Protein 7E1E (pdb70)

InterPro domains:
  IPR002181 Fibrinogen, alpha/beta/gamma chain, C-terminal globular domain [PF00147] (54-100)
  IPR002181 Fibrinogen, alpha/beta/gamma chain, C-terminal globular domain [PS51406] (48-98)
  IPR014716 Fibrinogen, alpha/beta/gamma chain, C-terminal globular, subdomain 1 [G3DSA:3.90.215.10] (24-155)
  IPR036056 Fibrinogen-like, C-terminal [SSF56496] (50-251)

Radius of gyration: 26.78 Å; Cα contacts (8 Å, |Δi|>4): 2380; chains: 3; bounding box: 75×69×59 Å

Organism: Lethenteron camtschaticum (NCBI:txid980415)

Foldseek 3Di:
DFQQVVCVVPPPDAWDKDWDAFPVGDIAIWTFHCPPPRGGWTFFWKLAFQDLPDFQDPQQQQAAHPFADPDPVAQFHNCPQADQDFDDHDQQSQPGIGGDNCQPRAFFQKKKKWWAFHPDGPVCRVVRTQWIKMFDGRPCVVQRRHSNSVCVPPHVQGAPPAAAPVRFADKTFMDTPHDDVVVVCVFFAVLVVVFWAFGIKGAFGAAHRRWTAGIQPGIGGHPHRNCLQRGFGTYRHDPDVPPCQGGRSGNQQVPHECPRHRRHGHNSRNRIMMIMIGD/DFQQVVCVVPPPDAWDKDWDAFPVGDIAIWTFHCPPPRGGWTFFWKLAFQDLPDFQDPQQQQAAHPFADPDPVAQFHNCPQADQDFDDHDQQSQPGIGGDNCQPRAFFQKKKKWWAFHPDGPVCRVVRTQWIKMFDGRPCVVQRRHSNSVCVPPHVQGAPPAAAPVRFADKTFMDTPHDDVVVVCVFFAVLVVVFWAFGIKGAFGAAHRRWTAGIQPGIGGHPHRNCLQRGFGTYRHDPDVPPCQGGRSGNQQVPHECPRHRRHGHNSRNRIMMIMIGD/DFQQVVCVVPPPDAWDKDWDAFPVGDIAIWTFHCPPPRGGWTFFWKLAFQDLPDFQDPQQQQAAHPFADPDPVAQFHNCPQADQDFDDHDQQSQPGIGGDNCQPRAFFQKKKKWWAFHPDGPVCRVVRTQWIKMFDGRPCVVQRRHSNSVCVPPHVQGAPPAAAPVRFADKTFMDTPHDDVVVVCVFFAVLVVVFWAFGIKGAFGAAHRRWTAGIQPGIGGHPHRNCLQRGFGTYRHDPDVPPCQGGRSGNQQVPHECPRHRRHGHNSRNRIMMIMIGD

B-factor: mean 51.27, std 10.15, range [29.9, 80.53]

Solvent-accessible surface area: 27928 Å² total; per-residue (Å²): 93,12,0,84,73,34,44,113,153,47,127,111,71,86,51,15,22,52,86,9,78,3,162,31,15,9,123,30,36,0,7,0,2,4,81,11,91,57,4,1,0,2,0,0,0,0,0,1,11,50,9,19,41,6,45,4,26,36,8,0,64,3,4,1,33,47,20,20,55,77,41,124,29,28,30,49,11,29,85,3,6,16,7,7,32,18,23,34,75,6,11,3,0,0,8,23,2,4,2,8,5,0,0,18,29,9,95,1,44,3,0,3,0,1,10,0,29,45,30,14,66,26,88,79,1,52,132,35,4,34,14,33,2,9,0,62,62,82,18,0,81,101,22,39,5,2,1,22,87,0,2,112,76,93,19,64,20,59,62,24,84,14,53,20,65,95,37,27,14,25,25,18,70,16,66,68,48,102,27,72,65,129,33,2,31,54,22,10,1,69,37,0,60,76,2,9,82,41,14,51,0,8,0,14,0,0,1,88,40,133,0,1,3,0,0,0,21,2,1,100,10,72,125,38,17,49,0,2,8,10,0,8,1,8,7,0,31,7,39,61,110,71,58,93,1,5,2,0,4,1,0,7,17,57,36,30,75,15,80,73,64,87,56,0,3,10,131,47,23,29,71,2,0,3,0,0,1,1,53,93,12,0,84,72,35,46,114,155,47,127,112,72,86,51,15,20,53,82,8,79,2,161,38,16,11,128,31,33,0,8,0,1,4,82,9,91,57,4,1,0,2,0,0,0,0,0,2,11,53,12,20,47,7,45,5,26,39,8,0,63,2,4,2,33,45,21,21,56,78,42,119,33,23,30,50,12,30,82,3,4,16,7,8,32,16,22,34,76,6,10,3,0,0,9,22,2,4,2,7,6,0,0,15,29,9,94,0,43,1,0,2,0,2,9,0,28,46,30,14,68,24,89,79,1,52,131,35,4,35,12,31,2,10,0,62,61,82,16,0,80,103,21,39,5,2,1,21,87,0,2,112,75,94,20,62,22,60,63,23,84,12,51,21,67,95,39,25,13,25,24,17,69,16,68,68,49,101,28,72,65,131,34,2,32,54,22,11,1,68,38,1,60,76,2,9,80,42,13,50,0,7,0,14,0,0,1,86,41,131,0,1,4,0,1,0,21,2,0,98,11,73,125,38,18,48,0,2,9,10,0,8,1,8,8,0,31,6,40,62,106,70,59,94,1,5,3,0,2,1,0,8,17,57,34,31,80,14,82,74,62,87,58,0,3,10,131,49,22,27,72,2,0,4,0,0,1,1,54,95,13,0,83,73,35,46,114,154,48,125,112,72,85,49,15,20,53,82,8,77,3,160,38,16,12,127,30,32,0,7,0,2,5,82,10,91,57,4,1,0,2,0,0,0,0,0,1,11,51,9,20,45,7,45,5,27,37,8,0,63,3,4,1,32,43,20,21,55,77,40,119,28,24,31,50,11,28,83,3,5,16,7,8,30,17,23,34,72,6,11,3,0,0,8,23,2,4,2,8,8,0,0,18,30,9,96,0,43,2,0,2,0,2,10,0,29,45,32,13,63,27,89,79,1,50,133,35,4,35,12,31,2,10,0,62,62,82,17,0,80,103,22,40,5,2,1,22,88,0,1,111,75,94,19,62,22,62,63,23,82,14,51,20,68,94,38,23,14,25,27,17,69,16,67,66,48,103,27,70,63,127,33,2,31,53,22,12,1,68,36,1,60,76,2,10,82,40,14,51,0,6,0,15,0,0,1,89,42,132,1,1,2,0,0,0,21,2,1,98,11,72,123,37,17,49,0,2,10,10,0,8,1,8,8,0,32,7,40,62,107,69,58,93,2,5,2,0,2,1,0,8,18,58,35,32,75,15,81,72,64,88,58,0,3,11,130,49,23,27,69,1,0,4,0,0,0,0,54

Structure (mmCIF, N/CA/C/O backbone):
data_7E1E
#
_entry.id   7E1E
#
_cell.length_a   1.00
_cell.length_b   1.00
_cell.length_c   1.00
_cell.angle_alpha   90.00
_cell.angle_beta   90.00
_cell.angle_gamma   90.00
#
_symmetry.space_group_name_H-M   'P 1'
#
loop_
_entity.id
_entity.type
_entity.pdbx_description
1 polymer 'Serum lectin'
2 non-polymer 'CALCIUM ION'
#
loop_
_atom_site.group_PDB
_atom_site.id
_atom_site.type_symbol
_atom_site.label_atom_id
_atom_site.label_alt_id
_atom_site.label_comp_id
_atom_site.label_asym_id
_atom_site.label_entity_id
_atom_site.label_seq_id
_atom_site.pdbx_PDB_ins_code
_atom_site.Cartn_x
_atom_site.Cartn_y
_atom_site.Cartn_z
_atom_site.occupancy
_atom_site.B_iso_or_equiv
_atom_site.auth_seq_id
_atom_site.auth_comp_id
_atom_site.auth_asym_id
_atom_site.auth_atom_id
_atom_site.pdbx_PDB_model_num
ATOM 1 N N . ARG A 1 55 ? 175.368 157.173 106.210 1.00 49.30 54 ARG A N 1
ATOM 2 C CA . ARG A 1 55 ? 175.009 157.356 104.809 1.00 49.30 54 ARG A CA 1
ATOM 3 C C . ARG A 1 55 ? 176.048 156.755 103.882 1.00 49.30 54 ARG A C 1
ATOM 4 O O . ARG A 1 55 ? 175.797 156.570 102.696 1.00 49.30 54 ARG A O 1
ATOM 12 N N . SER A 1 56 ? 177.226 156.464 104.423 1.00 48.83 55 SER A N 1
ATOM 13 C CA . SER A 1 56 ? 178.288 155.838 103.657 1.00 48.83 55 SER A CA 1
ATOM 14 C C . SER A 1 56 ? 179.220 155.116 104.611 1.00 48.83 55 SER A C 1
ATOM 15 O O . SER A 1 56 ? 179.049 155.159 105.830 1.00 48.83 55 SER A O 1
ATOM 18 N N . CYS A 1 57 ? 180.220 154.448 104.042 1.00 50.55 56 CYS A N 1
ATOM 19 C CA . CYS A 1 57 ? 181.213 153.787 104.878 1.00 50.55 56 CYS A CA 1
ATOM 20 C C . CYS A 1 57 ? 182.292 154.757 105.327 1.00 50.55 56 CYS A C 1
ATOM 21 O O . CYS A 1 57 ? 183.016 154.478 106.288 1.00 50.55 56 CYS A O 1
ATOM 24 N N . LYS A 1 58 ? 182.422 155.894 104.644 1.00 50.88 57 LYS A N 1
ATOM 25 C CA . LYS A 1 58 ? 183.444 156.859 105.024 1.00 50.88 57 LYS A CA 1
ATOM 26 C C . LYS A 1 58 ? 183.209 157.380 106.433 1.00 50.88 57 LYS A C 1
ATOM 27 O O . LYS A 1 58 ? 184.130 157.409 107.254 1.00 50.88 57 LYS A O 1
ATOM 33 N N . GLU A 1 59 ? 181.975 157.779 106.744 1.00 53.26 58 GLU A N 1
ATOM 34 C CA . GLU A 1 59 ? 181.698 158.271 108.088 1.00 53.26 58 GLU A CA 1
ATOM 35 C C . GLU A 1 59 ? 181.784 157.151 109.113 1.00 53.26 58 GLU A C 1
ATOM 36 O O . GLU A 1 59 ? 182.159 157.388 110.265 1.00 53.26 58 GLU A O 1
ATOM 42 N N . ILE A 1 60 ? 181.428 155.927 108.723 1.00 53.82 59 ILE A N 1
ATOM 43 C CA . ILE A 1 60 ? 181.584 154.797 109.632 1.00 53.82 59 ILE A CA 1
ATOM 44 C C . ILE A 1 60 ? 183.047 154.626 110.010 1.00 53.82 59 ILE A C 1
ATOM 45 O O . ILE A 1 60 ? 183.383 154.392 111.176 1.00 53.82 59 ILE A O 1
ATOM 50 N N . LYS A 1 61 ? 183.942 154.760 109.033 1.00 53.75 60 LYS A N 1
ATOM 51 C CA . LYS A 1 61 ? 185.367 154.723 109.332 1.00 53.75 60 LYS A CA 1
ATOM 52 C C . LYS A 1 61 ? 185.777 155.917 110.182 1.00 53.75 60 LYS A C 1
ATOM 53 O O . LYS A 1 61 ? 186.666 155.806 111.033 1.00 53.75 60 LYS A O 1
ATOM 59 N N . LEU A 1 62 ? 185.134 157.065 109.967 1.00 55.62 61 LEU A N 1
ATOM 60 C CA . LEU A 1 62 ? 185.533 158.280 110.670 1.00 55.62 61 LEU A CA 1
ATOM 61 C C . LEU A 1 62 ? 185.205 158.211 112.156 1.00 55.62 61 LEU A C 1
ATOM 62 O O . LEU A 1 62 ? 186.101 158.339 112.997 1.00 55.62 61 LEU A O 1
ATOM 67 N N . LYS A 1 63 ? 183.928 158.036 112.510 1.00 58.01 62 LYS A N 1
ATOM 68 C CA . LYS A 1 63 ? 183.608 158.008 113.936 1.00 58.01 62 LYS A CA 1
ATOM 69 C C . LYS A 1 63 ? 184.203 156.779 114.603 1.00 58.01 62 LYS A C 1
ATOM 70 O O . LYS A 1 63 ? 184.725 156.863 115.718 1.00 58.01 62 LYS A O 1
ATOM 76 N N . THR A 1 64 ? 184.114 155.626 113.949 1.00 58.83 63 THR A N 1
ATOM 77 C CA . THR A 1 64 ? 184.494 154.348 114.545 1.00 58.83 63 THR A CA 1
ATOM 78 C C . THR A 1 64 ? 185.740 153.851 113.821 1.00 58.83 63 THR A C 1
ATOM 79 O O . THR A 1 64 ? 185.647 153.369 112.690 1.00 58.83 63 THR A O 1
ATOM 83 N N . LYS A 1 65 ? 186.905 153.968 114.465 1.00 60.49 64 LYS A N 1
ATOM 84 C CA . LYS A 1 65 ? 188.165 153.811 113.742 1.00 60.49 64 LYS A CA 1
ATOM 85 C C . LYS A 1 65 ? 188.410 152.387 113.269 1.00 60.49 64 LYS A C 1
ATOM 86 O O . LYS A 1 65 ? 188.502 152.150 112.060 1.00 60.49 64 LYS A O 1
ATOM 92 N N . THR A 1 66 ? 188.509 151.438 114.196 1.00 65.56 65 THR A N 1
ATOM 93 C CA . THR A 1 66 ? 189.151 150.148 113.978 1.00 65.56 65 THR A CA 1
ATOM 94 C C . THR A 1 66 ? 188.314 149.215 113.107 1.00 65.56 65 THR A C 1
ATOM 95 O O . THR A 1 66 ? 188.623 148.025 112.999 1.00 65.56 65 THR A O 1
ATOM 99 N N . LYS A 1 67 ? 187.273 149.728 112.474 1.00 62.62 66 LYS A N 1
ATOM 100 C CA . LYS A 1 67 ? 186.370 148.868 111.731 1.00 62.62 66 LYS A CA 1
ATOM 101 C C . LYS A 1 67 ? 187.067 148.311 110.501 1.00 62.62 66 LYS A C 1
ATOM 102 O O . LYS A 1 67 ? 187.981 148.937 109.956 1.00 62.62 66 LYS A O 1
ATOM 108 N N . GLU A 1 68 ? 186.644 147.122 110.080 1.00 60.14 67 GLU A N 1
ATOM 109 C CA . GLU A 1 68 ? 187.306 146.380 109.022 1.00 60.14 67 GLU A CA 1
ATOM 110 C C . GLU A 1 68 ? 186.342 146.107 107.873 1.00 60.14 67 GLU A C 1
ATOM 111 O O . GLU A 1 68 ? 185.223 146.619 107.829 1.00 60.14 67 GLU A O 1
ATOM 117 N N . ASP A 1 69 ? 186.797 145.294 106.927 1.00 54.23 68 ASP A N 1
ATOM 118 C CA . ASP A 1 69 ? 185.969 144.957 105.780 1.00 54.23 68 ASP A CA 1
ATOM 119 C C . ASP A 1 69 ? 184.725 144.212 106.236 1.00 54.23 68 ASP A C 1
ATOM 120 O O . ASP A 1 69 ? 184.761 143.460 107.212 1.00 54.23 68 ASP A O 1
ATOM 125 N N . GLY A 1 70 ? 183.622 144.421 105.533 1.00 48.34 69 GLY A N 1
ATOM 126 C CA . GLY A 1 70 ? 182.427 143.651 105.808 1.00 48.34 69 GLY A CA 1
ATOM 127 C C . GLY A 1 70 ? 181.188 144.448 105.464 1.00 48.34 69 GLY A C 1
ATOM 128 O O . GLY A 1 70 ? 181.266 145.608 105.076 1.00 48.34 69 GLY A O 1
ATOM 129 N N . VAL A 1 71 ? 180.045 143.794 105.607 1.00 44.76 70 VAL A N 1
ATOM 130 C CA . VAL A 1 71 ? 178.770 144.412 105.273 1.00 44.76 70 VAL A CA 1
ATOM 131 C C . VAL A 1 71 ? 178.326 145.281 106.436 1.00 44.76 70 VAL A C 1
ATOM 132 O O . VAL A 1 71 ? 178.472 144.902 107.602 1.00 44.76 70 VAL A O 1
ATOM 136 N N . TYR A 1 72 ? 177.797 146.456 106.120 1.00 46.65 71 TYR A N 1
ATOM 137 C CA . TYR A 1 72 ? 177.278 147.376 107.114 1.00 46.65 71 TYR A CA 1
ATOM 138 C C . TYR A 1 72 ? 175.924 147.889 106.658 1.00 46.65 71 TYR A C 1
ATOM 139 O O . TYR A 1 72 ? 175.570 147.813 105.479 1.00 46.65 71 TYR A O 1
ATOM 148 N N . CYS A 1 73 ? 175.167 148.415 107.612 1.00 48.22 72 CYS A N 1
ATOM 149 C CA . CYS A 1 73 ? 173.852 148.976 107.348 1.00 48.22 72 CYS A CA 1
ATOM 150 C C . CYS A 1 73 ? 173.986 150.463 107.056 1.00 48.22 72 CYS A C 1
ATOM 151 O O . CYS A 1 73 ? 174.643 151.191 107.804 1.00 48.22 72 CYS A O 1
ATOM 154 N N . LEU A 1 74 ? 173.372 150.910 105.966 1.00 46.74 73 LEU A N 1
ATOM 155 C CA . LEU A 1 74 ? 173.378 152.307 105.577 1.00 46.74 73 LEU A CA 1
ATOM 156 C C . LEU A 1 74 ? 171.957 152.725 105.240 1.00 46.74 73 LEU A C 1
ATOM 157 O O . LEU A 1 74 ? 171.056 151.893 105.116 1.00 46.74 73 LEU A O 1
ATOM 162 N N . GLN A 1 75 ? 171.761 154.027 105.076 1.00 51.68 74 GLN A N 1
ATOM 163 C CA . GLN A 1 75 ? 170.469 154.542 104.663 1.00 51.68 74 GLN A CA 1
ATOM 164 C C . GLN A 1 75 ? 170.675 155.751 103.767 1.00 51.68 74 GLN A C 1
ATOM 165 O O . GLN A 1 75 ? 171.582 156.556 103.983 1.00 51.68 74 GLN A O 1
ATOM 171 N N . THR A 1 76 ? 169.836 155.860 102.745 1.00 49.58 75 THR A N 1
ATOM 172 C CA . THR A 1 76 ? 169.828 157.059 101.931 1.00 49.58 75 THR A CA 1
ATOM 173 C C . THR A 1 76 ? 169.315 158.221 102.775 1.00 49.58 75 THR A C 1
ATOM 174 O O . THR A 1 76 ? 168.681 158.029 103.815 1.00 49.58 75 THR A O 1
ATOM 178 N N . LYS A 1 77 ? 169.589 159.453 102.343 1.00 52.71 76 LYS A N 1
ATOM 179 C CA . LYS A 1 77 ? 169.127 160.579 103.148 1.00 52.71 76 LYS A CA 1
ATOM 180 C C . LYS A 1 77 ? 167.611 160.703 103.111 1.00 52.71 76 LYS A C 1
ATOM 181 O O . LYS A 1 77 ? 167.023 161.347 103.984 1.00 52.71 76 LYS A O 1
ATOM 187 N N . SER A 1 78 ? 166.959 160.084 102.133 1.00 51.04 77 SER A N 1
ATOM 188 C CA . SER A 1 78 ? 165.510 159.983 102.136 1.00 51.04 77 SER A CA 1
ATOM 189 C C . SER A 1 78 ? 165.025 158.928 103.106 1.00 51.04 77 SER A C 1
ATOM 190 O O . SER A 1 78 ? 163.853 158.947 103.488 1.00 51.04 77 SER A O 1
ATOM 193 N N . GLY A 1 79 ? 165.898 158.018 103.514 1.00 50.02 78 GLY A N 1
ATOM 194 C CA . GLY A 1 79 ? 165.655 157.226 104.694 1.00 50.02 78 GLY A CA 1
ATOM 195 C C . GLY A 1 79 ? 165.525 155.736 104.509 1.00 50.02 78 GLY A C 1
ATOM 196 O O . GLY A 1 79 ? 165.381 155.026 105.508 1.00 50.02 78 GLY A O 1
ATOM 197 N N . GLN A 1 80 ? 165.570 155.222 103.285 1.00 48.79 79 GLN A N 1
ATOM 198 C CA . GLN A 1 80 ? 165.383 153.789 103.105 1.00 48.79 79 GLN A CA 1
ATOM 199 C C . GLN A 1 80 ? 166.684 153.079 103.437 1.00 48.79 79 GLN A C 1
ATOM 200 O O . GLN A 1 80 ? 167.769 153.574 103.121 1.00 48.79 79 GLN A O 1
ATOM 206 N N . PHE A 1 81 ? 166.573 151.933 104.090 1.00 51.16 80 PHE A N 1
ATOM 207 C CA . PHE A 1 81 ? 167.731 151.199 104.563 1.00 51.16 80 PHE A CA 1
ATOM 208 C C . PHE A 1 81 ? 168.242 150.265 103.482 1.00 51.16 80 PHE A C 1
ATOM 209 O O . PHE A 1 81 ? 167.500 149.846 102.593 1.00 51.16 80 PHE A O 1
ATOM 217 N N . TYR A 1 82 ? 169.530 149.957 103.557 1.00 44.81 81 TYR A N 1
ATOM 218 C CA . TYR A 1 82 ? 170.118 148.924 102.720 1.00 44.81 81 TYR A CA 1
ATOM 219 C C . TYR A 1 82 ? 171.433 148.504 103.351 1.00 44.81 81 TYR A C 1
ATOM 220 O O . TYR A 1 82 ? 171.863 149.062 104.361 1.00 44.81 81 TYR A O 1
ATOM 229 N N . GLN A 1 83 ? 172.053 147.492 102.766 1.00 42.06 82 GLN A N 1
ATOM 230 C CA . GLN A 1 83 ? 173.319 146.981 103.255 1.00 42.06 82 GLN A CA 1
ATOM 231 C C . GLN A 1 83 ? 174.364 147.119 102.166 1.00 42.06 82 GLN A C 1
ATOM 232 O O . GLN A 1 83 ? 174.088 146.864 100.992 1.00 42.06 82 GLN A O 1
ATOM 238 N N . ALA A 1 84 ? 175.564 147.522 102.559 1.00 42.65 83 ALA A N 1
ATOM 239 C CA . ALA A 1 84 ? 176.625 147.738 101.592 1.00 42.65 83 ALA A CA 1
ATOM 240 C C . ALA A 1 84 ? 177.915 147.160 102.140 1.00 42.65 83 ALA A C 1
ATOM 241 O O . ALA A 1 84 ? 178.141 147.124 103.348 1.00 42.65 83 ALA A O 1
ATOM 243 N N . PHE A 1 85 ? 178.768 146.712 101.233 1.00 40.23 84 PHE A N 1
ATOM 244 C CA . PHE A 1 85 ? 180.040 146.125 101.610 1.00 40.23 84 PHE A CA 1
ATOM 245 C C . PHE A 1 85 ? 181.100 147.208 101.725 1.00 40.23 84 PHE A C 1
ATOM 246 O O . PHE A 1 85 ? 181.583 147.723 100.715 1.00 40.23 84 PHE A O 1
ATOM 254 N N . CYS A 1 86 ? 181.464 147.546 102.956 1.00 46.39 85 CYS A N 1
ATOM 255 C CA . CYS A 1 86 ? 182.457 148.568 103.235 1.00 46.39 85 CYS A CA 1
ATOM 256 C C . CYS A 1 86 ? 183.838 147.936 103.283 1.00 46.39 85 CYS A C 1
ATOM 257 O O . CYS A 1 86 ? 184.050 146.940 103.989 1.00 46.39 85 CYS A O 1
ATOM 260 N N . ASP A 1 87 ? 184.759 148.507 102.514 1.00 47.56 86 ASP A N 1
ATOM 261 C CA . ASP A 1 87 ? 186.175 148.188 102.602 1.00 47.56 86 ASP A CA 1
ATOM 262 C C . ASP A 1 87 ? 186.847 149.243 103.469 1.00 47.56 86 ASP A C 1
ATOM 263 O O . ASP A 1 87 ? 186.600 150.439 103.295 1.00 47.56 86 ASP A O 1
ATOM 268 N N . MET A 1 88 ? 187.689 148.810 104.406 1.00 51.46 87 MET A N 1
ATOM 269 C CA . MET A 1 88 ? 188.224 149.713 105.417 1.00 51.46 87 MET A CA 1
ATOM 270 C C . MET A 1 88 ? 189.741 149.662 105.528 1.00 51.46 87 MET A C 1
ATOM 271 O O . MET A 1 88 ? 190.297 150.183 106.497 1.00 51.46 87 MET A O 1
ATOM 276 N N . ASN A 1 89 ? 190.429 149.049 104.571 1.00 50.20 88 ASN A N 1
ATOM 277 C CA . ASN A 1 89 ? 191.876 148.904 104.650 1.00 50.20 88 ASN A CA 1
ATOM 278 C C . ASN A 1 89 ? 192.592 149.601 103.507 1.00 50.20 88 ASN A C 1
ATOM 279 O O . ASN A 1 89 ? 193.764 149.961 103.636 1.00 50.20 88 ASN A O 1
ATOM 284 N N . THR A 1 90 ? 191.913 149.790 102.387 1.00 44.93 89 THR A N 1
ATOM 285 C CA . THR A 1 90 ? 192.517 150.429 101.231 1.00 44.93 89 THR A CA 1
ATOM 286 C C . THR A 1 90 ? 192.746 151.908 101.478 1.00 44.93 89 THR A C 1
ATOM 287 O O . THR A 1 90 ? 191.793 152.689 101.508 1.00 44.93 89 THR A O 1
ATOM 291 N N . ASN A 1 91 ? 194.010 152.288 101.647 1.00 44.48 90 ASN A N 1
ATOM 292 C CA . ASN A 1 91 ? 194.408 153.693 101.682 1.00 44.48 90 ASN A CA 1
ATOM 293 C C . ASN A 1 91 ? 193.551 154.480 102.666 1.00 44.48 90 ASN A C 1
ATOM 294 O O . ASN A 1 91 ? 192.827 155.405 102.298 1.00 44.48 90 ASN A O 1
ATOM 299 N N . GLY A 1 92 ? 193.614 154.089 103.932 1.00 47.26 91 GLY A N 1
ATOM 300 C CA . GLY A 1 92 ? 192.745 154.657 104.934 1.00 47.26 91 GLY A CA 1
ATOM 301 C C . GLY A 1 92 ? 191.332 154.124 104.921 1.00 47.26 91 GLY A C 1
ATOM 302 O O . GLY A 1 92 ? 190.557 154.455 105.825 1.00 47.26 91 GLY A O 1
ATOM 303 N N . GLY A 1 93 ? 190.970 153.316 103.930 1.00 46.27 92 GLY A N 1
ATOM 304 C CA . GLY A 1 93 ? 189.667 152.690 103.900 1.00 46.27 92 GLY A CA 1
ATOM 305 C C . GLY A 1 93 ? 188.533 153.679 103.727 1.00 46.27 92 GLY A C 1
ATOM 306 O O . GLY A 1 93 ? 188.720 154.863 103.449 1.00 46.27 92 GLY A O 1
ATOM 307 N N . GLY A 1 94 ? 187.323 153.165 103.903 1.00 44.70 93 GLY A N 1
ATOM 308 C CA . GLY A 1 94 ? 186.125 153.961 103.777 1.00 44.70 93 GLY A CA 1
ATOM 309 C C . GLY A 1 94 ? 185.445 153.890 102.433 1.00 44.70 93 GLY A C 1
ATOM 310 O O . GLY A 1 94 ? 184.604 154.746 102.141 1.00 44.70 93 GLY A O 1
ATOM 311 N N . TRP A 1 95 ? 185.777 152.908 101.607 1.00 39.72 94 TRP A N 1
ATOM 312 C CA . TRP A 1 95 ? 185.203 152.788 100.277 1.00 39.72 94 TRP A CA 1
ATOM 313 C C . TRP A 1 95 ? 183.916 151.985 100.366 1.00 39.72 94 TRP A C 1
ATOM 314 O O . TRP A 1 95 ? 183.888 150.918 100.984 1.00 39.72 94 TRP A O 1
ATOM 325 N N . THR A 1 96 ? 182.855 152.500 99.759 1.00 36.75 95 THR A N 1
ATOM 326 C CA . THR A 1 96 ? 181.572 151.814 99.727 1.00 36.75 95 THR A CA 1
ATOM 327 C C . THR A 1 96 ? 181.403 151.142 98.375 1.00 36.75 95 THR A C 1
ATOM 328 O O . THR A 1 96 ? 181.591 151.782 97.340 1.00 36.75 95 THR A O 1
ATOM 332 N N . LEU A 1 97 ? 181.054 149.864 98.376 1.00 33.25 96 LEU A N 1
ATOM 333 C CA . LEU A 1 97 ? 180.753 149.184 97.124 1.00 33.25 96 LEU A CA 1
ATOM 334 C C . LEU A 1 97 ? 179.389 149.632 96.627 1.00 33.25 96 LEU A C 1
ATOM 335 O O . LEU A 1 97 ? 178.387 149.465 97.326 1.00 33.25 96 LEU A O 1
ATOM 340 N N . VAL A 1 98 ? 179.337 150.203 95.427 1.00 33.47 97 VAL A N 1
ATOM 341 C CA . VAL A 1 98 ? 178.093 150.760 94.917 1.00 33.47 97 VAL A CA 1
ATOM 342 C C . VAL A 1 98 ? 177.614 150.103 93.636 1.00 33.47 97 VAL A C 1
ATOM 343 O O . VAL A 1 98 ? 176.435 150.260 93.288 1.00 33.47 97 VAL A O 1
ATOM 347 N N . ALA A 1 99 ? 178.457 149.387 92.905 1.00 32.86 98 ALA A N 1
ATOM 348 C CA . ALA A 1 99 ? 178.016 148.815 91.646 1.00 32.86 98 ALA A CA 1
ATOM 349 C C . ALA A 1 99 ? 178.887 147.621 91.312 1.00 32.86 98 ALA A C 1
ATOM 350 O O . ALA A 1 99 ? 179.894 147.361 91.970 1.00 32.86 98 ALA A O 1
ATOM 352 N N . SER A 1 100 ? 178.479 146.898 90.277 1.00 31.51 99 SER A N 1
ATOM 353 C CA . SER A 1 100 ? 179.220 145.750 89.785 1.00 31.51 99 SER A CA 1
ATOM 354 C C . SER A 1 100 ? 178.742 145.446 88.379 1.00 31.51 99 SER A C 1
ATOM 355 O O . SER A 1 100 ? 177.541 145.276 88.160 1.00 31.51 99 SER A O 1
ATOM 358 N N . VAL A 1 101 ? 179.665 145.388 87.433 1.00 33.17 100 VAL A N 1
ATOM 359 C CA . VAL A 1 101 ? 179.329 145.147 86.039 1.00 33.17 100 VAL A CA 1
ATOM 360 C C . VAL A 1 101 ? 179.706 143.714 85.713 1.00 33.17 100 VAL A C 1
ATOM 361 O O . VAL A 1 101 ? 180.816 143.447 85.249 1.00 33.17 100 VAL A O 1
ATOM 365 N N . HIS A 1 102 ? 178.777 142.797 85.922 1.00 37.62 101 HIS A N 1
ATOM 366 C CA . HIS A 1 102 ? 179.010 141.383 85.704 1.00 37.62 101 HIS A CA 1
ATOM 367 C C . HIS A 1 102 ? 178.555 141.011 84.303 1.00 37.62 101 HIS A C 1
ATOM 368 O O . HIS A 1 102 ? 177.572 141.546 83.791 1.00 37.62 101 HIS A O 1
ATOM 375 N N . GLU A 1 103 ? 179.280 140.104 83.672 1.00 42.40 102 GLU A N 1
ATOM 376 C CA . GLU A 1 103 ? 178.891 139.592 82.367 1.00 42.40 102 GLU A CA 1
ATOM 377 C C . GLU A 1 103 ? 178.566 138.118 82.520 1.00 42.40 102 GLU A C 1
ATOM 378 O O . GLU A 1 103 ? 179.457 137.306 82.784 1.00 42.40 102 GLU A O 1
ATOM 384 N N . ASN A 1 104 ? 177.292 137.777 82.354 1.00 42.78 103 ASN A N 1
ATOM 385 C CA . ASN A 1 104 ? 176.842 136.401 82.460 1.00 42.78 103 ASN A CA 1
ATOM 386 C C . ASN A 1 104 ? 177.013 135.624 81.168 1.00 42.78 103 ASN A C 1
ATOM 387 O O . ASN A 1 104 ? 177.154 134.400 81.215 1.00 42.78 103 ASN A O 1
ATOM 392 N N . ASN A 1 105 ? 176.995 136.297 80.021 1.00 47.57 104 ASN A N 1
ATOM 393 C CA . ASN A 1 105 ? 177.093 135.600 78.750 1.00 47.57 104 ASN A CA 1
ATOM 394 C C . ASN A 1 105 ? 177.637 136.498 77.651 1.00 47.57 104 ASN A C 1
ATOM 395 O O . ASN A 1 105 ? 176.925 137.362 77.130 1.00 47.57 104 ASN A O 1
ATOM 400 N N . ILE A 1 106 ? 178.899 136.284 77.285 1.00 47.95 105 ILE A N 1
ATOM 401 C CA . ILE A 1 106 ? 179.536 137.119 76.277 1.00 47.95 105 ILE A CA 1
ATOM 402 C C . ILE A 1 106 ? 178.941 136.868 74.903 1.00 47.95 105 ILE A C 1
ATOM 403 O O . ILE A 1 106 ? 179.038 137.719 74.013 1.00 47.95 105 ILE A O 1
ATOM 408 N N . ALA A 1 107 ? 178.313 135.715 74.702 1.00 51.03 106 ALA A N 1
ATOM 409 C CA . ALA A 1 107 ? 177.690 135.413 73.423 1.00 51.03 106 ALA A CA 1
ATOM 410 C C . ALA A 1 107 ? 176.309 136.031 73.275 1.00 51.03 106 ALA A C 1
ATOM 411 O O . ALA A 1 107 ? 175.819 136.148 72.149 1.00 51.03 106 ALA A O 1
ATOM 413 N N . ALA A 1 108 ? 175.677 136.438 74.371 1.00 51.96 107 ALA A N 1
ATOM 414 C CA . ALA A 1 108 ? 174.370 137.073 74.314 1.00 51.96 107 ALA A CA 1
ATOM 415 C C . ALA A 1 108 ? 174.538 138.566 74.085 1.00 51.96 107 ALA A C 1
ATOM 416 O O . ALA A 1 108 ? 174.923 139.306 74.995 1.00 51.96 107 ALA A O 1
ATOM 418 N N . LYS A 1 109 ? 174.245 139.001 72.865 1.00 53.08 108 LYS A N 1
ATOM 419 C CA . LYS A 1 109 ? 174.464 140.378 72.433 1.00 53.08 108 LYS A CA 1
ATOM 420 C C . LYS A 1 109 ? 173.241 141.204 72.812 1.00 53.08 108 LYS A C 1
ATOM 421 O O . LYS A 1 109 ? 172.216 141.150 72.124 1.00 53.08 108 LYS A O 1
ATOM 427 N N . CYS A 1 110 ? 173.358 141.973 73.897 1.00 50.59 109 CYS A N 1
ATOM 428 C CA . CYS A 1 110 ? 172.247 142.770 74.417 1.00 50.59 109 CYS A CA 1
ATOM 429 C C . CYS A 1 110 ? 170.998 141.910 74.612 1.00 50.59 109 CYS A C 1
ATOM 430 O O . CYS A 1 110 ? 169.978 142.075 73.942 1.00 50.59 109 CYS A O 1
ATOM 433 N N . ALA A 1 111 ? 171.104 140.974 75.544 1.00 47.86 110 ALA A N 1
ATOM 434 C CA . ALA A 1 111 ? 170.037 140.063 75.915 1.00 47.86 110 ALA A CA 1
ATOM 435 C C . ALA A 1 111 ? 169.832 140.128 77.423 1.00 47.86 110 ALA A C 1
ATOM 436 O O . ALA A 1 111 ? 170.347 141.029 78.093 1.00 47.86 110 ALA A O 1
ATOM 438 N N . ILE A 1 112 ? 169.066 139.176 77.956 1.00 44.60 111 ILE A N 1
ATOM 439 C CA . ILE A 1 112 ? 168.787 139.162 79.386 1.00 44.60 111 ILE A CA 1
ATOM 440 C C . ILE A 1 112 ? 170.099 139.090 80.146 1.00 44.60 111 ILE A C 1
ATOM 441 O O . ILE A 1 112 ? 170.962 138.257 79.849 1.00 44.60 111 ILE A O 1
ATOM 446 N N . GLY A 1 113 ? 170.257 139.965 81.130 1.00 42.79 112 GLY A N 1
ATOM 447 C CA . GLY A 1 113 ? 171.445 140.002 81.945 1.00 42.79 112 GLY A CA 1
ATOM 448 C C . GLY A 1 113 ? 172.427 141.092 81.579 1.00 42.79 112 GLY A C 1
ATOM 449 O O . GLY A 1 113 ? 173.321 141.389 82.375 1.00 42.79 112 GLY A O 1
ATOM 450 N N . ASP A 1 114 ? 172.301 141.685 80.395 1.00 42.68 113 ASP A N 1
ATOM 451 C CA . ASP A 1 114 ? 173.145 142.814 80.025 1.00 42.68 113 ASP A CA 1
ATOM 452 C C . ASP A 1 114 ? 172.460 144.100 80.478 1.00 42.68 113 ASP A C 1
ATOM 453 O O . ASP A 1 114 ? 172.079 144.956 79.679 1.00 42.68 113 ASP A O 1
ATOM 458 N N . ARG A 1 115 ? 172.305 144.227 81.794 1.00 37.03 114 ARG A N 1
ATOM 459 C CA . ARG A 1 115 ? 171.587 145.356 82.366 1.00 37.03 114 ARG A CA 1
ATOM 460 C C . ARG A 1 115 ? 172.306 146.679 82.188 1.00 37.03 114 ARG A C 1
ATOM 461 O O . ARG A 1 115 ? 171.672 147.729 82.316 1.00 37.03 114 ARG A O 1
ATOM 469 N N . TRP A 1 116 ? 173.604 146.664 81.921 1.00 35.97 115 TRP A N 1
ATOM 470 C CA . TRP A 1 116 ? 174.367 147.897 81.844 1.00 35.97 115 TRP A CA 1
ATOM 471 C C . TRP A 1 116 ? 174.434 148.472 80.441 1.00 35.97 115 TRP A C 1
ATOM 472 O O . TRP A 1 116 ? 174.746 149.654 80.293 1.00 35.97 115 TRP A O 1
ATOM 483 N N . SER A 1 117 ? 174.149 147.681 79.409 1.00 43.70 116 SER A N 1
ATOM 484 C CA . SER A 1 117 ? 174.219 148.189 78.053 1.00 43.70 116 SER A CA 1
ATOM 485 C C . SER A 1 117 ? 172.829 148.202 77.447 1.00 43.70 116 SER A C 1
ATOM 486 O O . SER A 1 117 ? 172.328 149.276 77.085 1.00 43.70 116 SER A O 1
ATOM 489 N N . SER A 1 118 ? 172.156 147.061 77.344 1.00 47.09 117 SER A N 1
ATOM 490 C CA . SER A 1 118 ? 170.810 146.979 76.795 1.00 47.09 117 SER A CA 1
ATOM 491 C C . SER A 1 118 ? 170.311 145.558 76.961 1.00 47.09 117 SER A C 1
ATOM 492 O O . SER A 1 118 ? 171.098 144.611 76.968 1.00 47.09 117 SER A O 1
ATOM 495 N N . GLN A 1 119 ? 168.998 145.417 77.091 1.00 45.46 118 GLN A N 1
ATOM 496 C CA . GLN A 1 119 ? 168.386 144.110 77.259 1.00 45.46 118 GLN A CA 1
ATOM 497 C C . GLN A 1 119 ? 167.433 143.765 76.128 1.00 45.46 118 GLN A C 1
ATOM 498 O O . GLN A 1 119 ? 166.916 142.646 76.086 1.00 45.46 118 GLN A O 1
ATOM 504 N N . LEU A 1 120 ? 167.184 144.698 75.217 1.00 48.92 119 LEU A N 1
ATOM 505 C CA . LEU A 1 120 ? 166.236 144.485 74.138 1.00 48.92 119 LEU A CA 1
ATOM 506 C C . LEU A 1 120 ? 166.897 144.468 72.770 1.00 48.92 119 LEU A C 1
ATOM 507 O O . LEU A 1 120 ? 166.203 144.586 71.759 1.00 48.92 119 LEU A O 1
ATOM 512 N N . GLY A 1 121 ? 168.212 144.323 72.712 1.00 51.65 120 GLY A N 1
ATOM 513 C CA . GLY A 1 121 ? 168.902 144.277 71.440 1.00 51.65 120 GLY A CA 1
ATOM 514 C C . GLY A 1 121 ? 169.535 145.607 71.086 1.00 51.65 120 GLY A C 1
ATOM 515 O O . GLY A 1 121 ? 169.443 146.586 71.830 1.00 51.65 120 GLY A O 1
ATOM 516 N N . SER A 1 122 ? 170.176 145.646 69.923 1.00 56.43 121 SER A N 1
ATOM 517 C CA . SER A 1 122 ? 170.813 146.857 69.424 1.00 56.43 121 SER A CA 1
ATOM 518 C C . SER A 1 122 ? 169.931 147.459 68.341 1.00 56.43 121 SER A C 1
ATOM 519 O O . SER A 1 122 ? 170.051 147.121 67.161 1.00 56.43 121 SER A O 1
ATOM 522 N N . ASN A 1 123 ? 169.044 148.356 68.753 1.00 57.30 122 ASN A N 1
ATOM 523 C CA . ASN A 1 123 ? 168.069 148.908 67.845 1.00 57.30 122 ASN A CA 1
ATOM 524 C C . ASN A 1 123 ? 168.295 150.409 67.739 1.00 57.30 122 ASN A C 1
ATOM 525 O O . ASN A 1 123 ? 168.390 151.089 68.766 1.00 57.30 122 ASN A O 1
ATOM 530 N N . PRO A 1 124 ? 168.428 150.947 66.528 1.00 57.77 123 PRO A N 1
ATOM 531 C CA . PRO A 1 124 ? 168.602 152.398 66.375 1.00 57.77 123 PRO A CA 1
ATOM 532 C C . PRO A 1 124 ? 167.306 153.194 66.412 1.00 57.77 123 PRO A C 1
ATOM 533 O O . PRO A 1 124 ? 167.338 154.391 66.115 1.00 57.77 123 PRO A O 1
ATOM 537 N N . ALA A 1 125 ? 166.182 152.570 66.758 1.00 60.43 124 ALA A N 1
ATOM 538 C CA . ALA A 1 125 ? 164.929 153.305 66.860 1.00 60.43 124 ALA A CA 1
ATOM 539 C C . ALA A 1 125 ? 164.980 154.325 67.989 1.00 60.43 124 ALA A C 1
ATOM 540 O O . ALA A 1 125 ? 165.762 154.180 68.932 1.00 60.43 124 ALA A O 1
ATOM 542 N N . VAL A 1 126 ? 164.149 155.364 67.890 1.00 61.56 125 VAL A N 1
ATOM 543 C CA . VAL A 1 126 ? 164.221 156.502 68.804 1.00 61.56 125 VAL A CA 1
ATOM 544 C C . VAL A 1 126 ? 164.020 156.070 70.250 1.00 61.56 125 VAL A C 1
ATOM 545 O O . VAL A 1 126 ? 164.547 156.698 71.174 1.00 61.56 125 VAL A O 1
ATOM 549 N N . GLY A 1 127 ? 163.251 155.012 70.471 1.00 61.51 126 GLY A N 1
ATOM 550 C CA . GLY A 1 127 ? 163.032 154.534 71.818 1.00 61.51 126 GLY A CA 1
ATOM 551 C C . GLY A 1 127 ? 164.040 153.523 72.308 1.00 61.51 126 GLY A C 1
ATOM 552 O O . GLY A 1 127 ? 163.907 153.004 73.417 1.00 61.51 126 GLY A O 1
ATOM 553 N N . PHE A 1 128 ? 165.069 153.249 71.513 1.00 59.02 127 PHE A N 1
ATOM 554 C CA . PHE A 1 128 ? 165.998 152.168 71.792 1.00 59.02 127 PHE A CA 1
ATOM 555 C C . PHE A 1 128 ? 167.440 152.631 71.952 1.00 59.02 127 PHE A C 1
ATOM 556 O O . PHE A 1 128 ? 168.244 151.913 72.549 1.00 59.02 127 PHE A O 1
ATOM 564 N N . VAL A 1 129 ? 167.784 153.817 71.451 1.00 57.39 128 VAL A N 1
ATOM 565 C CA . VAL A 1 129 ? 169.190 154.181 71.356 1.00 57.39 128 VAL A CA 1
ATOM 566 C C . VAL A 1 129 ? 169.738 154.561 72.718 1.00 57.39 128 VAL A C 1
ATOM 567 O O . VAL A 1 129 ? 170.949 154.734 72.881 1.00 57.39 128 VAL A O 1
ATOM 571 N N . ASP A 1 130 ? 168.870 154.704 73.711 1.00 55.21 129 ASP A N 1
ATOM 572 C CA . ASP A 1 130 ? 169.309 155.090 75.041 1.00 55.21 129 ASP A CA 1
ATOM 573 C C . ASP A 1 130 ? 169.547 153.900 75.958 1.00 55.21 129 ASP A C 1
ATOM 574 O O . ASP A 1 130 ? 169.943 154.096 77.110 1.00 55.21 129 ASP A O 1
ATOM 579 N N . GLY A 1 131 ? 169.332 152.679 75.475 1.00 52.22 130 GLY A N 1
ATOM 580 C CA . GLY A 1 131 ? 169.595 151.508 76.291 1.00 52.22 130 GLY A CA 1
ATOM 581 C C . GLY A 1 131 ? 168.681 151.441 77.498 1.00 52.22 130 GLY A C 1
ATOM 582 O O . GLY A 1 131 ? 167.493 151.771 77.432 1.00 52.22 130 GLY A O 1
ATOM 583 N N . ASP A 1 132 ? 169.240 151.000 78.623 1.00 46.48 131 ASP A N 1
ATOM 584 C CA . ASP A 1 132 ? 168.494 150.977 79.873 1.00 46.48 131 ASP A CA 1
ATOM 585 C C . ASP A 1 132 ? 168.813 152.152 80.775 1.00 46.48 131 ASP A C 1
ATOM 586 O O . ASP A 1 132 ? 168.151 152.314 81.803 1.00 46.48 131 ASP A O 1
ATOM 591 N N . ARG A 1 133 ? 169.812 152.956 80.429 1.00 45.10 132 ARG A N 1
ATOM 592 C CA . ARG A 1 133 ? 170.217 154.108 81.220 1.00 45.10 132 ARG A CA 1
ATOM 593 C C . ARG A 1 133 ? 170.663 153.716 82.617 1.00 45.10 132 ARG A C 1
ATOM 594 O O . ARG A 1 133 ? 170.724 154.568 83.504 1.00 45.10 132 ARG A O 1
ATOM 602 N N . SER A 1 134 ? 170.972 152.437 82.840 1.00 37.90 133 SER A N 1
ATOM 603 C CA . SER A 1 134 ? 171.331 151.988 84.179 1.00 37.90 133 SER A CA 1
ATOM 604 C C . SER A 1 134 ? 172.534 152.734 84.732 1.00 37.90 133 SER A C 1
ATOM 605 O O . SER A 1 134 ? 172.758 152.708 85.945 1.00 37.90 133 SER A O 1
ATOM 608 N N . TRP A 1 135 ? 173.307 153.395 83.875 1.00 36.02 134 TRP A N 1
ATOM 609 C CA . TRP A 1 135 ? 174.370 154.268 84.341 1.00 36.02 134 TRP A CA 1
ATOM 610 C C . TRP A 1 135 ? 173.846 155.597 84.853 1.00 36.02 134 TRP A C 1
ATOM 611 O O . TRP A 1 135 ? 174.531 156.248 85.646 1.00 36.02 134 TRP A O 1
ATOM 622 N N . ALA A 1 136 ? 172.663 156.018 84.416 1.00 38.14 135 ALA A N 1
ATOM 623 C CA . ALA A 1 136 ? 172.151 157.337 84.754 1.00 38.14 135 ALA A CA 1
ATOM 624 C C . ALA A 1 136 ? 170.673 157.285 85.105 1.00 38.14 135 ALA A C 1
ATOM 625 O O . ALA A 1 136 ? 169.885 158.101 84.622 1.00 38.14 135 ALA A O 1
ATOM 627 N N . ASN A 1 137 ? 170.267 156.325 85.929 1.00 38.88 136 ASN A N 1
ATOM 628 C CA . ASN A 1 137 ? 168.908 156.298 86.446 1.00 38.88 136 ASN A CA 1
ATOM 629 C C . ASN A 1 137 ? 168.915 155.726 87.854 1.00 38.88 136 ASN A C 1
ATOM 630 O O . ASN A 1 137 ? 169.914 155.180 88.323 1.00 38.88 136 ASN A O 1
ATOM 635 N N . LEU A 1 138 ? 167.778 155.850 88.525 1.00 39.67 137 LEU A N 1
ATOM 636 C CA . LEU A 1 138 ? 167.650 155.419 89.907 1.00 39.67 137 LEU A CA 1
ATOM 637 C C . LEU A 1 138 ? 167.341 153.939 90.041 1.00 39.67 137 LEU A C 1
ATOM 638 O O . LEU A 1 138 ? 167.112 153.470 91.158 1.00 39.67 137 LEU A O 1
ATOM 643 N N . ASN A 1 139 ? 167.324 153.193 88.943 1.00 39.08 138 ASN A N 1
ATOM 644 C CA . ASN A 1 139 ? 167.016 151.775 89.024 1.00 39.08 138 ASN A CA 1
ATOM 645 C C . ASN A 1 139 ? 168.112 151.037 89.776 1.00 39.08 138 ASN A C 1
ATOM 646 O O . ASN A 1 139 ? 169.300 151.268 89.555 1.00 39.08 138 ASN A O 1
ATOM 651 N N . THR A 1 140 ? 167.707 150.147 90.677 1.00 36.65 139 THR A N 1
ATOM 652 C CA . THR A 1 140 ? 168.646 149.351 91.452 1.00 36.65 139 THR A CA 1
ATOM 653 C C . THR A 1 140 ? 168.264 147.886 91.333 1.00 36.65 139 THR A C 1
ATOM 654 O O . THR A 1 140 ? 167.091 147.551 91.168 1.00 36.65 139 THR A O 1
ATOM 658 N N . PHE A 1 141 ? 169.260 147.014 91.432 1.00 33.92 140 PHE A N 1
ATOM 659 C CA . PHE A 1 141 ? 169.014 145.598 91.219 1.00 33.92 140 PHE A CA 1
ATOM 660 C C . PHE A 1 141 ? 170.075 144.784 91.937 1.00 33.92 140 PHE A C 1
ATOM 661 O O . PHE A 1 141 ? 171.080 145.320 92.403 1.00 33.92 140 PHE A O 1
ATOM 669 N N . GLY A 1 142 ? 169.828 143.482 92.030 1.00 35.81 141 GLY A N 1
ATOM 670 C CA . GLY A 1 142 ? 170.764 142.568 92.647 1.00 35.81 141 GLY A CA 1
ATOM 671 C C . GLY A 1 142 ? 170.932 142.807 94.133 1.00 35.81 141 GLY A C 1
ATOM 672 O O . GLY A 1 142 ? 170.435 143.774 94.709 1.00 35.81 141 GLY A O 1
ATOM 673 N N . ARG A 1 143 ? 171.659 141.892 94.765 1.00 41.17 142 ARG A N 1
ATOM 674 C CA . ARG A 1 143 ? 171.999 141.996 96.174 1.00 41.17 142 ARG A CA 1
ATOM 675 C C . ARG A 1 143 ? 173.500 141.840 96.345 1.00 41.17 142 ARG A C 1
ATOM 676 O O . ARG A 1 143 ? 174.240 141.637 95.383 1.00 41.17 142 ARG A O 1
ATOM 684 N N . VAL A 1 144 ? 173.949 141.936 97.595 1.00 40.14 143 VAL A N 1
ATOM 685 C CA . VAL A 1 144 ? 175.377 142.081 97.850 1.00 40.14 143 VAL A CA 1
ATOM 686 C C . VAL A 1 144 ? 176.122 140.803 97.504 1.00 40.14 143 VAL A C 1
ATOM 687 O O . VAL A 1 144 ? 176.935 140.776 96.575 1.00 40.14 143 VAL A O 1
ATOM 691 N N . GLU A 1 145 ? 175.844 139.719 98.221 1.00 43.76 144 GLU A N 1
ATOM 692 C CA . GLU A 1 145 ? 176.664 138.524 98.085 1.00 43.76 144 GLU A CA 1
ATOM 693 C C . GLU A 1 145 ? 176.525 137.848 96.732 1.00 43.76 144 GLU A C 1
ATOM 694 O O . GLU A 1 145 ? 177.232 136.871 96.470 1.00 43.76 144 GLU A O 1
ATOM 700 N N . SER A 1 146 ? 175.644 138.333 95.872 1.00 41.01 145 SER A N 1
ATOM 701 C CA . SER A 1 146 ? 175.567 137.846 94.509 1.00 41.01 145 SER A CA 1
ATOM 702 C C . SER A 1 146 ? 176.233 138.791 93.526 1.00 41.01 145 SER A C 1
ATOM 703 O O . SER A 1 146 ? 176.094 138.604 92.315 1.00 41.01 145 SER A O 1
ATOM 706 N N . ALA A 1 147 ? 176.964 139.792 94.018 1.00 36.31 146 ALA A N 1
ATOM 707 C CA . ALA A 1 147 ? 177.595 140.770 93.145 1.00 36.31 146 ALA A CA 1
ATOM 708 C C . ALA A 1 147 ? 178.652 140.163 92.244 1.00 36.31 146 ALA A C 1
ATOM 709 O O . ALA A 1 147 ? 179.125 140.844 91.331 1.00 36.31 146 ALA A O 1
ATOM 711 N N . THR A 1 148 ? 179.038 138.917 92.478 1.00 36.06 147 THR A N 1
ATOM 712 C CA . THR A 1 148 ? 180.049 138.254 91.677 1.00 36.06 147 THR A CA 1
ATOM 713 C C . THR A 1 148 ? 179.444 137.197 90.766 1.00 36.06 147 THR A C 1
ATOM 714 O O . THR A 1 148 ? 180.177 136.507 90.054 1.00 36.06 147 THR A O 1
ATOM 718 N N . ASP A 1 149 ? 178.121 137.066 90.753 1.00 40.53 148 ASP A N 1
ATOM 719 C CA . ASP A 1 149 ? 177.458 136.170 89.824 1.00 40.53 148 ASP A CA 1
ATOM 720 C C . ASP A 1 149 ? 176.435 136.845 88.932 1.00 40.53 148 ASP A C 1
ATOM 721 O O . ASP A 1 149 ? 176.032 136.240 87.935 1.00 40.53 148 ASP A O 1
ATOM 726 N N . ASP A 1 150 ? 176.014 138.065 89.243 1.00 39.29 149 ASP A N 1
ATOM 727 C CA . ASP A 1 150 ? 175.184 138.831 88.327 1.00 39.29 149 ASP A CA 1
ATOM 728 C C . ASP A 1 150 ? 175.282 140.289 88.750 1.00 39.29 149 ASP A C 1
ATOM 729 O O . ASP A 1 150 ? 175.677 140.601 89.873 1.00 39.29 149 ASP A O 1
ATOM 734 N N . ASP A 1 151 ? 174.922 141.176 87.824 1.00 36.60 150 ASP A N 1
ATOM 735 C CA . ASP A 1 151 ? 175.025 142.614 88.023 1.00 36.60 150 ASP A CA 1
ATOM 736 C C . ASP A 1 151 ? 174.448 143.029 89.368 1.00 36.60 150 ASP A C 1
ATOM 737 O O . ASP A 1 151 ? 173.569 142.375 89.927 1.00 36.60 150 ASP A O 1
ATOM 742 N N . TYR A 1 152 ? 174.956 144.140 89.885 1.00 33.57 151 TYR A N 1
ATOM 743 C CA . TYR A 1 152 ? 174.563 144.628 91.195 1.00 33.57 151 TYR A CA 1
ATOM 744 C C . TYR A 1 152 ? 174.676 146.139 91.216 1.00 33.57 151 TYR A C 1
ATOM 745 O O . TYR A 1 152 ? 175.608 146.697 90.635 1.00 33.57 151 TYR A O 1
ATOM 754 N N . LYS A 1 153 ? 173.732 146.794 91.882 1.00 33.65 152 LYS A N 1
ATOM 755 C CA . LYS A 1 153 ? 173.720 148.245 91.972 1.00 33.65 152 LYS A CA 1
ATOM 756 C C . LYS A 1 153 ? 172.785 148.650 93.095 1.00 33.65 152 LYS A C 1
ATOM 757 O O . LYS A 1 153 ? 171.624 148.240 93.111 1.00 33.65 152 LYS A O 1
ATOM 763 N N . ASN A 1 154 ? 173.287 149.448 94.026 1.00 35.75 153 ASN A N 1
ATOM 764 C CA . ASN A 1 154 ? 172.497 149.808 95.193 1.00 35.75 153 ASN A CA 1
ATOM 765 C C . ASN A 1 154 ? 172.301 151.318 95.236 1.00 35.75 153 ASN A C 1
ATOM 766 O O . ASN A 1 154 ? 172.976 152.039 94.494 1.00 35.75 153 ASN A O 1
ATOM 771 N N . PRO A 1 155 ? 171.394 151.834 96.071 1.00 38.39 154 PRO A N 1
ATOM 772 C CA . PRO A 1 155 ? 171.161 153.286 96.092 1.00 38.39 154 PRO A CA 1
ATOM 773 C C . PRO A 1 155 ? 172.416 154.111 96.248 1.00 38.39 154 PRO A C 1
ATOM 774 O O . PRO A 1 155 ? 172.504 155.193 95.655 1.00 38.39 154 PRO A O 1
ATOM 778 N N . GLY A 1 156 ? 173.404 153.631 96.997 1.00 36.75 155 GLY A N 1
ATOM 779 C CA . GLY A 1 156 ? 174.641 154.367 97.145 1.00 36.75 155 GLY A CA 1
ATOM 780 C C . GLY A 1 156 ? 175.288 154.770 95.842 1.00 36.75 155 GLY A C 1
ATOM 781 O O . GLY A 1 156 ? 176.200 155.601 95.855 1.00 36.75 155 GLY A O 1
ATOM 782 N N . TYR A 1 157 ? 174.837 154.210 94.723 1.00 35.64 156 TYR A N 1
ATOM 783 C CA . TYR A 1 157 ? 175.373 154.612 93.432 1.00 35.64 156 TYR A CA 1
ATOM 784 C C . TYR A 1 157 ? 175.091 156.078 93.154 1.00 35.64 156 TYR A C 1
ATOM 785 O O . TYR A 1 157 ? 175.979 156.813 92.714 1.00 35.64 156 TYR A O 1
ATOM 794 N N . PHE A 1 158 ? 173.865 156.529 93.414 1.00 37.98 157 PHE A N 1
ATOM 795 C CA . PHE A 1 158 ? 173.490 157.891 93.067 1.00 37.98 157 PHE A CA 1
ATOM 796 C C . PHE A 1 158 ? 173.335 158.805 94.263 1.00 37.98 157 PHE A C 1
ATOM 797 O O . PHE A 1 158 ? 173.484 160.019 94.113 1.00 37.98 157 PHE A O 1
ATOM 805 N N . ASP A 1 159 ? 173.051 158.262 95.440 1.00 43.23 158 ASP A N 1
ATOM 806 C CA . ASP A 1 159 ? 172.867 159.116 96.604 1.00 43.23 158 ASP A CA 1
ATOM 807 C C . ASP A 1 159 ? 174.203 159.578 97.166 1.00 43.23 158 ASP A C 1
ATOM 808 O O . ASP A 1 159 ? 174.468 160.782 97.234 1.00 43.23 158 ASP A O 1
ATOM 813 N N . VAL A 1 160 ? 175.056 158.637 97.565 1.00 42.95 159 VAL A N 1
ATOM 814 C CA . VAL A 1 160 ? 176.300 158.975 98.245 1.00 42.95 159 VAL A CA 1
ATOM 815 C C . VAL A 1 160 ? 177.136 159.904 97.378 1.00 42.95 159 VAL A C 1
ATOM 816 O O . VAL A 1 160 ? 177.384 159.626 96.199 1.00 42.95 159 VAL A O 1
ATOM 820 N N . ASP A 1 161 ? 177.559 161.021 97.958 1.00 49.12 160 ASP A N 1
ATOM 821 C CA . ASP A 1 161 ? 178.531 161.897 97.327 1.00 49.12 160 ASP A CA 1
ATOM 822 C C . ASP A 1 161 ? 179.922 161.358 97.619 1.00 49.12 160 ASP A C 1
ATOM 823 O O . ASP A 1 161 ? 180.165 160.804 98.693 1.00 49.12 160 ASP A O 1
ATOM 828 N N . ALA A 1 162 ? 180.833 161.522 96.670 1.00 44.23 161 ALA A N 1
ATOM 829 C CA . ALA A 1 162 ? 182.142 160.920 96.822 1.00 44.23 161 ALA A CA 1
ATOM 830 C C . ALA A 1 162 ? 183.180 161.790 96.141 1.00 44.23 161 ALA A C 1
ATOM 831 O O . ALA A 1 162 ? 182.854 162.686 95.360 1.00 44.23 161 ALA A O 1
ATOM 833 N N . GLU A 1 163 ? 184.443 161.512 96.454 1.00 45.59 162 GLU A N 1
ATOM 834 C CA . GLU A 1 163 ? 185.581 162.178 95.839 1.00 45.59 162 GLU A CA 1
ATOM 835 C C . GLU A 1 163 ? 186.287 161.302 94.815 1.00 45.59 162 GLU A C 1
ATOM 836 O O . GLU A 1 163 ? 186.642 161.780 93.736 1.00 45.59 162 GLU A O 1
ATOM 842 N N . ASP A 1 164 ? 186.505 160.032 95.132 1.00 41.81 163 ASP A N 1
ATOM 843 C CA . ASP A 1 164 ? 187.241 159.134 94.263 1.00 41.81 163 ASP A CA 1
ATOM 844 C C . ASP A 1 164 ? 186.478 157.834 94.098 1.00 41.81 163 ASP A C 1
ATOM 845 O O . ASP A 1 164 ? 185.584 157.509 94.881 1.00 41.81 163 ASP A O 1
ATOM 850 N N . ILE A 1 165 ? 186.852 157.089 93.067 1.00 33.92 164 ILE A N 1
ATOM 851 C CA . ILE A 1 165 ? 186.303 155.769 92.809 1.00 33.92 164 ILE A CA 1
ATOM 852 C C . ILE A 1 165 ? 187.436 154.760 92.848 1.00 33.92 164 ILE A C 1
ATOM 853 O O . ILE A 1 165 ? 188.566 155.058 92.448 1.00 33.92 164 ILE A O 1
ATOM 858 N N . SER A 1 166 ? 187.131 153.574 93.344 1.00 31.13 165 SER A N 1
ATOM 859 C CA . SER A 1 166 ? 188.047 152.447 93.329 1.00 31.13 165 SER A CA 1
ATOM 860 C C . SER A 1 166 ? 187.450 151.357 92.460 1.00 31.13 165 SER A C 1
ATOM 861 O O . SER A 1 166 ? 186.231 151.231 92.368 1.00 31.13 165 SER A O 1
ATOM 864 N N . VAL A 1 167 ? 188.299 150.572 91.819 1.00 31.26 166 VAL A N 1
ATOM 865 C CA . VAL A 1 167 ? 187.841 149.542 90.903 1.00 31.26 166 VAL A CA 1
ATOM 866 C C . VAL A 1 167 ? 188.564 148.247 91.221 1.00 31.26 166 VAL A C 1
ATOM 867 O O . VAL A 1 167 ? 189.793 148.232 91.376 1.00 31.26 166 VAL A O 1
ATOM 871 N N . TRP A 1 168 ? 187.796 147.171 91.330 1.00 31.78 167 TRP A N 1
ATOM 872 C CA . TRP A 1 168 ? 188.315 145.828 91.526 1.00 31.78 167 TRP A CA 1
ATOM 873 C C . TRP A 1 168 ? 187.869 144.944 90.377 1.00 31.78 167 TRP A C 1
ATOM 874 O O . TRP A 1 168 ? 186.803 145.157 89.803 1.00 31.78 167 TRP A O 1
ATOM 885 N N . HIS A 1 169 ? 188.672 143.946 90.056 1.00 30.61 168 HIS A N 1
ATOM 886 C CA . HIS A 1 169 ? 188.276 142.893 89.132 1.00 30.61 168 HIS A CA 1
ATOM 887 C C . HIS A 1 169 ? 188.271 141.589 89.907 1.00 30.61 168 HIS A C 1
ATOM 888 O O . HIS A 1 169 ? 189.329 141.104 90.311 1.00 30.61 168 HIS A O 1
ATOM 895 N N . VAL A 1 170 ? 187.092 141.019 90.117 1.00 31.70 169 VAL A N 1
ATOM 896 C CA . VAL A 1 170 ? 186.949 139.817 90.923 1.00 31.70 169 VAL A CA 1
ATOM 897 C C . VAL A 1 170 ? 186.458 138.690 90.025 1.00 31.70 169 VAL A C 1
ATOM 898 O O . VAL A 1 170 ? 185.501 138.876 89.272 1.00 31.70 169 VAL A O 1
ATOM 902 N N . PRO A 1 171 ? 187.076 137.521 90.055 1.00 33.43 170 PRO A N 1
ATOM 903 C CA . PRO A 1 171 ? 186.614 136.420 89.205 1.00 33.43 170 PRO A CA 1
ATOM 904 C C . PRO A 1 171 ? 185.227 135.943 89.590 1.00 33.43 170 PRO A C 1
ATOM 905 O O . PRO A 1 171 ? 184.915 135.851 90.778 1.00 33.43 170 PRO A O 1
ATOM 909 N N . ASN A 1 172 ? 184.399 135.629 88.597 1.00 35.55 171 ASN A N 1
ATOM 910 C CA . ASN A 1 172 ? 183.023 135.224 88.850 1.00 35.55 171 ASN A CA 1
ATOM 911 C C . ASN A 1 172 ? 182.962 133.998 89.745 1.00 35.55 171 ASN A C 1
ATOM 912 O O . ASN A 1 172 ? 183.858 133.152 89.726 1.00 35.55 171 ASN A O 1
ATOM 917 N N . GLY A 1 173 ? 181.896 133.907 90.531 1.00 34.76 172 GLY A N 1
ATOM 918 C CA . GLY A 1 173 ? 181.718 132.802 91.444 1.00 34.76 172 GLY A CA 1
ATOM 919 C C . GLY A 1 173 ? 182.463 132.930 92.747 1.00 34.76 172 GLY A C 1
ATOM 920 O O . GLY A 1 173 ? 182.366 132.034 93.589 1.00 34.76 172 GLY A O 1
ATOM 921 N N . THR A 1 174 ? 183.196 134.008 92.945 1.00 33.78 173 THR A N 1
ATOM 922 C CA . THR A 1 174 ? 183.976 134.156 94.158 1.00 33.78 173 THR A CA 1
ATOM 923 C C . THR A 1 174 ? 183.075 134.558 95.319 1.00 33.78 173 THR A C 1
ATOM 924 O O . THR A 1 174 ? 182.408 135.597 95.246 1.00 33.78 173 THR A O 1
ATOM 928 N N . PRO A 1 175 ? 183.032 133.784 96.397 1.00 33.12 174 PRO A N 1
ATOM 929 C CA . PRO A 1 175 ? 182.294 134.216 97.584 1.00 33.12 174 PRO A CA 1
ATOM 930 C C . PRO A 1 175 ? 182.884 135.490 98.154 1.00 33.12 174 PRO A C 1
ATOM 931 O O . PRO A 1 175 ? 183.993 135.898 97.813 1.00 33.12 174 PRO A O 1
ATOM 935 N N . LEU A 1 176 ? 182.123 136.112 99.053 1.00 34.93 175 LEU A N 1
ATOM 936 C CA . LEU A 1 176 ? 182.507 137.414 99.587 1.00 34.93 175 LEU A CA 1
ATOM 937 C C . LEU A 1 176 ? 183.862 137.369 100.278 1.00 34.93 175 LEU A C 1
ATOM 938 O O . LEU A 1 176 ? 184.701 138.255 100.082 1.00 34.93 175 LEU A O 1
ATOM 943 N N . ALA A 1 177 ? 184.096 136.343 101.092 1.00 36.28 176 ALA A N 1
ATOM 944 C CA . ALA A 1 177 ? 185.296 136.318 101.922 1.00 36.28 176 ALA A CA 1
ATOM 945 C C . ALA A 1 177 ? 186.583 136.282 101.106 1.00 36.28 176 ALA A C 1
ATOM 946 O O . ALA A 1 177 ? 187.657 136.556 101.650 1.00 36.28 176 ALA A O 1
ATOM 948 N N . GLN A 1 178 ? 186.508 135.957 99.821 1.00 36.99 177 GLN A N 1
ATOM 949 C CA . GLN A 1 178 ? 187.679 135.929 98.963 1.00 36.99 177 GLN A CA 1
ATOM 950 C C . GLN A 1 178 ? 187.868 137.194 98.148 1.00 36.99 177 GLN A C 1
ATOM 951 O O . GLN A 1 178 ? 188.940 137.368 97.558 1.00 36.99 177 GLN A O 1
ATOM 957 N N . TRP A 1 179 ? 186.874 138.086 98.122 1.00 34.62 178 TRP A N 1
ATOM 958 C CA . TRP A 1 179 ? 186.839 139.139 97.110 1.00 34.62 178 TRP A CA 1
ATOM 959 C C . TRP A 1 179 ? 188.153 139.900 97.022 1.00 34.62 178 TRP A C 1
ATOM 960 O O . TRP A 1 179 ? 188.666 140.143 95.926 1.00 34.62 178 TRP A O 1
ATOM 971 N N . LYS A 1 180 ? 188.711 140.302 98.159 1.00 34.73 179 LYS A N 1
ATOM 972 C CA . LYS A 1 180 ? 189.910 141.125 98.103 1.00 34.73 179 LYS A CA 1
ATOM 973 C C . LYS A 1 180 ? 191.123 140.315 97.675 1.00 34.73 179 LYS A C 1
ATOM 974 O O . LYS A 1 180 ? 191.954 140.802 96.903 1.00 34.73 179 LYS A O 1
ATOM 980 N N . ILE A 1 181 ? 191.244 139.075 98.150 1.00 35.37 180 ILE A N 1
ATOM 981 C CA . ILE A 1 181 ? 192.471 138.330 97.894 1.00 35.37 180 ILE A CA 1
ATOM 982 C C . ILE A 1 181 ? 192.425 137.619 96.549 1.00 35.37 180 ILE A C 1
ATOM 983 O O . ILE A 1 181 ? 193.477 137.367 95.948 1.00 35.37 180 ILE A O 1
ATOM 988 N N . SER A 1 182 ? 191.239 137.295 96.053 1.00 33.65 181 SER A N 1
ATOM 989 C CA . SER A 1 182 ? 191.092 136.647 94.761 1.00 33.65 181 SER A CA 1
ATOM 990 C C . SER A 1 182 ? 191.042 137.637 93.613 1.00 33.65 181 SER A C 1
ATOM 991 O O . SER A 1 182 ? 191.153 137.227 92.456 1.00 33.65 181 SER A O 1
ATOM 994 N N . SER A 1 183 ? 190.859 138.919 93.903 1.00 32.50 182 SER A N 1
ATOM 995 C CA . SER A 1 183 ? 190.820 139.919 92.851 1.00 32.50 182 SER A CA 1
ATOM 996 C C . SER A 1 183 ? 192.143 139.945 92.108 1.00 32.50 182 SER A C 1
ATOM 997 O O . SER A 1 183 ? 193.199 139.685 92.684 1.00 32.50 182 SER A O 1
ATOM 1000 N N . ILE A 1 184 ? 192.082 140.244 90.816 1.00 34.18 183 ILE A N 1
ATOM 1001 C CA . ILE A 1 184 ? 193.294 140.308 90.014 1.00 34.18 183 ILE A CA 1
ATOM 1002 C C . ILE A 1 184 ? 193.793 141.734 89.832 1.00 34.18 183 ILE A C 1
ATOM 1003 O O . ILE A 1 184 ? 195.012 141.944 89.770 1.00 34.18 183 ILE A O 1
ATOM 1008 N N . PHE A 1 185 ? 192.899 142.717 89.762 1.00 35.66 184 PHE A N 1
ATOM 1009 C CA . PHE A 1 185 ? 193.275 144.114 89.626 1.00 35.66 184 PHE A CA 1
ATOM 1010 C C . PHE A 1 185 ? 192.549 144.929 90.670 1.00 35.66 184 PHE A C 1
ATOM 1011 O O . PHE A 1 185 ? 191.349 144.752 90.884 1.00 35.66 184 PHE A O 1
ATOM 1019 N N . ARG A 1 186 ? 193.275 145.841 91.298 1.00 31.89 185 ARG A N 1
ATOM 1020 C CA . ARG A 1 186 ? 192.672 146.770 92.235 1.00 31.89 185 ARG A CA 1
ATOM 1021 C C . ARG A 1 186 ? 193.370 148.105 92.090 1.00 31.89 185 ARG A C 1
ATOM 1022 O O . ARG A 1 186 ? 194.596 148.169 92.201 1.00 31.89 185 ARG A O 1
ATOM 1030 N N . TYR A 1 187 ? 192.601 149.157 91.845 1.00 33.01 186 TYR A N 1
ATOM 1031 C CA . TYR A 1 187 ? 193.198 150.482 91.801 1.00 33.01 186 TYR A CA 1
ATOM 1032 C C . TYR A 1 187 ? 192.184 151.494 92.291 1.00 33.01 186 TYR A C 1
ATOM 1033 O O . TYR A 1 187 ? 191.027 151.163 92.549 1.00 33.01 186 TYR A O 1
ATOM 1042 N N . HIS A 1 188 ? 192.635 152.735 92.427 1.00 35.01 187 HIS A N 1
ATOM 1043 C CA . HIS A 1 188 ? 191.744 153.811 92.818 1.00 35.01 187 HIS A CA 1
ATOM 1044 C C . HIS A 1 188 ? 192.361 155.137 92.421 1.00 35.01 187 HIS A C 1
ATOM 1045 O O . HIS A 1 188 ? 193.582 155.274 92.343 1.00 35.01 187 HIS A O 1
ATOM 1052 N N . THR A 1 189 ? 191.502 156.113 92.165 1.00 36.96 188 THR A N 1
ATOM 1053 C CA . THR A 1 189 ? 191.975 157.443 91.838 1.00 36.96 188 THR A CA 1
ATOM 1054 C C . THR A 1 189 ? 192.268 158.223 93.112 1.00 36.96 188 THR A C 1
ATOM 1055 O O . THR A 1 189 ? 191.796 157.886 94.197 1.00 36.96 188 THR A O 1
ATOM 1059 N N . ALA A 1 190 ? 193.063 159.283 92.967 1.00 40.89 189 ALA A N 1
ATOM 1060 C CA . ALA A 1 190 ? 193.428 160.116 94.106 1.00 40.89 189 ALA A CA 1
ATOM 1061 C C . ALA A 1 190 ? 193.385 161.593 93.745 1.00 40.89 189 ALA A C 1
ATOM 1062 O O . ALA A 1 190 ? 194.169 162.387 94.273 1.00 40.89 189 ALA A O 1
ATOM 1064 N N . THR A 1 191 ? 192.477 161.981 92.850 1.00 41.07 190 THR A N 1
ATOM 1065 C CA . THR A 1 191 ? 192.418 163.351 92.361 1.00 41.07 190 THR A CA 1
ATOM 1066 C C . THR A 1 191 ? 191.135 164.078 92.736 1.00 41.07 190 THR A C 1
ATOM 1067 O O . THR A 1 191 ? 190.959 165.229 92.326 1.00 41.07 190 THR A O 1
ATOM 1071 N N . GLU A 1 192 ? 190.234 163.443 93.481 1.00 42.85 191 GLU A N 1
ATOM 1072 C CA . GLU A 1 192 ? 189.034 164.111 93.983 1.00 42.85 191 GLU A CA 1
ATOM 1073 C C . GLU A 1 192 ? 188.263 164.771 92.845 1.00 42.85 191 GLU A C 1
ATOM 1074 O O . GLU A 1 192 ? 187.804 165.909 92.955 1.00 42.85 191 GLU A O 1
ATOM 1080 N N . PHE A 1 193 ? 188.141 164.055 91.730 1.00 39.36 192 PHE A N 1
ATOM 1081 C CA . PHE A 1 193 ? 187.569 164.635 90.524 1.00 39.36 192 PHE A CA 1
ATOM 1082 C C . PHE A 1 193 ? 186.055 164.551 90.497 1.00 39.36 192 PHE A C 1
ATOM 1083 O O . PHE A 1 193 ? 185.438 165.033 89.545 1.00 39.36 192 PHE A O 1
ATOM 1091 N N . LEU A 1 194 ? 185.438 163.933 91.500 1.00 39.94 193 LEU A N 1
ATOM 1092 C CA . LEU A 1 194 ? 183.997 163.740 91.438 1.00 39.94 193 LEU A CA 1
ATOM 1093 C C . LEU A 1 194 ? 183.239 164.962 91.926 1.00 39.94 193 LEU A C 1
ATOM 1094 O O . LEU A 1 194 ? 182.070 165.140 91.572 1.00 39.94 193 LEU A O 1
ATOM 1099 N N . THR A 1 195 ? 183.867 165.804 92.739 1.00 40.20 194 THR A N 1
ATOM 1100 C CA . THR A 1 195 ? 183.155 166.969 93.259 1.00 40.20 194 THR A CA 1
ATOM 1101 C C . THR A 1 195 ? 182.764 167.951 92.166 1.00 40.20 194 THR A C 1
ATOM 1102 O O . THR A 1 195 ? 181.606 168.404 92.163 1.00 40.20 194 THR A O 1
ATOM 1106 N N . PRO A 1 196 ? 183.631 168.326 91.222 1.00 39.07 195 PRO A N 1
ATOM 1107 C CA . PRO A 1 196 ? 183.174 169.199 90.134 1.00 39.07 195 PRO A CA 1
ATOM 1108 C C . PRO A 1 196 ? 182.137 168.558 89.240 1.00 39.07 195 PRO A C 1
ATOM 1109 O O . PRO A 1 196 ? 181.494 169.269 88.461 1.00 39.07 195 PRO A O 1
ATOM 1113 N N . LEU A 1 197 ? 181.954 167.243 89.316 1.00 38.96 196 LEU A N 1
ATOM 1114 C CA . LEU A 1 197 ? 181.071 166.528 88.409 1.00 38.96 196 LEU A CA 1
ATOM 1115 C C . LEU A 1 197 ? 179.753 166.139 89.059 1.00 38.96 196 LEU A C 1
ATOM 1116 O O . LEU A 1 197 ? 178.959 165.423 88.447 1.00 38.96 196 LEU A O 1
ATOM 1121 N N . GLY A 1 198 ? 179.498 166.592 90.277 1.00 38.18 197 GLY A N 1
ATOM 1122 C CA . GLY A 1 198 ? 178.249 166.292 90.934 1.00 38.18 197 GLY A CA 1
ATOM 1123 C C . GLY A 1 198 ? 178.344 165.361 92.116 1.00 38.18 197 GLY A C 1
ATOM 1124 O O . GLY A 1 198 ? 177.368 165.238 92.861 1.00 38.18 197 GLY A O 1
ATOM 1125 N N . GLY A 1 199 ? 179.480 164.707 92.319 1.00 40.38 198 GLY A N 1
ATOM 1126 C CA . GLY A 1 199 ? 179.690 163.896 93.494 1.00 40.38 198 GLY A CA 1
ATOM 1127 C C . GLY A 1 199 ? 179.605 162.404 93.272 1.00 40.38 198 GLY A C 1
ATOM 1128 O O . GLY A 1 199 ? 180.095 161.646 94.115 1.00 40.38 198 GLY A O 1
ATOM 1129 N N . ASN A 1 200 ? 179.003 161.958 92.177 1.00 38.91 199 ASN A N 1
ATOM 1130 C CA . ASN A 1 200 ? 178.900 160.532 91.910 1.00 38.91 199 ASN A CA 1
ATOM 1131 C C . ASN A 1 200 ? 178.739 160.331 90.415 1.00 38.91 199 ASN A C 1
ATOM 1132 O O . ASN A 1 200 ? 178.627 161.288 89.648 1.00 38.91 199 ASN A O 1
ATOM 1137 N N . LEU A 1 201 ? 178.715 159.064 90.008 1.00 38.14 200 LEU A N 1
ATOM 1138 C CA . LEU A 1 201 ? 178.671 158.761 88.585 1.00 38.14 200 LEU A CA 1
ATOM 1139 C C . LEU A 1 201 ? 177.316 159.103 87.985 1.00 38.14 200 LEU A C 1
ATOM 1140 O O . LEU A 1 201 ? 177.220 159.405 86.792 1.00 38.14 200 LEU A O 1
ATOM 1145 N N . TYR A 1 202 ? 176.260 159.070 88.792 1.00 38.67 201 TYR A N 1
ATOM 1146 C CA . TYR A 1 202 ? 174.943 159.449 88.297 1.00 38.67 201 TYR A CA 1
ATOM 1147 C C . TYR A 1 202 ? 174.947 160.889 87.803 1.00 38.67 201 TYR A C 1
ATOM 1148 O O . TYR A 1 202 ? 174.579 161.174 86.655 1.00 38.67 201 TYR A O 1
ATOM 1157 N N . PHE A 1 203 ? 175.413 161.811 88.638 1.00 38.29 202 PHE A N 1
ATOM 1158 C CA . PHE A 1 203 ? 175.519 163.190 88.192 1.00 38.29 202 PHE A CA 1
ATOM 1159 C C . PHE A 1 203 ? 176.631 163.352 87.170 1.00 38.29 202 PHE A C 1
ATOM 1160 O O . PHE A 1 203 ? 176.624 164.306 86.390 1.00 38.29 202 PHE A O 1
ATOM 1168 N N . LEU A 1 204 ? 177.598 162.438 87.159 1.00 39.14 203 LEU A N 1
ATOM 1169 C CA . LEU A 1 204 ? 178.638 162.513 86.142 1.00 39.14 203 LEU A CA 1
ATOM 1170 C C . LEU A 1 204 ? 178.068 162.194 84.773 1.00 39.14 203 LEU A C 1
ATOM 1171 O O . LEU A 1 204 ? 178.594 162.646 83.752 1.00 39.14 203 LEU A O 1
ATOM 1176 N N . TYR A 1 205 ? 176.995 161.417 84.729 1.00 40.56 204 TYR A N 1
ATOM 1177 C CA . TYR A 1 205 ? 176.311 161.138 83.479 1.00 40.56 204 TYR A CA 1
ATOM 1178 C C . TYR A 1 205 ? 175.073 161.999 83.292 1.00 40.56 204 TYR A C 1
ATOM 1179 O O . TYR A 1 205 ? 174.311 161.773 82.348 1.00 40.56 204 TYR A O 1
ATOM 1188 N N . LYS A 1 206 ? 174.842 162.957 84.187 1.00 41.96 205 LYS A N 1
ATOM 1189 C CA . LYS A 1 206 ? 174.003 164.106 83.855 1.00 41.96 205 LYS A CA 1
ATOM 1190 C C . LYS A 1 206 ? 174.820 165.273 83.297 1.00 41.96 205 LYS A C 1
ATOM 1191 O O . LYS A 1 206 ? 174.418 165.895 82.311 1.00 41.96 205 LYS A O 1
ATOM 1197 N N . ILE A 1 207 ? 175.958 165.583 83.922 1.00 43.16 206 ILE A N 1
ATOM 1198 C CA . ILE A 1 207 ? 177.037 166.342 83.290 1.00 43.16 206 ILE A CA 1
ATOM 1199 C C . ILE A 1 207 ? 177.646 165.469 82.201 1.00 43.16 206 ILE A C 1
ATOM 1200 O O . ILE A 1 207 ? 177.214 164.331 82.005 1.00 43.16 206 ILE A O 1
ATOM 1205 N N . PHE A 1 208 ? 178.623 165.980 81.461 1.00 51.34 207 PHE A N 1
ATOM 1206 C CA . PHE A 1 208 ? 179.027 165.314 80.229 1.00 51.34 207 PHE A CA 1
ATOM 1207 C C . PHE A 1 208 ? 179.602 163.929 80.513 1.00 51.34 207 PHE A C 1
ATOM 1208 O O . PHE A 1 208 ? 180.773 163.741 80.848 1.00 51.34 207 PHE A O 1
ATOM 1216 N N . TYR A 1 209 ? 178.731 162.945 80.431 1.00 53.11 208 TYR A N 1
ATOM 1217 C CA . TYR A 1 209 ? 177.862 162.787 79.280 1.00 53.11 208 TYR A CA 1
ATOM 1218 C C . TYR A 1 209 ? 176.583 162.115 79.723 1.00 53.11 208 TYR A C 1
ATOM 1219 O O . TYR A 1 209 ? 176.618 161.143 80.465 1.00 53.11 208 TYR A O 1
ATOM 1228 N N . PRO A 1 210 ? 175.444 162.574 79.246 1.00 52.92 209 PRO A N 1
ATOM 1229 C CA . PRO A 1 210 ? 174.378 161.632 78.914 1.00 52.92 209 PRO A CA 1
ATOM 1230 C C . PRO A 1 210 ? 174.831 160.613 77.889 1.00 52.92 209 PRO A C 1
ATOM 1231 O O . PRO A 1 210 ? 175.049 160.982 76.744 1.00 52.92 209 PRO A O 1
ATOM 1235 N N . LEU A 1 211 ? 174.887 159.337 78.251 1.00 51.91 210 LEU A N 1
ATOM 1236 C CA . LEU A 1 211 ? 175.453 158.325 77.369 1.00 51.91 210 LEU A CA 1
ATOM 1237 C C . LEU A 1 211 ? 174.529 158.071 76.189 1.00 51.91 210 LEU A C 1
ATOM 1238 O O . LEU A 1 211 ? 173.795 157.081 76.165 1.00 51.91 210 LEU A O 1
ATOM 1243 N N . VAL A 1 212 ? 174.581 158.940 75.186 1.00 52.85 211 VAL A N 1
ATOM 1244 C CA . VAL A 1 212 ? 173.666 158.888 74.054 1.00 52.85 211 VAL A CA 1
ATOM 1245 C C . VAL A 1 212 ? 174.467 158.594 72.796 1.00 52.85 211 VAL A C 1
ATOM 1246 O O . VAL A 1 212 ? 175.550 159.143 72.588 1.00 52.85 211 VAL A O 1
ATOM 1250 N N . TYR A 1 213 ? 173.935 157.720 71.952 1.00 56.44 212 TYR A N 1
ATOM 1251 C CA . TYR A 1 213 ? 174.656 157.347 70.745 1.00 56.44 212 TYR A CA 1
ATOM 1252 C C . TYR A 1 213 ? 174.619 158.482 69.737 1.00 56.44 212 TYR A C 1
ATOM 1253 O O . TYR A 1 213 ? 173.610 159.173 69.585 1.00 56.44 212 TYR A O 1
ATOM 1262 N N . GLY A 1 214 ? 175.732 158.675 69.049 1.00 58.46 213 GLY A N 1
ATOM 1263 C CA . GLY A 1 214 ? 175.787 159.591 67.936 1.00 58.46 213 GLY A CA 1
ATOM 1264 C C . GLY A 1 214 ? 176.101 161.027 68.273 1.00 58.46 213 GLY A C 1
ATOM 1265 O O . GLY A 1 214 ? 176.567 161.755 67.392 1.00 58.46 213 GLY A O 1
ATOM 1266 N N . SER A 1 215 ? 175.884 161.461 69.510 1.00 60.43 214 SER A N 1
ATOM 1267 C CA . SER A 1 215 ? 176.037 162.874 69.827 1.00 60.43 214 SER A CA 1
ATOM 1268 C C . SER A 1 215 ? 177.464 163.228 70.219 1.00 60.43 214 SER A C 1
ATOM 1269 O O . SER A 1 215 ? 177.672 164.138 71.028 1.00 60.43 214 SER A O 1
ATOM 1272 N N . GLY A 1 216 ? 178.444 162.511 69.687 1.00 60.60 215 GLY A N 1
ATOM 1273 C CA . GLY A 1 216 ? 179.832 162.853 69.906 1.00 60.60 215 GLY A CA 1
ATOM 1274 C C . GLY A 1 216 ? 180.724 162.248 68.845 1.00 60.60 215 GLY A C 1
ATOM 1275 O O . GLY A 1 216 ? 180.259 161.833 67.781 1.00 60.60 215 GLY A O 1
ATOM 1276 N N . THR A 1 217 ? 182.017 162.208 69.139 1.00 60.40 216 THR A N 1
ATOM 1277 C CA . THR A 1 217 ? 183.009 161.553 68.304 1.00 60.40 216 THR A CA 1
ATOM 1278 C C . THR A 1 217 ? 184.205 161.182 69.166 1.00 60.40 216 THR A C 1
ATOM 1279 O O . THR A 1 217 ? 184.334 161.647 70.301 1.00 60.40 216 THR A O 1
ATOM 1283 N N . CYS A 1 218 ? 185.085 160.347 68.622 1.00 61.00 217 CYS A N 1
ATOM 1284 C CA . CYS A 1 218 ? 186.268 159.905 69.352 1.00 61.00 217 CYS A CA 1
ATOM 1285 C C . CYS A 1 218 ? 187.223 161.091 69.498 1.00 61.00 217 CYS A C 1
ATOM 1286 O O . CYS A 1 218 ? 186.881 162.197 69.067 1.00 61.00 217 CYS A O 1
ATOM 1289 N N . PRO A 1 219 ? 188.441 160.911 70.030 1.00 59.41 218 PRO A N 1
ATOM 1290 C CA . PRO A 1 219 ? 188.917 161.749 71.146 1.00 59.41 218 PRO A CA 1
ATOM 1291 C C . PRO A 1 219 ? 188.455 163.197 71.201 1.00 59.41 218 PRO A C 1
ATOM 1292 O O . PRO A 1 219 ? 188.402 163.764 72.296 1.00 59.41 218 PRO A O 1
ATOM 1296 N N . ALA A 1 220 ? 188.157 163.820 70.059 1.00 57.92 219 ALA A N 1
ATOM 1297 C CA . ALA A 1 220 ? 187.704 165.209 70.067 1.00 57.92 219 ALA A CA 1
ATOM 1298 C C . ALA A 1 220 ? 186.606 165.451 71.101 1.00 57.92 219 ALA A C 1
ATOM 1299 O O . ALA A 1 220 ? 186.507 166.548 71.659 1.00 57.92 219 ALA A O 1
ATOM 1301 N N . SER A 1 221 ? 185.781 164.442 71.382 1.00 55.51 220 SER A N 1
ATOM 1302 C CA . SER A 1 221 ? 184.674 164.584 72.321 1.00 55.51 220 SER A CA 1
ATOM 1303 C C . SER A 1 221 ? 184.699 163.532 73.427 1.00 55.51 220 SER A C 1
ATOM 1304 O O . SER A 1 221 ? 183.651 163.184 73.974 1.00 55.51 220 SER A O 1
ATOM 1307 N N . ASN A 1 222 ? 185.875 163.027 73.780 1.00 52.55 221 ASN A N 1
ATOM 1308 C CA . ASN A 1 222 ? 185.960 162.004 74.811 1.00 52.55 221 ASN A CA 1
ATOM 1309 C C . ASN A 1 222 ? 185.742 162.610 76.189 1.00 52.55 221 ASN A C 1
ATOM 1310 O O . ASN A 1 222 ? 185.669 163.829 76.351 1.00 52.55 221 ASN A O 1
ATOM 1315 N N . GLY A 1 223 ? 185.630 161.744 77.189 1.00 43.96 222 GLY A N 1
ATOM 1316 C CA . GLY A 1 223 ? 185.407 162.176 78.546 1.00 43.96 222 GLY A CA 1
ATOM 1317 C C . GLY A 1 223 ? 186.696 162.394 79.306 1.00 43.96 222 GLY A C 1
ATOM 1318 O O . GLY A 1 223 ? 187.771 162.543 78.722 1.00 43.96 222 GLY A O 1
ATOM 1319 N N . PRO A 1 224 ? 186.612 162.416 80.631 1.00 42.83 223 PRO A N 1
ATOM 1320 C CA . PRO A 1 224 ? 187.809 162.651 81.441 1.00 42.83 223 PRO A CA 1
ATOM 1321 C C . PRO A 1 224 ? 188.725 161.440 81.446 1.00 42.83 223 PRO A C 1
ATOM 1322 O O . PRO A 1 224 ? 188.294 160.310 81.217 1.00 42.83 223 PRO A O 1
ATOM 1326 N N . ALA A 1 225 ? 190.005 161.690 81.701 1.00 42.62 224 ALA A N 1
ATOM 1327 C CA . ALA A 1 225 ? 191.002 160.644 81.879 1.00 42.62 224 ALA A CA 1
ATOM 1328 C C . ALA A 1 225 ? 191.739 160.913 83.180 1.00 42.62 224 ALA A C 1
ATOM 1329 O O . ALA A 1 225 ? 192.544 161.846 83.254 1.00 42.62 224 ALA A O 1
ATOM 1331 N N . ILE A 1 226 ? 191.475 160.099 84.192 1.00 40.10 225 ILE A N 1
ATOM 1332 C CA . ILE A 1 226 ? 191.968 160.323 85.543 1.00 40.10 225 ILE A CA 1
ATOM 1333 C C . ILE A 1 226 ? 193.152 159.402 85.781 1.00 40.10 225 ILE A C 1
ATOM 1334 O O . ILE A 1 226 ? 193.069 158.210 85.472 1.00 40.10 225 ILE A O 1
ATOM 1339 N N . PRO A 1 227 ? 194.267 159.893 86.309 1.00 38.52 226 PRO A N 1
ATOM 1340 C CA . PRO A 1 227 ? 195.366 158.999 86.664 1.00 38.52 226 PRO A CA 1
ATOM 1341 C C . PRO A 1 227 ? 195.014 158.203 87.906 1.00 38.52 226 PRO A C 1
ATOM 1342 O O . PRO A 1 227 ? 194.395 158.715 88.838 1.00 38.52 226 PRO A O 1
ATOM 1346 N N . ILE A 1 228 ? 195.428 156.943 87.923 1.00 37.43 227 ILE A N 1
ATOM 1347 C CA . ILE A 1 228 ? 195.091 156.037 89.007 1.00 37.43 227 ILE A CA 1
ATOM 1348 C C . ILE A 1 228 ? 196.365 155.601 89.707 1.00 37.43 227 ILE A C 1
ATOM 1349 O O . ILE A 1 228 ? 197.464 155.680 89.156 1.00 37.43 227 ILE A O 1
ATOM 1354 N N . VAL A 1 229 ? 196.206 155.136 90.936 1.00 35.62 228 VAL A N 1
ATOM 1355 C CA . VAL A 1 229 ? 197.290 154.488 91.651 1.00 35.62 228 VAL A CA 1
ATOM 1356 C C . VAL A 1 229 ? 196.933 153.019 91.791 1.00 35.62 228 VAL A C 1
ATOM 1357 O O . VAL A 1 229 ? 195.771 152.653 91.978 1.00 35.62 228 VAL A O 1
ATOM 1361 N N . TYR A 1 230 ? 197.946 152.172 91.690 1.00 37.10 229 TYR A N 1
ATOM 1362 C CA . TYR A 1 230 ? 197.756 150.732 91.657 1.00 37.10 229 TYR A CA 1
ATOM 1363 C C . TYR A 1 230 ? 197.753 150.197 93.074 1.00 37.10 229 TYR A C 1
ATOM 1364 O O . TYR A 1 230 ? 198.684 150.456 93.843 1.00 37.10 229 TYR A O 1
ATOM 1373 N N . ASP A 1 231 ? 196.709 149.458 93.412 1.00 35.75 230 ASP A N 1
ATOM 1374 C CA . ASP A 1 231 ? 196.618 148.813 94.705 1.00 35.75 230 ASP A CA 1
ATOM 1375 C C . ASP A 1 231 ? 197.028 147.358 94.640 1.00 35.75 230 ASP A C 1
ATOM 1376 O O . ASP A 1 231 ? 197.594 146.840 95.603 1.00 35.75 230 ASP A O 1
ATOM 1381 N N . PHE A 1 232 ? 196.740 146.701 93.527 1.00 32.05 231 PHE A N 1
ATOM 1382 C CA . PHE A 1 232 ? 197.182 145.345 93.264 1.00 32.05 231 PHE A CA 1
ATOM 1383 C C . PHE A 1 232 ? 197.181 145.166 91.760 1.00 32.05 231 PHE A C 1
ATOM 1384 O O . PHE A 1 232 ? 196.175 145.437 91.103 1.00 32.05 231 PHE A O 1
ATOM 1392 N N . GLY A 1 233 ? 198.295 144.694 91.235 1.00 35.46 232 GLY A N 1
ATOM 1393 C CA . GLY A 1 233 ? 198.501 144.678 89.810 1.00 35.46 232 GLY A CA 1
ATOM 1394 C C . GLY A 1 233 ? 199.452 145.787 89.407 1.00 35.46 232 GLY A C 1
ATOM 1395 O O . GLY A 1 233 ? 199.755 146.697 90.177 1.00 35.46 232 GLY A O 1
ATOM 1396 N N . ASN A 1 234 ? 199.926 145.705 88.171 1.00 40.78 233 ASN A N 1
ATOM 1397 C CA . ASN A 1 234 ? 200.883 146.677 87.669 1.00 40.78 233 ASN A CA 1
ATOM 1398 C C . ASN A 1 234 ? 200.732 146.771 86.162 1.00 40.78 233 ASN A C 1
ATOM 1399 O O . ASN A 1 234 ? 200.117 145.915 85.526 1.00 40.78 233 ASN A O 1
ATOM 1404 N N . THR A 1 235 ? 201.344 147.811 85.597 1.00 43.43 234 THR A N 1
ATOM 1405 C CA . THR A 1 235 ? 201.141 148.130 84.188 1.00 43.43 234 THR A CA 1
ATOM 1406 C C . THR A 1 235 ? 201.527 146.967 83.284 1.00 43.43 234 THR A C 1
ATOM 1407 O O . THR A 1 235 ? 200.969 146.806 82.193 1.00 43.43 234 THR A O 1
ATOM 1411 N N . ILE A 1 236 ? 202.474 146.137 83.717 1.00 42.83 235 ILE A N 1
ATOM 1412 C CA . ILE A 1 236 ? 202.784 144.934 82.952 1.00 42.83 235 ILE A CA 1
ATOM 1413 C C . ILE A 1 236 ? 201.599 143.981 82.964 1.00 42.83 235 ILE A C 1
ATOM 1414 O O . ILE A 1 236 ? 201.195 143.453 81.922 1.00 42.83 235 ILE A O 1
ATOM 1419 N N . SER A 1 237 ? 201.012 143.755 84.140 1.00 42.82 236 SER A N 1
ATOM 1420 C CA . SER A 1 237 ? 199.832 142.901 84.210 1.00 42.82 236 SER A CA 1
ATOM 1421 C C . SER A 1 237 ? 198.676 143.495 83.417 1.00 42.82 236 SER A C 1
ATOM 1422 O O . SER A 1 237 ? 197.967 142.774 82.706 1.00 42.82 236 SER A O 1
ATOM 1425 N N . VAL A 1 238 ? 198.477 144.812 83.520 1.00 42.20 237 VAL A N 1
ATOM 1426 C CA . VAL A 1 238 ? 197.466 145.480 82.705 1.00 42.20 237 VAL A CA 1
ATOM 1427 C C . VAL A 1 238 ? 197.683 145.162 81.237 1.00 42.20 237 VAL A C 1
ATOM 1428 O O . VAL A 1 238 ? 196.754 144.768 80.524 1.00 42.20 237 VAL A O 1
ATOM 1432 N N . ALA A 1 239 ? 198.920 145.313 80.764 1.00 45.11 238 ALA A N 1
ATOM 1433 C CA . ALA A 1 239 ? 199.217 145.021 79.370 1.00 45.11 238 ALA A CA 1
ATOM 1434 C C . ALA A 1 239 ? 199.061 143.540 79.072 1.00 45.11 238 ALA A C 1
ATOM 1435 O O . ALA A 1 239 ? 198.988 143.141 77.906 1.00 45.11 238 ALA A O 1
ATOM 1437 N N . SER A 1 240 ? 199.011 142.709 80.105 1.00 45.69 239 SER A N 1
ATOM 1438 C CA . SER A 1 240 ? 198.845 141.277 79.916 1.00 45.69 239 SER A CA 1
ATOM 1439 C C . SER A 1 240 ? 197.388 140.843 79.884 1.00 45.69 239 SER A C 1
ATOM 1440 O O . SER A 1 240 ? 197.102 139.742 79.408 1.00 45.69 239 SER A O 1
ATOM 1443 N N . GLN A 1 241 ? 196.463 141.670 80.372 1.00 48.05 240 GLN A N 1
ATOM 1444 C CA . GLN A 1 241 ? 195.059 141.282 80.425 1.00 48.05 240 GLN A CA 1
ATOM 1445 C C . GLN A 1 241 ? 194.241 141.764 79.238 1.00 48.05 240 GLN A C 1
ATOM 1446 O O . GLN A 1 241 ? 193.301 141.075 78.836 1.00 48.05 240 GLN A O 1
ATOM 1452 N N . VAL A 1 242 ? 194.565 142.926 78.682 1.00 52.04 241 VAL A N 1
ATOM 1453 C CA . VAL A 1 242 ? 193.851 143.507 77.553 1.00 52.04 241 VAL A CA 1
ATOM 1454 C C . VAL A 1 242 ? 194.341 142.869 76.261 1.00 52.04 241 VAL A C 1
ATOM 1455 O O . VAL A 1 242 ? 195.309 142.102 76.272 1.00 52.04 241 VAL A O 1
ATOM 1459 N N . CYS A 1 243 ? 193.667 143.156 75.141 1.00 58.30 242 CYS A N 1
ATOM 1460 C CA . CYS A 1 243 ? 194.051 142.515 73.893 1.00 58.30 242 CYS A CA 1
ATOM 1461 C C . CYS A 1 243 ? 195.480 142.898 73.509 1.00 58.30 242 CYS A C 1
ATOM 1462 O O . CYS A 1 243 ? 196.049 143.843 74.056 1.00 58.30 242 CYS A O 1
ATOM 1465 N N . PRO A 1 244 ? 196.101 142.144 72.605 1.00 59.17 243 PRO A N 1
ATOM 1466 C CA . PRO A 1 244 ? 197.380 142.605 72.049 1.00 59.17 243 PRO A CA 1
ATOM 1467 C C . PRO A 1 244 ? 197.249 143.891 71.255 1.00 59.17 243 PRO A C 1
ATOM 1468 O O . PRO A 1 244 ? 198.000 144.844 71.497 1.00 59.17 243 PRO A O 1
ATOM 1472 N N . ALA A 1 245 ? 196.301 143.956 70.319 1.00 58.32 244 ALA A N 1
ATOM 1473 C CA . ALA A 1 245 ? 196.121 145.182 69.552 1.00 58.32 244 ALA A CA 1
ATOM 1474 C C . ALA A 1 245 ? 195.515 146.288 70.403 1.00 58.32 244 ALA A C 1
ATOM 1475 O O . ALA A 1 245 ? 195.360 147.417 69.928 1.00 58.32 244 ALA A O 1
ATOM 1477 N N . CYS A 1 246 ? 195.157 145.981 71.650 1.00 56.21 245 CYS A N 1
ATOM 1478 C CA . CYS A 1 246 ? 194.716 147.014 72.580 1.00 56.21 245 CYS A CA 1
ATOM 1479 C C . CYS A 1 246 ? 195.790 148.081 72.752 1.00 56.21 245 CYS A C 1
ATOM 1480 O O . CYS A 1 246 ? 195.575 149.261 72.444 1.00 56.21 245 CYS A O 1
ATOM 1483 N N . LEU A 1 247 ? 196.970 147.663 73.214 1.00 53.87 246 LEU A N 1
ATOM 1484 C CA . LEU A 1 247 ? 198.003 148.592 73.656 1.00 53.87 246 LEU A CA 1
ATOM 1485 C C . LEU A 1 247 ? 198.466 149.509 72.538 1.00 53.87 246 LEU A C 1
ATOM 1486 O O . LEU A 1 247 ? 199.023 150.580 72.805 1.00 53.87 246 LEU A O 1
ATOM 1491 N N . GLY A 1 248 ? 198.251 149.117 71.292 1.00 60.04 247 GLY A N 1
ATOM 1492 C CA . GLY A 1 248 ? 198.634 149.964 70.190 1.00 60.04 247 GLY A CA 1
ATOM 1493 C C . GLY A 1 248 ? 197.899 151.275 70.102 1.00 60.04 247 GLY A C 1
ATOM 1494 O O . GLY A 1 248 ? 198.234 152.105 69.253 1.00 60.04 247 GLY A O 1
ATOM 1495 N N . GLY A 1 249 ? 196.905 151.502 70.954 1.00 59.13 248 GLY A N 1
ATOM 1496 C CA . GLY A 1 249 ? 196.179 152.751 70.887 1.00 59.13 248 GLY A CA 1
ATOM 1497 C C . GLY A 1 249 ? 195.748 153.294 72.230 1.00 59.13 248 GLY A C 1
ATOM 1498 O O . GLY A 1 249 ? 194.781 154.056 72.310 1.00 59.13 248 GLY A O 1
ATOM 1499 N N . THR A 1 250 ? 196.434 152.890 73.295 1.00 53.42 249 THR A N 1
ATOM 1500 C CA . THR A 1 250 ? 196.060 153.290 74.644 1.00 53.42 249 THR A CA 1
ATOM 1501 C C . THR A 1 250 ? 197.322 153.534 75.451 1.00 53.42 249 THR A C 1
ATOM 1502 O O . THR A 1 250 ? 198.436 153.347 74.959 1.00 53.42 249 THR A O 1
ATOM 1506 N N . LEU A 1 251 ? 197.134 153.950 76.698 1.00 48.80 250 LEU A N 1
ATOM 1507 C CA . LEU A 1 251 ? 198.239 154.170 77.622 1.00 48.80 250 LEU A CA 1
ATOM 1508 C C . LEU A 1 251 ? 197.808 153.737 79.014 1.00 48.80 250 LEU A C 1
ATOM 1509 O O . LEU A 1 251 ? 196.804 154.230 79.529 1.00 48.80 250 LEU A O 1
ATOM 1514 N N . GLN A 1 252 ? 198.568 152.833 79.626 1.00 45.31 251 GLN A N 1
ATOM 1515 C CA . GLN A 1 252 ? 198.170 152.281 80.915 1.00 45.31 251 GLN A CA 1
ATOM 1516 C C . GLN A 1 252 ? 198.147 153.360 81.984 1.00 45.31 251 GLN A C 1
ATOM 1517 O O . GLN A 1 252 ? 198.713 154.441 81.816 1.00 45.31 251 GLN A O 1
ATOM 1523 N N . GLY A 1 253 ? 197.489 153.060 83.090 1.00 41.54 252 GLY A N 1
ATOM 1524 C CA . GLY A 1 253 ? 197.567 153.884 84.269 1.00 41.54 252 GLY A CA 1
ATOM 1525 C C . GLY A 1 253 ? 196.516 154.960 84.411 1.00 41.54 252 GLY A C 1
ATOM 1526 O O . GLY A 1 253 ? 196.674 155.835 85.268 1.00 41.54 252 GLY A O 1
ATOM 1527 N N . TYR A 1 254 ? 195.459 154.931 83.609 1.00 42.66 253 TYR A N 1
ATOM 1528 C CA . TYR A 1 254 ? 194.379 155.890 83.743 1.00 42.66 253 TYR A CA 1
ATOM 1529 C C . TYR A 1 254 ? 193.051 155.167 83.650 1.00 42.66 253 TYR A C 1
ATOM 1530 O O . TYR A 1 254 ? 192.935 154.101 83.044 1.00 42.66 253 TYR A O 1
ATOM 1539 N N . VAL A 1 255 ? 192.039 155.770 84.255 1.00 41.95 254 VAL A N 1
ATOM 1540 C CA . VAL A 1 255 ? 190.657 155.365 84.058 1.00 41.95 254 VAL A CA 1
ATOM 1541 C C . VAL A 1 255 ? 189.991 156.421 83.192 1.00 41.95 254 VAL A C 1
ATOM 1542 O O . VAL A 1 255 ? 190.209 157.622 83.387 1.00 41.95 254 VAL A O 1
ATOM 1546 N N . HIS A 1 256 ? 189.218 155.978 82.212 1.00 43.53 255 HIS A N 1
ATOM 1547 C CA . HIS A 1 256 ? 188.602 156.871 81.248 1.00 43.53 255 HIS A CA 1
ATOM 1548 C C . HIS A 1 256 ? 187.100 156.656 81.251 1.00 43.53 255 HIS A C 1
ATOM 1549 O O . HIS A 1 256 ? 186.628 155.520 81.162 1.00 43.53 255 HIS A O 1
ATOM 1556 N N . LEU A 1 257 ? 186.354 157.748 81.346 1.00 42.08 256 LEU A N 1
ATOM 1557 C CA . LEU A 1 257 ? 184.906 157.699 81.457 1.00 42.08 256 LEU A CA 1
ATOM 1558 C C . LEU A 1 257 ? 184.276 158.340 80.232 1.00 42.08 256 LEU A C 1
ATOM 1559 O O . LEU A 1 257 ? 184.661 159.442 79.837 1.00 42.08 256 LEU A O 1
ATOM 1564 N N . ARG A 1 258 ? 183.298 157.653 79.646 1.00 47.23 257 ARG A N 1
ATOM 1565 C CA . ARG A 1 258 ? 182.611 158.124 78.449 1.00 47.23 257 ARG A CA 1
ATOM 1566 C C . ARG A 1 258 ? 183.589 158.352 77.300 1.00 47.23 257 ARG A C 1
ATOM 1567 O O . ARG A 1 258 ? 183.917 159.488 76.954 1.00 47.23 257 ARG A O 1
ATOM 1575 N N . VAL A 1 259 ? 184.110 157.271 76.765 1.00 47.72 258 VAL A N 1
ATOM 1576 C CA . VAL A 1 259 ? 184.860 157.310 75.523 1.00 47.72 258 VAL A CA 1
ATOM 1577 C C . VAL A 1 259 ? 183.857 157.141 74.392 1.00 47.72 258 VAL A C 1
ATOM 1578 O O . VAL A 1 259 ? 182.779 156.573 74.587 1.00 47.72 258 VAL A O 1
ATOM 1582 N N . PHE A 1 260 ? 184.198 157.636 73.210 1.00 53.87 259 PHE A N 1
ATOM 1583 C CA . PHE A 1 260 ? 183.425 157.383 72.005 1.00 53.87 259 PHE A CA 1
ATOM 1584 C C . PHE A 1 260 ? 184.198 156.436 71.101 1.00 53.87 259 PHE A C 1
ATOM 1585 O O . PHE A 1 260 ? 185.402 156.610 70.900 1.00 53.87 259 PHE A O 1
ATOM 1593 N N . ASN A 1 261 ? 183.516 155.435 70.555 1.00 56.95 260 ASN A N 1
ATOM 1594 C CA . ASN A 1 261 ? 184.177 154.519 69.640 1.00 56.95 260 ASN A CA 1
ATOM 1595 C C . ASN A 1 261 ? 184.242 155.152 68.256 1.00 56.95 260 ASN A C 1
ATOM 1596 O O . ASN A 1 261 ? 183.840 156.298 68.054 1.00 56.95 260 ASN A O 1
ATOM 1601 N N . ASN A 1 262 ? 184.740 154.400 67.280 1.00 60.19 261 ASN A N 1
ATOM 1602 C CA . ASN A 1 262 ? 184.861 154.943 65.934 1.00 60.19 261 ASN A CA 1
ATOM 1603 C C . ASN A 1 262 ? 183.496 155.256 65.340 1.00 60.19 261 ASN A C 1
ATOM 1604 O O . ASN A 1 262 ? 183.385 156.066 64.413 1.00 60.19 261 ASN A O 1
ATOM 1609 N N . GLU A 1 263 ? 182.447 154.617 65.855 1.00 61.56 262 GLU A N 1
ATOM 1610 C CA . GLU A 1 263 ? 181.108 154.741 65.300 1.00 61.56 262 GLU A CA 1
ATOM 1611 C C . GLU A 1 263 ? 180.265 155.774 66.022 1.00 61.56 262 GLU A C 1
ATOM 1612 O O . GLU A 1 263 ? 179.046 155.797 65.829 1.00 61.56 262 GLU A O 1
ATOM 1618 N N . ARG A 1 264 ? 180.883 156.610 66.853 1.00 60.35 263 ARG A N 1
ATOM 1619 C CA . ARG A 1 264 ? 180.200 157.561 67.722 1.00 60.35 263 ARG A CA 1
ATOM 1620 C C . ARG A 1 264 ? 179.378 156.873 68.801 1.00 60.35 263 ARG A C 1
ATOM 1621 O O . ARG A 1 264 ? 178.589 157.529 69.484 1.00 60.35 263 ARG A O 1
ATOM 1629 N N . ALA A 1 265 ? 179.544 155.574 68.974 1.00 55.40 264 ALA A N 1
ATOM 1630 C CA . ALA A 1 265 ? 178.802 154.992 70.082 1.00 55.40 264 ALA A CA 1
ATOM 1631 C C . ALA A 1 265 ? 179.567 155.195 71.382 1.00 55.40 264 ALA A C 1
ATOM 1632 O O . ALA A 1 265 ? 180.776 154.957 71.430 1.00 55.40 264 ALA A O 1
ATOM 1634 N N . PRO A 1 266 ? 178.906 155.628 72.446 1.00 51.13 265 PRO A N 1
ATOM 1635 C CA . PRO A 1 266 ? 179.629 155.939 73.679 1.00 51.13 265 PRO A CA 1
ATOM 1636 C C . PRO A 1 266 ? 179.721 154.745 74.607 1.00 51.13 265 PRO A C 1
ATOM 1637 O O . PRO A 1 266 ? 178.790 153.942 74.705 1.00 51.13 265 PRO A O 1
ATOM 1641 N N . PHE A 1 267 ? 180.852 154.626 75.291 1.00 47.68 266 PHE A N 1
ATOM 1642 C CA . PHE A 1 267 ? 181.094 153.556 76.244 1.00 47.68 266 PHE A CA 1
ATOM 1643 C C . PHE A 1 267 ? 181.408 154.162 77.598 1.00 47.68 266 PHE A C 1
ATOM 1644 O O . PHE A 1 267 ? 182.138 155.151 77.685 1.00 47.68 266 PHE A O 1
ATOM 1652 N N . ALA A 1 268 ? 180.869 153.556 78.650 1.00 41.82 267 ALA A N 1
ATOM 1653 C CA . ALA A 1 268 ? 180.899 154.189 79.960 1.00 41.82 267 ALA A CA 1
ATOM 1654 C C . ALA A 1 268 ? 182.311 154.274 80.515 1.00 41.82 267 ALA A C 1
ATOM 1655 O O . ALA A 1 268 ? 182.764 155.350 80.914 1.00 41.82 267 ALA A O 1
ATOM 1657 N N . LEU A 1 269 ? 183.021 153.154 80.556 1.00 42.97 268 LEU A N 1
ATOM 1658 C CA . LEU A 1 269 ? 184.212 153.035 81.387 1.00 42.97 268 LEU A CA 1
ATOM 1659 C C . LEU A 1 269 ? 185.279 152.239 80.658 1.00 42.97 268 LEU A C 1
ATOM 1660 O O . LEU A 1 269 ? 184.977 151.208 80.054 1.00 42.97 268 LEU A O 1
ATOM 1665 N N . CYS A 1 270 ? 186.521 152.714 80.717 1.00 45.60 269 CYS A N 1
ATOM 1666 C CA . CYS A 1 270 ? 187.686 151.943 80.288 1.00 45.60 269 CYS A CA 1
ATOM 1667 C C . CYS A 1 270 ? 188.588 151.760 81.499 1.00 45.60 269 CYS A C 1
ATOM 1668 O O . CYS A 1 270 ? 189.306 152.681 81.893 1.00 45.60 269 CYS A O 1
ATOM 1671 N N . SER A 1 271 ? 188.560 150.568 82.082 1.00 41.98 270 SER A N 1
ATOM 1672 C CA . SER A 1 271 ? 189.277 150.291 83.323 1.00 41.98 270 SER A CA 1
ATOM 1673 C C . SER A 1 271 ? 190.734 149.988 83.011 1.00 41.98 270 SER A C 1
ATOM 1674 O O . SER A 1 271 ? 191.045 148.995 82.350 1.00 41.98 270 SER A O 1
ATOM 1677 N N . GLY A 1 272 ? 191.634 150.838 83.497 1.00 40.51 271 GLY A N 1
ATOM 1678 C CA . GLY A 1 272 ? 193.055 150.554 83.489 1.00 40.51 271 GLY A CA 1
ATOM 1679 C C . GLY A 1 272 ? 193.878 151.353 82.507 1.00 40.51 271 GLY A C 1
ATOM 1680 O O . GLY A 1 272 ? 195.102 151.430 82.675 1.00 40.51 271 GLY A O 1
ATOM 1681 N N . LEU A 1 273 ? 193.266 151.964 81.500 1.00 43.93 272 LEU A N 1
ATOM 1682 C CA . LEU A 1 273 ? 194.029 152.628 80.459 1.00 43.93 272 LEU A CA 1
ATOM 1683 C C . LEU A 1 273 ? 193.263 153.810 79.888 1.00 43.93 272 LEU A C 1
ATOM 1684 O O . LEU A 1 273 ? 192.032 153.816 79.848 1.00 43.93 272 LEU A O 1
ATOM 1689 N N . ARG A 1 274 ? 194.017 154.814 79.458 1.00 49.23 273 ARG A N 1
ATOM 1690 C CA . ARG A 1 274 ? 193.494 156.013 78.823 1.00 49.23 273 ARG A CA 1
ATOM 1691 C C . ARG A 1 274 ? 193.546 155.819 77.319 1.00 49.23 273 ARG A C 1
ATOM 1692 O O . ARG A 1 274 ? 194.532 155.294 76.792 1.00 49.23 273 ARG A O 1
ATOM 1700 N N . VAL A 1 275 ? 192.488 156.252 76.635 1.00 52.10 274 VAL A N 1
ATOM 1701 C CA . VAL A 1 275 ? 192.389 156.039 75.202 1.00 52.10 274 VAL A CA 1
ATOM 1702 C C . VAL A 1 275 ? 193.225 157.069 74.456 1.00 52.10 274 VAL A C 1
ATOM 1703 O O . VAL A 1 275 ? 193.195 158.270 74.753 1.00 52.10 274 VAL A O 1
ATOM 1707 N N . LEU A 1 276 ? 194.003 156.589 73.497 1.00 59.26 275 LEU A N 1
ATOM 1708 C CA . LEU A 1 276 ? 194.746 157.437 72.583 1.00 59.26 275 LEU A CA 1
ATOM 1709 C C . LEU A 1 276 ? 193.904 157.690 71.339 1.00 59.26 275 LEU A C 1
ATOM 1710 O O . LEU A 1 276 ? 192.682 157.531 71.341 1.00 59.26 275 LEU A O 1
ATOM 1715 N N . ASP A 1 277 ? 194.565 158.094 70.256 1.00 63.30 276 ASP A N 1
ATOM 1716 C CA . ASP A 1 277 ? 193.856 158.464 69.039 1.00 63.30 276 ASP A CA 1
ATOM 1717 C C . ASP A 1 277 ? 193.244 157.248 68.357 1.00 63.30 276 ASP A C 1
ATOM 1718 O O . ASP A 1 277 ? 192.776 157.344 67.220 1.00 63.30 276 ASP A O 1
ATOM 1723 N N . ASN A 1 278 ? 193.249 156.100 69.029 1.00 60.42 277 ASN A N 1
ATOM 1724 C CA . ASN A 1 278 ? 192.650 154.893 68.481 1.00 60.42 277 ASN A CA 1
ATOM 1725 C C . ASN A 1 278 ? 191.184 154.771 68.875 1.00 60.42 277 ASN A C 1
ATOM 1726 O O . ASN A 1 278 ? 190.871 154.613 70.058 1.00 60.42 277 ASN A O 1
ATOM 1731 N N . CYS A 1 279 ? 190.282 154.821 67.897 1.00 63.32 278 CYS A N 1
ATOM 1732 C CA . CYS A 1 279 ? 188.846 154.844 68.138 1.00 63.32 278 CYS A CA 1
ATOM 1733 C C . CYS A 1 279 ? 188.229 153.453 68.061 1.00 63.32 278 CYS A C 1
ATOM 1734 O O . CYS A 1 279 ? 187.014 153.319 67.895 1.00 63.32 278 CYS A O 1
ATOM 1737 N N . ASN A 1 280 ? 189.044 152.405 68.182 1.00 58.61 279 ASN A N 1
ATOM 1738 C CA . ASN A 1 280 ? 188.554 151.030 68.263 1.00 58.61 279 ASN A CA 1
ATOM 1739 C C . ASN A 1 280 ? 188.359 150.661 69.729 1.00 58.61 279 ASN A C 1
ATOM 1740 O O . ASN A 1 280 ? 188.915 149.692 70.242 1.00 58.61 279 ASN A O 1
ATOM 1745 N N . THR A 1 281 ? 187.544 151.458 70.409 1.00 54.40 280 THR A N 1
ATOM 1746 C CA . THR A 1 281 ? 187.387 151.352 71.849 1.00 54.40 280 THR A CA 1
ATOM 1747 C C . THR A 1 281 ? 186.371 150.307 72.271 1.00 54.40 280 THR A C 1
ATOM 1748 O O . THR A 1 281 ? 186.204 150.083 73.471 1.00 54.40 280 THR A O 1
ATOM 1752 N N . GLU A 1 282 ? 185.693 149.661 71.326 1.00 55.88 281 GLU A N 1
ATOM 1753 C CA . GLU A 1 282 ? 184.717 148.652 71.706 1.00 55.88 281 GLU A CA 1
ATOM 1754 C C . GLU A 1 282 ? 185.366 147.446 72.361 1.00 55.88 281 GLU A C 1
ATOM 1755 O O . GLU A 1 282 ? 184.660 146.623 72.949 1.00 55.88 281 GLU A O 1
ATOM 1761 N N . HIS A 1 283 ? 186.687 147.324 72.279 1.00 54.66 282 HIS A N 1
ATOM 1762 C CA . HIS A 1 283 ? 187.384 146.127 72.723 1.00 54.66 282 HIS A CA 1
ATOM 1763 C C . HIS A 1 283 ? 188.011 146.260 74.099 1.00 54.66 282 HIS A C 1
ATOM 1764 O O . HIS A 1 283 ? 188.520 145.265 74.620 1.00 54.66 282 HIS A O 1
ATOM 1771 N N . TYR A 1 284 ? 188.016 147.447 74.695 1.00 50.20 283 TYR A N 1
ATOM 1772 C CA . TYR A 1 284 ? 188.589 147.562 76.030 1.00 50.20 283 TYR A CA 1
ATOM 1773 C C . TYR A 1 284 ? 187.797 148.494 76.935 1.00 50.20 283 TYR A C 1
ATOM 1774 O O . TYR A 1 284 ? 188.334 148.959 77.944 1.00 50.20 283 TYR A O 1
ATOM 1783 N N . CYS A 1 285 ? 186.542 148.779 76.610 1.00 49.13 284 CYS A N 1
ATOM 1784 C CA . CYS A 1 285 ? 185.707 149.620 77.453 1.00 49.13 284 CYS A CA 1
ATOM 1785 C C . CYS A 1 285 ? 184.346 148.966 77.610 1.00 49.13 284 CYS A C 1
ATOM 1786 O O . CYS A 1 285 ? 183.825 148.376 76.661 1.00 49.13 284 CYS A O 1
ATOM 1789 N N . ILE A 1 286 ? 183.780 149.065 78.806 1.00 45.22 285 ILE A N 1
ATOM 1790 C CA . ILE A 1 286 ? 182.574 148.336 79.159 1.00 45.22 285 ILE A CA 1
ATOM 1791 C C . ILE A 1 286 ? 181.408 149.305 79.275 1.00 45.22 285 ILE A C 1
ATOM 1792 O O . ILE A 1 286 ? 181.571 150.526 79.257 1.00 45.22 285 ILE A O 1
ATOM 1797 N N . GLY A 1 287 ? 180.210 148.743 79.405 1.00 40.26 286 GLY A N 1
ATOM 1798 C CA . GLY A 1 287 ? 179.006 149.545 79.466 1.00 40.26 286 GLY A CA 1
ATOM 1799 C C . GLY A 1 287 ? 178.684 150.145 78.118 1.00 40.26 286 GLY A C 1
ATOM 1800 O O . GLY A 1 287 ? 179.406 149.905 77.151 1.00 40.26 286 GLY A O 1
ATOM 1801 N N . GLY A 1 288 ? 177.602 150.904 78.022 1.00 45.70 287 GLY A N 1
ATOM 1802 C CA . GLY A 1 288 ? 177.328 151.602 76.782 1.00 45.70 287 GLY A CA 1
ATOM 1803 C C . GLY A 1 288 ? 175.857 151.913 76.641 1.00 45.70 287 GLY A C 1
ATOM 1804 O O . GLY A 1 288 ? 175.071 151.748 77.575 1.00 45.70 287 GLY A O 1
ATOM 1805 N N . ALA A 1 289 ? 175.501 152.377 75.451 1.00 51.00 288 ALA A N 1
ATOM 1806 C CA . ALA A 1 289 ? 174.116 152.633 75.109 1.00 51.00 288 ALA A CA 1
ATOM 1807 C C . ALA A 1 289 ? 173.515 151.396 74.453 1.00 51.00 288 ALA A C 1
ATOM 1808 O O . ALA A 1 289 ? 174.096 150.311 74.456 1.00 51.00 288 ALA A O 1
ATOM 1810 N N . GLY A 1 290 ? 172.337 151.565 73.875 1.00 54.04 289 GLY A N 1
ATOM 1811 C CA . GLY A 1 290 ? 171.635 150.453 73.282 1.00 54.04 289 GLY A CA 1
ATOM 1812 C C . GLY A 1 290 ? 171.862 150.225 71.811 1.00 54.04 289 GLY A C 1
ATOM 1813 O O . GLY A 1 290 ? 171.085 149.494 71.196 1.00 54.04 289 GLY A O 1
ATOM 1814 N N . TYR A 1 291 ? 172.882 150.827 71.208 1.00 57.65 290 TYR A N 1
ATOM 1815 C CA . TYR A 1 291 ? 173.096 150.660 69.779 1.00 57.65 290 TYR A CA 1
ATOM 1816 C C . TYR A 1 291 ? 174.564 150.829 69.433 1.00 57.65 290 TYR A C 1
ATOM 1817 O O . TYR A 1 291 ? 175.177 151.833 69.802 1.00 57.65 290 TYR A O 1
ATOM 1826 N N . VAL A 1 292 ? 175.119 149.848 68.728 1.00 59.53 291 VAL A N 1
ATOM 1827 C CA . VAL A 1 292 ? 176.433 149.965 68.102 1.00 59.53 291 VAL A CA 1
ATOM 1828 C C . VAL A 1 292 ? 176.325 149.418 66.683 1.00 59.53 291 VAL A C 1
ATOM 1829 O O . VAL A 1 292 ? 175.872 148.283 66.484 1.00 59.53 291 VAL A O 1
ATOM 1833 N N . PRO A 1 293 ? 176.702 150.184 65.677 1.00 60.24 292 PRO A N 1
ATOM 1834 C CA . PRO A 1 293 ? 176.357 149.810 64.303 1.00 60.24 292 PRO A CA 1
ATOM 1835 C C . PRO A 1 293 ? 177.375 148.939 63.589 1.00 60.24 292 PRO A C 1
ATOM 1836 O O . PRO A 1 293 ? 177.035 148.308 62.585 1.00 60.24 292 PRO A O 1
ATOM 1840 N N . GLU A 1 294 ? 178.615 148.892 64.058 1.00 63.48 293 GLU A N 1
ATOM 1841 C CA . GLU A 1 294 ? 179.620 148.100 63.361 1.00 63.48 293 GLU A CA 1
ATOM 1842 C C . GLU A 1 294 ? 179.371 146.621 63.604 1.00 63.48 293 GLU A C 1
ATOM 1843 O O . GLU A 1 294 ? 179.503 146.143 64.735 1.00 63.48 293 GLU A O 1
ATOM 1849 N N . GLN A 1 295 ? 179.022 145.896 62.541 1.00 64.20 294 GLN A N 1
ATOM 1850 C CA . GLN A 1 295 ? 178.770 144.460 62.626 1.00 64.20 294 GLN A CA 1
ATOM 1851 C C . GLN A 1 295 ? 177.715 144.149 63.681 1.00 64.20 294 GLN A C 1
ATOM 1852 O O . GLN A 1 295 ? 177.855 143.209 64.465 1.00 64.20 294 GLN A O 1
ATOM 1858 N N . THR A 1 296 ? 176.664 144.958 63.712 1.00 62.75 295 THR A N 1
ATOM 1859 C CA . THR A 1 296 ? 175.593 144.795 64.683 1.00 62.75 295 THR A CA 1
ATOM 1860 C C . THR A 1 296 ? 175.007 143.394 64.597 1.00 62.75 295 THR A C 1
ATOM 1861 O O . THR A 1 296 ? 174.764 142.889 63.496 1.00 62.75 295 THR A O 1
ATOM 1865 N N . PRO A 1 297 ? 174.764 142.733 65.734 1.00 62.52 296 PRO A N 1
ATOM 1866 C CA . PRO A 1 297 ? 175.039 143.271 67.063 1.00 62.52 296 PRO A CA 1
ATOM 1867 C C . PRO A 1 297 ? 176.249 142.635 67.724 1.00 62.52 296 PRO A C 1
ATOM 1868 O O . PRO A 1 297 ? 176.218 142.397 68.925 1.00 62.52 296 PRO A O 1
ATOM 1872 N N . ARG A 1 298 ? 177.308 142.371 66.959 1.00 60.33 297 ARG A N 1
ATOM 1873 C CA . ARG A 1 298 ? 178.445 141.655 67.521 1.00 60.33 297 ARG A CA 1
ATOM 1874 C C . ARG A 1 298 ? 179.197 142.477 68.558 1.00 60.33 297 ARG A C 1
ATOM 1875 O O . ARG A 1 298 ? 180.144 141.968 69.165 1.00 60.33 297 ARG A O 1
ATOM 1883 N N . GLN A 1 299 ? 178.805 143.728 68.777 1.00 58.05 298 GLN A N 1
ATOM 1884 C CA . GLN A 1 299 ? 179.469 144.589 69.743 1.00 58.05 298 GLN A CA 1
ATOM 1885 C C . GLN A 1 299 ? 178.530 145.090 70.829 1.00 58.05 298 GLN A C 1
ATOM 1886 O O . GLN A 1 299 ? 178.777 146.148 71.406 1.00 58.05 298 GLN A O 1
ATOM 1892 N N . CYS A 1 300 ? 177.466 144.353 71.115 1.00 55.65 299 CYS A N 1
ATOM 1893 C CA . CYS A 1 300 ? 176.514 144.684 72.165 1.00 55.65 299 CYS A CA 1
ATOM 1894 C C . CYS A 1 300 ? 176.813 143.876 73.418 1.00 55.65 299 CYS A C 1
ATOM 1895 O O . CYS A 1 300 ? 177.287 142.739 73.335 1.00 55.65 299 CYS A O 1
ATOM 1898 N N . GLY A 1 301 ? 176.542 144.460 74.571 1.00 46.53 300 GLY A N 1
ATOM 1899 C CA . GLY A 1 301 ? 176.602 143.743 75.831 1.00 46.53 300 GLY A CA 1
ATOM 1900 C C . GLY A 1 301 ? 177.320 144.541 76.899 1.00 46.53 300 GLY A C 1
ATOM 1901 O O . GLY A 1 301 ? 177.914 145.586 76.642 1.00 46.53 300 GLY A O 1
ATOM 1902 N N . ASP A 1 302 ? 177.249 144.036 78.133 1.00 42.85 301 ASP A N 1
ATOM 1903 C CA . ASP A 1 302 ? 177.986 144.653 79.229 1.00 42.85 301 ASP A CA 1
ATOM 1904 C C . ASP A 1 302 ? 179.469 144.738 78.908 1.00 42.85 301 ASP A C 1
ATOM 1905 O O . ASP A 1 302 ? 180.086 145.796 79.063 1.00 42.85 301 ASP A O 1
ATOM 1910 N N . PHE A 1 303 ? 180.060 143.632 78.467 1.00 45.73 302 PHE A N 1
ATOM 1911 C CA . PHE A 1 303 ? 181.421 143.614 77.953 1.00 45.73 302 PHE A CA 1
ATOM 1912 C C . PHE A 1 303 ? 181.437 143.658 76.433 1.00 45.73 302 PHE A C 1
ATOM 1913 O O . PHE A 1 303 ? 181.500 142.609 75.788 1.00 45.73 302 PHE A O 1
ATOM 1921 N N . SER A 1 304 ? 181.379 144.858 75.859 1.00 51.12 303 SER A N 1
ATOM 1922 C CA . SER A 1 304 ? 180.923 145.105 74.491 1.00 51.12 303 SER A CA 1
ATOM 1923 C C . SER A 1 304 ? 181.522 144.116 73.499 1.00 51.12 303 SER A C 1
ATOM 1924 O O . SER A 1 304 ? 180.771 143.304 72.937 1.00 51.12 303 SER A O 1
ATOM 1927 N N . ALA A 1 305 ? 182.830 144.119 73.264 1.00 50.69 304 ALA A N 1
ATOM 1928 C CA . ALA A 1 305 ? 183.397 143.320 72.187 1.00 50.69 304 ALA A CA 1
ATOM 1929 C C . ALA A 1 305 ? 184.626 142.538 72.621 1.00 50.69 304 ALA A C 1
ATOM 1930 O O . ALA A 1 305 ? 185.527 142.310 71.811 1.00 50.69 304 ALA A O 1
ATOM 1932 N N . PHE A 1 306 ? 184.675 142.104 73.877 1.00 50.05 305 PHE A N 1
ATOM 1933 C CA . PHE A 1 306 ? 185.849 141.403 74.377 1.00 50.05 305 PHE A CA 1
ATOM 1934 C C . PHE A 1 306 ? 186.023 140.024 73.760 1.00 50.05 305 PHE A C 1
ATOM 1935 O O . PHE A 1 306 ? 186.961 139.314 74.131 1.00 50.05 305 PHE A O 1
ATOM 1943 N N . ASP A 1 307 ? 185.146 139.627 72.845 1.00 54.44 306 ASP A N 1
ATOM 1944 C CA . ASP A 1 307 ? 185.218 138.332 72.192 1.00 54.44 306 ASP A CA 1
ATOM 1945 C C . ASP A 1 307 ? 185.300 138.450 70.680 1.00 54.44 306 ASP A C 1
ATOM 1946 O O . ASP A 1 307 ? 184.873 137.531 69.976 1.00 54.44 306 ASP A O 1
ATOM 1951 N N . TRP A 1 308 ? 185.821 139.565 70.169 1.00 57.41 307 TRP A N 1
ATOM 1952 C CA . TRP A 1 308 ? 185.799 139.813 68.733 1.00 57.41 307 TRP A CA 1
ATOM 1953 C C . TRP A 1 308 ? 186.450 138.676 67.960 1.00 57.41 307 TRP A C 1
ATOM 1954 O O . TRP A 1 308 ? 185.932 138.237 66.928 1.00 57.41 307 TRP A O 1
ATOM 1965 N N . SER A 1 309 ? 187.582 138.174 68.450 1.00 56.30 308 SER A N 1
ATOM 1966 C CA . SER A 1 309 ? 188.319 137.115 67.775 1.00 56.30 308 SER A CA 1
ATOM 1967 C C . SER A 1 309 ? 188.352 135.820 68.579 1.00 56.30 308 SER A C 1
ATOM 1968 O O . SER A 1 309 ? 189.359 135.109 68.560 1.00 56.30 308 SER A O 1
ATOM 1971 N N . GLY A 1 310 ? 187.281 135.499 69.283 1.00 54.89 309 GLY A N 1
ATOM 1972 C CA . GLY A 1 310 ? 187.261 134.272 70.049 1.00 54.89 309 GLY A CA 1
ATOM 1973 C C . GLY A 1 310 ? 187.360 134.546 71.536 1.00 54.89 309 GLY A C 1
ATOM 1974 O O . GLY A 1 310 ? 188.041 135.479 71.977 1.00 54.89 309 GLY A O 1
ATOM 1975 N N . ILE A 1 311 ? 186.681 133.718 72.326 1.00 54.03 310 ILE A N 1
ATOM 1976 C CA . ILE A 1 311 ? 186.562 133.964 73.759 1.00 54.03 310 ILE A CA 1
ATOM 1977 C C . ILE A 1 311 ? 187.838 133.569 74.489 1.00 54.03 310 ILE A C 1
ATOM 1978 O O . ILE A 1 311 ? 188.362 132.465 74.310 1.00 54.03 310 ILE A O 1
ATOM 1983 N N . GLY A 1 312 ? 188.368 134.491 75.289 1.00 55.32 311 GLY A N 1
ATOM 1984 C CA . GLY A 1 312 ? 189.519 134.218 76.125 1.00 55.32 311 GLY A CA 1
ATOM 1985 C C . GLY A 1 312 ? 190.762 133.763 75.401 1.00 55.32 311 GLY A C 1
ATOM 1986 O O . GLY A 1 312 ? 191.768 133.475 76.054 1.00 55.32 311 GLY A O 1
ATOM 1987 N N . THR A 1 313 ? 190.732 133.696 74.070 1.00 58.44 312 THR A N 1
ATOM 1988 C CA . THR A 1 313 ? 191.877 133.186 73.328 1.00 58.44 312 THR A CA 1
ATOM 1989 C C . THR A 1 313 ? 193.043 134.160 73.324 1.00 58.44 312 THR A C 1
ATOM 1990 O O . THR A 1 313 ? 194.136 133.804 72.871 1.00 58.44 312 THR A O 1
ATOM 1994 N N . HIS A 1 314 ? 192.831 135.383 73.804 1.00 58.74 313 HIS A N 1
ATOM 1995 C CA . HIS A 1 314 ? 193.897 136.366 73.978 1.00 58.74 313 HIS A CA 1
ATOM 1996 C C . HIS A 1 314 ? 194.682 136.589 72.691 1.00 58.74 313 HIS A C 1
ATOM 1997 O O . HIS A 1 314 ? 195.905 136.449 72.664 1.00 58.74 313 HIS A O 1
ATOM 2004 N N . VAL A 1 315 ? 193.979 136.935 71.617 1.00 58.87 314 VAL A N 1
ATOM 2005 C CA . VAL A 1 315 ? 194.597 137.252 70.340 1.00 58.87 314 VAL A CA 1
ATOM 2006 C C . VAL A 1 315 ? 194.210 138.678 69.995 1.00 58.87 314 VAL A C 1
ATOM 2007 O O . VAL A 1 315 ? 193.521 139.355 70.759 1.00 58.87 314 VAL A O 1
ATOM 2011 N N . GLU A 1 316 ? 194.631 139.112 68.807 1.00 60.05 315 GLU A N 1
ATOM 2012 C CA . GLU A 1 316 ? 194.707 140.522 68.434 1.00 60.05 315 GLU A CA 1
ATOM 2013 C C . GLU A 1 316 ? 193.581 141.375 69.006 1.00 60.05 315 GLU A C 1
ATOM 2014 O O . GLU A 1 316 ? 193.834 142.468 69.518 1.00 60.05 315 GLU A O 1
ATOM 2020 N N . TRP A 1 317 ? 192.346 140.889 68.963 1.00 57.28 316 TRP A N 1
ATOM 2021 C CA . TRP A 1 317 ? 191.213 141.658 69.447 1.00 57.28 316 TRP A CA 1
ATOM 2022 C C . TRP A 1 317 ? 190.472 140.978 70.585 1.00 57.28 316 TRP A C 1
ATOM 2023 O O . TRP A 1 317 ? 189.363 141.396 70.917 1.00 57.28 316 TRP A O 1
ATOM 2034 N N . SER A 1 318 ? 191.052 139.949 71.190 1.00 57.65 317 SER A N 1
ATOM 2035 C CA . SER A 1 318 ? 190.371 139.187 72.224 1.00 57.65 317 SER A CA 1
ATOM 2036 C C . SER A 1 318 ? 191.033 139.381 73.578 1.00 57.65 317 SER A C 1
ATOM 2037 O O . SER A 1 318 ? 192.249 139.231 73.716 1.00 57.65 317 SER A O 1
ATOM 2040 N N . ALA A 1 319 ? 190.220 139.698 74.579 1.00 53.64 318 ALA A N 1
ATOM 2041 C CA . ALA A 1 319 ? 190.726 139.850 75.929 1.00 53.64 318 ALA A CA 1
ATOM 2042 C C . ALA A 1 319 ? 191.155 138.501 76.491 1.00 53.64 318 ALA A C 1
ATOM 2043 O O . ALA A 1 319 ? 190.721 137.440 76.041 1.00 53.64 318 ALA A O 1
ATOM 2045 N N . SER A 1 320 ? 192.015 138.549 77.499 1.00 52.66 319 SER A N 1
ATOM 2046 C CA . SER A 1 320 ? 192.416 137.329 78.180 1.00 52.66 319 SER A CA 1
ATOM 2047 C C . SER A 1 320 ? 191.229 136.726 78.917 1.00 52.66 319 SER A C 1
ATOM 2048 O O . SER A 1 320 ? 190.327 137.432 79.369 1.00 52.66 319 SER A O 1
ATOM 2051 N N . LYS A 1 321 ? 191.235 135.398 79.029 1.00 50.38 320 LYS A N 1
ATOM 2052 C CA . LYS A 1 321 ? 190.150 134.710 79.716 1.00 50.38 320 LYS A CA 1
ATOM 2053 C C . LYS A 1 321 ? 190.004 135.196 81.147 1.00 50.38 320 LYS A C 1
ATOM 2054 O O . LYS A 1 321 ? 188.896 135.219 81.692 1.00 50.38 320 LYS A O 1
ATOM 2060 N N . SER A 1 322 ? 191.112 135.588 81.773 1.00 49.03 321 SER A N 1
ATOM 2061 C CA . SER A 1 322 ? 191.054 136.062 83.152 1.00 49.03 321 SER A CA 1
ATOM 2062 C C . SER A 1 322 ? 190.193 137.308 83.274 1.00 49.03 321 SER A C 1
ATOM 2063 O O . SER A 1 322 ? 189.689 137.622 84.359 1.00 49.03 321 SER A O 1
ATOM 2066 N N . LEU A 1 323 ? 190.040 138.051 82.182 1.00 44.75 322 LEU A N 1
ATOM 2067 C CA . LEU A 1 323 ? 189.257 139.274 82.247 1.00 44.75 322 LEU A CA 1
ATOM 2068 C C . LEU A 1 323 ? 187.827 139.035 81.783 1.00 44.75 322 LEU A C 1
ATOM 2069 O O . LEU A 1 323 ? 186.904 139.738 82.206 1.00 44.75 322 LEU A O 1
ATOM 2074 N N . LEU A 1 324 ? 187.620 138.052 80.913 1.00 45.86 323 LEU A N 1
ATOM 2075 C CA . LEU A 1 324 ? 186.265 137.703 80.517 1.00 45.86 323 LEU A CA 1
ATOM 2076 C C . LEU A 1 324 ? 185.443 137.193 81.689 1.00 45.86 323 LEU A C 1
ATOM 2077 O O . LEU A 1 324 ? 184.224 137.355 81.684 1.00 45.86 323 LEU A O 1
ATOM 2082 N N . GLU A 1 325 ? 186.061 136.607 82.709 1.00 44.01 324 GLU A N 1
ATOM 2083 C CA . GLU A 1 325 ? 185.272 136.151 83.843 1.00 44.01 324 GLU A CA 1
ATOM 2084 C C . GLU A 1 325 ? 185.384 137.090 85.043 1.00 44.01 324 GLU A C 1
ATOM 2085 O O . GLU A 1 325 ? 185.298 136.638 86.189 1.00 44.01 324 GLU A O 1
ATOM 2091 N N . ALA A 1 326 ? 185.544 138.387 84.820 1.00 34.91 325 ALA A N 1
ATOM 2092 C CA . ALA A 1 326 ? 185.844 139.301 85.909 1.00 34.91 325 ALA A CA 1
ATOM 2093 C C . ALA A 1 326 ? 184.753 140.344 86.090 1.00 34.91 325 ALA A C 1
ATOM 2094 O O . ALA A 1 326 ? 184.609 141.257 85.274 1.00 34.91 325 ALA A O 1
ATOM 2096 N N . ALA A 1 327 ? 184.039 140.248 87.201 1.00 31.04 326 ALA A N 1
ATOM 2097 C CA . ALA A 1 327 ? 183.110 141.293 87.576 1.00 31.04 326 ALA A CA 1
ATOM 2098 C C . ALA A 1 327 ? 183.891 142.509 88.035 1.00 31.04 326 ALA A C 1
ATOM 2099 O O . ALA A 1 327 ? 184.881 142.399 88.761 1.00 31.04 326 ALA A O 1
ATOM 2101 N N . VAL A 1 328 ? 183.434 143.675 87.605 1.00 29.90 327 VAL A N 1
ATOM 2102 C CA . VAL A 1 328 ? 184.123 144.933 87.845 1.00 29.90 327 VAL A CA 1
ATOM 2103 C C . VAL A 1 328 ? 183.405 145.646 88.977 1.00 29.90 327 VAL A C 1
ATOM 2104 O O . VAL A 1 328 ? 182.331 146.222 88.778 1.00 29.90 327 VAL A O 1
ATOM 2108 N N . PHE A 1 329 ? 184.004 145.628 90.157 1.00 30.92 328 PHE A N 1
ATOM 2109 C CA . PHE A 1 329 ? 183.432 146.258 91.334 1.00 30.92 328 PHE A CA 1
ATOM 2110 C C . PHE A 1 329 ? 183.823 147.722 91.355 1.00 30.92 328 PHE A C 1
ATOM 2111 O O . PHE A 1 329 ? 184.986 148.055 91.109 1.00 30.92 328 PHE A O 1
ATOM 2119 N N . ILE A 1 330 ? 182.866 148.582 91.682 1.00 31.65 329 ILE A N 1
ATOM 2120 C CA . ILE A 1 330 ? 183.076 150.021 91.761 1.00 31.65 329 ILE A CA 1
ATOM 2121 C C . ILE A 1 330 ? 182.802 150.466 93.188 1.00 31.65 329 ILE A C 1
ATOM 2122 O O . ILE A 1 330 ? 181.756 150.136 93.761 1.00 31.65 329 ILE A O 1
ATOM 2127 N N . PHE A 1 331 ? 183.741 151.206 93.762 1.00 32.37 330 PHE A N 1
ATOM 2128 C CA . PHE A 1 331 ? 183.633 151.732 95.109 1.00 32.37 330 PHE A CA 1
ATOM 2129 C C . PHE A 1 331 ? 183.689 153.248 95.067 1.00 32.37 330 PHE A C 1
ATOM 2130 O O . PHE A 1 331 ? 184.392 153.833 94.244 1.00 32.37 330 PHE A O 1
ATOM 2138 N N . TYR A 1 332 ? 182.978 153.869 95.993 1.00 34.70 331 TYR A N 1
ATOM 2139 C CA . TYR A 1 332 ? 182.974 155.309 96.176 1.00 34.70 331 TYR A CA 1
ATOM 2140 C C . TYR A 1 332 ? 183.764 155.662 97.424 1.00 34.70 331 TYR A C 1
ATOM 2141 O O . TYR A 1 332 ? 183.847 154.864 98.361 1.00 34.70 331 TYR A O 1
ATOM 2150 N N . ARG A 1 333 ? 184.338 156.857 97.434 1.00 41.91 332 ARG A N 1
ATOM 2151 C CA . ARG A 1 333 ? 184.760 157.476 98.681 1.00 41.91 332 ARG A CA 1
ATOM 2152 C C . ARG A 1 333 ? 184.636 158.985 98.582 1.00 41.91 332 ARG A C 1
ATOM 2153 O O . ARG A 1 333 ? 185.114 159.598 97.629 1.00 41.91 332 ARG A O 1
ATOM 2162 N N . ARG B 1 55 ? 151.374 147.916 110.400 1.00 54.89 54 ARG B N 1
ATOM 2163 C CA . ARG B 1 55 ? 150.974 147.177 109.209 1.00 54.89 54 ARG B CA 1
ATOM 2164 C C . ARG B 1 55 ? 150.675 148.107 108.048 1.00 54.89 54 ARG B C 1
ATOM 2165 O O . ARG B 1 55 ? 150.588 147.673 106.904 1.00 54.89 54 ARG B O 1
ATOM 2173 N N . SER B 1 56 ? 150.502 149.390 108.347 1.00 55.64 55 SER B N 1
ATOM 2174 C CA . SER B 1 56 ? 150.262 150.391 107.323 1.00 55.64 55 SER B CA 1
ATOM 2175 C C . SER B 1 56 ? 150.687 151.746 107.854 1.00 55.64 55 SER B C 1
ATOM 2176 O O . SER B 1 56 ? 151.105 151.882 109.004 1.00 55.64 55 SER B O 1
ATOM 2179 N N . CYS B 1 57 ? 150.571 152.760 107.000 1.00 58.17 56 CYS B N 1
ATOM 2180 C CA . CYS B 1 57 ? 150.880 154.112 107.441 1.00 58.17 56 CYS B CA 1
ATOM 2181 C C . CYS B 1 57 ? 149.696 154.748 108.149 1.00 58.17 56 CYS B C 1
ATOM 2182 O O . CYS B 1 57 ? 149.863 155.735 108.873 1.00 58.17 56 CYS B O 1
ATOM 2185 N N . LYS B 1 58 ? 148.496 154.206 107.951 1.00 59.76 57 LYS B N 1
ATOM 2186 C CA . LYS B 1 58 ? 147.322 154.776 108.598 1.00 59.76 57 LYS B CA 1
ATOM 2187 C C . LYS B 1 58 ? 147.440 154.699 110.112 1.00 59.76 57 LYS B C 1
ATOM 2188 O O . LYS B 1 58 ? 147.216 155.692 110.811 1.00 59.76 57 LYS B O 1
ATOM 2194 N N . GLU B 1 59 ? 147.811 153.533 110.642 1.00 63.31 58 GLU B N 1
ATOM 2195 C CA . GLU B 1 59 ? 147.954 153.416 112.088 1.00 63.31 58 GLU B CA 1
ATOM 2196 C C . GLU B 1 59 ? 149.139 154.223 112.592 1.00 63.31 58 GLU B C 1
ATOM 2197 O O . GLU B 1 59 ? 149.113 154.735 113.716 1.00 63.31 58 GLU B O 1
ATOM 2203 N N . ILE B 1 60 ? 150.195 154.340 111.787 1.00 61.25 59 ILE B N 1
ATOM 2204 C CA . ILE B 1 60 ? 151.320 155.184 112.176 1.00 61.25 59 ILE B CA 1
ATOM 2205 C C . ILE B 1 60 ? 150.859 156.623 112.351 1.00 61.25 59 ILE B C 1
ATOM 2206 O O . ILE B 1 60 ? 151.241 157.305 113.308 1.00 61.25 59 ILE B O 1
ATOM 2211 N N . LYS B 1 61 ? 150.015 157.101 111.439 1.00 61.04 60 LYS B N 1
ATOM 2212 C CA . LYS B 1 61 ? 149.440 158.430 111.595 1.00 61.04 60 LYS B CA 1
ATOM 2213 C C . LYS B 1 61 ? 148.522 158.488 112.807 1.00 61.04 60 LYS B C 1
ATOM 2214 O O . LYS B 1 61 ? 148.437 159.519 113.482 1.00 61.04 60 LYS B O 1
ATOM 2220 N N . LEU B 1 62 ? 147.832 157.384 113.100 1.00 62.80 61 LEU B N 1
ATOM 2221 C CA . LEU B 1 62 ? 146.858 157.387 114.185 1.00 62.80 61 LEU B CA 1
ATOM 2222 C C . LEU B 1 62 ? 147.526 157.500 115.550 1.00 62.80 61 LEU B C 1
ATOM 2223 O O . LEU B 1 62 ? 147.240 158.434 116.307 1.00 62.80 61 LEU B O 1
ATOM 2228 N N . LYS B 1 63 ? 148.401 156.553 115.901 1.00 66.72 62 LYS B N 1
ATOM 2229 C CA . LYS B 1 63 ? 149.014 156.641 117.225 1.00 66.72 62 LYS B CA 1
ATOM 2230 C C . LYS B 1 63 ? 149.932 157.849 117.320 1.00 66.72 62 LYS B C 1
ATOM 2231 O O . LYS B 1 63 ? 149.946 158.544 118.340 1.00 66.72 62 LYS B O 1
ATOM 2237 N N . THR B 1 64 ? 150.718 158.102 116.281 1.00 68.24 63 THR B N 1
ATOM 2238 C CA . THR B 1 64 ? 151.759 159.126 116.308 1.00 68.24 63 THR B CA 1
ATOM 2239 C C . THR B 1 64 ? 151.337 160.242 115.360 1.00 68.24 63 THR B C 1
ATOM 2240 O O . THR B 1 64 ? 151.431 160.086 114.140 1.00 68.24 63 THR B O 1
ATOM 2244 N N . LYS B 1 65 ? 150.867 161.365 115.912 1.00 69.40 64 LYS B N 1
ATOM 2245 C CA . LYS B 1 65 ? 150.160 162.348 115.094 1.00 69.40 64 LYS B CA 1
ATOM 2246 C C . LYS B 1 65 ? 151.060 163.052 114.091 1.00 69.40 64 LYS B C 1
ATOM 2247 O O . LYS B 1 65 ? 150.841 162.933 112.882 1.00 69.40 64 LYS B O 1
ATOM 2253 N N . THR B 1 66 ? 152.070 163.773 114.571 1.00 71.41 65 THR B N 1
ATOM 2254 C CA . THR B 1 66 ? 152.745 164.828 113.825 1.00 71.41 65 THR B CA 1
ATOM 2255 C C . THR B 1 66 ? 153.651 164.283 112.726 1.00 71.41 65 THR B C 1
ATOM 2256 O O . THR B 1 66 ? 154.441 165.034 112.145 1.00 71.41 65 THR B O 1
ATOM 2260 N N . LYS B 1 67 ? 153.548 163.002 112.417 1.00 67.77 66 LYS B N 1
ATOM 2261 C CA . LYS B 1 67 ? 154.467 162.399 111.468 1.00 67.77 66 LYS B CA 1
ATOM 2262 C C . LYS B 1 67 ? 154.207 162.938 110.071 1.00 67.77 66 LYS B C 1
ATOM 2263 O O . LYS B 1 67 ? 153.083 163.329 109.745 1.00 67.77 66 LYS B O 1
ATOM 2269 N N . GLU B 1 68 ? 155.258 162.974 109.256 1.00 63.68 67 GLU B N 1
ATOM 2270 C CA . GLU B 1 68 ? 155.220 163.603 107.948 1.00 63.68 67 GLU B CA 1
ATOM 2271 C C . GLU B 1 68 ? 155.564 162.596 106.857 1.00 63.68 67 GLU B C 1
ATOM 2272 O O . GLU B 1 68 ? 155.679 161.394 107.096 1.00 63.68 67 GLU B O 1
ATOM 2278 N N . ASP B 1 69 ? 155.719 163.105 105.640 1.00 58.43 68 ASP B N 1
ATOM 2279 C CA . ASP B 1 69 ? 156.050 162.244 104.516 1.00 58.43 68 ASP B CA 1
ATOM 2280 C C . ASP B 1 69 ? 157.406 161.594 104.738 1.00 58.43 68 ASP B C 1
ATOM 2281 O O . ASP B 1 69 ? 158.300 162.189 105.344 1.00 58.43 68 ASP B O 1
ATOM 2286 N N . GLY B 1 70 ? 157.561 160.371 104.253 1.00 53.27 69 GLY B N 1
ATOM 2287 C CA . GLY B 1 70 ? 158.858 159.730 104.296 1.00 53.27 69 GLY B CA 1
ATOM 2288 C C . GLY B 1 70 ? 158.707 158.226 104.378 1.00 53.27 69 GLY B C 1
ATOM 2289 O O . GLY B 1 70 ? 157.603 157.702 104.464 1.00 53.27 69 GLY B O 1
ATOM 2290 N N . VAL B 1 71 ? 159.844 157.548 104.341 1.00 50.74 70 VAL B N 1
ATOM 2291 C CA . VAL B 1 71 ? 159.861 156.092 104.365 1.00 50.74 70 VAL B CA 1
ATOM 2292 C C . VAL B 1 71 ? 159.720 155.624 105.803 1.00 50.74 70 VAL B C 1
ATOM 2293 O O . VAL B 1 71 ? 160.314 156.202 106.719 1.00 50.74 70 VAL B O 1
ATOM 2297 N N . TYR B 1 72 ? 158.923 154.583 106.005 1.00 52.31 71 TYR B N 1
ATOM 2298 C CA . TYR B 1 72 ? 158.726 153.986 107.311 1.00 52.31 71 TYR B CA 1
ATOM 2299 C C . TYR B 1 72 ? 158.830 152.476 107.189 1.00 52.31 71 TYR B C 1
ATOM 2300 O O . TYR B 1 72 ? 158.706 151.908 106.101 1.00 52.31 71 TYR B O 1
ATOM 2309 N N . CYS B 1 73 ? 159.059 151.831 108.325 1.00 54.11 72 CYS B N 1
ATOM 2310 C CA . CYS B 1 73 ? 159.163 150.382 108.394 1.00 54.11 72 CYS B CA 1
ATOM 2311 C C . CYS B 1 73 ? 157.793 149.791 108.689 1.00 54.11 72 CYS B C 1
ATOM 2312 O O . CYS B 1 73 ? 157.105 150.237 109.611 1.00 54.11 72 CYS B O 1
ATOM 2315 N N . LEU B 1 74 ? 157.396 148.796 107.905 1.00 50.85 73 LEU B N 1
ATOM 2316 C CA . LEU B 1 74 ? 156.133 148.107 108.086 1.00 50.85 73 LEU B CA 1
ATOM 2317 C C . LEU B 1 74 ? 156.383 146.610 108.041 1.00 50.85 73 LEU B C 1
ATOM 2318 O O . LEU B 1 74 ? 157.465 146.151 107.672 1.00 50.85 73 LEU B O 1
ATOM 2323 N N . GLN B 1 75 ? 155.364 145.842 108.407 1.00 50.88 74 GLN B N 1
ATOM 2324 C CA . GLN B 1 75 ? 155.449 144.396 108.321 1.00 50.88 74 GLN B CA 1
ATOM 2325 C C . GLN B 1 75 ? 154.087 143.836 107.947 1.00 50.88 74 GLN B C 1
ATOM 2326 O O . GLN B 1 75 ? 153.051 144.335 108.391 1.00 50.88 74 GLN B O 1
ATOM 2332 N N . THR B 1 76 ? 154.097 142.806 107.111 1.00 51.14 75 THR B N 1
ATOM 2333 C CA . THR B 1 76 ? 152.873 142.085 106.826 1.00 51.14 75 THR B CA 1
ATOM 2334 C C . THR B 1 76 ? 152.430 141.352 108.088 1.00 51.14 75 THR B C 1
ATOM 2335 O O . THR B 1 76 ? 153.213 141.141 109.017 1.00 51.14 75 THR B O 1
ATOM 2339 N N . LYS B 1 77 ? 151.158 140.957 108.146 1.00 55.44 76 LYS B N 1
ATOM 2340 C CA . LYS B 1 77 ? 150.708 140.274 109.354 1.00 55.44 76 LYS B CA 1
ATOM 2341 C C . LYS B 1 77 ? 151.336 138.894 109.479 1.00 55.44 76 LYS B C 1
ATOM 2342 O O . LYS B 1 77 ? 151.363 138.325 110.573 1.00 55.44 76 LYS B O 1
ATOM 2348 N N . SER B 1 78 ? 151.863 138.349 108.389 1.00 54.13 77 SER B N 1
ATOM 2349 C CA . SER B 1 78 ? 152.655 137.133 108.458 1.00 54.13 77 SER B CA 1
ATOM 2350 C C . SER B 1 78 ? 154.050 137.402 108.979 1.00 54.13 77 SER B C 1
ATOM 2351 O O . SER B 1 78 ? 154.723 136.471 109.423 1.00 54.13 77 SER B O 1
ATOM 2354 N N . GLY B 1 79 ? 154.491 138.653 108.939 1.00 50.35 78 GLY B N 1
ATOM 2355 C CA . GLY B 1 79 ? 155.617 139.073 109.736 1.00 50.35 78 GLY B CA 1
ATOM 2356 C C . GLY B 1 79 ? 156.842 139.550 109.001 1.00 50.35 78 GLY B C 1
ATOM 2357 O O . GLY B 1 79 ? 157.797 139.976 109.656 1.00 50.35 78 GLY B O 1
ATOM 2358 N N . GLN B 1 80 ? 156.869 139.504 107.674 1.00 50.92 79 GLN B N 1
ATOM 2359 C CA . GLN B 1 80 ? 158.076 139.909 106.968 1.00 50.92 79 GLN B CA 1
ATOM 2360 C C . GLN B 1 80 ? 158.122 141.426 106.905 1.00 50.92 79 GLN B C 1
ATOM 2361 O O . GLN B 1 80 ? 157.090 142.080 106.726 1.00 50.92 79 GLN B O 1
ATOM 2367 N N . PHE B 1 81 ? 159.312 141.981 107.071 1.00 50.88 80 PHE B N 1
ATOM 2368 C CA . PHE B 1 81 ? 159.490 143.419 107.138 1.00 50.88 80 PHE B CA 1
ATOM 2369 C C . PHE B 1 81 ? 159.675 143.994 105.746 1.00 50.88 80 PHE B C 1
ATOM 2370 O O . PHE B 1 81 ? 160.110 143.307 104.821 1.00 50.88 80 PHE B O 1
ATOM 2378 N N . TYR B 1 82 ? 159.320 145.264 105.603 1.00 46.85 81 TYR B N 1
ATOM 2379 C CA . TYR B 1 82 ? 159.623 146.009 104.391 1.00 46.85 81 TYR B CA 1
ATOM 2380 C C . TYR B 1 82 ? 159.516 147.488 104.714 1.00 46.85 81 TYR B C 1
ATOM 2381 O O . TYR B 1 82 ? 159.157 147.874 105.826 1.00 46.85 81 TYR B O 1
ATOM 2390 N N . GLN B 1 83 ? 159.862 148.314 103.740 1.00 46.06 82 GLN B N 1
ATOM 2391 C CA . GLN B 1 83 ? 159.810 149.755 103.900 1.00 46.06 82 GLN B CA 1
ATOM 2392 C C . GLN B 1 83 ? 158.855 150.334 102.874 1.00 46.06 82 GLN B C 1
ATOM 2393 O O . GLN B 1 83 ? 158.842 149.911 101.717 1.00 46.06 82 GLN B O 1
ATOM 2399 N N . ALA B 1 84 ? 158.058 151.302 103.304 1.00 46.06 83 ALA B N 1
ATOM 2400 C CA . ALA B 1 84 ? 157.070 151.892 102.421 1.00 46.06 83 ALA B CA 1
ATOM 2401 C C . ALA B 1 84 ? 157.078 153.397 102.607 1.00 46.06 83 ALA B C 1
ATOM 2402 O O . ALA B 1 84 ? 157.364 153.908 103.688 1.00 46.06 83 ALA B O 1
ATOM 2404 N N . PHE B 1 85 ? 156.751 154.105 101.538 1.00 47.10 84 PHE B N 1
ATOM 2405 C CA . PHE B 1 85 ? 156.724 155.555 101.565 1.00 47.10 84 PHE B CA 1
ATOM 2406 C C . PHE B 1 85 ? 155.356 156.042 102.011 1.00 47.10 84 PHE B C 1
ATOM 2407 O O . PHE B 1 85 ? 154.392 155.991 101.246 1.00 47.10 84 PHE B O 1
ATOM 2415 N N . CYS B 1 86 ? 155.276 156.520 103.247 1.00 52.36 85 CYS B N 1
ATOM 2416 C CA . CYS B 1 86 ? 154.040 157.016 103.825 1.00 52.36 85 CYS B CA 1
ATOM 2417 C C . CYS B 1 86 ? 153.896 158.498 103.524 1.00 52.36 85 CYS B C 1
ATOM 2418 O O . CYS B 1 86 ? 154.821 159.284 103.774 1.00 52.36 85 CYS B O 1
ATOM 2421 N N . ASP B 1 87 ? 152.746 158.864 102.970 1.00 53.43 86 ASP B N 1
ATOM 2422 C CA . ASP B 1 87 ? 152.341 160.253 102.824 1.00 53.43 86 ASP B CA 1
ATOM 2423 C C . ASP B 1 87 ? 151.414 160.602 103.980 1.00 53.43 86 ASP B C 1
ATOM 2424 O O . ASP B 1 87 ? 150.504 159.833 104.300 1.00 53.43 86 ASP B O 1
ATOM 2429 N N . MET B 1 88 ? 151.641 161.752 104.613 1.00 57.41 87 MET B N 1
ATOM 2430 C CA . MET B 1 88 ? 150.949 162.082 105.852 1.00 57.41 87 MET B CA 1
ATOM 2431 C C . MET B 1 88 ? 150.283 163.450 105.823 1.00 57.41 87 MET B C 1
ATOM 2432 O O . MET B 1 88 ? 149.880 163.951 106.875 1.00 57.41 87 MET B O 1
ATOM 2437 N N . ASN B 1 89 ? 150.157 164.072 104.657 1.00 57.68 88 ASN B N 1
ATOM 2438 C CA . ASN B 1 89 ? 149.592 165.412 104.567 1.00 57.68 88 ASN B CA 1
ATOM 2439 C C . ASN B 1 89 ? 148.324 165.453 103.733 1.00 57.68 88 ASN B C 1
ATOM 2440 O O . ASN B 1 89 ? 147.497 166.350 103.904 1.00 57.68 88 ASN B O 1
ATOM 2445 N N . THR B 1 90 ? 148.161 164.504 102.826 1.00 54.62 89 THR B N 1
ATOM 2446 C CA . THR B 1 90 ? 146.992 164.469 101.965 1.00 54.62 89 THR B CA 1
ATOM 2447 C C . THR B 1 90 ? 145.746 164.097 102.746 1.00 54.62 89 THR B C 1
ATOM 2448 O O . THR B 1 90 ? 145.582 162.942 103.145 1.00 54.62 89 THR B O 1
ATOM 2452 N N . ASN B 1 91 ? 144.868 165.076 102.956 1.00 54.68 90 ASN B N 1
ATOM 2453 C CA . ASN B 1 91 ? 143.536 164.830 103.501 1.00 54.68 90 ASN B CA 1
ATOM 2454 C C . ASN B 1 91 ? 143.610 163.993 104.772 1.00 54.68 90 ASN B C 1
ATOM 2455 O O . ASN B 1 91 ? 143.096 162.877 104.844 1.00 54.68 90 ASN B O 1
ATOM 2460 N N . GLY B 1 92 ? 144.285 164.530 105.781 1.00 55.92 91 GLY B N 1
ATOM 2461 C CA . GLY B 1 92 ? 144.550 163.780 106.986 1.00 55.92 91 GLY B CA 1
ATOM 2462 C C . GLY B 1 92 ? 145.673 162.777 106.871 1.00 55.92 91 GLY B C 1
ATOM 2463 O O . GLY B 1 92 ? 146.055 162.185 107.887 1.00 55.92 91 GLY B O 1
ATOM 2464 N N . GLY B 1 93 ? 146.208 162.561 105.674 1.00 55.17 92 GLY B N 1
ATOM 2465 C CA . GLY B 1 93 ? 147.348 161.688 105.500 1.00 55.17 92 GLY B CA 1
ATOM 2466 C C . GLY B 1 93 ? 147.041 160.237 105.806 1.00 55.17 92 GLY B C 1
ATOM 2467 O O . GLY B 1 93 ? 145.897 159.824 105.993 1.00 55.17 92 GLY B O 1
ATOM 2468 N N . GLY B 1 94 ? 148.107 159.448 105.858 1.00 52.94 93 GLY B N 1
ATOM 2469 C CA . GLY B 1 94 ? 148.003 158.035 106.136 1.00 52.94 93 GLY B CA 1
ATOM 2470 C C . GLY B 1 94 ? 147.984 157.140 104.923 1.00 52.94 93 GLY B C 1
ATOM 2471 O O . GLY B 1 94 ? 147.607 155.972 105.046 1.00 52.94 93 GLY B O 1
ATOM 2472 N N . TRP B 1 95 ? 148.373 157.644 103.760 1.00 48.41 94 TRP B N 1
ATOM 2473 C CA . TRP B 1 95 ? 148.348 156.866 102.533 1.00 48.41 94 TRP B CA 1
ATOM 2474 C C . TRP B 1 95 ? 149.660 156.112 102.399 1.00 48.41 94 TRP B C 1
ATOM 2475 O O . TRP B 1 95 ? 150.734 156.696 102.558 1.00 48.41 94 TRP B O 1
ATOM 2486 N N . THR B 1 96 ? 149.573 154.818 102.117 1.00 45.32 95 THR B N 1
ATOM 2487 C CA . THR B 1 96 ? 150.751 153.989 101.917 1.00 45.32 95 THR B CA 1
ATOM 2488 C C . THR B 1 96 ? 150.972 153.792 100.426 1.00 45.32 95 THR B C 1
ATOM 2489 O O . THR B 1 96 ? 150.042 153.426 99.708 1.00 45.32 95 THR B O 1
ATOM 2493 N N . LEU B 1 97 ? 152.188 154.036 99.960 1.00 43.33 96 LEU B N 1
ATOM 2494 C CA . LEU B 1 97 ? 152.510 153.754 98.568 1.00 43.33 96 LEU B CA 1
ATOM 2495 C C . LEU B 1 97 ? 152.659 152.252 98.383 1.00 43.33 96 LEU B C 1
ATOM 2496 O O . LEU B 1 97 ? 153.498 151.627 99.035 1.00 43.33 96 LEU B O 1
ATOM 2501 N N . VAL B 1 98 ? 151.852 151.666 97.504 1.00 42.58 97 VAL B N 1
ATOM 2502 C CA . VAL B 1 98 ? 151.850 150.219 97.340 1.00 42.58 97 VAL B CA 1
ATOM 2503 C C . VAL B 1 98 ? 152.231 149.765 95.944 1.00 42.58 97 VAL B C 1
ATOM 2504 O O . VAL B 1 98 ? 152.574 148.587 95.771 1.00 42.58 97 VAL B O 1
ATOM 2508 N N . ALA B 1 99 ? 152.183 150.622 94.934 1.00 43.00 98 ALA B N 1
ATOM 2509 C CA . ALA B 1 99 ? 152.483 150.171 93.587 1.00 43.00 98 ALA B CA 1
ATOM 2510 C C . ALA B 1 99 ? 152.932 151.355 92.756 1.00 43.00 98 ALA B C 1
ATOM 2511 O O . ALA B 1 99 ? 152.853 152.505 93.187 1.00 43.00 98 ALA B O 1
ATOM 2513 N N . SER B 1 100 ? 153.408 151.052 91.555 1.00 41.80 99 SER B N 1
ATOM 2514 C CA . SER B 1 100 ? 153.834 152.065 90.605 1.00 41.80 99 SER B CA 1
ATOM 2515 C C . SER B 1 100 ? 153.889 151.430 89.230 1.00 41.80 99 SER B C 1
ATOM 2516 O O . SER B 1 100 ? 154.548 150.404 89.051 1.00 41.80 99 SER B O 1
ATOM 2519 N N . VAL B 1 101 ? 153.198 152.023 88.270 1.00 41.99 100 VAL B N 1
ATOM 2520 C CA . VAL B 1 101 ? 153.135 151.487 86.919 1.00 41.99 100 VAL B CA 1
ATOM 2521 C C . VAL B 1 101 ? 154.023 152.346 86.040 1.00 41.99 100 VAL B C 1
ATOM 2522 O O . VAL B 1 101 ? 153.557 153.310 85.428 1.00 41.99 100 VAL B O 1
ATOM 2526 N N . HIS B 1 102 ? 155.290 151.9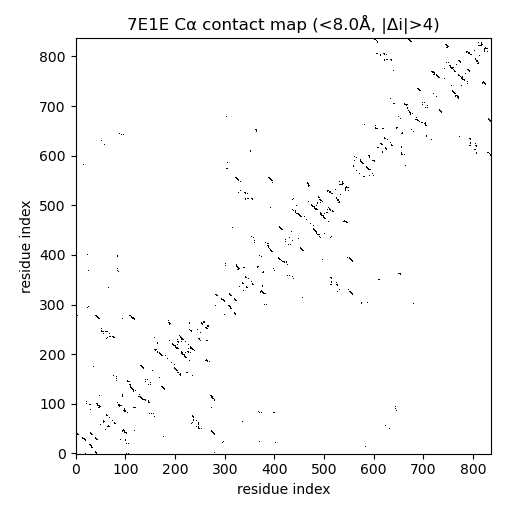82 85.946 1.00 43.92 101 HIS B N 1
ATOM 2527 C CA . HIS B 1 102 ? 156.267 152.735 85.182 1.00 43.92 101 HIS B CA 1
ATOM 2528 C C . HIS B 1 102 ? 156.367 152.150 83.784 1.00 43.92 101 HIS B C 1
ATOM 2529 O O . HIS B 1 102 ? 156.254 150.939 83.591 1.00 43.92 101 HIS B O 1
ATOM 2536 N N . GLU B 1 103 ? 156.562 153.012 82.801 1.00 48.58 102 GLU B N 1
ATOM 2537 C CA . GLU B 1 103 ? 156.773 152.568 81.431 1.00 48.58 102 GLU B CA 1
ATOM 2538 C C . GLU B 1 103 ? 158.184 152.952 81.027 1.00 48.58 102 GLU B C 1
ATOM 2539 O O . GLU B 1 103 ? 158.493 154.140 80.892 1.00 48.58 102 GLU B O 1
ATOM 2545 N N . ASN B 1 104 ? 159.035 151.949 80.836 1.00 48.63 103 ASN B N 1
ATOM 2546 C CA . ASN B 1 104 ? 160.413 152.173 80.435 1.00 48.63 103 ASN B CA 1
ATOM 2547 C C . ASN B 1 104 ? 160.571 152.332 78.935 1.00 48.63 103 ASN B C 1
ATOM 2548 O O . ASN B 1 104 ? 161.517 152.990 78.496 1.00 48.63 103 ASN B O 1
ATOM 2553 N N . ASN B 1 105 ? 159.681 151.744 78.141 1.00 53.71 104 ASN B N 1
ATOM 2554 C CA . ASN B 1 105 ? 159.816 151.812 76.696 1.00 53.71 104 ASN B CA 1
ATOM 2555 C C . ASN B 1 105 ? 158.482 151.628 75.992 1.00 53.71 104 ASN B C 1
ATOM 2556 O O . ASN B 1 105 ? 157.965 150.510 75.899 1.00 53.71 104 ASN B O 1
ATOM 2561 N N . ILE B 1 106 ? 157.928 152.726 75.480 1.00 55.93 105 ILE B N 1
ATOM 2562 C CA . ILE B 1 106 ? 156.628 152.672 74.829 1.00 55.93 105 ILE B CA 1
ATOM 2563 C C . ILE B 1 106 ? 156.706 151.921 73.512 1.00 55.93 105 ILE B C 1
ATOM 2564 O O . ILE B 1 106 ? 155.692 151.421 73.015 1.00 55.93 105 ILE B O 1
ATOM 2569 N N . ALA B 1 107 ? 157.895 151.818 72.929 1.00 56.08 106 ALA B N 1
ATOM 2570 C CA . ALA B 1 107 ? 158.057 151.088 71.681 1.00 56.08 106 ALA B CA 1
ATOM 2571 C C . ALA B 1 107 ? 158.181 149.586 71.885 1.00 56.08 106 ALA B C 1
ATOM 2572 O O . ALA B 1 107 ? 157.983 148.831 70.930 1.00 56.08 106 ALA B O 1
ATOM 2574 N N . ALA B 1 108 ? 158.491 149.135 73.095 1.00 57.15 107 ALA B N 1
ATOM 2575 C CA . ALA B 1 108 ? 158.593 147.713 73.384 1.00 57.15 107 ALA B CA 1
ATOM 2576 C C . ALA B 1 108 ? 157.221 147.164 73.737 1.00 57.15 107 ALA B C 1
ATOM 2577 O O . ALA B 1 108 ? 156.704 147.410 74.831 1.00 57.15 107 ALA B O 1
ATOM 2579 N N . LYS B 1 109 ? 156.637 146.421 72.805 1.00 60.05 108 LYS B N 1
ATOM 2580 C CA . LYS B 1 109 ? 155.273 145.916 72.922 1.00 60.05 108 LYS B CA 1
ATOM 2581 C C . LYS B 1 109 ? 155.311 144.594 73.679 1.00 60.05 108 LYS B C 1
ATOM 2582 O O . LYS B 1 109 ? 155.646 143.555 73.101 1.00 60.05 108 LYS B O 1
ATOM 2588 N N . CYS B 1 110 ? 154.955 144.636 74.965 1.00 56.25 109 CYS B N 1
ATOM 2589 C CA . CYS B 1 110 ? 155.004 143.459 75.832 1.00 56.25 109 CYS B CA 1
ATOM 2590 C C . CYS B 1 110 ? 156.377 142.790 75.771 1.00 56.25 109 CYS B C 1
ATOM 2591 O O . CYS B 1 110 ? 156.537 141.666 75.293 1.00 56.25 109 CYS B O 1
ATOM 2594 N N . ALA B 1 111 ? 157.374 143.513 76.259 1.00 51.84 110 ALA B N 1
ATOM 2595 C CA . ALA B 1 111 ? 158.753 143.066 76.326 1.00 51.84 110 ALA B CA 1
ATOM 2596 C C . ALA B 1 111 ? 159.259 143.236 77.754 1.00 51.84 110 ALA B C 1
ATOM 2597 O O . ALA B 1 111 ? 158.475 143.464 78.680 1.00 51.84 110 ALA B O 1
ATOM 2599 N N . ILE B 1 112 ? 160.573 143.108 77.932 1.00 48.03 111 ILE B N 1
ATOM 2600 C CA . ILE B 1 112 ? 161.157 143.227 79.262 1.00 48.03 111 ILE B CA 1
ATOM 2601 C C . ILE B 1 112 ? 160.806 144.587 79.838 1.00 48.03 111 ILE B C 1
ATOM 2602 O O . ILE B 1 112 ? 160.975 145.620 79.180 1.00 48.03 111 ILE B O 1
ATOM 2607 N N . GLY B 1 113 ? 160.312 144.595 81.069 1.00 47.31 112 GLY B N 1
ATOM 2608 C CA . GLY B 1 113 ? 159.949 145.814 81.746 1.00 47.31 112 GLY B CA 1
ATOM 2609 C C . GLY B 1 113 ? 158.467 146.111 81.758 1.00 47.31 112 GLY B C 1
ATOM 2610 O O . GLY B 1 113 ? 158.029 146.959 82.539 1.00 47.31 112 GLY B O 1
ATOM 2611 N N . ASP B 1 114 ? 157.684 145.455 80.907 1.00 47.07 113 ASP B N 1
ATOM 2612 C CA . ASP B 1 114 ? 156.235 145.614 80.940 1.00 47.07 113 ASP B CA 1
ATOM 2613 C C . ASP B 1 114 ? 155.656 144.582 81.903 1.00 47.07 113 ASP B C 1
ATOM 2614 O O . ASP B 1 114 ? 154.899 143.687 81.527 1.00 47.07 113 ASP B O 1
ATOM 2619 N N . ARG B 1 115 ? 156.029 144.719 83.174 1.00 43.01 114 ARG B N 1
ATOM 2620 C CA . ARG B 1 115 ? 155.630 143.755 84.189 1.00 43.01 114 ARG B CA 1
ATOM 2621 C C . ARG B 1 115 ? 154.143 143.771 84.483 1.00 43.01 114 ARG B C 1
ATOM 2622 O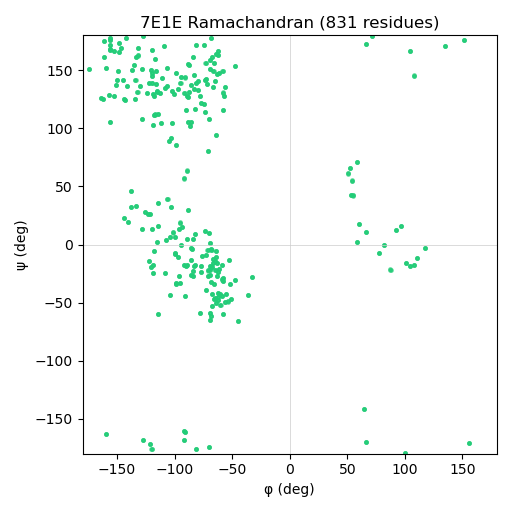 O . ARG B 1 115 ? 153.633 142.803 85.052 1.00 43.01 114 ARG B O 1
ATOM 2630 N N . TRP B 1 116 ? 153.439 144.839 84.136 1.00 44.46 115 TRP B N 1
ATOM 2631 C CA . TRP B 1 116 ? 152.035 144.957 84.486 1.00 44.46 115 TRP B CA 1
ATOM 2632 C C . TRP B 1 116 ? 151.105 144.421 83.413 1.00 44.46 115 TRP B C 1
ATOM 2633 O O . TRP B 1 116 ? 149.941 144.150 83.710 1.00 44.46 115 TRP B O 1
ATOM 2644 N N . SER B 1 117 ? 151.578 144.254 82.179 1.00 49.57 116 SER B N 1
ATOM 2645 C CA . SER B 1 117 ? 150.715 143.761 81.122 1.00 49.57 116 SER B CA 1
ATOM 2646 C C . SER B 1 117 ? 151.200 142.397 80.672 1.00 49.57 116 SER B C 1
ATOM 2647 O O . SER B 1 117 ? 150.456 141.413 80.791 1.00 49.57 116 SER B O 1
ATOM 2650 N N . SER B 1 118 ? 152.430 142.274 80.186 1.00 52.45 117 SER B N 1
ATOM 2651 C CA . SER B 1 118 ? 152.988 141.003 79.748 1.00 52.45 117 SER B CA 1
ATOM 2652 C C . SER B 1 118 ? 154.445 141.217 79.389 1.00 52.45 117 SER B C 1
ATOM 2653 O O . SER B 1 118 ? 154.836 142.307 78.972 1.00 52.45 117 SER B O 1
ATOM 2656 N N . GLN B 1 119 ? 155.241 140.168 79.550 1.00 51.24 118 GLN B N 1
ATOM 2657 C CA . GLN B 1 119 ? 156.660 140.236 79.245 1.00 51.24 118 GLN B CA 1
ATOM 2658 C C . GLN B 1 119 ? 157.064 139.274 78.142 1.00 51.24 118 GLN B C 1
ATOM 2659 O O . GLN B 1 119 ? 158.219 139.292 77.709 1.00 51.24 118 GLN B O 1
ATOM 2665 N N . LEU B 1 120 ? 156.145 138.433 77.681 1.00 53.22 119 LEU B N 1
ATOM 2666 C CA . LEU B 1 120 ? 156.455 137.431 76.676 1.00 53.22 119 LEU B CA 1
ATOM 2667 C C . LEU B 1 120 ? 155.730 137.674 75.364 1.00 53.22 119 LEU B C 1
ATOM 2668 O O . LEU B 1 120 ? 155.665 136.769 74.530 1.00 53.22 119 LEU B O 1
ATOM 2673 N N . GLY B 1 121 ? 155.187 138.864 75.158 1.00 57.58 120 GLY B N 1
ATOM 2674 C CA . GLY B 1 121 ? 154.501 139.167 73.920 1.00 57.58 120 GLY B CA 1
ATOM 2675 C C . GLY B 1 121 ? 152.996 139.062 74.062 1.00 57.58 120 GLY B C 1
ATOM 2676 O O . GLY B 1 121 ? 152.468 138.749 75.130 1.00 57.58 120 GLY B O 1
ATOM 2677 N N . SER B 1 122 ? 152.298 139.314 72.960 1.00 63.72 121 SER B N 1
ATOM 2678 C CA . SER B 1 122 ? 150.844 139.227 72.922 1.00 63.72 121 SER B CA 1
ATOM 2679 C C . SER B 1 122 ? 150.453 137.933 72.223 1.00 63.72 121 SER B C 1
ATOM 2680 O O . SER B 1 122 ? 150.313 137.889 70.999 1.00 63.72 121 SER B O 1
ATOM 2683 N N . ASN B 1 123 ? 150.279 136.881 73.012 1.00 66.73 122 ASN B N 1
ATOM 2684 C CA . ASN B 1 123 ? 150.028 135.572 72.462 1.00 66.73 122 ASN B CA 1
ATOM 2685 C C . ASN B 1 123 ? 148.658 135.101 72.927 1.00 66.73 122 ASN B C 1
ATOM 2686 O O . ASN B 1 123 ? 148.368 135.148 74.127 1.00 66.73 122 ASN B O 1
ATOM 2691 N N . PRO B 1 124 ? 147.785 134.687 72.011 1.00 67.23 123 PRO B N 1
ATOM 2692 C CA . PRO B 1 124 ? 146.466 134.179 72.418 1.00 67.23 123 PRO B CA 1
ATOM 2693 C C . PRO B 1 124 ? 146.460 132.722 72.854 1.00 67.23 123 PRO B C 1
ATOM 2694 O O . PRO B 1 124 ? 145.376 132.164 73.040 1.00 67.23 123 PRO B O 1
ATOM 2698 N N . ALA B 1 125 ? 147.625 132.097 73.013 1.00 66.29 124 ALA B N 1
ATOM 2699 C CA . ALA B 1 125 ? 147.667 130.719 73.482 1.00 66.29 124 ALA B CA 1
ATOM 2700 C C . ALA B 1 125 ? 147.152 130.609 74.911 1.00 66.29 124 ALA B C 1
ATOM 2701 O O . ALA B 1 125 ? 147.175 131.584 75.664 1.00 66.29 124 ALA B O 1
ATOM 2703 N N . VAL B 1 126 ? 146.678 129.417 75.281 1.00 66.54 125 VAL B N 1
ATOM 2704 C CA . VAL B 1 126 ? 145.990 129.221 76.555 1.00 66.54 125 VAL B CA 1
ATOM 2705 C C . VAL B 1 126 ? 146.882 129.590 77.733 1.00 66.54 125 VAL B C 1
ATOM 2706 O O . VAL B 1 126 ? 146.393 130.009 78.787 1.00 66.54 125 VAL B O 1
ATOM 2710 N N . GLY B 1 127 ? 148.190 129.428 77.584 1.00 64.62 126 GLY B N 1
ATOM 2711 C CA . GLY B 1 127 ? 149.098 129.777 78.655 1.00 64.62 126 GLY B CA 1
ATOM 2712 C C . GLY B 1 127 ? 149.581 131.206 78.641 1.00 64.62 126 GLY B C 1
ATOM 2713 O O . GLY B 1 127 ? 150.408 131.588 79.471 1.00 64.62 126 GLY B O 1
ATOM 2714 N N . PHE B 1 128 ? 149.060 132.021 77.730 1.00 63.08 127 PHE B N 1
ATOM 2715 C CA . PHE B 1 128 ? 149.575 133.359 77.501 1.00 63.08 127 PHE B CA 1
ATOM 2716 C C . PHE B 1 128 ? 148.541 134.455 77.721 1.00 63.08 127 PHE B C 1
ATOM 2717 O O . PHE B 1 128 ? 148.917 135.609 77.935 1.00 63.08 127 PHE B O 1
ATOM 2725 N N . VAL B 1 129 ? 147.251 134.123 77.693 1.00 66.22 128 VAL B N 1
ATOM 2726 C CA . VAL B 1 129 ? 146.236 135.166 77.643 1.00 66.22 128 VAL B CA 1
ATOM 2727 C C . VAL B 1 129 ? 146.072 135.818 79.003 1.00 66.22 128 VAL B C 1
ATOM 2728 O O . VAL B 1 129 ? 145.388 136.838 79.131 1.00 66.22 128 VAL B O 1
ATOM 2732 N N . ASP B 1 130 ? 146.682 135.250 80.035 1.00 63.88 129 ASP B N 1
ATOM 2733 C CA . ASP B 1 130 ? 146.557 135.796 81.375 1.00 63.88 129 ASP B CA 1
ATOM 2734 C C . ASP B 1 130 ? 147.692 136.740 81.741 1.00 63.88 129 ASP B C 1
ATOM 2735 O O . ASP B 1 130 ? 147.689 137.286 82.847 1.00 63.88 129 ASP B O 1
ATOM 2740 N N . GLY B 1 131 ? 148.648 136.954 80.842 1.00 59.97 130 GLY B N 1
ATOM 2741 C CA . GLY B 1 131 ? 149.726 137.886 81.121 1.00 59.97 130 GLY B CA 1
ATOM 2742 C C . GLY B 1 131 ? 150.594 137.419 82.272 1.00 59.97 130 GLY B C 1
ATOM 2743 O O . GLY B 1 131 ? 150.884 136.230 82.426 1.00 59.97 130 GLY B O 1
ATOM 2744 N N . ASP B 1 132 ? 151.024 138.373 83.096 1.00 56.66 131 ASP B N 1
ATOM 2745 C CA . ASP B 1 132 ? 151.788 138.046 84.291 1.00 56.66 131 ASP B CA 1
ATOM 2746 C C . ASP B 1 132 ? 150.945 138.045 85.550 1.00 56.66 131 ASP B C 1
ATOM 2747 O O . ASP B 1 132 ? 151.450 137.655 86.607 1.00 56.66 131 ASP B O 1
ATOM 2752 N N . ARG B 1 133 ? 149.694 138.483 85.469 1.00 55.57 132 ARG B N 1
ATOM 2753 C CA . ARG B 1 133 ? 148.795 138.540 86.612 1.00 55.57 132 ARG B CA 1
ATOM 2754 C C . ARG B 1 133 ? 149.323 139.442 87.713 1.00 55.57 132 ARG B C 1
ATOM 2755 O O . ARG B 1 133 ? 148.866 139.352 88.853 1.00 55.57 132 ARG B O 1
ATOM 2763 N N . SER B 1 134 ? 150.285 140.313 87.402 1.00 50.62 133 SER B N 1
ATOM 2764 C CA . SER B 1 134 ? 150.884 141.149 88.433 1.00 50.62 133 SER B CA 1
ATOM 2765 C C . SER B 1 134 ? 149.855 142.014 89.142 1.00 50.62 133 SER B C 1
ATOM 2766 O O . SER B 1 134 ? 150.135 142.521 90.232 1.00 50.62 133 SER B O 1
ATOM 2769 N N . TRP B 1 135 ? 148.675 142.191 88.552 1.00 51.18 134 TRP B N 1
ATOM 2770 C CA . TRP B 1 135 ? 147.584 142.857 89.241 1.00 51.18 134 TRP B CA 1
ATOM 2771 C C . TRP B 1 135 ? 146.909 141.961 90.262 1.00 51.18 134 TRP B C 1
ATOM 2772 O O . TRP B 1 135 ? 146.284 142.475 91.192 1.00 51.18 134 TRP B O 1
ATOM 2783 N N . ALA B 1 136 ? 147.010 140.644 90.109 1.00 48.59 135 ALA B N 1
ATOM 2784 C CA . ALA B 1 136 ? 146.285 139.719 90.967 1.00 48.59 135 ALA B CA 1
ATOM 2785 C C . ALA B 1 136 ? 147.156 138.544 91.377 1.00 48.59 135 ALA B C 1
ATOM 2786 O O . ALA B 1 136 ? 146.727 137.390 91.306 1.00 48.59 135 ALA B O 1
ATOM 2788 N N . ASN B 1 137 ? 148.390 138.805 91.794 1.00 48.38 136 ASN B N 1
ATOM 2789 C CA . ASN B 1 137 ? 149.234 137.764 92.358 1.00 48.38 136 ASN B CA 1
ATOM 2790 C C . ASN B 1 137 ? 150.126 138.364 93.432 1.00 48.38 136 ASN B C 1
ATOM 2791 O O . ASN B 1 137 ? 150.228 139.583 93.580 1.00 48.38 136 ASN B O 1
ATOM 2796 N N . LEU B 1 138 ? 150.785 137.490 94.180 1.00 46.39 137 LEU B N 1
ATOM 2797 C CA . LEU B 1 138 ? 151.620 137.906 95.294 1.00 46.39 137 LEU B CA 1
ATOM 2798 C C . LEU B 1 138 ? 153.023 138.303 94.869 1.00 46.39 137 LEU B C 1
ATOM 2799 O O . LEU B 1 138 ? 153.857 138.581 95.732 1.00 46.39 137 LEU B O 1
ATOM 2804 N N . ASN B 1 139 ? 153.306 138.335 93.573 1.00 46.12 138 ASN B N 1
ATOM 2805 C CA . ASN B 1 139 ? 154.641 138.692 93.123 1.00 46.12 138 ASN B CA 1
ATOM 2806 C C . ASN B 1 139 ? 154.938 140.147 93.449 1.00 46.12 138 ASN B C 1
ATOM 2807 O O . ASN B 1 139 ? 154.101 141.026 93.248 1.00 46.12 138 ASN B O 1
ATOM 2812 N N . THR B 1 140 ? 156.137 140.400 93.964 1.00 42.52 139 THR B N 1
ATOM 2813 C CA . THR B 1 140 ? 156.565 141.748 94.301 1.00 42.52 139 THR B CA 1
ATOM 2814 C C . THR B 1 140 ? 157.913 142.012 93.654 1.00 42.52 139 THR B C 1
ATOM 2815 O O . THR B 1 140 ? 158.711 141.095 93.459 1.00 42.52 139 THR B O 1
ATOM 2819 N N . PHE B 1 141 ? 158.170 143.275 93.336 1.00 40.06 140 PHE B N 1
ATOM 2820 C CA . PHE B 1 141 ? 159.383 143.614 92.612 1.00 40.06 140 PHE B CA 1
ATOM 2821 C C . PHE B 1 141 ? 159.749 145.062 92.880 1.00 40.06 140 PHE B C 1
ATOM 2822 O O . PHE B 1 141 ? 158.961 145.823 93.442 1.00 40.06 140 PHE B O 1
ATOM 2830 N N . GLY B 1 142 ? 160.962 145.426 92.482 1.00 40.12 141 GLY B N 1
ATOM 2831 C CA . GLY B 1 142 ? 161.440 146.784 92.627 1.00 40.12 141 GLY B CA 1
ATOM 2832 C C . GLY B 1 142 ? 161.614 147.196 94.074 1.00 40.12 141 GLY B C 1
ATOM 2833 O O . GLY B 1 142 ? 161.242 146.495 95.013 1.00 40.12 141 GLY B O 1
ATOM 2834 N N . ARG B 1 143 ? 162.200 148.377 94.249 1.00 47.07 142 ARG B N 1
ATOM 2835 C CA . ARG B 1 143 ? 162.377 148.979 95.560 1.00 47.07 142 ARG B CA 1
ATOM 2836 C C . ARG B 1 143 ? 161.823 150.393 95.548 1.00 47.07 142 ARG B C 1
ATOM 2837 O O . ARG B 1 143 ? 161.335 150.883 94.530 1.00 47.07 142 ARG B O 1
ATOM 2845 N N . VAL B 1 144 ? 161.906 151.052 96.702 1.00 45.12 143 VAL B N 1
ATOM 2846 C CA . VAL B 1 144 ? 161.167 152.295 96.887 1.00 45.12 143 VAL B CA 1
ATOM 2847 C C . VAL B 1 144 ? 161.742 153.402 96.021 1.00 45.12 143 VAL B C 1
ATOM 2848 O O . VAL B 1 144 ? 161.084 153.890 95.098 1.00 45.12 143 VAL B O 1
ATOM 2852 N N . GLU B 1 145 ? 162.982 153.801 96.284 1.00 46.59 144 GLU B N 1
ATOM 2853 C CA . GLU B 1 145 ? 163.518 154.992 95.637 1.00 46.59 144 GLU B CA 1
ATOM 2854 C C . GLU B 1 145 ? 163.726 154.824 94.142 1.00 46.59 144 GLU B C 1
ATOM 2855 O O . GLU B 1 145 ? 164.100 155.790 93.472 1.00 46.59 144 GLU B O 1
ATOM 2861 N N . SER B 1 146 ? 163.499 153.637 93.602 1.00 45.04 145 SER B N 1
ATOM 2862 C CA . SER B 1 146 ? 163.520 153.440 92.166 1.00 45.04 145 SER B CA 1
ATOM 2863 C C . SER B 1 146 ? 162.123 153.370 91.578 1.00 45.04 145 SER B C 1
ATOM 2864 O O . SER B 1 146 ? 161.975 153.028 90.403 1.00 45.04 145 SER B O 1
ATOM 2867 N N . ALA B 1 147 ? 161.097 153.700 92.364 1.00 42.47 146 ALA B N 1
ATOM 2868 C CA . ALA B 1 147 ? 159.723 153.614 91.893 1.00 42.47 146 ALA B CA 1
ATOM 2869 C C . ALA B 1 147 ? 159.428 154.569 90.753 1.00 42.47 146 ALA B C 1
ATOM 2870 O O . ALA B 1 147 ? 158.363 154.463 90.141 1.00 42.47 146 ALA B O 1
ATOM 2872 N N . THR B 1 148 ? 160.330 155.495 90.459 1.00 43.02 147 THR B N 1
ATOM 2873 C CA . THR B 1 148 ? 160.134 156.458 89.392 1.00 43.02 147 THR B CA 1
ATOM 2874 C C . THR B 1 148 ? 161.017 156.158 88.191 1.00 43.02 147 THR B C 1
ATOM 2875 O O . THR B 1 148 ? 161.007 156.913 87.217 1.00 43.02 147 THR B O 1
ATOM 2879 N N . ASP B 1 149 ? 161.767 155.060 88.225 1.00 45.29 148 ASP B N 1
ATOM 2880 C CA . ASP B 1 149 ? 162.540 154.636 87.073 1.00 45.29 148 ASP B CA 1
ATOM 2881 C C . ASP B 1 149 ? 162.217 153.237 86.588 1.00 45.29 148 ASP B C 1
ATOM 2882 O O . ASP B 1 149 ? 162.606 152.897 85.467 1.00 45.29 148 ASP B O 1
ATOM 2887 N N . ASP B 1 150 ? 161.520 152.427 87.376 1.00 44.47 149 ASP B N 1
ATOM 2888 C CA . ASP B 1 150 ? 161.021 151.150 86.890 1.00 44.47 149 ASP B CA 1
ATOM 2889 C C . ASP B 1 150 ? 159.910 150.717 87.834 1.00 44.47 149 ASP B C 1
ATOM 2890 O O . ASP B 1 150 ? 159.803 151.207 88.959 1.00 44.47 149 ASP B O 1
ATOM 2895 N N . ASP B 1 151 ? 159.079 149.796 87.351 1.00 41.06 150 ASP B N 1
ATOM 2896 C CA . ASP B 1 151 ? 157.913 149.321 88.082 1.00 41.06 150 ASP B CA 1
ATOM 2897 C C . ASP B 1 151 ? 158.264 148.976 89.520 1.00 41.06 150 ASP B C 1
ATOM 2898 O O . ASP B 1 151 ? 159.399 148.629 89.847 1.00 41.06 150 ASP B O 1
ATOM 2903 N N . TYR B 1 152 ? 157.266 149.071 90.388 1.00 40.43 151 TYR B N 1
ATOM 2904 C CA . TYR B 1 152 ? 157.458 148.846 91.810 1.00 40.43 151 TYR B CA 1
ATOM 2905 C C . TYR B 1 152 ? 156.173 148.304 92.404 1.00 40.43 151 TYR B C 1
ATOM 2906 O O . TYR B 1 152 ? 155.084 148.732 92.017 1.00 40.43 151 TYR B O 1
ATOM 2915 N N . LYS B 1 153 ? 156.301 147.369 93.338 1.00 40.07 152 LYS B N 1
ATOM 2916 C CA . LYS B 1 153 ? 155.148 146.761 93.981 1.00 40.07 152 LYS B CA 1
ATOM 2917 C C . LYS B 1 153 ? 155.615 146.054 95.239 1.00 40.07 152 LYS B C 1
ATOM 2918 O O . LYS B 1 153 ? 156.523 145.224 95.180 1.00 40.07 152 LYS B O 1
ATOM 2924 N N . ASN B 1 154 ? 155.001 146.380 96.366 1.00 42.52 153 ASN B N 1
ATOM 2925 C CA . ASN B 1 154 ? 155.448 145.830 97.636 1.00 42.52 153 ASN B CA 1
ATOM 2926 C C . ASN B 1 154 ? 154.322 145.025 98.272 1.00 42.52 153 ASN B C 1
ATOM 2927 O O . ASN B 1 154 ? 153.177 145.119 97.819 1.00 42.52 153 ASN B O 1
ATOM 2932 N N . PRO B 1 155 ? 154.597 144.224 99.306 1.00 44.93 154 PRO B N 1
ATOM 2933 C CA . PRO B 1 155 ? 153.531 143.406 99.903 1.00 44.93 154 PRO B CA 1
ATOM 2934 C C . PRO B 1 155 ? 152.290 144.183 100.273 1.00 44.93 154 PRO B C 1
ATOM 2935 O O . PRO B 1 155 ? 151.182 143.650 100.139 1.00 44.93 154 PRO B O 1
ATOM 2939 N N . GLY B 1 156 ? 152.427 145.433 100.703 1.00 45.60 155 GLY B N 1
ATOM 2940 C CA . GLY B 1 156 ? 151.266 146.231 101.033 1.00 45.60 155 GLY B CA 1
ATOM 2941 C C . GLY B 1 156 ? 150.224 146.297 99.944 1.00 45.60 155 GLY B C 1
ATOM 2942 O O . GLY B 1 156 ? 149.103 146.738 100.210 1.00 45.60 155 GLY B O 1
ATOM 2943 N N . TYR B 1 157 ? 150.561 145.866 98.731 1.00 44.66 156 TYR B N 1
ATOM 2944 C CA . TYR B 1 157 ? 149.578 145.841 97.660 1.00 44.66 156 TYR B CA 1
ATOM 2945 C C . TYR B 1 157 ? 148.433 144.900 97.991 1.00 44.66 156 TYR B C 1
ATOM 2946 O O . TYR B 1 157 ? 147.264 145.248 97.804 1.00 44.66 156 TYR B O 1
ATOM 2955 N N . PHE B 1 158 ? 148.742 143.706 98.494 1.00 45.75 157 PHE B N 1
ATOM 2956 C CA . PHE B 1 158 ? 147.707 142.712 98.727 1.00 45.75 157 PHE B CA 1
ATOM 2957 C C . PHE B 1 158 ? 147.399 142.483 100.192 1.00 45.75 157 PHE B C 1
ATOM 2958 O O . PHE B 1 158 ? 146.288 142.057 100.511 1.00 45.75 157 PHE B O 1
ATOM 2966 N N . ASP B 1 159 ? 148.339 142.761 101.085 1.00 51.30 158 ASP B N 1
ATOM 2967 C CA . ASP B 1 159 ? 148.085 142.525 102.498 1.00 51.30 158 ASP B CA 1
ATOM 2968 C C . ASP B 1 159 ? 147.225 143.629 103.096 1.00 51.30 158 ASP B C 1
ATOM 2969 O O . ASP B 1 159 ? 146.132 143.361 103.604 1.00 51.30 158 ASP B O 1
ATOM 2974 N N . VAL B 1 160 ? 147.699 144.872 103.037 1.00 53.08 159 VAL B N 1
ATOM 2975 C CA . VAL B 1 160 ? 147.021 145.977 103.702 1.00 53.08 159 VAL B CA 1
ATOM 2976 C C . VAL B 1 160 ? 145.590 146.092 103.202 1.00 53.08 159 VAL B C 1
ATOM 2977 O O . VAL B 1 160 ? 145.337 146.133 101.993 1.00 53.08 159 VAL B O 1
ATOM 2981 N N . ASP B 1 161 ? 144.646 146.126 104.135 1.00 58.59 160 ASP B N 1
ATOM 2982 C CA . ASP B 1 161 ? 143.262 146.441 103.823 1.00 58.59 160 ASP B CA 1
ATOM 2983 C C . ASP B 1 161 ? 143.112 147.952 103.781 1.00 58.59 160 ASP B C 1
ATOM 2984 O O . ASP B 1 161 ? 143.774 148.667 104.538 1.00 58.59 160 ASP B O 1
ATOM 2989 N N . ALA B 1 162 ? 142.244 148.439 102.905 1.00 57.58 161 ALA B N 1
ATOM 2990 C CA . ALA B 1 162 ? 142.144 149.872 102.717 1.00 57.58 161 ALA B CA 1
ATOM 2991 C C . ALA B 1 162 ? 140.717 150.233 102.351 1.00 57.58 161 ALA B C 1
ATOM 2992 O O . ALA B 1 162 ? 139.907 149.373 102.002 1.00 57.58 161 ALA B O 1
ATOM 2994 N N . GLU B 1 163 ? 140.423 151.528 102.439 1.00 59.89 162 GLU B N 1
ATOM 2995 C CA . GLU B 1 163 ? 139.135 152.080 102.047 1.00 59.89 162 GLU B CA 1
ATOM 2996 C C . GLU B 1 163 ? 139.194 152.813 100.716 1.00 59.89 162 GLU B C 1
ATOM 2997 O O . GLU B 1 163 ? 138.302 152.650 99.882 1.00 59.89 162 GLU B O 1
ATOM 3003 N N . ASP B 1 164 ? 140.223 153.625 100.501 1.00 54.93 163 ASP B N 1
ATOM 3004 C CA . ASP B 1 164 ? 140.333 154.432 99.301 1.00 54.93 163 ASP B CA 1
ATOM 3005 C C . ASP B 1 164 ? 141.719 154.283 98.704 1.00 54.93 163 ASP B C 1
ATOM 3006 O O . ASP B 1 164 ? 142.659 153.839 99.364 1.00 54.93 163 ASP B O 1
ATOM 3011 N N . ILE B 1 165 ? 141.831 154.671 97.441 1.00 49.45 164 ILE B N 1
ATOM 3012 C CA . ILE B 1 165 ? 143.100 154.694 96.734 1.00 49.45 164 ILE B CA 1
ATOM 3013 C C . ILE B 1 165 ? 143.383 156.119 96.298 1.00 49.45 164 ILE B C 1
ATOM 3014 O O . ILE B 1 165 ? 142.466 156.874 95.963 1.00 49.45 164 ILE B O 1
ATOM 3019 N N . SER B 1 166 ? 144.653 156.484 96.319 1.00 44.41 165 SER B N 1
ATOM 3020 C CA . SER B 1 166 ? 145.123 157.758 95.803 1.00 44.41 165 SER B CA 1
ATOM 3021 C C . SER B 1 166 ? 146.041 157.489 94.628 1.00 44.41 165 SER B C 1
ATOM 3022 O O . SER B 1 166 ? 146.712 156.460 94.583 1.00 44.41 165 SER B O 1
ATOM 3025 N N . VAL B 1 167 ? 146.074 158.403 93.673 1.00 41.77 166 VAL B N 1
ATOM 3026 C CA . VAL B 1 167 ? 146.861 158.218 92.466 1.00 41.77 166 VAL B CA 1
ATOM 3027 C C . VAL B 1 167 ? 147.663 159.478 92.206 1.00 41.77 166 VAL B C 1
ATOM 3028 O O . VAL B 1 167 ? 147.122 160.591 92.253 1.00 41.77 166 VAL B O 1
ATOM 3032 N N . TRP B 1 168 ? 148.952 159.297 91.948 1.00 41.83 167 TRP B N 1
ATOM 3033 C CA . TRP B 1 168 ? 149.855 160.370 91.572 1.00 41.83 167 TRP B CA 1
ATOM 3034 C C . TRP B 1 168 ? 150.447 160.075 90.206 1.00 41.83 167 TRP B C 1
ATOM 3035 O O . TRP B 1 168 ? 150.619 158.915 89.838 1.00 41.83 167 TRP B O 1
ATOM 3046 N N . HIS B 1 169 ? 150.773 161.120 89.468 1.00 41.66 168 HIS B N 1
ATOM 3047 C CA . HIS B 1 169 ? 151.546 160.996 88.240 1.00 41.66 168 HIS B CA 1
ATOM 3048 C C . HIS B 1 169 ? 152.851 161.741 88.451 1.00 41.66 168 HIS B C 1
ATOM 3049 O O . HIS B 1 169 ? 152.852 162.969 88.557 1.00 41.66 168 HIS B O 1
ATOM 3056 N N . VAL B 1 170 ? 153.956 161.012 88.509 1.00 41.97 169 VAL B N 1
ATOM 3057 C CA . VAL B 1 170 ? 155.255 161.602 88.798 1.00 41.97 169 VAL B CA 1
ATOM 3058 C C . VAL B 1 170 ? 156.143 161.433 87.573 1.00 41.97 169 VAL B C 1
ATOM 3059 O O . VAL B 1 170 ? 156.229 160.335 87.022 1.00 41.97 169 VAL B O 1
ATOM 3063 N N . PRO B 1 171 ? 156.806 162.478 87.104 1.00 42.84 170 PRO B N 1
ATOM 3064 C CA . PRO B 1 171 ? 157.674 162.335 85.931 1.00 42.84 170 PRO B CA 1
ATOM 3065 C C . PRO B 1 171 ? 158.858 161.429 86.203 1.00 42.84 170 PRO B C 1
ATOM 3066 O O . PRO B 1 171 ? 159.447 161.492 87.283 1.00 42.84 170 PRO B O 1
ATOM 3070 N N . ASN B 1 172 ? 159.217 160.597 85.228 1.00 44.11 171 ASN B N 1
ATOM 3071 C CA . ASN B 1 172 ? 160.298 159.636 85.406 1.00 44.11 171 ASN B CA 1
ATOM 3072 C C . ASN B 1 172 ? 161.603 160.330 85.761 1.00 44.11 171 ASN B C 1
ATOM 3073 O O . ASN B 1 172 ? 161.851 161.465 85.351 1.00 44.11 171 ASN B O 1
ATOM 3078 N N . GLY B 1 173 ? 162.437 159.636 86.526 1.00 41.45 172 GLY B N 1
ATOM 3079 C CA . GLY B 1 173 ? 163.705 160.181 86.952 1.00 41.45 172 GLY B CA 1
ATOM 3080 C C . GLY B 1 173 ? 163.633 161.098 88.146 1.00 41.45 172 GLY B C 1
ATOM 3081 O O . GLY B 1 173 ? 164.669 161.605 88.581 1.00 41.45 172 GLY B O 1
ATOM 3082 N N . THR B 1 174 ? 162.454 161.324 88.689 1.00 41.60 173 THR B N 1
ATOM 3083 C CA . THR B 1 174 ? 162.320 162.239 89.806 1.00 41.60 173 THR B CA 1
ATOM 3084 C C . THR B 1 174 ? 162.785 161.572 91.094 1.00 41.60 173 THR B C 1
ATOM 3085 O O . THR B 1 174 ? 162.239 160.531 91.477 1.00 41.60 173 THR B O 1
ATOM 3089 N N . PRO B 1 175 ? 163.767 162.134 91.790 1.00 42.68 174 PRO B N 1
ATOM 3090 C CA . PRO B 1 175 ? 164.136 161.603 93.102 1.00 42.68 174 PRO B CA 1
ATOM 3091 C C . PRO B 1 175 ? 162.979 161.712 94.076 1.00 42.68 174 PRO B C 1
ATOM 3092 O O . PRO B 1 175 ? 162.000 162.417 93.838 1.00 42.68 174 PRO B O 1
ATOM 3096 N N . LEU B 1 176 ? 163.116 161.008 95.198 1.00 45.32 175 LEU B N 1
ATOM 3097 C CA . LEU B 1 176 ? 162.026 160.918 96.163 1.00 45.32 175 LEU B CA 1
ATOM 3098 C C . LEU B 1 176 ? 161.610 162.287 96.682 1.00 45.32 175 LEU B C 1
ATOM 3099 O O . LEU B 1 176 ? 160.417 162.589 96.782 1.00 45.32 175 LEU B O 1
ATOM 3104 N N . ALA B 1 177 ? 162.583 163.132 97.018 1.00 43.95 176 ALA B N 1
ATOM 3105 C CA . ALA B 1 177 ? 162.269 164.391 97.683 1.00 43.95 176 ALA B CA 1
ATOM 3106 C C . ALA B 1 177 ? 161.422 165.323 96.825 1.00 43.95 176 ALA B C 1
ATOM 3107 O O . ALA B 1 177 ? 160.838 166.275 97.353 1.00 43.95 176 ALA B O 1
ATOM 3109 N N . GLN B 1 178 ? 161.334 165.077 95.523 1.00 45.57 177 GLN B N 1
ATOM 3110 C CA . GLN B 1 178 ? 160.523 165.894 94.638 1.00 45.57 177 GLN B CA 1
ATOM 3111 C C . GLN B 1 178 ? 159.148 165.316 94.363 1.00 45.57 177 GLN B C 1
ATOM 3112 O O . GLN B 1 178 ? 158.302 166.026 93.809 1.00 45.57 177 GLN B O 1
ATOM 3118 N N . TRP B 1 179 ? 158.896 164.064 94.755 1.00 43.97 178 TRP B N 1
ATOM 3119 C CA . TRP B 1 179 ? 157.745 163.332 94.234 1.00 43.97 178 TRP B CA 1
ATOM 3120 C C . TRP B 1 179 ? 156.453 164.128 94.351 1.00 43.97 178 TRP B C 1
ATOM 3121 O O . TRP B 1 179 ? 155.670 164.198 93.398 1.00 43.97 178 TRP B O 1
ATOM 3132 N N . LYS B 1 180 ? 156.198 164.724 95.511 1.00 46.01 179 LYS B N 1
ATOM 3133 C CA . LYS B 1 180 ? 154.922 165.400 95.689 1.00 46.01 179 LYS B CA 1
ATOM 3134 C C . LYS B 1 180 ? 154.861 166.694 94.894 1.00 46.01 179 LYS B C 1
ATOM 3135 O O . LYS B 1 180 ? 153.822 167.018 94.312 1.00 46.01 179 LYS B O 1
ATOM 3141 N N . ILE B 1 181 ? 155.960 167.447 94.844 1.00 45.34 180 ILE B N 1
ATOM 3142 C CA . ILE B 1 181 ? 155.892 168.769 94.231 1.00 45.34 180 ILE B CA 1
ATOM 3143 C C . ILE B 1 181 ? 156.087 168.699 92.723 1.00 45.34 180 ILE B C 1
ATOM 3144 O O . ILE B 1 181 ? 155.596 169.571 91.997 1.00 45.34 180 ILE B O 1
ATOM 3149 N N . SER B 1 182 ? 156.780 167.683 92.228 1.00 44.53 181 SER B N 1
ATOM 3150 C CA . SER B 1 182 ? 156.989 167.511 90.802 1.00 44.53 181 SER B CA 1
ATOM 3151 C C . SER B 1 182 ? 155.855 166.760 90.131 1.00 44.53 181 SER B C 1
ATOM 3152 O O . SER B 1 182 ? 155.784 166.744 88.900 1.00 44.53 181 SER B O 1
ATOM 3155 N N . SER B 1 183 ? 154.984 166.125 90.906 1.00 43.78 182 SER B N 1
ATOM 3156 C CA . SER B 1 183 ? 153.865 165.402 90.327 1.00 43.78 182 SER B CA 1
ATOM 3157 C C . SER B 1 183 ? 152.972 166.356 89.557 1.00 43.78 182 SER B C 1
ATOM 3158 O O . SER B 1 183 ? 152.843 167.529 89.909 1.00 43.78 182 SER B O 1
ATOM 3161 N N . ILE B 1 184 ? 152.364 165.855 88.488 1.00 43.75 183 ILE B N 1
ATOM 3162 C CA . ILE B 1 184 ? 151.475 166.682 87.688 1.00 43.75 183 ILE B CA 1
ATOM 3163 C C . ILE B 1 184 ? 150.010 166.461 88.033 1.00 43.75 183 ILE B C 1
ATOM 3164 O O . ILE B 1 184 ? 149.224 167.416 87.969 1.00 43.75 183 ILE B O 1
ATOM 3169 N N . PHE B 1 185 ? 149.622 165.247 88.414 1.00 45.83 184 PHE B N 1
ATOM 3170 C CA . PHE B 1 185 ? 148.255 164.943 88.801 1.00 45.83 184 PHE B CA 1
ATOM 3171 C C . PHE 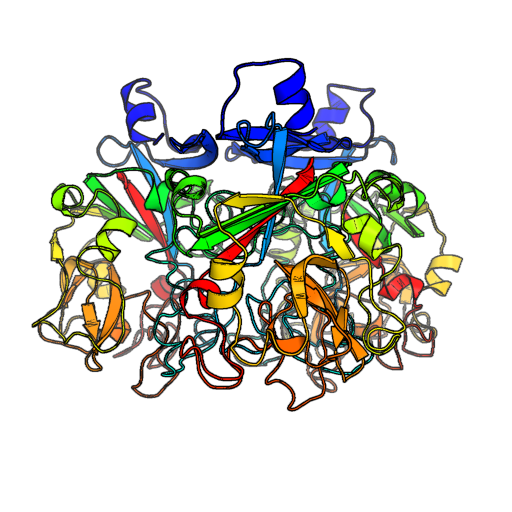B 1 185 ? 148.261 164.223 90.128 1.00 45.83 184 PHE B C 1
ATOM 3172 O O . PHE B 1 185 ? 149.057 163.309 90.344 1.00 45.83 184 PHE B O 1
ATOM 3180 N N . ARG B 1 186 ? 147.351 164.620 91.004 1.00 42.18 185 ARG B N 1
ATOM 3181 C CA . ARG B 1 186 ? 147.171 163.932 92.269 1.00 42.18 185 ARG B CA 1
ATOM 3182 C C . ARG B 1 186 ? 145.695 163.933 92.599 1.00 42.18 185 ARG B C 1
ATOM 3183 O O . ARG B 1 186 ? 145.077 164.999 92.636 1.00 42.18 185 ARG B O 1
ATOM 3191 N N . TYR B 1 187 ? 145.135 162.754 92.836 1.00 45.27 186 TYR B N 1
ATOM 3192 C CA . TYR B 1 187 ? 143.747 162.696 93.263 1.00 45.27 186 TYR B CA 1
ATOM 3193 C C . TYR B 1 187 ? 143.564 161.503 94.179 1.00 45.27 186 TYR B C 1
ATOM 3194 O O . TYR B 1 187 ? 144.479 160.704 94.372 1.00 45.27 186 TYR B O 1
ATOM 3203 N N . HIS B 1 188 ? 142.370 161.399 94.750 1.00 47.54 187 HIS B N 1
ATOM 3204 C CA . HIS B 1 188 ? 142.045 160.262 95.590 1.00 47.54 187 HIS B CA 1
ATOM 3205 C C . HIS B 1 188 ? 140.539 160.134 95.691 1.00 47.54 187 HIS B C 1
ATOM 3206 O O . HIS B 1 188 ? 139.806 161.117 95.583 1.00 47.54 187 HIS B O 1
ATOM 3213 N N . THR B 1 189 ? 140.083 158.906 95.895 1.00 52.38 188 THR B N 1
ATOM 3214 C CA . THR B 1 189 ? 138.664 158.668 96.073 1.00 52.38 188 THR B CA 1
ATOM 3215 C C . THR B 1 189 ? 138.270 158.906 97.524 1.00 52.38 188 THR B C 1
ATOM 3216 O O . THR B 1 189 ? 139.107 158.909 98.427 1.00 52.38 188 THR B O 1
ATOM 3220 N N . ALA B 1 190 ? 136.971 159.108 97.741 1.00 57.07 189 ALA B N 1
ATOM 3221 C CA . ALA B 1 190 ? 136.458 159.352 99.084 1.00 57.07 189 ALA B CA 1
ATOM 3222 C C . ALA B 1 190 ? 135.162 158.594 99.325 1.00 57.07 189 ALA B C 1
ATOM 3223 O O . ALA B 1 190 ? 134.290 159.067 100.060 1.00 57.07 189 ALA B O 1
ATOM 3225 N N . THR B 1 191 ? 135.016 157.416 98.718 1.00 59.80 190 THR B N 1
ATOM 3226 C CA . THR B 1 191 ? 133.776 156.659 98.801 1.00 59.80 190 THR B CA 1
ATOM 3227 C C . THR B 1 191 ? 133.923 155.326 99.520 1.00 59.80 190 THR B C 1
ATOM 3228 O O . THR B 1 191 ? 132.942 154.580 99.601 1.00 59.80 190 THR B O 1
ATOM 3232 N N . GLU B 1 192 ? 135.109 154.999 100.026 1.00 60.54 191 GLU B N 1
ATOM 3233 C CA . GLU B 1 192 ? 135.302 153.795 100.833 1.00 60.54 191 GLU B CA 1
ATOM 3234 C C . GLU B 1 192 ? 134.792 152.560 100.098 1.00 60.54 191 GLU B C 1
ATOM 3235 O O . GLU B 1 192 ? 134.120 151.702 100.672 1.00 60.54 191 GLU B O 1
ATOM 3241 N N . PHE B 1 193 ? 135.098 152.483 98.805 1.00 58.51 192 PHE B N 1
ATOM 3242 C CA . PHE B 1 193 ? 134.537 151.439 97.961 1.00 58.51 192 PHE B CA 1
ATOM 3243 C C . PHE B 1 193 ? 135.338 150.151 98.015 1.00 58.51 192 PHE B C 1
ATOM 3244 O O . PHE B 1 193 ? 134.955 149.173 97.370 1.00 58.51 192 PHE B O 1
ATOM 3252 N N . LEU B 1 194 ? 136.450 150.129 98.744 1.00 57.23 193 LEU B N 1
ATOM 3253 C CA . LEU B 1 194 ? 137.293 148.943 98.718 1.00 57.23 193 LEU B CA 1
ATOM 3254 C C . LEU B 1 194 ? 136.813 147.882 99.694 1.00 57.23 193 LEU B C 1
ATOM 3255 O O . LEU B 1 194 ? 137.131 146.702 99.522 1.00 57.23 193 LEU B O 1
ATOM 3260 N N . THR B 1 195 ? 136.065 148.270 100.720 1.00 59.14 194 THR B N 1
ATOM 3261 C CA . THR B 1 195 ? 135.618 147.283 101.701 1.00 59.14 194 THR B CA 1
ATOM 3262 C C . THR B 1 195 ? 134.673 146.252 101.102 1.00 59.14 194 THR B C 1
ATOM 3263 O O . THR B 1 195 ? 134.869 145.052 101.359 1.00 59.14 194 THR B O 1
ATOM 3267 N N . PRO B 1 196 ? 133.656 146.611 100.315 1.00 57.70 195 PRO B N 1
ATOM 3268 C CA . PRO B 1 196 ? 132.835 145.571 99.686 1.00 57.70 195 PRO B CA 1
ATOM 3269 C C . PRO B 1 196 ? 133.594 144.721 98.691 1.00 57.70 195 PRO B C 1
ATOM 3270 O O . PRO B 1 196 ? 133.090 143.665 98.297 1.00 57.70 195 PRO B O 1
ATOM 3274 N N . LEU B 1 197 ? 134.781 145.143 98.267 1.00 55.77 196 LEU B N 1
ATOM 3275 C CA . LEU B 1 197 ? 135.522 144.455 97.222 1.00 55.77 196 LEU B CA 1
ATOM 3276 C C . LEU B 1 197 ? 136.682 143.637 97.766 1.00 55.77 196 LEU B C 1
ATOM 3277 O O . LEU B 1 197 ? 137.469 143.100 96.985 1.00 55.77 196 LEU B O 1
ATOM 3282 N N . GLY B 1 198 ? 136.807 143.525 99.079 1.00 54.40 197 GLY B N 1
ATOM 3283 C CA . GLY B 1 198 ? 137.862 142.730 99.660 1.00 54.40 197 GLY B CA 1
ATOM 3284 C C . GLY B 1 198 ? 138.936 143.504 100.380 1.00 54.40 197 GLY B C 1
ATOM 3285 O O . GLY B 1 198 ? 139.741 142.893 101.089 1.00 54.40 197 GLY B O 1
ATOM 3286 N N . GLY B 1 199 ? 138.978 144.821 100.232 1.00 54.78 198 GLY B N 1
ATOM 3287 C CA . GLY B 1 199 ? 139.896 145.642 100.984 1.00 54.78 198 GLY B CA 1
ATOM 3288 C C . GLY B 1 199 ? 141.090 146.151 100.210 1.00 54.78 198 GLY B C 1
ATOM 3289 O O . GLY B 1 199 ? 141.726 147.110 100.657 1.00 54.78 198 GLY B O 1
ATOM 3290 N N . ASN B 1 200 ? 141.416 145.546 99.075 1.00 51.00 199 ASN B N 1
ATOM 3291 C CA . ASN B 1 200 ? 142.550 145.999 98.287 1.00 51.00 199 ASN B CA 1
ATOM 3292 C C . ASN B 1 200 ? 142.338 145.574 96.846 1.00 51.00 199 ASN B C 1
ATOM 3293 O O . ASN B 1 200 ? 141.378 144.877 96.519 1.00 51.00 199 ASN B O 1
ATOM 3298 N N . LEU B 1 201 ? 143.263 145.993 95.985 1.00 49.96 200 LEU B N 1
ATOM 3299 C CA . LEU B 1 201 ? 143.099 145.731 94.563 1.00 49.96 200 LEU B CA 1
ATOM 3300 C C . LEU B 1 201 ? 143.299 144.258 94.241 1.00 49.96 200 LEU B C 1
ATOM 3301 O O . LEU B 1 201 ? 142.736 143.749 93.268 1.00 49.96 200 LEU B O 1
ATOM 3306 N N . TYR B 1 202 ? 144.088 143.554 95.048 1.00 51.42 201 TYR B N 1
ATOM 3307 C CA . TYR B 1 202 ? 144.271 142.125 94.836 1.00 51.42 201 TYR B CA 1
ATOM 3308 C C . TYR B 1 202 ? 142.941 141.390 94.937 1.00 51.42 201 TYR B C 1
ATOM 3309 O O . TYR B 1 202 ? 142.539 140.663 94.017 1.00 51.42 201 TYR B O 1
ATOM 3318 N N . PHE B 1 203 ? 142.214 141.609 96.026 1.00 51.81 202 PHE B N 1
ATOM 3319 C CA . PHE B 1 203 ? 140.898 141.001 96.140 1.00 51.81 202 PHE B CA 1
ATOM 3320 C C . PHE B 1 203 ? 139.912 141.644 95.182 1.00 51.81 202 PHE B C 1
ATOM 3321 O O . PHE B 1 203 ? 138.898 141.037 94.833 1.00 51.81 202 PHE B O 1
ATOM 3329 N N . LEU B 1 204 ? 140.183 142.873 94.748 1.00 51.76 203 LEU B N 1
ATOM 3330 C CA . LEU B 1 204 ? 139.305 143.492 93.766 1.00 51.76 203 LEU B CA 1
ATOM 3331 C C . LEU B 1 204 ? 139.427 142.793 92.425 1.00 51.76 203 LEU B C 1
ATOM 3332 O O . LEU B 1 204 ? 138.490 142.804 91.623 1.00 51.76 203 LEU B O 1
ATOM 3337 N N . TYR B 1 205 ? 140.573 142.181 92.164 1.00 52.51 204 TYR B N 1
ATOM 3338 C CA . TYR B 1 205 ? 140.755 141.396 90.957 1.00 52.51 204 TYR B CA 1
ATOM 3339 C C . TYR B 1 205 ? 140.600 139.904 91.207 1.00 52.51 204 TYR B C 1
ATOM 3340 O O . TYR B 1 205 ? 140.870 139.104 90.307 1.00 52.51 204 TYR B O 1
ATOM 3349 N N . LYS B 1 206 ? 140.202 139.517 92.417 1.00 54.26 205 LYS B N 1
ATOM 3350 C CA . LYS B 1 206 ? 139.571 138.214 92.616 1.00 54.26 205 LYS B CA 1
ATOM 3351 C C . LYS B 1 206 ? 138.048 138.288 92.493 1.00 54.26 205 LYS B C 1
ATOM 3352 O O . LYS B 1 206 ? 137.436 137.427 91.856 1.00 54.26 205 LYS B O 1
ATOM 3358 N N . ILE B 1 207 ? 137.429 139.300 93.105 1.00 58.00 206 ILE B N 1
ATOM 3359 C CA . ILE B 1 207 ? 136.088 139.756 92.737 1.00 58.00 206 ILE B CA 1
ATOM 3360 C C . ILE B 1 207 ? 136.173 140.388 91.355 1.00 58.00 206 ILE B C 1
ATOM 3361 O O . ILE B 1 207 ? 137.256 140.450 90.767 1.00 58.00 206 ILE B O 1
ATOM 3366 N N . PHE B 1 208 ? 135.053 140.836 90.799 1.00 63.68 207 PHE B N 1
ATOM 3367 C CA . PHE B 1 208 ? 135.025 141.165 89.380 1.00 63.68 207 PHE B CA 1
ATOM 3368 C C . PHE B 1 208 ? 135.963 142.328 89.065 1.00 63.68 207 PHE B C 1
ATOM 3369 O O . PHE B 1 208 ? 135.646 143.509 89.215 1.00 63.68 207 PHE B O 1
ATOM 3377 N N . TYR B 1 209 ? 137.168 141.970 88.674 1.00 66.58 208 TYR B N 1
ATOM 3378 C CA . TYR B 1 209 ? 137.372 140.997 87.618 1.00 66.58 208 TYR B CA 1
ATOM 3379 C C . TYR B 1 209 ? 138.681 140.282 87.859 1.00 66.58 208 TYR B C 1
ATOM 3380 O O . TYR B 1 209 ? 139.685 140.912 88.164 1.00 66.58 208 TYR B O 1
ATOM 3389 N N . PRO B 1 210 ? 138.717 138.977 87.682 1.00 65.11 209 PRO B N 1
ATOM 3390 C CA . PRO B 1 210 ? 139.907 138.370 87.090 1.00 65.11 209 PRO B CA 1
ATOM 3391 C C . PRO B 1 210 ? 140.208 138.945 85.721 1.00 65.11 209 PRO B C 1
ATOM 3392 O O . PRO B 1 210 ? 139.451 138.692 84.794 1.00 65.11 209 PRO B O 1
ATOM 3396 N N . LEU B 1 211 ? 141.334 139.628 85.557 1.00 64.60 210 LEU B N 1
ATOM 3397 C CA . LEU B 1 211 ? 141.616 140.334 84.314 1.00 64.60 210 LEU B CA 1
ATOM 3398 C C . LEU B 1 211 ? 141.917 139.346 83.199 1.00 64.60 210 LEU B C 1
ATOM 3399 O O . LEU B 1 211 ? 143.077 139.124 82.848 1.00 64.60 210 LEU B O 1
ATOM 3404 N N . VAL B 1 212 ? 140.876 138.771 82.608 1.00 65.50 211 VAL B N 1
ATOM 3405 C CA . VAL B 1 212 ? 141.021 137.717 81.614 1.00 65.50 211 VAL B CA 1
ATOM 3406 C C . VAL B 1 212 ? 140.487 138.226 80.285 1.00 65.50 211 VAL B C 1
ATOM 3407 O O . VAL B 1 212 ? 139.445 138.881 80.226 1.00 65.50 211 VAL B O 1
ATOM 3411 N N . TYR B 1 213 ? 141.205 137.927 79.210 1.00 67.52 212 TYR B N 1
ATOM 3412 C CA . TYR B 1 213 ? 140.790 138.413 77.904 1.00 67.52 212 TYR B CA 1
ATOM 3413 C C . TYR B 1 213 ? 139.574 137.646 77.417 1.00 67.52 212 TYR B C 1
ATOM 3414 O O . TYR B 1 213 ? 139.456 136.436 77.618 1.00 67.52 212 TYR B O 1
ATOM 3423 N N . GLY B 1 214 ? 138.662 138.361 76.778 1.00 67.79 213 GLY B N 1
ATOM 3424 C CA . GLY B 1 214 ? 137.548 137.741 76.104 1.00 67.79 213 GLY B CA 1
ATOM 3425 C C . GLY B 1 214 ? 136.323 137.484 76.944 1.00 67.79 213 GLY B C 1
ATOM 3426 O O . GLY B 1 214 ? 135.232 137.359 76.382 1.00 67.79 213 GLY B O 1
ATOM 3427 N N . SER B 1 215 ? 136.451 137.417 78.266 1.00 66.56 214 SER B N 1
ATOM 3428 C CA . SER B 1 215 ? 135.316 137.025 79.091 1.00 66.56 214 SER B CA 1
ATOM 3429 C C . SER B 1 215 ? 134.450 138.211 79.484 1.00 66.56 214 SER B C 1
ATOM 3430 O O . SER B 1 215 ? 133.850 138.204 80.564 1.00 66.56 214 SER B O 1
ATOM 3433 N N . GLY B 1 216 ? 134.394 139.238 78.646 1.00 70.54 215 GLY B N 1
ATOM 3434 C CA . GLY B 1 216 ? 133.503 140.353 78.878 1.00 70.54 215 GLY B CA 1
ATOM 3435 C C . GLY B 1 216 ? 133.240 141.123 77.604 1.00 70.54 215 GLY B C 1
ATOM 3436 O O . GLY B 1 216 ? 133.482 140.632 76.499 1.00 70.54 215 GLY B O 1
ATOM 3437 N N . THR B 1 217 ? 132.729 142.337 77.764 1.00 73.62 216 THR B N 1
ATOM 3438 C CA . THR B 1 217 ? 132.526 143.272 76.671 1.00 73.62 216 THR B CA 1
ATOM 3439 C C . THR B 1 217 ? 132.507 144.685 77.233 1.00 73.62 216 THR B C 1
ATOM 3440 O O . THR B 1 217 ? 132.409 144.880 78.447 1.00 73.62 216 THR B O 1
ATOM 3444 N N . CYS B 1 218 ? 132.594 145.670 76.346 1.00 75.67 217 CYS B N 1
ATOM 3445 C CA . CYS B 1 218 ? 132.600 147.070 76.760 1.00 75.67 217 CYS B CA 1
ATOM 3446 C C . CYS B 1 218 ? 131.208 147.430 77.283 1.00 75.67 217 CYS B C 1
ATOM 3447 O O . CYS B 1 218 ? 130.339 146.552 77.338 1.00 75.67 217 CYS B O 1
ATOM 3450 N N . PRO B 1 219 ? 130.921 148.698 77.613 1.00 75.03 218 PRO B N 1
ATOM 3451 C CA . PRO B 1 219 ? 130.343 149.031 78.928 1.00 75.03 218 PRO B CA 1
ATOM 3452 C C . PRO B 1 219 ? 129.401 148.023 79.571 1.00 75.03 218 PRO B C 1
ATOM 3453 O O . PRO B 1 219 ? 129.297 148.007 80.801 1.00 75.03 218 PRO B O 1
ATOM 3457 N N . ALA B 1 220 ? 128.691 147.215 78.784 1.00 74.98 219 ALA B N 1
ATOM 3458 C CA . ALA B 1 220 ? 127.778 146.230 79.360 1.00 74.98 219 ALA B CA 1
ATOM 3459 C C . ALA B 1 220 ? 128.432 145.428 80.484 1.00 74.98 219 ALA B C 1
ATOM 3460 O O . ALA B 1 220 ? 127.753 145.012 81.428 1.00 74.98 219 ALA B O 1
ATOM 3462 N N . SER B 1 221 ? 129.746 145.212 80.414 1.00 72.81 220 SER B N 1
ATOM 3463 C CA . SER B 1 221 ? 130.456 144.423 81.413 1.00 72.81 220 SER B CA 1
ATOM 3464 C C . SER B 1 221 ? 131.640 145.168 82.023 1.00 72.81 220 SER B C 1
ATOM 3465 O O . SER B 1 221 ? 132.604 144.542 82.468 1.00 72.81 220 SER B O 1
ATOM 3468 N N . ASN B 1 222 ? 131.586 146.494 82.066 1.00 69.73 221 ASN B N 1
ATOM 3469 C CA . ASN B 1 222 ? 132.694 147.261 82.614 1.00 69.73 221 ASN B CA 1
ATOM 3470 C C . ASN B 1 222 ? 132.725 147.155 84.131 1.00 69.73 221 ASN B C 1
ATOM 3471 O O . ASN B 1 222 ? 131.813 146.611 84.755 1.00 69.73 221 ASN B O 1
ATOM 3476 N N . GLY B 1 223 ? 133.792 147.676 84.724 1.00 63.87 222 GLY B N 1
ATOM 3477 C CA . GLY B 1 223 ? 133.960 147.634 86.156 1.00 63.87 222 GLY B CA 1
ATOM 3478 C C . GLY B 1 223 ? 133.384 148.851 86.844 1.00 63.87 222 GLY B C 1
ATOM 3479 O O . GLY B 1 223 ? 132.559 149.576 86.286 1.00 63.87 222 GLY B O 1
ATOM 3480 N N . PRO B 1 224 ? 133.810 149.098 88.077 1.00 62.21 223 PRO B N 1
ATOM 3481 C CA . PRO B 1 224 ? 133.279 150.239 88.826 1.00 62.21 223 PRO B CA 1
ATOM 3482 C C . PRO B 1 224 ? 133.822 151.554 88.296 1.00 62.21 223 PRO B C 1
ATOM 3483 O O . PRO B 1 224 ? 134.888 151.605 87.680 1.00 62.21 223 PRO B O 1
ATOM 3487 N N . ALA B 1 225 ? 133.070 152.623 88.533 1.00 59.42 224 ALA B N 1
ATOM 3488 C CA . ALA B 1 225 ? 133.493 153.981 88.220 1.00 59.42 224 ALA B CA 1
ATOM 3489 C C . ALA B 1 225 ? 133.309 154.829 89.466 1.00 59.42 224 ALA B C 1
ATOM 3490 O O . ALA B 1 225 ? 132.175 155.150 89.836 1.00 59.42 224 ALA B O 1
ATOM 3492 N N . ILE B 1 226 ? 134.411 155.200 90.102 1.00 56.63 225 ILE B N 1
ATOM 3493 C CA . ILE B 1 226 ? 134.397 155.868 91.396 1.00 56.63 225 ILE B CA 1
ATOM 3494 C C . ILE B 1 226 ? 134.644 157.350 91.172 1.00 56.63 225 ILE B C 1
ATOM 3495 O O . ILE B 1 226 ? 135.565 157.710 90.434 1.00 56.63 225 ILE B O 1
ATOM 3500 N N . PRO B 1 227 ? 133.859 158.240 91.766 1.00 54.65 226 PRO B N 1
ATOM 3501 C CA . PRO B 1 227 ? 134.160 159.666 91.667 1.00 54.65 226 PRO B CA 1
ATOM 3502 C C . PRO B 1 227 ? 135.361 160.009 92.528 1.00 54.65 226 PRO B C 1
ATOM 3503 O O . PRO B 1 227 ? 135.529 159.483 93.628 1.00 54.65 226 PRO B O 1
ATOM 3507 N N . ILE B 1 228 ? 136.195 160.911 92.027 1.00 51.41 227 ILE B N 1
ATOM 3508 C CA . ILE B 1 228 ? 137.429 161.274 92.700 1.00 51.41 227 ILE B CA 1
ATOM 3509 C C . ILE B 1 228 ? 137.377 162.742 93.081 1.00 51.41 227 ILE B C 1
ATOM 3510 O O . ILE B 1 228 ? 136.607 163.527 92.525 1.00 51.41 227 ILE B O 1
ATOM 3515 N N . VAL B 1 229 ? 138.208 163.108 94.043 1.00 48.50 228 VAL B N 1
ATOM 3516 C CA . VAL B 1 229 ? 138.426 164.504 94.372 1.00 48.50 228 VAL B CA 1
ATOM 3517 C C . VAL B 1 229 ? 139.844 164.857 93.960 1.00 48.50 228 VAL B C 1
ATOM 3518 O O . VAL B 1 229 ? 140.769 164.049 94.076 1.00 48.50 228 VAL B O 1
ATOM 3522 N N . TYR B 1 230 ? 140.011 166.074 93.466 1.00 49.51 229 TYR B N 1
ATOM 3523 C CA . TYR B 1 230 ? 141.271 166.515 92.894 1.00 49.51 229 TYR B CA 1
ATOM 3524 C C . TYR B 1 230 ? 142.141 167.094 93.991 1.00 49.51 229 TYR B C 1
ATOM 3525 O O . TYR B 1 230 ? 141.708 167.983 94.730 1.00 49.51 229 TYR B O 1
ATOM 3534 N N . ASP B 1 231 ? 143.358 166.585 94.093 1.00 48.05 230 ASP B N 1
ATOM 3535 C CA . ASP B 1 231 ? 144.323 167.104 95.040 1.00 48.05 230 ASP B CA 1
ATOM 3536 C C . ASP B 1 231 ? 145.293 168.065 94.389 1.00 48.05 230 ASP B C 1
ATOM 3537 O O . ASP B 1 231 ? 145.733 169.018 95.033 1.00 48.05 230 ASP B O 1
ATOM 3542 N N . PHE B 1 232 ? 145.632 167.819 93.133 1.00 44.07 231 PHE B N 1
ATOM 3543 C CA . PHE B 1 232 ? 146.446 168.718 92.335 1.00 44.07 231 PHE B CA 1
ATOM 3544 C C . PHE B 1 232 ? 146.135 168.420 90.883 1.00 44.07 231 PHE B C 1
ATOM 3545 O O . PHE B 1 232 ? 146.204 167.266 90.457 1.00 44.07 231 PHE B O 1
ATOM 3553 N N . GLY B 1 233 ? 145.817 169.459 90.136 1.00 47.80 232 GLY B N 1
ATOM 3554 C CA . GLY B 1 233 ? 145.295 169.291 88.805 1.00 47.80 232 GLY B CA 1
ATOM 3555 C C . GLY B 1 233 ? 143.801 169.544 88.793 1.00 47.80 232 GLY B C 1
ATOM 3556 O O . GLY B 1 233 ? 143.143 169.610 89.830 1.00 47.80 232 GLY B O 1
ATOM 3557 N N . ASN B 1 234 ? 143.260 169.685 87.590 1.00 54.85 233 ASN B N 1
ATOM 3558 C CA . ASN B 1 234 ? 141.845 169.977 87.433 1.00 54.85 233 ASN B CA 1
ATOM 3559 C C . ASN B 1 234 ? 141.384 169.430 86.095 1.00 54.85 233 ASN B C 1
ATOM 3560 O O . ASN B 1 234 ? 142.191 169.103 85.225 1.00 54.85 233 ASN B O 1
ATOM 3565 N N . THR B 1 235 ? 140.062 169.378 85.931 1.00 55.09 234 THR B N 1
ATOM 3566 C CA . THR B 1 235 ? 139.472 168.716 84.773 1.00 55.09 234 THR B CA 1
ATOM 3567 C C . THR B 1 235 ? 139.959 169.323 83.465 1.00 55.09 234 THR B C 1
ATOM 3568 O O . THR B 1 235 ? 140.032 168.636 82.441 1.00 55.09 234 THR B O 1
ATOM 3572 N N . ILE B 1 236 ? 140.307 170.609 83.474 1.00 56.03 235 ILE B N 1
ATOM 3573 C CA . ILE B 1 236 ? 140.906 171.202 82.284 1.00 56.03 235 ILE B CA 1
ATOM 3574 C C . ILE B 1 236 ? 142.268 170.581 82.014 1.00 56.03 235 ILE B C 1
ATOM 3575 O O . ILE B 1 236 ? 142.580 170.198 80.881 1.00 56.03 235 ILE B O 1
ATOM 3580 N N . SER B 1 237 ? 143.097 170.460 83.051 1.00 54.57 236 SER B N 1
ATOM 3581 C CA . SER B 1 237 ? 144.394 169.817 82.872 1.00 54.57 236 SER B CA 1
ATOM 3582 C C . SER B 1 237 ? 144.231 168.361 82.456 1.00 54.57 236 SER B C 1
ATOM 3583 O O . SER B 1 237 ? 144.952 167.876 81.576 1.00 54.57 236 SER B O 1
ATOM 3586 N N . VAL B 1 238 ? 143.283 167.651 83.074 1.00 53.75 237 VAL B N 1
ATOM 3587 C CA . VAL B 1 238 ? 142.984 166.285 82.656 1.00 53.75 237 VAL B CA 1
ATOM 3588 C C . VAL B 1 238 ? 142.691 166.244 81.167 1.00 53.75 237 VAL B C 1
ATOM 3589 O O . VAL B 1 238 ? 143.251 165.427 80.428 1.00 53.75 237 VAL B O 1
ATOM 3593 N N . ALA B 1 239 ? 141.819 167.138 80.700 1.00 57.39 238 ALA B N 1
ATOM 3594 C CA . ALA B 1 239 ? 141.488 167.174 79.284 1.00 57.39 238 ALA B CA 1
ATOM 3595 C C . ALA B 1 239 ? 142.686 167.597 78.450 1.00 57.39 238 ALA B C 1
ATOM 3596 O O . ALA B 1 239 ? 142.692 167.415 77.229 1.00 57.39 238 ALA B O 1
ATOM 3598 N N . SER B 1 240 ? 143.703 168.165 79.083 1.00 56.87 239 SER B N 1
ATOM 3599 C CA . SER B 1 240 ? 144.898 168.585 78.369 1.00 56.87 239 SER B CA 1
ATOM 3600 C C . SER B 1 240 ? 145.955 167.497 78.278 1.00 56.87 239 SER B C 1
ATOM 3601 O O . SER B 1 240 ? 146.851 167.601 77.437 1.00 56.87 239 SER B O 1
ATOM 3604 N N . GLN B 1 241 ? 145.880 166.461 79.114 1.00 57.54 240 GLN B N 1
ATOM 3605 C CA . GLN B 1 241 ? 146.899 165.419 79.115 1.00 57.54 240 GLN B CA 1
ATOM 3606 C C . GLN B 1 241 ? 146.543 164.207 78.269 1.00 57.54 240 GLN B C 1
ATOM 3607 O O . GLN B 1 241 ? 147.444 163.584 77.703 1.00 57.54 240 GLN B O 1
ATOM 3613 N N . VAL B 1 242 ? 145.266 163.854 78.183 1.00 63.45 241 VAL B N 1
ATOM 3614 C CA . VAL B 1 242 ? 144.797 162.705 77.420 1.00 63.45 241 VAL B CA 1
ATOM 3615 C C . VAL B 1 242 ? 144.686 163.082 75.951 1.00 63.45 241 VAL B C 1
ATOM 3616 O O . VAL B 1 242 ? 144.843 164.254 75.595 1.00 63.45 241 VAL B O 1
ATOM 3620 N N . CYS B 1 243 ? 144.440 162.096 75.081 1.00 71.95 242 CYS B N 1
ATOM 3621 C CA . CYS B 1 243 ? 144.396 162.394 73.658 1.00 71.95 242 CYS B CA 1
ATOM 3622 C C . CYS B 1 243 ? 143.268 163.376 73.348 1.00 71.95 242 CYS B C 1
ATOM 3623 O O . CYS B 1 243 ? 142.383 163.604 74.174 1.00 71.95 242 CYS B O 1
ATOM 3626 N N . PRO B 1 244 ? 143.306 164.014 72.181 1.00 70.91 243 PRO B N 1
ATOM 3627 C CA . PRO B 1 244 ? 142.135 164.791 71.753 1.00 70.91 243 PRO B CA 1
ATOM 3628 C C . PRO B 1 244 ? 140.905 163.931 71.529 1.00 70.91 243 PRO B C 1
ATOM 3629 O O . PRO B 1 244 ? 139.833 164.236 72.064 1.00 70.91 243 PRO B O 1
ATOM 3633 N N . ALA B 1 245 ? 141.031 162.846 70.762 1.00 73.91 244 ALA B N 1
ATOM 3634 C CA . ALA B 1 245 ? 139.884 161.975 70.543 1.00 73.91 244 ALA B CA 1
ATOM 3635 C C . ALA B 1 245 ? 139.534 161.187 71.797 1.00 73.91 244 ALA B C 1
ATOM 3636 O O . ALA B 1 245 ? 138.542 160.452 71.808 1.00 73.91 244 ALA B O 1
ATOM 3638 N N . CYS B 1 246 ? 140.339 161.318 72.852 1.00 76.36 245 CYS B N 1
ATOM 3639 C CA . CYS B 1 246 ? 139.993 160.723 74.138 1.00 76.36 245 CYS B CA 1
ATOM 3640 C C . CYS B 1 246 ? 138.648 161.244 74.629 1.00 76.36 245 CYS B C 1
ATOM 3641 O O . CYS B 1 246 ? 137.694 160.477 74.817 1.00 76.36 245 CYS B O 1
ATOM 3644 N N . LEU B 1 247 ? 138.554 162.563 74.806 1.00 74.23 246 LEU B N 1
ATOM 3645 C CA . LEU B 1 247 ? 137.424 163.174 75.495 1.00 74.23 246 LEU B CA 1
ATOM 3646 C C . LEU B 1 247 ? 136.107 162.907 74.788 1.00 74.23 246 LEU B C 1
ATOM 3647 O O . LEU B 1 247 ? 135.041 163.000 75.406 1.00 74.23 246 LEU B O 1
ATOM 3652 N N . GLY B 1 248 ? 136.154 162.578 73.506 1.00 77.94 247 GLY B N 1
ATOM 3653 C CA . GLY B 1 248 ? 134.939 162.275 72.791 1.00 77.94 247 GLY B CA 1
ATOM 3654 C C . GLY B 1 248 ? 134.199 161.054 73.270 1.00 77.94 247 GLY B C 1
ATOM 3655 O O . GLY B 1 248 ? 133.099 160.780 72.785 1.00 77.94 247 GLY B O 1
ATOM 3656 N N . GLY B 1 249 ? 134.759 160.305 74.214 1.00 76.51 248 GLY B N 1
ATOM 3657 C CA . GLY B 1 249 ? 134.072 159.123 74.687 1.00 76.51 248 GLY B CA 1
ATOM 3658 C C . GLY B 1 249 ? 134.247 158.850 76.163 1.00 76.51 248 GLY B C 1
ATOM 3659 O O . GLY B 1 249 ? 134.122 157.704 76.602 1.00 76.51 248 GLY B O 1
ATOM 3660 N N . THR B 1 250 ? 134.566 159.884 76.937 1.00 72.65 249 THR B N 1
ATOM 3661 C CA . THR B 1 250 ? 134.833 159.723 78.359 1.00 72.65 249 THR B CA 1
ATOM 3662 C C . THR B 1 250 ? 134.262 160.917 79.103 1.00 72.65 249 THR B C 1
ATOM 3663 O O . THR B 1 250 ? 133.721 161.843 78.497 1.00 72.65 249 THR B O 1
ATOM 3667 N N . LEU B 1 251 ? 134.393 160.885 80.425 1.00 68.03 250 LEU B N 1
ATOM 3668 C CA . LEU B 1 251 ? 133.954 161.981 81.279 1.00 68.03 250 LEU B CA 1
ATOM 3669 C C . LEU B 1 251 ? 134.943 162.137 82.423 1.00 68.03 250 LEU B C 1
ATOM 3670 O O . LEU B 1 251 ? 135.187 161.181 83.161 1.00 68.03 250 LEU B O 1
ATOM 3675 N N . GLN B 1 252 ? 135.496 163.337 82.581 1.00 66.04 251 GLN B N 1
ATOM 3676 C CA . GLN B 1 252 ? 136.534 163.546 83.582 1.00 66.04 251 GLN B CA 1
ATOM 3677 C C . GLN B 1 252 ? 135.988 163.330 84.984 1.00 66.04 251 GLN B C 1
ATOM 3678 O O . GLN B 1 252 ? 134.777 163.318 85.206 1.00 66.04 251 GLN B O 1
ATOM 3684 N N . GLY B 1 253 ? 136.891 163.161 85.934 1.00 58.34 252 GLY B N 1
ATOM 3685 C CA . GLY B 1 253 ? 136.539 163.170 87.329 1.00 58.34 252 GLY B CA 1
ATOM 3686 C C . GLY B 1 253 ? 136.216 161.832 87.952 1.00 58.34 252 GLY B C 1
ATOM 3687 O O . GLY B 1 253 ? 135.684 161.808 89.066 1.00 58.34 252 GLY B O 1
ATOM 3688 N N . TYR B 1 254 ? 136.511 160.726 87.281 1.00 59.10 253 TYR B N 1
ATOM 3689 C CA . TYR B 1 254 ? 136.296 159.410 87.853 1.00 59.10 253 TYR B CA 1
ATOM 3690 C C . TYR B 1 254 ? 137.509 158.542 87.586 1.00 59.10 253 TYR B C 1
ATOM 3691 O O . TYR B 1 254 ? 138.252 158.746 86.626 1.00 59.10 253 TYR B O 1
ATOM 3700 N N . VAL B 1 255 ? 137.694 157.555 88.448 1.00 57.84 254 VAL B N 1
ATOM 3701 C CA . VAL B 1 255 ? 138.641 156.477 88.213 1.00 57.84 254 VAL B CA 1
ATOM 3702 C C . VAL B 1 255 ? 137.839 155.232 87.872 1.00 57.84 254 VAL B C 1
ATOM 3703 O O . VAL B 1 255 ? 136.810 154.957 88.499 1.00 57.84 254 VAL B O 1
ATOM 3707 N N . HIS B 1 256 ? 138.281 154.506 86.857 1.00 61.63 255 HIS B N 1
ATOM 3708 C CA . HIS B 1 256 ? 137.559 153.350 86.359 1.00 61.63 255 HIS B CA 1
ATOM 3709 C C . HIS B 1 256 ? 138.470 152.137 86.389 1.00 61.63 255 HIS B C 1
ATOM 3710 O O . HIS B 1 256 ? 139.602 152.190 85.904 1.00 61.63 255 HIS B O 1
ATOM 3717 N N . LEU B 1 257 ? 137.971 151.045 86.953 1.00 60.67 256 LEU B N 1
ATOM 3718 C CA . LEU B 1 257 ? 138.752 149.834 87.142 1.00 60.67 256 LEU B CA 1
ATOM 3719 C C . LEU B 1 257 ? 138.162 148.709 86.309 1.00 60.67 256 LEU B C 1
ATOM 3720 O O . LEU B 1 257 ? 136.953 148.474 86.342 1.00 60.67 256 LEU B O 1
ATOM 3725 N N . ARG B 1 258 ? 139.024 148.006 85.576 1.00 63.33 257 ARG B N 1
ATOM 3726 C CA . ARG B 1 258 ? 138.611 146.911 84.707 1.00 63.33 257 ARG B CA 1
ATOM 3727 C C . ARG B 1 258 ? 137.597 147.379 83.667 1.00 63.33 257 ARG B C 1
ATOM 3728 O O . ARG B 1 258 ? 136.403 147.092 83.763 1.00 63.33 257 ARG B O 1
ATOM 3736 N N . VAL B 1 259 ? 138.063 148.161 82.720 1.00 63.79 258 VAL B N 1
ATOM 3737 C CA . VAL B 1 259 ? 137.287 148.487 81.537 1.00 63.79 258 VAL B CA 1
ATOM 3738 C C . VAL B 1 259 ? 137.572 147.406 80.505 1.00 63.79 258 VAL B C 1
ATOM 3739 O O . VAL B 1 259 ? 138.622 146.760 80.544 1.00 63.79 258 VAL B O 1
ATOM 3743 N N . PHE B 1 260 ? 136.640 147.198 79.584 1.00 65.89 259 PHE B N 1
ATOM 3744 C CA . PHE B 1 260 ? 136.859 146.334 78.435 1.00 65.89 259 PHE B CA 1
ATOM 3745 C C . PHE B 1 260 ? 136.980 147.187 77.182 1.00 65.89 259 PHE B C 1
ATOM 3746 O O . PHE B 1 260 ? 136.188 148.110 76.976 1.00 65.89 259 PHE B O 1
ATOM 3754 N N . ASN B 1 261 ? 137.965 146.886 76.343 1.00 68.09 260 ASN B N 1
ATOM 3755 C CA . ASN B 1 261 ? 138.113 147.625 75.100 1.00 68.09 260 ASN B CA 1
ATOM 3756 C C . ASN B 1 261 ? 137.143 147.067 74.067 1.00 68.09 260 ASN B C 1
ATOM 3757 O O . ASN B 1 261 ? 136.340 146.178 74.353 1.00 68.09 260 ASN B O 1
ATOM 3762 N N . ASN B 1 262 ? 137.217 147.579 72.842 1.00 70.76 261 ASN B N 1
ATOM 3763 C CA . ASN B 1 262 ? 136.304 147.118 71.806 1.00 70.76 261 ASN B CA 1
ATOM 3764 C C . ASN B 1 262 ? 136.535 145.650 71.480 1.00 70.76 261 ASN B C 1
ATOM 3765 O O . ASN B 1 262 ? 135.645 144.977 70.948 1.00 70.76 261 ASN B O 1
ATOM 3770 N N . GLU B 1 263 ? 137.727 145.139 71.784 1.00 71.37 262 GLU B N 1
ATOM 3771 C CA . GLU B 1 263 ? 138.111 143.784 71.418 1.00 71.37 262 GLU B CA 1
ATOM 3772 C C . GLU B 1 263 ? 137.899 142.789 72.543 1.00 71.37 262 GLU B C 1
ATOM 3773 O O . GLU B 1 263 ? 138.417 141.672 72.464 1.00 71.37 262 GLU B O 1
ATOM 3779 N N . ARG B 1 264 ? 137.166 143.175 73.585 1.00 70.03 263 ARG B N 1
ATOM 3780 C CA . ARG B 1 264 ? 136.986 142.391 74.801 1.00 70.03 263 ARG B CA 1
ATOM 3781 C C . ARG B 1 264 ? 138.278 142.239 75.588 1.00 70.03 263 ARG B C 1
ATOM 3782 O O . ARG B 1 264 ? 138.336 141.441 76.526 1.00 70.03 263 ARG B O 1
ATOM 3790 N N . ALA B 1 265 ? 139.312 142.980 75.233 1.00 67.09 264 ALA B N 1
ATOM 3791 C CA . ALA B 1 265 ? 140.488 142.859 76.083 1.00 67.09 264 ALA B CA 1
ATOM 3792 C C . ALA B 1 265 ? 140.344 143.760 77.300 1.00 67.09 264 ALA B C 1
ATOM 3793 O O . ALA B 1 265 ? 139.962 144.925 77.165 1.00 67.09 264 ALA B O 1
ATOM 3795 N N . PRO B 1 266 ? 140.636 143.265 78.494 1.00 65.09 265 PRO B N 1
ATOM 3796 C CA . PRO B 1 266 ? 140.404 144.067 79.695 1.00 65.09 265 PRO B CA 1
ATOM 3797 C C . PRO B 1 266 ? 141.618 144.888 80.081 1.00 65.09 265 PRO B C 1
ATOM 3798 O O . PRO B 1 266 ? 142.758 144.446 79.929 1.00 65.09 265 PRO B O 1
ATOM 3802 N N . PHE B 1 267 ? 141.370 146.092 80.581 1.00 60.62 266 PHE B N 1
ATOM 3803 C CA . PHE B 1 267 ? 142.416 146.996 81.027 1.00 60.62 266 PHE B CA 1
ATOM 3804 C C . PHE B 1 267 ? 142.179 147.347 82.484 1.00 60.62 266 PHE B C 1
ATOM 3805 O O . PHE B 1 267 ? 141.040 147.580 82.892 1.00 60.62 266 PHE B O 1
ATOM 3813 N N . ALA B 1 268 ? 143.258 147.398 83.257 1.00 59.65 267 ALA B N 1
ATOM 3814 C CA . ALA B 1 268 ? 143.124 147.479 84.704 1.00 59.65 267 ALA B CA 1
ATOM 3815 C C . ALA B 1 268 ? 142.534 148.808 85.143 1.00 59.65 267 ALA B C 1
ATOM 3816 O O . ALA B 1 268 ? 141.554 148.841 85.892 1.00 59.65 267 ALA B O 1
ATOM 3818 N N . LEU B 1 269 ? 143.115 149.915 84.697 1.00 57.69 268 LEU B N 1
ATOM 3819 C CA . LEU B 1 269 ? 142.883 151.206 85.328 1.00 57.69 268 LEU B CA 1
ATOM 3820 C C . LEU B 1 269 ? 142.790 152.293 84.272 1.00 57.69 268 LEU B C 1
ATOM 3821 O O . LEU B 1 269 ? 143.598 152.321 83.341 1.00 57.69 268 LEU B O 1
ATOM 3826 N N . CYS B 1 270 ? 141.813 153.185 84.419 1.00 60.29 269 CYS B N 1
ATOM 3827 C CA . CYS B 1 270 ? 141.744 154.420 83.642 1.00 60.29 269 CYS B CA 1
ATOM 3828 C C . CYS B 1 270 ? 141.821 155.584 84.619 1.00 60.29 269 CYS B C 1
ATOM 3829 O O . CYS B 1 270 ? 140.837 155.912 85.284 1.00 60.29 269 CYS B O 1
ATOM 3832 N N . SER B 1 271 ? 142.987 156.214 84.698 1.00 55.97 270 SER B N 1
ATOM 3833 C CA . SER B 1 271 ? 143.240 157.263 85.680 1.00 55.97 270 SER B CA 1
ATOM 3834 C C . SER B 1 271 ? 142.681 158.581 85.169 1.00 55.97 270 SER B C 1
ATOM 3835 O O . SER B 1 271 ? 143.140 159.112 84.156 1.00 55.97 270 SER B O 1
ATOM 3838 N N . GLY B 1 272 ? 141.694 159.121 85.878 1.00 59.10 271 GLY B N 1
ATOM 3839 C CA . GLY B 1 272 ? 141.229 160.476 85.658 1.00 59.10 271 GLY B CA 1
ATOM 3840 C C . GLY B 1 272 ? 139.875 160.606 85.002 1.00 59.10 271 GLY B C 1
ATOM 3841 O O . GLY B 1 272 ? 139.265 161.679 85.097 1.00 59.10 271 GLY B O 1
ATOM 3842 N N . LEU B 1 273 ? 139.368 159.563 84.357 1.00 60.56 272 LEU B N 1
ATOM 3843 C CA . LEU B 1 273 ? 138.136 159.684 83.600 1.00 60.56 272 LEU B CA 1
ATOM 3844 C C . LEU B 1 273 ? 137.370 158.372 83.587 1.00 60.56 272 LEU B C 1
ATOM 3845 O O . LEU B 1 273 ? 137.954 157.289 83.642 1.00 60.56 272 LEU B O 1
ATOM 3850 N N . ARG B 1 274 ? 136.049 158.492 83.524 1.00 66.47 273 ARG B N 1
ATOM 3851 C CA . ARG B 1 274 ? 135.132 157.367 83.441 1.00 66.47 273 ARG B CA 1
ATOM 3852 C C . ARG B 1 274 ? 134.807 157.121 81.979 1.00 66.47 273 ARG B C 1
ATOM 3853 O O . ARG B 1 274 ? 134.594 158.072 81.219 1.00 66.47 273 ARG B O 1
ATOM 3861 N N . VAL B 1 275 ? 134.762 155.846 81.595 1.00 71.20 274 VAL B N 1
ATOM 3862 C CA . VAL B 1 275 ? 134.549 155.496 80.202 1.00 71.20 274 VAL B CA 1
ATOM 3863 C C . VAL B 1 275 ? 133.071 155.598 79.852 1.00 71.20 274 VAL B C 1
ATOM 3864 O O . VAL B 1 275 ? 132.194 155.131 80.591 1.00 71.20 274 VAL B O 1
ATOM 3868 N N . LEU B 1 276 ? 132.791 156.240 78.727 1.00 74.43 275 LEU B N 1
ATOM 3869 C CA . LEU B 1 276 ? 131.457 156.297 78.160 1.00 74.43 275 LEU B CA 1
ATOM 3870 C C . LEU B 1 276 ? 131.283 155.148 77.175 1.00 74.43 275 LEU B C 1
ATOM 3871 O O . LEU B 1 276 ? 132.011 154.154 77.205 1.00 74.43 275 LEU B O 1
ATOM 3876 N N . ASP B 1 277 ? 130.300 155.281 76.287 1.00 80.53 276 ASP B N 1
ATOM 3877 C CA . ASP B 1 277 ? 129.975 154.204 75.362 1.00 80.53 276 ASP B CA 1
ATOM 3878 C C . ASP B 1 277 ? 131.061 154.023 74.311 1.00 80.53 276 ASP B C 1
ATOM 3879 O O . ASP B 1 277 ? 130.864 153.292 73.336 1.00 80.53 276 ASP B O 1
ATOM 3884 N N . ASN B 1 278 ? 132.200 154.684 74.485 1.00 75.75 277 ASN B N 1
ATOM 3885 C CA . ASN B 1 278 ? 133.314 154.543 73.559 1.00 75.75 277 ASN B CA 1
ATOM 3886 C C . ASN B 1 278 ? 134.250 153.419 73.982 1.00 75.75 277 ASN B C 1
ATOM 3887 O O . ASN B 1 278 ? 134.892 153.508 75.032 1.00 75.75 277 ASN B O 1
ATOM 3892 N N . CYS B 1 279 ? 134.352 152.370 73.167 1.00 75.83 278 CYS B N 1
ATOM 3893 C CA . CYS B 1 279 ? 135.109 151.171 73.504 1.00 75.83 278 CYS B CA 1
ATOM 3894 C C . CYS B 1 279 ? 136.524 151.210 72.941 1.00 75.83 278 CYS B C 1
ATOM 3895 O O . CYS B 1 279 ? 137.177 150.170 72.825 1.00 75.83 278 CYS B O 1
ATOM 3898 N N . ASN B 1 280 ? 137.020 152.397 72.588 1.00 69.91 279 ASN B N 1
ATOM 3899 C CA . ASN B 1 280 ? 138.407 152.578 72.167 1.00 69.91 279 ASN B CA 1
ATOM 3900 C C . ASN B 1 280 ? 139.251 152.931 73.387 1.00 69.91 279 ASN B C 1
ATOM 3901 O O . ASN B 1 280 ? 139.928 153.955 73.445 1.00 69.91 279 ASN B O 1
ATOM 3906 N N . THR B 1 281 ? 139.204 152.051 74.380 1.00 65.44 280 THR B N 1
ATOM 3907 C CA . THR B 1 281 ? 139.806 152.316 75.675 1.00 65.44 280 THR B CA 1
ATOM 3908 C C . THR B 1 281 ? 141.285 151.985 75.734 1.00 65.44 280 THR B C 1
ATOM 3909 O O . THR B 1 281 ? 141.915 152.234 76.764 1.00 65.44 280 THR B O 1
ATOM 3913 N N . GLU B 1 282 ? 141.857 151.437 74.666 1.00 66.76 281 GLU B N 1
ATOM 3914 C CA . GLU B 1 282 ? 143.275 151.114 74.697 1.00 66.76 281 GLU B CA 1
ATOM 3915 C C . GLU B 1 282 ? 144.143 152.356 74.786 1.00 66.76 281 GLU B C 1
ATOM 3916 O O . GLU B 1 282 ? 145.340 152.240 75.061 1.00 66.76 281 GLU B O 1
ATOM 3922 N N . HIS B 1 283 ? 143.572 153.536 74.568 1.00 65.29 282 HIS B N 1
ATOM 3923 C CA . HIS B 1 283 ? 144.345 154.763 74.463 1.00 65.29 282 HIS B CA 1
ATOM 3924 C C . HIS B 1 283 ? 144.349 155.594 75.734 1.00 65.29 282 HIS B C 1
ATOM 3925 O O . HIS B 1 283 ? 145.073 156.591 75.792 1.00 65.29 282 HIS B O 1
ATOM 3932 N N . TYR B 1 284 ? 143.557 155.239 76.740 1.00 64.95 283 TYR B N 1
ATOM 3933 C CA . TYR B 1 284 ? 143.589 156.019 77.969 1.00 64.95 283 TYR B CA 1
ATOM 3934 C C . TYR B 1 284 ? 143.490 155.158 79.219 1.00 64.95 283 TYR B C 1
ATOM 3935 O O . TYR B 1 284 ? 143.154 155.676 80.288 1.00 64.95 283 TYR B O 1
ATOM 3944 N N . CYS B 1 285 ? 143.772 153.865 79.123 1.00 62.44 284 CYS B N 1
ATOM 3945 C CA . CYS B 1 285 ? 143.747 152.988 80.283 1.00 62.44 284 CYS B CA 1
ATOM 3946 C C . CYS B 1 285 ? 144.996 152.123 80.275 1.00 62.44 284 CYS B C 1
ATOM 3947 O O . CYS B 1 285 ? 145.444 151.686 79.213 1.00 62.44 284 CYS B O 1
ATOM 3950 N N . ILE B 1 286 ? 145.556 151.886 81.455 1.00 57.22 285 ILE B N 1
ATOM 3951 C CA . ILE B 1 286 ? 146.848 151.237 81.586 1.00 57.22 285 ILE B CA 1
ATOM 3952 C C . ILE B 1 286 ? 146.661 149.838 82.151 1.00 57.22 285 ILE B C 1
ATOM 3953 O O . ILE B 1 286 ? 145.577 149.454 82.594 1.00 57.22 285 ILE B O 1
ATOM 3958 N N . GLY B 1 287 ? 147.746 149.069 82.142 1.00 56.14 286 GLY B N 1
ATOM 3959 C CA . GLY B 1 287 ? 147.697 147.695 82.595 1.00 56.14 286 GLY B CA 1
ATOM 3960 C C . GLY B 1 287 ? 146.954 146.824 81.611 1.00 56.14 286 GLY B C 1
ATOM 3961 O O . GLY B 1 287 ? 146.503 147.314 80.576 1.00 56.14 286 GLY B O 1
ATOM 3962 N N . GLY B 1 288 ? 146.833 145.534 81.894 1.00 56.39 287 GLY B N 1
ATOM 3963 C CA . GLY B 1 288 ? 146.018 144.690 81.044 1.00 56.39 287 GLY B CA 1
ATOM 3964 C C . GLY B 1 288 ? 146.440 143.244 81.141 1.00 56.39 287 GLY B C 1
ATOM 3965 O O . GLY B 1 288 ? 147.243 142.863 81.994 1.00 56.39 287 GLY B O 1
ATOM 3966 N N . ALA B 1 289 ? 145.873 142.440 80.252 1.00 60.94 288 ALA B N 1
ATOM 3967 C CA . ALA B 1 289 ? 146.237 141.042 80.137 1.00 60.94 288 ALA B CA 1
ATOM 3968 C C . ALA B 1 289 ? 147.342 140.885 79.101 1.00 60.94 288 ALA B C 1
ATOM 3969 O O . ALA B 1 289 ? 147.946 141.855 78.642 1.00 60.94 288 ALA B O 1
ATOM 3971 N N . GLY B 1 290 ? 147.603 139.645 78.721 1.00 62.71 289 GLY B N 1
ATOM 3972 C CA . GLY B 1 290 ? 148.676 139.363 77.798 1.00 62.71 289 GLY B C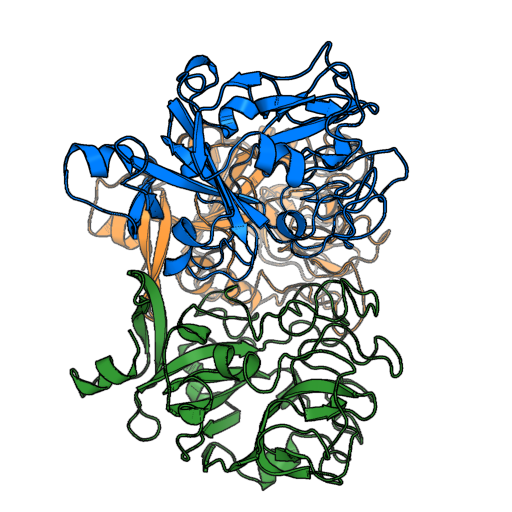A 1
ATOM 3973 C C . GLY B 1 290 ? 148.303 139.292 76.341 1.00 62.71 289 GLY B C 1
ATOM 3974 O O . GLY B 1 290 ? 149.095 138.776 75.550 1.00 62.71 289 GLY B O 1
ATOM 3975 N N . TYR B 1 291 ? 147.129 139.772 75.943 1.00 67.71 290 TYR B N 1
ATOM 3976 C CA . TYR B 1 291 ? 146.726 139.674 74.549 1.00 67.71 290 TYR B CA 1
ATOM 3977 C C . TYR B 1 291 ? 145.766 140.793 74.189 1.00 67.71 290 TYR B C 1
ATOM 3978 O O . TYR B 1 291 ? 144.757 140.988 74.870 1.00 67.71 290 TYR B O 1
ATOM 3987 N N . VAL B 1 292 ? 146.083 141.519 73.122 1.00 68.56 291 VAL B N 1
ATOM 3988 C CA . VAL B 1 292 ? 145.154 142.456 72.494 1.00 68.56 291 VAL B CA 1
ATOM 3989 C C . VAL B 1 292 ? 145.222 142.243 70.987 1.00 68.56 291 VAL B C 1
ATOM 3990 O O . VAL B 1 292 ? 146.311 142.285 70.398 1.00 68.56 291 VAL B O 1
ATOM 3994 N N . PRO B 1 293 ? 144.105 141.994 70.330 1.00 70.03 292 PRO B N 1
ATOM 3995 C CA . PRO B 1 293 ? 144.162 141.513 68.947 1.00 70.03 292 PRO B CA 1
ATOM 3996 C C . PRO B 1 293 ? 144.159 142.593 67.879 1.00 70.03 292 PRO B C 1
ATOM 3997 O O . PRO B 1 293 ? 144.536 142.317 66.737 1.00 70.03 292 PRO B O 1
ATOM 4001 N N . GLU B 1 294 ? 143.734 143.807 68.203 1.00 72.88 293 GLU B N 1
ATOM 4002 C CA . GLU B 1 294 ? 143.679 144.846 67.182 1.00 72.88 293 GLU B CA 1
ATOM 4003 C C . GLU B 1 294 ? 145.084 145.322 66.853 1.00 72.88 293 GLU B C 1
ATOM 4004 O O . GLU B 1 294 ? 145.754 145.921 67.699 1.00 72.88 293 GLU B O 1
ATOM 4010 N N . GLN B 1 295 ? 145.524 145.065 65.621 1.00 74.14 294 GLN B N 1
ATOM 4011 C CA . GLN B 1 295 ? 146.847 145.480 65.164 1.00 74.14 294 GLN B CA 1
ATOM 4012 C C . GLN B 1 295 ? 147.938 144.957 66.090 1.00 74.14 294 GLN B C 1
ATOM 4013 O O . GLN B 1 295 ? 148.876 145.675 66.439 1.00 74.14 294 GLN B O 1
ATOM 4019 N N . THR B 1 296 ? 147.799 143.706 66.509 1.00 71.71 295 THR B N 1
ATOM 4020 C CA . THR B 1 296 ? 148.752 143.085 67.417 1.00 71.71 295 THR B CA 1
ATOM 4021 C C . THR B 1 296 ? 150.158 143.153 66.840 1.00 71.71 295 THR B C 1
ATOM 4022 O O . THR B 1 296 ? 150.355 142.884 65.650 1.00 71.71 295 THR B O 1
ATOM 4026 N N . PRO B 1 297 ? 151.162 143.506 67.648 1.00 69.41 296 PRO B N 1
ATOM 4027 C CA . PRO B 1 297 ? 150.993 143.846 69.058 1.00 69.41 296 PRO B CA 1
ATOM 4028 C C . PRO B 1 297 ? 151.122 145.334 69.332 1.00 69.41 296 PRO B C 1
ATOM 4029 O O . PRO B 1 297 ? 151.697 145.707 70.347 1.00 69.41 296 PRO B O 1
ATOM 4033 N N . ARG B 1 298 ? 150.588 146.177 68.449 1.00 68.65 297 ARG B N 1
ATOM 4034 C CA . ARG B 1 298 ? 150.788 147.611 68.607 1.00 68.65 297 ARG B CA 1
ATOM 4035 C C . ARG B 1 298 ? 150.065 148.171 69.823 1.00 68.65 297 ARG B C 1
ATOM 4036 O O . ARG B 1 298 ? 150.203 149.362 70.115 1.00 68.65 297 ARG B O 1
ATOM 4044 N N . GLN B 1 299 ? 149.300 147.351 70.536 1.00 66.11 298 GLN B N 1
ATOM 4045 C CA . GLN B 1 299 ? 148.565 147.800 71.708 1.00 66.11 298 GLN B CA 1
ATOM 4046 C C . GLN B 1 299 ? 148.945 147.039 72.968 1.00 66.11 298 GLN B C 1
ATOM 4047 O O . GLN B 1 299 ? 148.134 146.945 73.889 1.00 66.11 298 GLN B O 1
ATOM 4053 N N . CYS B 1 300 ? 150.154 146.500 73.024 1.00 65.46 299 CYS B N 1
ATOM 4054 C CA . CYS B 1 300 ? 150.668 145.792 74.188 1.00 65.46 299 CYS B CA 1
ATOM 4055 C C . CYS B 1 300 ? 151.564 146.708 75.007 1.00 65.46 299 CYS B C 1
ATOM 4056 O O . CYS B 1 300 ? 152.237 147.585 74.456 1.00 65.46 299 CYS B O 1
ATOM 4059 N N . GLY B 1 301 ? 151.570 146.509 76.312 1.00 54.59 300 GLY B N 1
ATOM 4060 C CA . GLY B 1 301 ? 152.510 147.181 77.190 1.00 54.59 300 GLY B CA 1
ATOM 4061 C C . GLY B 1 301 ? 151.831 147.729 78.427 1.00 54.59 300 GLY B C 1
ATOM 4062 O O . GLY B 1 301 ? 150.608 147.736 78.550 1.00 54.59 300 GLY B O 1
ATOM 4063 N N . ASP B 1 302 ? 152.654 148.190 79.372 1.00 49.73 301 ASP B N 1
ATOM 4064 C CA . ASP B 1 302 ? 152.123 148.839 80.564 1.00 49.73 301 ASP B CA 1
ATOM 4065 C C . ASP B 1 302 ? 151.231 150.012 80.194 1.00 49.73 301 ASP B C 1
ATOM 4066 O O . ASP B 1 302 ? 150.111 150.135 80.700 1.00 49.73 301 ASP B O 1
ATOM 4071 N N . PHE B 1 303 ? 151.713 150.889 79.318 1.00 53.05 302 PHE B N 1
ATOM 4072 C CA . PHE B 1 303 ? 150.906 151.953 78.738 1.00 53.05 302 PHE B CA 1
ATOM 4073 C C . PHE B 1 303 ? 150.399 151.570 77.357 1.00 53.05 302 PHE B C 1
ATOM 4074 O O . PHE B 1 303 ? 151.031 151.913 76.354 1.00 53.05 302 PHE B O 1
ATOM 4082 N N . SER B 1 304 ? 149.273 150.864 77.296 1.00 60.37 303 SER B N 1
ATOM 4083 C CA . SER B 1 304 ? 148.876 150.022 76.167 1.00 60.37 303 SER B CA 1
ATOM 4084 C C . SER B 1 304 ? 149.091 150.719 74.829 1.00 60.37 303 SER B C 1
ATOM 4085 O O . SER B 1 304 ? 149.951 150.274 74.054 1.00 60.37 303 SER B O 1
ATOM 4088 N N . ALA B 1 305 ? 148.377 151.797 74.518 1.00 61.85 304 ALA B N 1
ATOM 4089 C CA . ALA B 1 305 ? 148.426 152.364 73.178 1.00 61.85 304 ALA B CA 1
ATOM 4090 C C . ALA B 1 305 ? 148.597 153.874 73.186 1.00 61.85 304 ALA B C 1
ATOM 4091 O O . ALA B 1 305 ? 148.097 154.553 72.287 1.00 61.85 304 ALA B O 1
ATOM 4093 N N . PHE B 1 306 ? 149.310 154.414 74.169 1.00 60.08 305 PHE B N 1
ATOM 4094 C CA . PHE B 1 306 ? 149.462 155.858 74.274 1.00 60.08 305 PHE B CA 1
ATOM 4095 C C . PHE B 1 306 ? 150.316 156.445 73.161 1.00 60.08 305 PHE B C 1
ATOM 4096 O O . PHE B 1 306 ? 150.551 157.657 73.160 1.00 60.08 305 PHE B O 1
ATOM 4104 N N . ASP B 1 307 ? 150.791 155.626 72.231 1.00 65.89 306 ASP B N 1
ATOM 4105 C CA . ASP B 1 307 ? 151.616 156.079 71.125 1.00 65.89 306 ASP B CA 1
ATOM 4106 C C . ASP B 1 307 ? 151.020 155.724 69.774 1.00 65.89 306 ASP B C 1
ATOM 4107 O O . ASP B 1 307 ? 151.766 155.571 68.803 1.00 65.89 306 ASP B O 1
ATOM 4112 N N . TRP B 1 308 ? 149.698 155.574 69.696 1.00 69.37 307 TRP B N 1
ATOM 4113 C CA . TRP B 1 308 ? 149.069 155.093 68.473 1.00 69.37 307 TRP B CA 1
ATOM 4114 C C . TRP B 1 308 ? 149.446 155.952 67.275 1.00 69.37 307 TRP B C 1
ATOM 4115 O O . TRP B 1 308 ? 149.743 155.433 66.195 1.00 69.37 307 TRP B O 1
ATOM 4126 N N . SER B 1 309 ? 149.451 157.272 67.450 1.00 69.92 308 SER B N 1
ATOM 4127 C CA . SER B 1 309 ? 149.753 158.198 66.367 1.00 69.92 308 SER B CA 1
ATOM 4128 C C . SER B 1 309 ? 151.039 158.979 66.604 1.00 69.92 308 SER B C 1
ATOM 4129 O O . SER B 1 309 ? 151.123 160.154 66.238 1.00 69.92 308 SER B O 1
ATOM 4132 N N . GLY B 1 310 ? 152.039 158.360 67.206 1.00 70.55 309 GLY B N 1
ATOM 4133 C CA . GLY B 1 310 ? 153.286 159.058 67.439 1.00 70.55 309 GLY B CA 1
ATOM 4134 C C . GLY B 1 310 ? 153.465 159.396 68.904 1.00 70.55 309 GLY B C 1
ATOM 4135 O O . GLY B 1 310 ? 152.504 159.699 69.620 1.00 70.55 309 GLY B O 1
ATOM 4136 N N . ILE B 1 311 ? 154.715 159.355 69.361 1.00 67.77 310 ILE B N 1
ATOM 4137 C CA . ILE B 1 311 ? 155.008 159.502 70.782 1.00 67.77 310 ILE B CA 1
ATOM 4138 C C . ILE B 1 311 ? 154.929 160.962 71.208 1.00 67.77 310 ILE B C 1
ATOM 4139 O O . ILE B 1 311 ? 155.521 161.845 70.579 1.00 67.77 310 ILE B O 1
ATOM 4144 N N . GLY B 1 312 ? 154.160 161.228 72.261 1.00 64.98 311 GLY B N 1
ATOM 4145 C CA . GLY B 1 312 ? 154.075 162.553 72.840 1.00 64.98 311 GLY B CA 1
ATOM 4146 C C . GLY B 1 312 ? 153.618 163.648 71.908 1.00 64.98 311 GLY B C 1
ATOM 4147 O O . GLY B 1 312 ? 153.561 164.808 72.323 1.00 64.98 311 GLY B O 1
ATOM 4148 N N . THR B 1 313 ? 153.283 163.320 70.661 1.00 67.09 312 THR B N 1
ATOM 4149 C CA . THR B 1 313 ? 152.915 164.349 69.697 1.00 67.09 312 THR B CA 1
ATOM 4150 C C . THR B 1 313 ? 151.547 164.946 69.984 1.00 67.09 312 THR B C 1
ATOM 4151 O O . THR B 1 313 ? 151.167 165.935 69.350 1.00 67.09 312 THR B O 1
ATOM 4155 N N . HIS B 1 314 ? 150.797 164.358 70.913 1.00 68.30 313 HIS B N 1
ATOM 4156 C CA . HIS B 1 314 ? 149.526 164.908 71.375 1.00 68.30 313 HIS B CA 1
ATOM 4157 C C . HIS B 1 314 ? 148.567 165.175 70.220 1.00 68.30 313 HIS B C 1
ATOM 4158 O O . HIS B 1 314 ? 148.077 166.292 70.051 1.00 68.30 313 HIS B O 1
ATOM 4165 N N . VAL B 1 315 ? 148.302 164.149 69.417 1.00 70.84 314 VAL B N 1
ATOM 4166 C CA . VAL B 1 315 ? 147.352 164.234 68.319 1.00 70.84 314 VAL B CA 1
ATOM 4167 C C . VAL B 1 315 ? 146.270 163.203 68.580 1.00 70.84 314 VAL B C 1
ATOM 4168 O O . VAL B 1 315 ? 146.287 162.504 69.595 1.00 70.84 314 VAL B O 1
ATOM 4172 N N . GLU B 1 316 ? 145.348 163.088 67.625 1.00 73.50 315 GLU B N 1
ATOM 4173 C CA . GLU B 1 316 ? 144.044 162.459 67.820 1.00 73.50 315 GLU B CA 1
ATOM 4174 C C . GLU B 1 316 ? 144.071 161.258 68.758 1.00 73.50 315 GLU B C 1
ATOM 4175 O O . GLU B 1 316 ? 143.210 161.139 69.632 1.00 73.50 315 GLU B O 1
ATOM 4181 N N . TRP B 1 317 ? 145.059 160.382 68.621 1.00 70.50 316 TRP B N 1
ATOM 4182 C CA . TRP B 1 317 ? 145.131 159.188 69.446 1.00 70.50 316 TRP B CA 1
ATOM 4183 C C . TRP B 1 317 ? 146.396 159.117 70.283 1.00 70.50 316 TRP B C 1
ATOM 4184 O O . TRP B 1 317 ? 146.697 158.056 70.832 1.00 70.50 316 TRP B O 1
ATOM 4195 N N . SER B 1 318 ? 147.137 160.211 70.401 1.00 68.45 317 SER B N 1
ATOM 4196 C CA . SER B 1 318 ? 148.408 160.201 71.107 1.00 68.45 317 SER B CA 1
ATOM 4197 C C . SER B 1 318 ? 148.338 161.030 72.379 1.00 68.45 317 SER B C 1
ATOM 4198 O O . SER B 1 318 ? 147.909 162.186 72.359 1.00 68.45 317 SER B O 1
ATOM 4201 N N . ALA B 1 319 ? 148.781 160.437 73.482 1.00 64.23 318 ALA B N 1
ATOM 4202 C CA . ALA B 1 319 ? 148.820 161.147 74.745 1.00 64.23 318 ALA B CA 1
ATOM 4203 C C . ALA B 1 319 ? 149.885 162.236 74.709 1.00 64.23 318 ALA B C 1
ATOM 4204 O O . ALA B 1 319 ? 150.827 162.200 73.918 1.00 64.23 318 ALA B O 1
ATOM 4206 N N . SER B 1 320 ? 149.731 163.214 75.592 1.00 60.25 319 SER B N 1
ATOM 4207 C CA . SER B 1 320 ? 150.740 164.252 75.719 1.00 60.25 319 SER B CA 1
ATOM 4208 C C . SER B 1 320 ? 152.037 163.662 76.250 1.00 60.25 319 SER B C 1
ATOM 4209 O O . SER B 1 320 ? 152.038 162.688 77.005 1.00 60.25 319 SER B O 1
ATOM 4212 N N . LYS B 1 321 ? 153.154 164.262 75.840 1.00 56.28 320 LYS B N 1
ATOM 4213 C CA . LYS B 1 321 ? 154.456 163.783 76.286 1.00 56.28 320 LYS B CA 1
ATOM 4214 C C . LYS B 1 321 ? 154.565 163.804 77.801 1.00 56.28 320 LYS B C 1
ATOM 4215 O O . LYS B 1 321 ? 155.254 162.967 78.392 1.00 56.28 320 LYS B O 1
ATOM 4221 N N . SER B 1 322 ? 153.894 164.755 78.447 1.00 54.68 321 SER B N 1
ATOM 4222 C CA . SER B 1 322 ? 153.954 164.844 79.902 1.00 54.68 321 SER B CA 1
ATOM 4223 C C . SER B 1 322 ? 153.394 163.594 80.558 1.00 54.68 321 SER B C 1
ATOM 4224 O O . SER B 1 322 ? 153.714 163.291 81.713 1.00 54.68 321 SER B O 1
ATOM 4227 N N . LEU B 1 323 ? 152.528 162.873 79.852 1.00 51.81 322 LEU B N 1
ATOM 4228 C CA . LEU B 1 323 ? 151.931 161.685 80.440 1.00 51.81 322 LEU B CA 1
ATOM 4229 C C . LEU B 1 323 ? 152.684 160.429 80.026 1.00 51.81 322 LEU B C 1
ATOM 4230 O O . LEU B 1 323 ? 152.689 159.432 80.754 1.00 51.81 322 LEU B O 1
ATOM 4235 N N . LEU B 1 324 ? 153.324 160.454 78.862 1.00 53.43 323 LEU B N 1
ATOM 4236 C CA . LEU B 1 324 ? 154.151 159.326 78.462 1.00 53.43 323 LEU B CA 1
ATOM 4237 C C . LEU B 1 324 ? 155.327 159.120 79.402 1.00 53.43 323 LEU B C 1
ATOM 4238 O O . LEU B 1 324 ? 155.788 157.990 79.550 1.00 53.43 323 LEU B O 1
ATOM 4243 N N . GLU B 1 325 ? 155.815 160.161 80.070 1.00 51.29 324 GLU B N 1
ATOM 4244 C CA . GLU B 1 325 ? 156.918 159.952 80.994 1.00 51.29 324 GLU B CA 1
ATOM 4245 C C . GLU B 1 325 ? 156.460 159.946 82.452 1.00 51.29 324 GLU B C 1
ATOM 4246 O O . GLU B 1 325 ? 157.221 160.349 83.338 1.00 51.29 324 GLU B O 1
ATOM 4252 N N . ALA B 1 326 ? 155.253 159.475 82.736 1.00 47.55 325 ALA B N 1
ATOM 4253 C CA 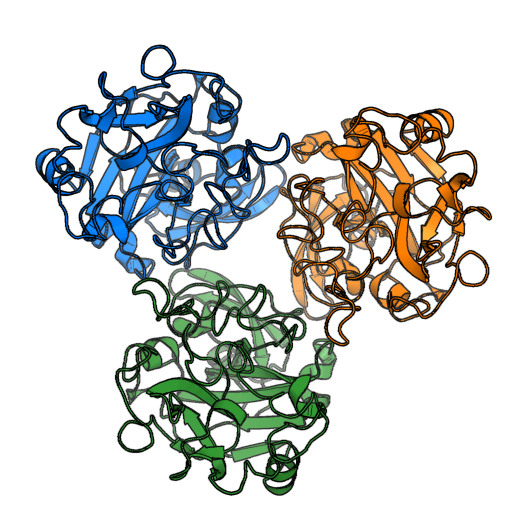. ALA B 1 326 ? 154.691 159.616 84.068 1.00 47.55 325 ALA B CA 1
ATOM 4254 C C . ALA B 1 326 ? 154.427 158.267 84.717 1.00 47.55 325 ALA B C 1
ATOM 4255 O O . ALA B 1 326 ? 153.502 157.549 84.329 1.00 47.55 325 ALA B O 1
ATOM 4257 N N . ALA B 1 327 ? 155.192 157.964 85.754 1.00 43.43 326 ALA B N 1
ATOM 4258 C CA . ALA B 1 327 ? 154.906 156.803 86.570 1.00 43.43 326 ALA B CA 1
ATOM 4259 C C . ALA B 1 327 ? 153.669 157.076 87.404 1.00 43.43 326 ALA B C 1
ATOM 4260 O O . ALA B 1 327 ? 153.497 158.164 87.957 1.00 43.43 326 ALA B O 1
ATOM 4262 N N . VAL B 1 328 ? 152.808 156.073 87.492 1.00 41.73 327 VAL B N 1
ATOM 4263 C CA . VAL B 1 328 ? 151.516 156.195 88.148 1.00 41.73 327 VAL B CA 1
ATOM 4264 C C . VAL B 1 328 ? 151.628 155.547 89.516 1.00 41.73 327 VAL B C 1
ATOM 4265 O O . VAL B 1 328 ? 151.621 154.318 89.634 1.00 41.73 327 VAL B O 1
ATOM 4269 N N . PHE B 1 329 ? 151.709 156.369 90.550 1.00 42.74 328 PHE B N 1
ATOM 4270 C CA . PHE B 1 329 ? 151.832 155.895 91.918 1.00 42.74 328 PHE B CA 1
ATOM 4271 C C . PHE B 1 329 ? 150.450 155.614 92.473 1.00 42.74 328 PHE B C 1
ATOM 4272 O O . PHE B 1 329 ? 149.534 156.422 92.291 1.00 42.74 328 PHE B O 1
ATOM 4280 N N . ILE B 1 330 ? 150.314 154.495 93.176 1.00 43.80 329 ILE B N 1
ATOM 4281 C CA . ILE B 1 330 ? 149.059 154.083 93.789 1.00 43.80 329 ILE B CA 1
ATOM 4282 C C . ILE B 1 330 ? 149.264 154.009 95.293 1.00 43.80 329 ILE B C 1
ATOM 4283 O O . ILE B 1 330 ? 150.218 153.383 95.769 1.00 43.80 329 ILE B O 1
ATOM 4288 N N . PHE B 1 331 ? 148.374 154.652 96.037 1.00 44.21 330 PHE B N 1
ATOM 4289 C CA . PHE B 1 331 ? 148.406 154.668 97.487 1.00 44.21 330 PHE B CA 1
ATOM 4290 C C . PHE B 1 331 ? 147.126 154.058 98.029 1.00 44.21 330 PHE B C 1
ATOM 4291 O O . PHE B 1 331 ? 146.054 154.215 97.447 1.00 44.21 330 PHE B O 1
ATOM 4299 N N . TYR B 1 332 ? 147.248 153.406 99.173 1.00 46.48 331 TYR B N 1
ATOM 4300 C CA . TYR B 1 332 ? 146.129 152.832 99.897 1.00 46.48 331 TYR B CA 1
ATOM 4301 C C . TYR B 1 332 ? 145.833 153.678 101.123 1.00 46.48 331 TYR B C 1
ATOM 4302 O O . TYR B 1 332 ? 146.730 154.324 101.671 1.00 46.48 331 TYR B O 1
ATOM 4311 N N . ARG B 1 333 ? 144.579 153.669 101.551 1.00 53.01 332 ARG B N 1
ATOM 4312 C CA . ARG B 1 333 ? 144.245 154.081 102.906 1.00 53.01 332 ARG B CA 1
ATOM 4313 C C . ARG B 1 333 ? 143.041 153.304 103.406 1.00 53.01 332 ARG B C 1
ATOM 4314 O O . ARG B 1 333 ? 142.017 153.221 102.731 1.00 53.01 332 ARG B O 1
ATOM 4323 N N . ARG C 1 55 ? 171.771 131.608 112.123 1.00 55.42 54 ARG C N 1
ATOM 4324 C CA . ARG C 1 55 ? 172.223 131.308 110.770 1.00 55.42 54 ARG C CA 1
ATOM 4325 C C . ARG C 1 55 ? 171.264 130.375 110.054 1.00 55.42 54 ARG C C 1
ATOM 4326 O O . ARG C 1 55 ? 171.327 130.226 108.838 1.00 55.42 54 ARG C O 1
ATOM 4334 N N . SER C 1 56 ? 170.383 129.735 110.814 1.00 55.18 55 SER C N 1
ATOM 4335 C CA . SER C 1 56 ? 169.377 128.854 110.248 1.00 55.18 55 SER C CA 1
ATOM 4336 C C . SER C 1 56 ? 168.213 128.756 111.214 1.00 55.18 55 SER C C 1
ATOM 4337 O O . SER C 1 56 ? 168.235 129.325 112.305 1.00 55.18 55 SER C O 1
ATOM 4340 N N . CYS C 1 57 ? 167.185 128.017 110.803 1.00 56.48 56 CYS C N 1
ATOM 4341 C CA . CYS C 1 57 ? 166.053 127.797 111.691 1.00 56.48 56 CYS C CA 1
ATOM 4342 C C . CYS C 1 57 ? 166.319 126.654 112.654 1.00 56.48 56 CYS C C 1
ATOM 4343 O O . CYS C 1 57 ? 165.639 126.535 113.679 1.00 56.48 56 CYS C O 1
ATOM 4346 N N . LYS C 1 58 ? 167.293 125.799 112.343 1.00 57.22 57 LYS C N 1
ATOM 4347 C CA . LYS C 1 58 ? 167.589 124.679 113.225 1.00 57.22 57 LYS C CA 1
ATOM 4348 C C . LYS C 1 58 ? 168.039 125.164 114.594 1.00 57.22 57 LYS C C 1
ATOM 4349 O O . LYS C 1 58 ? 167.539 124.697 115.622 1.00 57.22 57 LYS C O 1
ATOM 4355 N N . GLU C 1 59 ? 168.971 126.116 114.633 1.00 59.62 58 GLU C N 1
ATOM 4356 C CA . GLU C 1 59 ? 169.423 126.624 115.923 1.00 59.62 58 GLU C CA 1
ATOM 4357 C C . GLU C 1 59 ? 168.329 127.420 116.617 1.00 59.62 58 GLU C C 1
ATOM 4358 O O . GLU C 1 59 ? 168.252 127.433 117.849 1.00 59.62 58 GLU C O 1
ATOM 4364 N N . ILE C 1 60 ? 167.480 128.103 115.848 1.00 59.21 59 ILE C N 1
ATOM 4365 C CA . ILE C 1 60 ? 166.351 128.803 116.452 1.00 59.21 59 ILE C CA 1
ATOM 4366 C C . ILE C 1 60 ? 165.446 127.815 117.172 1.00 59.21 59 ILE C C 1
ATOM 4367 O O . ILE C 1 60 ? 164.980 128.071 118.288 1.00 59.21 59 ILE C O 1
ATOM 4372 N N . LYS C 1 61 ? 165.198 126.663 116.553 1.00 59.70 60 LYS C N 1
ATOM 4373 C CA . LYS C 1 61 ? 164.433 125.619 117.223 1.00 59.70 60 LYS C CA 1
ATOM 4374 C C . LYS C 1 61 ? 165.192 125.074 118.424 1.00 59.70 60 LYS C C 1
ATOM 4375 O O . LYS C 1 61 ? 164.585 124.706 119.435 1.00 59.70 60 LYS C O 1
ATOM 4381 N N . LEU C 1 62 ? 166.521 125.022 118.331 1.00 60.43 61 LEU C N 1
ATOM 4382 C CA . LEU C 1 62 ? 167.315 124.423 119.399 1.00 60.43 61 LEU C CA 1
ATOM 4383 C C . LEU C 1 62 ? 167.296 125.269 120.666 1.00 60.43 61 LEU C C 1
ATOM 4384 O O . LEU C 1 62 ? 166.892 124.787 121.730 1.00 60.43 61 LEU C O 1
ATOM 4389 N N . LYS C 1 63 ? 167.749 126.524 120.589 1.00 65.52 62 LYS C N 1
ATOM 4390 C CA . LYS C 1 63 ? 167.767 127.324 121.812 1.00 65.52 62 LYS C CA 1
ATOM 4391 C C . LYS C 1 63 ? 166.354 127.618 122.290 1.00 65.52 62 LYS C C 1
ATOM 4392 O O . LYS C 1 63 ? 166.076 127.562 123.491 1.00 65.52 62 LYS C O 1
ATOM 4398 N N . THR C 1 64 ? 165.456 127.953 121.371 1.00 65.16 63 THR C N 1
ATOM 4399 C CA . THR C 1 64 ? 164.115 128.419 121.710 1.00 65.16 63 THR C CA 1
ATOM 4400 C C . THR C 1 64 ? 163.125 127.347 121.267 1.00 65.16 63 THR C C 1
ATOM 4401 O O . THR C 1 64 ? 162.848 127.216 120.073 1.00 65.16 63 THR C O 1
ATOM 4405 N N . LYS C 1 65 ? 162.595 126.576 122.222 1.00 67.67 64 LYS C N 1
ATOM 4406 C CA . LYS C 1 65 ? 161.893 125.344 121.869 1.00 67.67 64 LYS C CA 1
ATOM 4407 C C . LYS C 1 65 ? 160.580 125.590 121.143 1.00 67.67 64 LYS C C 1
ATOM 4408 O O . LYS C 1 65 ? 160.429 125.173 119.990 1.00 67.67 64 LYS C O 1
ATOM 4414 N N . THR C 1 66 ? 159.635 126.264 121.793 1.00 71.59 65 THR C N 1
ATOM 4415 C CA . THR C 1 66 ? 158.219 126.221 121.448 1.00 71.59 65 THR C CA 1
ATOM 4416 C C . THR C 1 66 ? 157.900 126.994 120.172 1.00 71.59 65 THR C C 1
ATOM 4417 O O . THR C 1 66 ? 156.727 127.220 119.862 1.00 71.59 65 THR C O 1
ATOM 4421 N N . LYS C 1 67 ? 158.912 127.392 119.420 1.00 67.39 66 LYS C N 1
ATOM 4422 C CA . LYS C 1 67 ? 158.679 128.235 118.262 1.00 67.39 66 LYS C CA 1
ATOM 4423 C C . LYS C 1 67 ? 157.952 127.453 117.180 1.00 67.39 66 LYS C C 1
ATOM 4424 O O . LYS C 1 67 ? 158.085 126.229 117.090 1.00 67.39 66 LYS C O 1
ATOM 4430 N N . GLU C 1 68 ? 157.169 128.164 116.374 1.00 64.00 67 GLU C N 1
ATOM 4431 C CA . GLU C 1 68 ? 156.286 127.555 115.395 1.00 64.00 67 GLU C CA 1
ATOM 4432 C C . GLU C 1 68 ? 156.624 128.043 113.990 1.00 64.00 67 GLU C C 1
ATOM 4433 O O . GLU C 1 68 ? 157.626 128.722 113.762 1.00 64.00 67 GLU C O 1
ATOM 4439 N N . ASP C 1 69 ? 155.773 127.676 113.039 1.00 62.04 68 ASP C N 1
ATOM 4440 C CA . ASP C 1 69 ? 155.987 128.081 111.659 1.00 62.04 68 ASP C CA 1
ATOM 4441 C C . ASP C 1 69 ? 155.924 129.595 111.543 1.00 62.04 68 ASP C C 1
ATOM 4442 O O . ASP C 1 69 ? 155.176 130.253 112.270 1.00 62.04 68 ASP C O 1
ATOM 4447 N N . GLY C 1 70 ? 156.710 130.150 110.634 1.00 55.05 69 GLY C N 1
ATOM 4448 C CA . GLY C 1 70 ? 156.615 131.569 110.358 1.00 55.05 69 GLY C CA 1
ATOM 4449 C C . GLY C 1 70 ? 157.947 132.111 109.890 1.00 55.05 69 GLY C C 1
ATOM 4450 O O . GLY C 1 70 ? 158.943 131.399 109.843 1.00 55.05 69 GLY C O 1
ATOM 4451 N N . VAL C 1 71 ? 157.938 133.388 109.536 1.00 50.07 70 VAL C N 1
ATOM 4452 C CA . VAL C 1 71 ? 159.132 134.042 109.021 1.00 50.07 70 VAL C CA 1
ATOM 4453 C C . VAL C 1 71 ? 160.008 134.455 110.191 1.00 50.07 70 VAL C C 1
ATOM 4454 O O . VAL C 1 71 ? 159.512 134.930 111.217 1.00 50.07 70 VAL C O 1
ATOM 4458 N N . TYR C 1 72 ? 161.312 134.260 110.043 1.00 53.74 71 TYR C N 1
ATOM 4459 C CA . TYR C 1 72 ? 162.283 134.650 111.047 1.00 53.74 71 TYR C CA 1
ATOM 4460 C C . TYR C 1 72 ? 163.436 135.370 110.371 1.00 53.74 71 TYR C C 1
ATOM 4461 O O . TYR C 1 72 ? 163.643 135.260 109.160 1.00 53.74 71 TYR C O 1
ATOM 4470 N N . CYS C 1 73 ? 164.188 136.113 111.172 1.00 53.04 72 CYS C N 1
ATOM 4471 C CA . CYS C 1 73 ? 165.347 136.850 110.697 1.00 53.04 72 CYS C CA 1
ATOM 4472 C C . CYS C 1 73 ? 166.589 135.983 110.836 1.00 53.04 72 CYS C C 1
ATOM 4473 O O . CYS C 1 73 ? 166.831 135.402 111.897 1.00 53.04 72 CYS C O 1
ATOM 4476 N N . LEU C 1 74 ? 167.370 135.891 109.766 1.00 50.24 73 LEU C N 1
ATOM 4477 C CA . LEU C 1 74 ? 168.606 135.133 109.757 1.00 50.24 73 LEU C CA 1
ATOM 4478 C C . LEU C 1 74 ? 169.700 135.993 109.149 1.00 50.24 73 LEU C C 1
ATOM 4479 O O . LEU C 1 74 ? 169.440 137.050 108.571 1.00 50.24 73 LEU C O 1
ATOM 4484 N N . GLN C 1 75 ? 170.937 135.526 109.267 1.00 50.25 74 GLN C N 1
ATOM 4485 C CA . GLN C 1 75 ? 172.058 136.209 108.649 1.00 50.25 74 GLN C CA 1
ATOM 4486 C C . GLN C 1 75 ? 173.073 135.182 108.180 1.00 50.25 74 GLN C C 1
ATOM 4487 O O . GLN C 1 75 ? 173.301 134.165 108.837 1.00 50.25 74 GLN C O 1
ATOM 4493 N N . THR C 1 76 ? 173.668 135.447 107.023 1.00 49.06 75 THR C N 1
ATOM 4494 C CA . THR C 1 76 ? 174.775 134.631 106.567 1.00 49.06 75 THR C CA 1
ATOM 4495 C C . THR C 1 76 ? 175.964 134.855 107.495 1.00 49.06 75 THR C C 1
ATOM 4496 O O . THR C 1 76 ? 176.028 135.842 108.232 1.00 49.06 75 THR C O 1
ATOM 4500 N N . LYS C 1 77 ? 176.929 133.934 107.481 1.00 51.81 76 LYS C N 1
ATOM 4501 C CA . LYS C 1 77 ? 178.065 134.117 108.378 1.00 51.81 76 LYS C CA 1
ATOM 4502 C C . LYS C 1 77 ? 178.927 135.294 107.947 1.00 51.81 76 LYS C C 1
ATOM 4503 O O . LYS C 1 77 ? 179.704 135.817 108.750 1.00 51.81 76 LYS C O 1
ATOM 4509 N N . SER C 1 78 ? 178.797 135.740 106.702 1.00 49.66 77 SER C N 1
ATOM 4510 C CA . SER C 1 78 ? 179.429 136.974 106.270 1.00 49.66 77 SER C CA 1
ATOM 4511 C C . SER C 1 78 ? 178.679 138.190 106.768 1.00 49.66 77 SER C C 1
ATOM 4512 O O . SER C 1 78 ? 179.245 139.284 106.796 1.00 49.66 77 SER C O 1
ATOM 4515 N N . GLY C 1 79 ? 177.424 138.021 107.165 1.00 47.78 78 GLY C N 1
ATOM 4516 C CA . GLY C 1 79 ? 176.764 139.000 107.991 1.00 47.78 78 GLY C CA 1
ATOM 4517 C C . GLY C 1 79 ? 175.556 139.690 107.410 1.00 47.78 78 GLY C C 1
ATOM 4518 O O . GLY C 1 79 ? 174.932 140.485 108.116 1.00 47.78 78 GLY C O 1
ATOM 4519 N N . GLN C 1 80 ? 175.190 139.427 106.160 1.00 45.63 79 GLN C N 1
ATOM 4520 C CA . GLN C 1 80 ? 174.060 140.139 105.582 1.00 45.63 79 GLN C CA 1
ATOM 4521 C C . GLN C 1 80 ? 172.773 139.503 106.079 1.00 45.63 79 GLN C C 1
ATOM 4522 O O . GLN C 1 80 ? 172.688 138.280 106.216 1.00 45.63 79 GLN C O 1
ATOM 4528 N N . PHE C 1 81 ? 171.784 140.336 106.365 1.00 47.85 80 PHE C N 1
ATOM 4529 C CA . PHE C 1 81 ? 170.536 139.879 106.946 1.00 47.85 80 PHE C CA 1
ATOM 4530 C C . PHE C 1 81 ? 169.564 139.470 105.856 1.00 47.85 80 PHE C C 1
ATOM 4531 O O . PHE C 1 81 ? 169.644 139.934 104.718 1.00 47.85 80 PHE C O 1
ATOM 4539 N N . TYR C 1 82 ? 168.653 138.574 106.212 1.00 45.63 81 TYR C N 1
ATOM 4540 C CA . TYR C 1 82 ? 167.537 138.234 105.344 1.00 45.63 81 TYR C CA 1
ATOM 4541 C C . TYR C 1 82 ? 166.469 137.571 106.195 1.00 45.63 81 TYR C C 1
ATOM 4542 O O . TYR C 1 82 ? 166.654 137.346 107.391 1.00 45.63 81 TYR C O 1
ATOM 4551 N N . GLN C 1 83 ? 165.335 137.289 105.575 1.00 46.56 82 GLN C N 1
ATOM 4552 C CA . GLN C 1 83 ? 164.224 136.652 106.257 1.00 46.56 82 GLN C CA 1
ATOM 4553 C C . GLN C 1 83 ? 163.914 135.333 105.577 1.00 46.56 82 GLN C C 1
ATOM 4554 O O . GLN C 1 83 ? 163.927 135.239 104.349 1.00 46.56 82 GLN C O 1
ATOM 4560 N N . ALA C 1 84 ? 163.635 134.317 106.381 1.00 45.99 83 ALA C N 1
ATOM 4561 C CA . ALA C 1 84 ? 163.374 132.996 105.839 1.00 45.99 83 ALA C CA 1
ATOM 4562 C C . ALA C 1 84 ? 162.189 132.391 106.566 1.00 45.99 83 ALA C C 1
ATOM 4563 O O . ALA C 1 84 ? 161.947 132.666 107.740 1.00 45.99 83 ALA C O 1
ATOM 4565 N N . PHE C 1 85 ? 161.453 131.552 105.855 1.00 48.61 84 PHE C N 1
ATOM 4566 C CA . PHE C 1 85 ? 160.283 130.902 106.416 1.00 48.61 84 PHE C CA 1
ATOM 4567 C C . PHE C 1 85 ? 160.683 129.602 107.093 1.00 48.61 84 PHE C C 1
ATOM 4568 O O . PHE C 1 85 ? 160.971 128.609 106.423 1.00 48.61 84 PHE C O 1
ATOM 4576 N N . CYS C 1 86 ? 160.694 129.609 108.420 1.00 53.63 85 CYS C N 1
ATOM 4577 C CA . CYS C 1 86 ? 161.060 128.450 109.215 1.00 53.63 85 CYS C CA 1
ATOM 4578 C C . CYS C 1 86 ? 159.825 127.610 109.490 1.00 53.63 85 CYS C C 1
ATOM 4579 O O . CYS C 1 86 ? 158.801 128.130 109.955 1.00 53.63 85 CYS C O 1
ATOM 4582 N N . ASP C 1 87 ? 159.924 126.322 109.181 1.00 56.02 86 ASP C N 1
ATOM 4583 C CA . ASP C 1 87 ? 158.939 125.331 109.582 1.00 56.02 86 ASP C CA 1
ATOM 4584 C C . ASP C 1 87 ? 159.445 124.638 110.839 1.00 56.02 86 ASP C C 1
ATOM 4585 O O . ASP C 1 87 ? 160.616 124.255 110.908 1.00 56.02 86 ASP C O 1
ATOM 4590 N N . MET C 1 88 ? 158.576 124.481 111.836 1.00 57.31 87 MET C N 1
ATOM 4591 C CA . MET C 1 88 ? 159.007 124.020 113.149 1.00 57.31 87 MET C CA 1
ATOM 4592 C C . MET C 1 88 ? 158.201 122.838 113.667 1.00 57.31 87 MET C C 1
ATOM 4593 O O . MET C 1 88 ? 158.296 122.511 114.852 1.00 57.31 87 MET C O 1
ATOM 4598 N N . ASN C 1 89 ? 157.409 122.188 112.822 1.00 57.59 88 ASN C N 1
ATOM 4599 C CA . ASN C 1 89 ? 156.559 121.092 113.267 1.00 57.59 88 ASN C CA 1
ATOM 4600 C C . ASN C 1 89 ? 156.900 119.779 112.586 1.00 57.59 88 ASN C C 1
ATOM 4601 O O . ASN C 1 89 ? 156.618 118.708 113.125 1.00 57.59 88 ASN C O 1
ATOM 4606 N N . THR C 1 90 ? 157.492 119.842 111.404 1.00 54.40 89 THR C N 1
ATOM 4607 C CA . THR C 1 90 ? 157.839 118.642 110.663 1.00 54.40 89 THR C CA 1
ATOM 4608 C C . THR C 1 90 ? 158.983 117.899 111.327 1.00 54.40 89 THR C C 1
ATOM 4609 O O . THR C 1 90 ? 160.129 118.352 111.282 1.00 54.40 89 THR C O 1
ATOM 4613 N N . ASN C 1 91 ? 158.670 116.757 111.936 1.00 53.40 90 ASN C N 1
ATOM 4614 C CA . ASN C 1 91 ? 159.684 115.831 112.431 1.00 53.40 90 ASN C CA 1
ATOM 4615 C C . ASN C 1 91 ? 160.709 116.553 113.298 1.00 53.40 90 ASN C C 1
ATOM 4616 O O . ASN C 1 91 ? 161.898 116.608 112.984 1.00 53.40 90 ASN C O 1
ATOM 4621 N N . GLY C 1 92 ? 160.235 117.138 114.391 1.00 54.85 91 GLY C N 1
ATOM 4622 C CA . GLY C 1 92 ? 161.076 117.972 115.216 1.00 54.85 91 GLY C CA 1
ATOM 4623 C C . GLY C 1 92 ? 161.317 119.360 114.672 1.00 54.85 91 GLY C C 1
ATOM 4624 O O . GLY C 1 92 ? 161.914 120.185 115.372 1.00 54.85 91 GLY C O 1
ATOM 4625 N N . GLY C 1 93 ? 160.880 119.645 113.449 1.00 54.02 92 GLY C N 1
ATOM 4626 C CA . GLY C 1 93 ? 160.988 120.977 112.897 1.00 54.02 92 GLY C CA 1
ATOM 4627 C C . GLY C 1 93 ? 162.420 121.412 112.665 1.00 54.02 92 GLY C C 1
ATOM 4628 O O . GLY C 1 93 ? 163.374 120.640 112.756 1.00 54.02 92 GLY C O 1
ATOM 4629 N N . GLY C 1 94 ? 162.562 122.695 112.357 1.00 52.09 93 GLY C N 1
ATOM 4630 C CA . GLY C 1 94 ? 163.855 123.285 112.101 1.00 52.09 93 GLY C CA 1
ATOM 4631 C C . GLY C 1 94 ? 164.242 123.378 110.647 1.00 52.09 93 GLY C C 1
ATOM 4632 O O . GLY C 1 94 ? 165.423 123.588 110.354 1.00 52.09 93 GLY C O 1
ATOM 4633 N N . TRP C 1 95 ? 163.297 123.230 109.730 1.00 47.69 94 TRP C N 1
ATOM 4634 C CA . TRP C 1 95 ? 163.587 123.265 108.306 1.00 47.69 94 TRP C CA 1
ATOM 4635 C C . TRP C 1 95 ? 163.525 124.705 107.824 1.00 47.69 94 TRP C C 1
ATOM 4636 O O . TRP C 1 95 ? 162.567 125.421 108.122 1.00 47.69 94 TRP C O 1
ATOM 4647 N N . THR C 1 96 ? 164.547 125.127 107.092 1.00 43.63 95 THR C N 1
ATOM 4648 C CA . THR C 1 96 ? 164.594 126.468 106.529 1.00 43.63 95 THR C CA 1
ATOM 4649 C C . THR C 1 96 ? 164.208 126.403 105.060 1.00 43.63 95 THR C C 1
ATOM 4650 O O . THR C 1 96 ? 164.752 125.588 104.315 1.00 43.63 95 THR C O 1
ATOM 4654 N N . LEU C 1 97 ? 163.276 127.247 104.643 1.00 38.71 96 LEU C N 1
ATOM 4655 C CA . LEU C 1 97 ? 162.941 127.330 103.229 1.00 38.71 96 LEU C CA 1
ATOM 4656 C C . LEU C 1 97 ? 164.047 128.072 102.495 1.00 38.71 96 LEU C C 1
ATOM 4657 O O . LEU C 1 97 ? 164.342 129.224 102.818 1.00 38.71 96 LEU C O 1
ATOM 4662 N N . VAL C 1 98 ? 164.665 127.423 101.512 1.00 36.32 97 VAL C N 1
ATOM 4663 C CA . VAL C 1 98 ? 165.806 128.014 100.828 1.00 36.32 97 VAL C CA 1
ATOM 4664 C C . VAL C 1 98 ? 165.581 128.222 99.342 1.00 36.32 97 VAL C C 1
ATOM 4665 O O . VAL C 1 98 ? 166.331 128.993 98.726 1.00 36.32 97 VAL C O 1
ATOM 4669 N N . ALA C 1 99 ? 164.604 127.574 98.724 1.00 37.96 98 ALA C N 1
ATOM 4670 C CA . ALA C 1 99 ? 164.432 127.722 97.290 1.00 37.96 98 ALA C CA 1
ATOM 4671 C C . ALA C 1 99 ? 162.996 127.405 96.928 1.00 37.96 98 ALA C C 1
ATOM 4672 O O . ALA C 1 99 ? 162.216 126.934 97.756 1.00 37.96 98 ALA C O 1
ATOM 4674 N N . SER C 1 100 ? 162.658 127.675 95.673 1.00 37.91 99 SER C N 1
ATOM 4675 C CA . SER C 1 100 ? 161.339 127.386 95.139 1.00 37.91 99 SER C CA 1
ATOM 4676 C C . SER C 1 100 ? 161.429 127.394 93.626 1.00 37.91 99 SER C C 1
ATOM 4677 O O . SER C 1 100 ? 161.896 128.373 93.042 1.00 37.91 99 SER C O 1
ATOM 4680 N N . VAL C 1 101 ? 160.998 126.313 92.996 1.00 40.32 100 VAL C N 1
ATOM 4681 C CA . VAL C 1 101 ? 161.071 126.181 91.549 1.00 40.32 100 VAL C CA 1
ATOM 4682 C C . VAL C 1 101 ? 159.673 126.377 90.996 1.00 40.32 100 VAL C C 1
ATOM 4683 O O . VAL C 1 101 ? 158.929 125.411 90.812 1.00 40.32 100 VAL C O 1
ATOM 4687 N N . HIS C 1 102 ? 159.325 127.617 90.698 1.00 45.76 101 HIS C N 1
ATOM 4688 C CA . HIS C 1 102 ? 158.004 127.963 90.207 1.00 45.76 101 HIS C CA 1
ATOM 4689 C C . HIS C 1 102 ? 158.024 127.983 88.688 1.00 45.76 101 HIS C C 1
ATOM 4690 O O . HIS C 1 102 ? 159.017 128.368 88.071 1.00 45.76 101 HIS C O 1
ATOM 4697 N N . GLU C 1 103 ? 156.932 127.552 88.082 1.00 49.99 102 GLU C N 1
ATOM 4698 C CA . GLU C 1 103 ? 156.790 127.613 86.635 1.00 49.99 102 GLU C CA 1
ATOM 4699 C C . GLU C 1 103 ? 155.666 128.581 86.316 1.00 49.99 102 GLU C C 1
ATOM 4700 O O . GLU C 1 103 ? 154.500 128.301 86.609 1.00 49.99 102 GLU C O 1
ATOM 4706 N N . ASN C 1 104 ? 156.017 129.714 85.718 1.00 51.53 103 ASN C N 1
ATOM 4707 C CA . ASN C 1 104 ? 155.042 130.724 85.344 1.00 51.53 103 ASN C CA 1
ATOM 4708 C C . ASN C 1 104 ? 154.393 130.446 84.002 1.00 51.53 103 ASN C C 1
ATOM 4709 O O . ASN C 1 104 ? 153.261 130.882 83.779 1.00 51.53 103 ASN C O 1
ATOM 4714 N N . ASN C 1 105 ? 155.078 129.745 83.103 1.00 54.84 104 ASN C N 1
ATOM 4715 C CA . ASN C 1 105 ? 154.531 129.501 81.779 1.00 54.84 104 ASN C CA 1
ATOM 4716 C C . ASN C 1 105 ? 155.127 128.258 81.139 1.00 54.84 104 ASN C C 1
ATOM 4717 O O . ASN C 1 105 ? 156.271 128.273 80.673 1.00 54.84 104 ASN C O 1
ATOM 4722 N N . ILE C 1 106 ? 154.346 127.180 81.103 1.00 53.00 105 ILE C N 1
ATOM 4723 C CA . ILE C 1 106 ? 154.834 125.923 80.558 1.00 53.00 105 ILE C CA 1
ATOM 4724 C C . ILE C 1 106 ? 155.026 126.014 79.055 1.00 53.00 105 ILE C C 1
ATOM 4725 O O . ILE C 1 106 ? 155.786 125.236 78.471 1.00 53.00 105 ILE C O 1
ATOM 4730 N N . ALA C 1 107 ? 154.357 126.959 78.403 1.00 53.77 106 ALA C N 1
ATOM 4731 C CA . ALA C 1 107 ? 154.511 127.132 76.967 1.00 53.77 106 ALA C CA 1
ATOM 4732 C C . ALA C 1 107 ? 155.743 127.941 76.595 1.00 53.77 106 ALA C C 1
ATOM 4733 O O . ALA C 1 107 ? 156.180 127.877 75.443 1.00 53.77 106 ALA C O 1
ATOM 4735 N N . ALA C 1 108 ? 156.318 128.686 77.533 1.00 55.17 107 ALA C N 1
ATOM 4736 C CA . ALA C 1 108 ? 157.521 129.460 77.271 1.00 55.17 107 ALA C CA 1
ATOM 4737 C C . ALA C 1 108 ? 158.746 128.587 77.480 1.00 55.17 107 ALA C C 1
ATOM 4738 O O . ALA C 1 108 ? 159.119 128.282 78.617 1.00 55.17 107 ALA C O 1
ATOM 4740 N N . LYS C 1 109 ? 159.368 128.187 76.376 1.00 54.86 108 LYS C N 1
ATOM 4741 C CA . LYS C 1 109 ? 160.485 127.248 76.382 1.00 54.86 108 LYS C CA 1
ATOM 4742 C C . LYS C 1 109 ? 161.774 128.031 76.595 1.00 54.86 108 LYS C C 1
ATOM 4743 O O . LYS C 1 109 ? 162.293 128.642 75.655 1.00 54.86 108 LYS C O 1
ATOM 4749 N N . CYS C 1 110 ? 162.291 127.999 77.825 1.00 51.97 109 CYS C N 1
ATOM 4750 C CA . CYS C 1 110 ? 163.489 128.754 78.192 1.00 51.97 109 CYS C CA 1
ATOM 4751 C C . CYS C 1 110 ? 163.350 130.226 77.805 1.00 51.97 109 CYS C C 1
ATOM 4752 O O . CYS C 1 110 ? 164.054 130.745 76.938 1.00 51.97 109 CYS C O 1
ATOM 4755 N N . ALA C 1 111 ? 162.411 130.891 78.465 1.00 48.92 110 ALA C N 1
ATOM 4756 C CA . ALA C 1 111 ? 162.124 132.301 78.278 1.00 48.92 110 ALA C CA 1
ATOM 4757 C C . ALA C 1 111 ? 162.158 132.996 79.634 1.00 48.92 110 ALA C C 1
ATOM 4758 O O . ALA C 1 111 ? 162.625 132.427 80.625 1.00 48.92 110 ALA C O 1
ATOM 4760 N N . ILE C 1 112 ? 161.672 134.236 79.673 1.00 45.97 111 ILE C N 1
ATOM 4761 C CA . ILE C 1 112 ? 161.680 134.998 80.915 1.00 45.97 111 ILE C CA 1
ATOM 4762 C C . ILE C 1 112 ? 160.904 134.233 81.972 1.00 45.97 111 ILE C C 1
ATOM 4763 O O . ILE C 1 112 ? 159.780 133.779 81.732 1.00 45.97 111 ILE C O 1
ATOM 4768 N N . GLY C 1 113 ? 161.501 134.083 83.146 1.00 45.35 112 GLY C N 1
ATOM 4769 C CA . GLY C 1 113 ? 160.876 133.392 84.245 1.00 45.35 112 GLY C CA 1
ATOM 4770 C C . GLY C 1 113 ? 161.361 131.975 84.456 1.00 45.35 112 GLY C C 1
ATOM 4771 O O . GLY C 1 113 ? 161.109 131.405 85.520 1.00 45.35 112 GLY C O 1
ATOM 4772 N N . ASP C 1 114 ? 162.032 131.384 83.473 1.00 46.05 113 ASP C N 1
ATOM 4773 C CA . ASP C 1 114 ? 162.620 130.062 83.651 1.00 46.05 113 ASP C CA 1
ATOM 4774 C C . ASP C 1 114 ? 164.034 130.229 84.199 1.00 46.05 113 ASP C C 1
ATOM 4775 O O . ASP C 1 114 ? 165.028 129.874 83.566 1.00 46.05 113 ASP C O 1
ATOM 4780 N N . ARG C 1 115 ? 164.113 130.786 85.406 1.00 41.32 114 ARG C N 1
ATOM 4781 C CA . ARG C 1 115 ? 165.398 131.093 86.016 1.00 41.32 114 ARG C CA 1
ATOM 4782 C C . ARG C 1 115 ? 166.198 129.860 86.385 1.00 41.32 114 ARG C C 1
ATOM 4783 O O . ARG C 1 115 ? 167.410 129.969 86.588 1.00 41.32 114 ARG C O 1
ATOM 4791 N N . TRP C 1 116 ? 165.563 128.702 86.500 1.00 39.14 115 TRP C N 1
ATOM 4792 C CA . TRP C 1 116 ? 166.256 127.509 86.953 1.00 39.14 115 TRP C CA 1
ATOM 4793 C C . TRP C 1 116 ? 166.836 126.687 85.817 1.00 39.14 115 TRP C C 1
ATOM 4794 O O . TRP C 1 116 ? 167.715 125.860 86.063 1.00 39.14 115 TRP C O 1
ATOM 4805 N N . SER C 1 117 ? 166.378 126.887 84.582 1.00 45.73 116 SER C N 1
ATOM 4806 C CA . SER C 1 117 ? 166.894 126.108 83.473 1.00 45.73 116 SER C CA 1
ATOM 4807 C C . SER C 1 117 ? 167.645 127.020 82.522 1.00 45.73 116 SER C C 1
ATOM 4808 O O . SER C 1 117 ? 168.852 126.829 82.315 1.00 45.73 116 SER C O 1
ATOM 4811 N N . SER C 1 118 ? 167.002 128.033 81.951 1.00 49.81 117 SER C N 1
ATOM 4812 C CA . SER C 1 118 ? 167.644 128.971 81.043 1.00 49.81 117 SER C CA 1
ATOM 4813 C C . SER C 1 118 ? 166.651 130.063 80.700 1.00 49.81 117 SER C C 1
ATOM 4814 O O . SER C 1 118 ? 165.441 129.832 80.692 1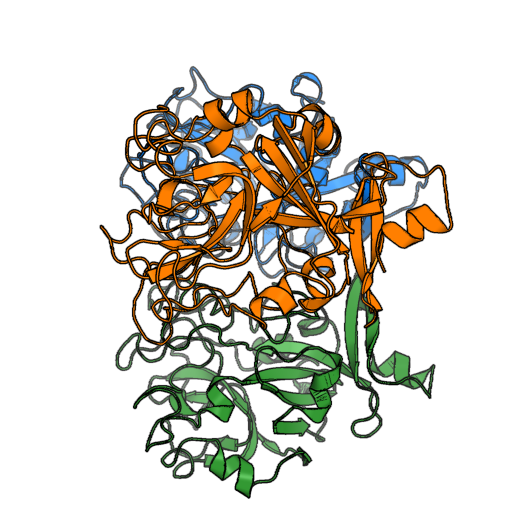.00 49.81 117 SER C O 1
ATOM 4817 N N . GLN C 1 119 ? 167.169 131.250 80.415 1.00 47.80 118 GLN C N 1
ATOM 4818 C CA . GLN C 1 119 ? 166.331 132.384 80.070 1.00 47.80 118 GLN C CA 1
ATOM 4819 C C . GLN C 1 119 ? 166.598 132.901 78.668 1.00 47.80 118 GLN C C 1
ATOM 4820 O O . GLN C 1 119 ? 165.891 133.799 78.203 1.00 47.80 118 GLN C O 1
ATOM 4826 N N . L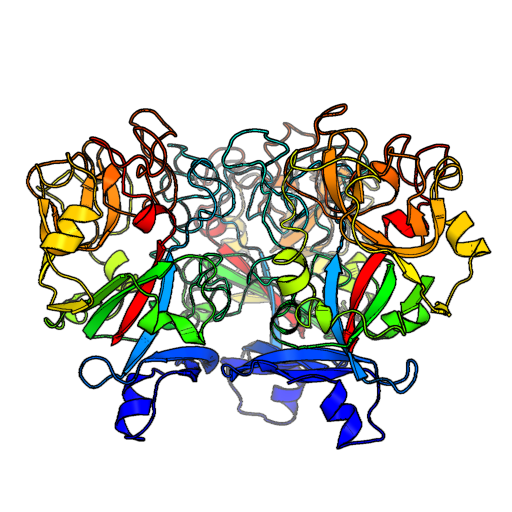EU C 1 120 ? 167.603 132.363 77.987 1.00 48.78 119 LEU C N 1
ATOM 4827 C CA . LEU C 1 120 ? 167.978 132.837 76.667 1.00 48.78 119 LEU C CA 1
ATOM 4828 C C . LEU C 1 120 ? 167.747 131.798 75.583 1.00 48.78 119 LEU C C 1
ATOM 4829 O O . LEU C 1 120 ? 168.277 131.944 74.480 1.00 48.78 119 LEU C O 1
ATOM 4834 N N . GLY C 1 121 ? 166.975 130.760 75.863 1.00 52.81 120 GLY C N 1
ATOM 4835 C CA . GLY C 1 121 ? 166.697 129.746 74.869 1.00 52.81 120 GLY C CA 1
ATOM 4836 C C . GLY C 1 121 ? 167.561 128.515 75.053 1.00 52.81 120 GLY C C 1
ATOM 4837 O O . GLY C 1 121 ? 168.391 128.438 75.960 1.00 52.81 120 GLY C O 1
ATOM 4838 N N . SER C 1 122 ? 167.372 127.544 74.166 1.00 57.15 121 SER C N 1
ATOM 4839 C CA . SER C 1 122 ? 168.143 126.308 74.187 1.00 57.15 121 SER C CA 1
ATOM 4840 C C . SER C 1 122 ? 169.191 126.371 73.085 1.00 57.15 121 SER C C 1
ATOM 4841 O O . SER C 1 122 ? 168.936 125.986 71.942 1.00 57.15 121 SER C O 1
ATOM 4844 N N . ASN C 1 123 ? 170.372 126.860 73.441 1.00 56.47 122 ASN C N 1
ATOM 4845 C CA . ASN C 1 123 ? 171.408 127.084 72.463 1.00 56.47 122 ASN C CA 1
ATOM 4846 C C . ASN C 1 123 ? 172.601 126.205 72.804 1.00 56.47 122 ASN C C 1
ATOM 4847 O O . ASN C 1 123 ? 173.058 126.208 73.953 1.00 56.47 122 ASN C O 1
ATOM 4852 N N . PRO C 1 124 ? 173.099 125.415 71.855 1.00 56.50 123 PRO C N 1
ATOM 4853 C CA . PRO C 1 124 ? 174.281 124.582 72.126 1.00 56.50 123 PRO C CA 1
ATOM 4854 C C . PRO C 1 124 ? 175.608 125.312 71.994 1.00 56.50 123 PRO C C 1
ATOM 4855 O O . PRO C 1 124 ? 176.651 124.654 72.027 1.00 56.50 123 PRO C O 1
ATOM 4859 N N . ALA C 1 125 ? 175.599 126.634 71.840 1.00 56.88 124 ALA C N 1
ATOM 4860 C CA . ALA C 1 125 ? 176.848 127.380 71.765 1.00 56.88 124 ALA C CA 1
ATOM 4861 C C . ALA C 1 125 ? 177.611 127.308 73.081 1.00 56.88 124 ALA C C 1
ATOM 4862 O O . ALA C 1 125 ? 177.020 127.077 74.138 1.00 56.88 124 ALA C O 1
ATOM 4864 N N . VAL C 1 126 ? 178.930 127.500 73.014 1.00 58.84 125 VAL C N 1
ATOM 4865 C CA . VAL C 1 126 ? 179.802 127.281 74.166 1.00 58.84 125 VAL C CA 1
ATOM 4866 C C . VAL C 1 126 ? 179.409 128.167 75.340 1.00 58.84 125 VAL C C 1
ATOM 4867 O O . VAL C 1 126 ? 179.614 127.801 76.502 1.00 58.84 125 VAL C O 1
ATOM 4871 N N . GLY C 1 127 ? 178.859 129.341 75.063 1.00 57.08 126 GLY C N 1
ATOM 4872 C CA . GLY C 1 127 ? 178.444 130.226 76.130 1.00 57.08 126 GLY C CA 1
ATOM 4873 C C . GLY C 1 127 ? 177.030 130.020 76.614 1.00 57.08 126 GLY C C 1
ATOM 4874 O O . GLY C 1 127 ? 176.556 130.765 77.474 1.00 57.08 126 GLY C O 1
ATOM 4875 N N . PHE C 1 128 ? 176.347 129.002 76.101 1.00 57.15 127 PHE C N 1
ATOM 4876 C CA . PHE C 1 128 ? 174.929 128.814 76.350 1.00 57.15 127 PHE C CA 1
ATOM 4877 C C . PHE C 1 128 ? 174.599 127.487 77.021 1.00 57.15 127 PHE C C 1
ATOM 4878 O O . PHE C 1 128 ? 173.531 127.361 77.621 1.00 57.15 127 PHE C O 1
ATOM 4886 N N . VAL C 1 129 ? 175.495 126.503 76.951 1.00 56.88 128 VAL C N 1
ATOM 4887 C CA . VAL C 1 129 ? 175.119 125.155 77.351 1.00 56.88 128 VAL C CA 1
ATOM 4888 C C . VAL C 1 129 ? 175.064 125.040 78.862 1.00 56.88 128 VAL C C 1
ATOM 4889 O O . VAL C 1 129 ? 174.599 124.030 79.398 1.00 56.88 128 VAL C O 1
ATOM 4893 N N . ASP C 1 130 ? 175.536 126.056 79.573 1.00 56.82 129 ASP C N 1
ATOM 4894 C CA . ASP C 1 130 ? 175.543 126.018 81.025 1.00 56.82 129 ASP C CA 1
ATOM 4895 C C . ASP C 1 130 ? 174.321 126.678 81.644 1.00 56.82 129 ASP C C 1
ATOM 4896 O O . ASP C 1 130 ? 174.199 126.692 82.871 1.00 56.82 129 ASP C O 1
ATOM 4901 N N . GLY C 1 131 ? 173.412 127.210 80.830 1.00 54.33 130 GLY C N 1
ATOM 4902 C CA . GLY C 1 131 ? 172.202 127.806 81.366 1.00 54.33 130 GLY C CA 1
ATOM 4903 C C . GLY C 1 131 ? 172.500 129.030 82.210 1.00 54.33 130 GLY C C 1
ATOM 4904 O O . GLY C 1 131 ? 173.380 129.836 81.896 1.00 54.33 130 GLY C O 1
ATOM 4905 N N . ASP C 1 132 ? 171.748 129.178 83.299 1.00 51.65 131 ASP C N 1
ATOM 4906 C CA . ASP C 1 132 ? 171.995 130.260 84.241 1.00 51.65 131 ASP C CA 1
ATOM 4907 C C . ASP C 1 132 ? 172.778 129.818 85.460 1.00 51.65 131 ASP C C 1
ATOM 4908 O O . ASP C 1 132 ? 173.163 130.669 86.266 1.00 51.65 131 ASP C O 1
ATOM 4913 N N . ARG C 1 133 ? 173.006 128.519 85.622 1.00 48.86 132 ARG C N 1
ATOM 4914 C CA . ARG C 1 133 ? 173.735 127.975 86.758 1.00 48.86 132 ARG C CA 1
ATOM 4915 C C . ARG C 1 133 ? 173.060 128.295 88.080 1.00 48.86 132 ARG C C 1
ATOM 4916 O O . ARG C 1 133 ? 173.693 128.198 89.132 1.00 48.86 132 ARG C O 1
ATOM 4924 N N . SER C 1 134 ? 171.783 128.681 88.054 1.00 40.70 133 SER C N 1
ATOM 4925 C CA . SER C 1 134 ? 171.107 129.075 89.282 1.00 40.70 133 SER C CA 1
ATOM 4926 C C . SER C 1 134 ? 171.108 127.966 90.321 1.00 40.70 133 SER C C 1
ATOM 4927 O O . SER C 1 134 ? 170.876 128.240 91.501 1.00 40.70 133 SER C O 1
ATOM 4930 N N . TRP C 1 135 ? 171.367 126.727 89.911 1.00 40.43 134 TRP C N 1
ATOM 4931 C CA . TRP C 1 135 ? 171.555 125.645 90.861 1.00 40.43 134 TRP C CA 1
ATOM 4932 C C . TRP C 1 135 ? 172.921 125.683 91.519 1.00 40.43 134 TRP C C 1
ATOM 4933 O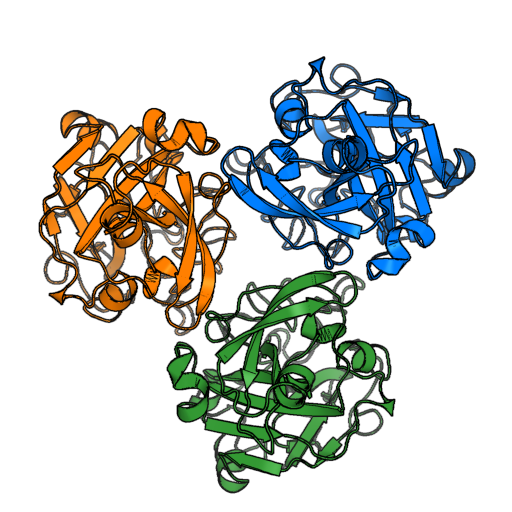 O . TRP C 1 135 ? 173.079 125.129 92.610 1.00 40.43 134 TRP C O 1
ATOM 4944 N N . ALA C 1 136 ? 173.909 126.310 90.886 1.00 40.72 135 ALA C N 1
ATOM 4945 C CA . ALA C 1 136 ? 175.275 126.279 91.385 1.00 40.72 135 ALA C CA 1
ATOM 4946 C C . ALA C 1 136 ? 175.935 127.643 91.280 1.00 40.72 135 ALA C C 1
ATOM 4947 O O . ALA C 1 136 ? 177.071 127.756 90.814 1.00 40.72 135 ALA C O 1
ATOM 4949 N N . ASN C 1 137 ? 175.239 128.700 91.688 1.00 40.16 136 ASN C N 1
ATOM 4950 C CA . ASN C 1 137 ? 175.848 130.017 91.776 1.00 40.16 136 ASN C CA 1
ATOM 4951 C C . ASN C 1 137 ? 175.235 130.780 92.939 1.00 40.16 136 ASN C C 1
ATOM 4952 O O . ASN C 1 137 ? 174.228 130.371 93.519 1.00 40.16 136 ASN C O 1
ATOM 4957 N N . LEU C 1 138 ? 175.850 131.906 93.271 1.00 39.40 137 LEU C N 1
ATOM 4958 C CA . LEU C 1 138 ? 175.428 132.707 94.407 1.00 39.40 137 LEU C CA 1
ATOM 4959 C C . LEU C 1 138 ? 174.291 133.657 94.073 1.00 39.40 137 LEU C C 1
ATOM 4960 O O . LEU C 1 138 ? 173.909 134.461 94.925 1.00 39.40 137 LEU C O 1
ATOM 4965 N N . ASN C 1 139 ? 173.745 133.592 92.865 1.00 39.39 138 ASN C N 1
ATOM 4966 C CA . ASN C 1 139 ? 172.667 134.494 92.498 1.00 39.39 138 ASN C CA 1
ATOM 4967 C C . ASN C 1 139 ? 171.423 134.194 93.319 1.00 39.39 138 ASN C C 1
ATOM 4968 O O . ASN C 1 139 ? 171.051 133.036 93.507 1.00 39.39 138 ASN C O 1
ATOM 4973 N N . THR C 1 140 ? 170.780 135.246 93.817 1.00 39.31 139 THR C N 1
ATOM 4974 C CA . THR C 1 140 ? 169.563 135.108 94.600 1.00 39.31 139 THR C CA 1
ATOM 4975 C C . THR C 1 140 ? 168.497 136.017 94.016 1.00 39.31 139 THR C C 1
ATOM 4976 O O . THR C 1 140 ? 168.803 137.066 93.448 1.00 39.31 139 THR C O 1
ATOM 4980 N N . PHE C 1 141 ? 167.240 135.617 94.170 1.00 37.76 140 PHE C N 1
ATOM 4981 C CA . PHE C 1 141 ? 166.156 136.359 93.549 1.00 37.76 140 PHE C CA 1
ATOM 4982 C C . PHE C 1 141 ? 164.867 136.107 94.310 1.00 37.76 140 PHE C C 1
ATOM 4983 O O . PHE C 1 141 ? 164.793 135.220 95.159 1.00 37.76 140 PHE C O 1
ATOM 4991 N N . GLY C 1 142 ? 163.857 136.913 94.000 1.00 38.03 141 GLY C N 1
ATOM 4992 C CA . GLY C 1 142 ? 162.552 136.771 94.607 1.00 38.03 141 GLY C CA 1
ATOM 4993 C C . GLY C 1 142 ? 162.553 137.076 96.090 1.00 38.03 141 GLY C C 1
ATOM 4994 O O . GLY C 1 142 ? 163.587 137.273 96.725 1.00 38.03 141 GLY C O 1
ATOM 4995 N N . ARG C 1 143 ? 161.349 137.111 96.652 1.00 42.75 142 ARG C N 1
ATOM 4996 C CA . ARG C 1 143 ? 161.153 137.305 98.079 1.00 42.75 142 ARG C CA 1
ATOM 4997 C C . ARG C 1 143 ? 160.260 136.204 98.622 1.00 42.75 142 ARG C C 1
ATOM 4998 O O . ARG C 1 143 ? 159.796 135.331 97.888 1.00 42.75 142 ARG C O 1
ATOM 5006 N N . VAL C 1 144 ? 160.017 136.254 99.930 1.00 42.18 143 VAL C N 1
ATOM 5007 C CA . VAL C 1 144 ? 159.412 135.112 100.605 1.00 42.18 143 VAL C CA 1
ATOM 5008 C C . VAL C 1 144 ? 157.967 134.931 100.175 1.00 42.18 143 VAL C C 1
ATOM 5009 O O . VAL C 1 144 ? 157.617 133.933 99.538 1.00 42.18 143 VAL C O 1
ATOM 5013 N N . GLU C 1 145 ? 157.110 135.897 100.490 1.00 47.46 144 GLU C N 1
ATOM 5014 C CA . GLU C 1 145 ? 155.680 135.695 100.297 1.00 47.46 144 GLU C CA 1
ATOM 5015 C C . GLU C 1 145 ? 155.277 135.606 98.835 1.00 47.46 144 GLU C C 1
ATOM 5016 O O . GLU C 1 145 ? 154.103 135.356 98.547 1.00 47.46 144 GLU C O 1
ATOM 5022 N N . SER C 1 146 ? 156.204 135.801 97.911 1.00 43.42 145 SER C N 1
ATOM 5023 C CA . SER C 1 146 ? 155.933 135.575 96.505 1.00 43.42 145 SER C CA 1
ATOM 5024 C C . SER C 1 146 ? 156.500 134.254 96.019 1.00 43.42 145 SER C C 1
ATOM 5025 O O . SER C 1 146 ? 156.508 134.003 94.811 1.00 43.42 145 SER C O 1
ATOM 5028 N N . ALA C 1 147 ? 156.962 133.398 96.931 1.00 41.53 146 ALA C N 1
ATOM 5029 C CA . ALA C 1 147 ? 157.566 132.131 96.546 1.00 41.53 146 ALA C CA 1
ATOM 5030 C C . ALA C 1 147 ? 156.590 131.197 95.858 1.00 41.53 146 ALA C C 1
ATOM 5031 O O . ALA C 1 147 ? 157.019 130.175 95.317 1.00 41.53 146 ALA C O 1
ATOM 5033 N N . THR C 1 148 ? 155.303 131.510 95.872 1.00 43.93 147 THR C N 1
ATOM 5034 C CA . THR C 1 148 ? 154.294 130.675 95.249 1.00 43.93 147 THR C CA 1
ATOM 5035 C C . THR C 1 148 ? 153.755 131.298 93.971 1.00 43.93 147 THR C C 1
ATOM 5036 O O . THR C 1 148 ? 152.854 130.735 93.345 1.00 43.93 147 THR C O 1
ATOM 5040 N N . ASP C 1 149 ? 154.301 132.437 93.552 1.00 45.03 148 ASP C N 1
ATOM 5041 C CA . ASP C 1 149 ? 153.932 133.029 92.280 1.00 45.03 148 ASP C CA 1
ATOM 5042 C C . ASP C 1 149 ? 155.096 133.246 91.334 1.00 45.03 148 ASP C C 1
ATOM 5043 O O . ASP C 1 149 ? 154.856 133.474 90.146 1.00 45.03 148 ASP C O 1
ATOM 5048 N N . ASP C 1 150 ? 156.334 133.174 91.809 1.00 43.54 149 ASP C N 1
ATOM 5049 C CA . ASP C 1 150 ? 157.483 133.184 90.918 1.00 43.54 149 ASP C CA 1
ATOM 5050 C C . ASP C 1 150 ? 158.660 132.622 91.702 1.00 43.54 149 ASP C C 1
ATOM 5051 O O . ASP C 1 150 ? 158.640 132.575 92.932 1.00 43.54 149 ASP C O 1
ATOM 5056 N N . ASP C 1 151 ? 159.681 132.189 90.965 1.00 41.60 150 ASP C N 1
ATOM 5057 C CA . ASP C 1 151 ? 160.856 131.551 91.539 1.00 41.60 150 ASP C CA 1
ATOM 5058 C C . ASP C 1 151 ? 161.391 132.337 92.725 1.00 41.60 150 ASP C C 1
ATOM 5059 O O . ASP C 1 151 ? 161.216 133.551 92.831 1.00 41.60 150 ASP C O 1
ATOM 5064 N N . TYR C 1 152 ? 162.055 131.626 93.626 1.00 36.45 151 TYR C N 1
ATOM 5065 C CA . TYR C 1 152 ? 162.565 132.219 94.850 1.00 36.45 151 TYR C CA 1
ATOM 5066 C C . TYR C 1 152 ? 163.813 131.474 95.279 1.00 36.45 151 TYR C C 1
ATOM 5067 O O . TYR C 1 152 ? 163.880 130.251 95.145 1.00 36.45 151 TYR C O 1
ATOM 5076 N N . LYS C 1 153 ? 164.792 132.207 95.794 1.00 36.09 152 LYS C N 1
ATOM 5077 C CA . LYS C 1 153 ? 166.045 131.617 96.237 1.00 36.09 152 LYS C CA 1
ATOM 5078 C C . LYS C 1 153 ? 166.767 132.621 97.115 1.00 36.09 152 LYS C C 1
ATOM 5079 O O . LYS C 1 153 ? 166.988 133.759 96.699 1.00 36.09 152 LYS C O 1
ATOM 5085 N N . ASN C 1 154 ? 167.131 132.203 98.318 1.00 38.52 153 ASN C N 1
ATOM 5086 C CA . ASN C 1 154 ? 167.738 133.125 99.266 1.00 38.52 153 ASN C CA 1
ATOM 5087 C C . ASN C 1 154 ? 169.136 132.642 99.628 1.00 38.52 153 ASN C C 1
ATOM 5088 O O . ASN C 1 154 ? 169.486 131.500 99.312 1.00 38.52 153 ASN C O 1
ATOM 5093 N N . PRO C 1 155 ? 169.964 133.469 100.275 1.00 40.48 154 PRO C N 1
ATOM 5094 C CA . PRO C 1 155 ? 171.333 133.034 100.592 1.00 40.48 154 PRO C CA 1
ATOM 5095 C C . PRO C 1 155 ? 171.410 131.701 101.297 1.00 40.48 154 PRO C C 1
ATOM 5096 O O . PRO C 1 155 ? 172.350 130.938 101.044 1.00 40.48 154 PRO C O 1
ATOM 5100 N N . GLY C 1 156 ? 170.443 131.375 102.149 1.00 38.16 155 GLY C N 1
ATOM 5101 C CA . GLY C 1 156 ? 170.453 130.092 102.820 1.00 38.16 155 GLY C CA 1
ATOM 5102 C C . GLY C 1 156 ? 170.588 128.906 101.897 1.00 38.16 155 GLY C C 1
ATOM 5103 O O . GLY C 1 156 ? 170.852 127.800 102.374 1.00 38.16 155 GLY C O 1
ATOM 5104 N N . TYR C 1 157 ? 170.420 129.109 100.593 1.00 37.05 156 TYR C N 1
ATOM 5105 C CA . TYR C 1 157 ? 170.606 128.018 99.649 1.00 37.05 156 TYR C CA 1
ATOM 5106 C C . TYR C 1 157 ? 172.036 127.508 99.679 1.00 37.05 156 TYR C C 1
ATOM 5107 O O . TYR C 1 157 ? 172.267 126.295 99.706 1.00 37.05 156 TYR C O 1
ATOM 5116 N N . PHE C 1 158 ? 173.014 128.413 99.687 1.00 39.75 157 PHE C N 1
ATOM 5117 C CA . PHE C 1 158 ? 174.405 127.998 99.600 1.00 39.75 157 PHE C CA 1
ATOM 5118 C C . PHE C 1 158 ? 175.174 128.167 100.893 1.00 39.75 157 PHE C C 1
ATOM 5119 O O . PHE C 1 158 ? 176.161 127.459 101.100 1.00 39.75 157 PHE C O 1
ATOM 5127 N N . ASP C 1 159 ? 174.749 129.070 101.767 1.00 47.65 158 ASP C N 1
ATOM 5128 C CA . ASP C 1 159 ? 175.482 129.277 103.006 1.00 47.65 158 ASP C CA 1
ATOM 5129 C C . ASP C 1 159 ? 175.172 128.185 104.020 1.00 47.65 158 ASP C C 1
ATOM 5130 O O . ASP C 1 159 ? 176.076 127.467 104.459 1.00 47.65 158 ASP C O 1
ATOM 5135 N N . VAL C 1 160 ? 173.902 128.042 104.395 1.00 46.99 159 VAL C N 1
ATOM 5136 C CA . VAL C 1 160 ? 173.522 127.124 105.460 1.00 46.99 159 VAL C CA 1
ATOM 5137 C C . VAL C 1 160 ? 173.980 125.714 105.126 1.00 46.99 159 VAL C C 1
ATOM 5138 O O . VAL C 1 160 ? 173.714 125.197 104.034 1.00 46.99 159 VAL C O 1
ATOM 5142 N N . ASP C 1 161 ? 174.688 125.092 106.061 1.00 52.65 160 ASP C N 1
ATOM 5143 C CA . ASP C 1 161 ? 175.014 123.679 105.971 1.00 52.65 160 ASP C CA 1
ATOM 5144 C C . ASP C 1 161 ? 173.834 122.880 106.499 1.00 52.65 160 ASP C C 1
ATOM 5145 O O . ASP C 1 161 ? 173.146 123.318 107.424 1.00 52.65 160 ASP C O 1
ATOM 5150 N N . ALA C 1 162 ? 173.601 121.711 105.918 1.00 48.29 161 ALA C N 1
ATOM 5151 C CA . ALA C 1 162 ? 172.418 120.956 106.278 1.00 48.29 161 ALA C CA 1
ATOM 5152 C C . ALA C 1 162 ? 172.711 119.473 106.158 1.00 48.29 161 ALA C C 1
ATOM 5153 O O . ALA C 1 162 ? 173.711 119.062 105.567 1.00 48.29 161 ALA C O 1
ATOM 5155 N N . GLU C 1 163 ? 171.818 118.673 106.735 1.00 49.00 162 GLU C N 1
ATOM 5156 C CA . GLU C 1 163 ? 171.879 117.221 106.653 1.00 49.00 162 GLU C CA 1
ATOM 5157 C C . GLU C 1 163 ? 170.856 116.647 105.685 1.00 49.00 162 GLU C C 1
ATOM 5158 O O . GLU C 1 163 ? 171.182 115.750 104.905 1.00 49.00 162 GLU C O 1
ATOM 5164 N N . ASP C 1 164 ? 169.624 117.139 105.722 1.00 47.16 163 ASP C N 1
ATOM 5165 C CA . ASP C 1 164 ? 168.554 116.607 104.899 1.00 47.16 163 ASP C CA 1
ATOM 5166 C C . ASP C 1 164 ? 167.823 117.741 104.207 1.00 47.16 163 ASP C C 1
ATOM 5167 O O . ASP C 1 164 ? 167.922 118.905 104.598 1.00 47.16 163 ASP C O 1
ATOM 5172 N N . ILE C 1 165 ? 167.078 117.379 103.171 1.00 42.10 164 ILE C N 1
ATOM 5173 C CA . ILE C 1 165 ? 166.231 118.311 102.446 1.00 42.10 164 ILE C CA 1
ATOM 5174 C C . ILE C 1 165 ? 164.794 117.836 102.550 1.00 42.10 164 ILE C C 1
ATOM 5175 O O . ILE C 1 165 ? 164.524 116.632 102.573 1.00 42.10 164 ILE C O 1
ATOM 5180 N N . SER C 1 166 ? 163.879 118.787 102.626 1.00 40.85 165 SER C N 1
ATOM 5181 C CA . SER C 1 166 ? 162.452 118.521 102.589 1.00 40.85 165 SER C CA 1
ATOM 5182 C C . SER C 1 166 ? 161.878 119.167 101.343 1.00 40.85 165 SER C C 1
ATOM 5183 O O . SER C 1 166 ? 162.382 120.189 100.882 1.00 40.85 165 SER C O 1
ATOM 5186 N N . VAL C 1 167 ? 160.831 118.577 100.792 1.00 38.46 166 VAL C N 1
ATOM 5187 C CA . VAL C 1 167 ? 160.243 119.065 99.557 1.00 38.46 166 VAL C CA 1
ATOM 5188 C C . VAL C 1 167 ? 158.739 119.154 99.731 1.00 38.46 166 VAL C C 1
ATOM 5189 O O . VAL C 1 167 ? 158.103 118.210 100.218 1.00 38.46 166 VAL C O 1
ATOM 5193 N N . TRP C 1 168 ? 158.182 120.295 99.346 1.00 38.21 167 TRP C N 1
ATOM 5194 C CA . TRP C 1 168 ? 156.748 120.527 99.338 1.00 38.21 167 TRP C CA 1
ATOM 5195 C C . TRP C 1 168 ? 156.300 120.856 97.927 1.00 38.21 167 TRP C C 1
ATOM 5196 O O . TRP C 1 168 ? 157.060 121.427 97.147 1.00 38.21 167 TRP C O 1
ATOM 5207 N N . HIS C 1 169 ? 155.065 120.515 97.607 1.00 38.68 168 HIS C N 1
ATOM 5208 C CA . HIS C 1 169 ? 154.427 120.960 96.375 1.00 38.68 168 HIS C CA 1
ATOM 5209 C C . HIS C 1 169 ? 153.240 121.818 96.766 1.00 38.68 168 HIS C C 1
ATOM 5210 O O . HIS C 1 169 ? 152.262 121.309 97.317 1.00 38.68 168 HIS C O 1
ATOM 5217 N N . VAL C 1 170 ? 153.315 123.111 96.484 1.00 39.90 169 VAL C N 1
ATOM 5218 C CA . VAL C 1 170 ? 152.281 124.051 96.890 1.00 39.90 169 VAL C CA 1
ATOM 5219 C C . VAL C 1 170 ? 151.625 124.615 95.637 1.00 39.90 169 VAL C C 1
ATOM 5220 O O . VAL C 1 170 ? 152.322 125.042 94.716 1.00 39.90 169 VAL C O 1
ATOM 5224 N N . PRO C 1 171 ? 150.305 124.629 95.547 1.00 42.51 170 PRO C N 1
ATOM 5225 C CA . PRO C 1 171 ? 149.653 125.177 94.354 1.00 42.51 170 PRO C CA 1
ATOM 5226 C C . PRO C 1 171 ? 149.897 126.665 94.200 1.00 42.51 170 PRO C C 1
ATOM 5227 O O . PRO C 1 171 ? 149.875 127.398 95.189 1.00 42.51 170 PRO C O 1
ATOM 5231 N N . ASN C 1 172 ? 150.119 127.116 92.967 1.00 45.27 171 ASN C N 1
ATOM 5232 C CA . ASN C 1 172 ? 150.431 128.515 92.713 1.00 45.27 171 ASN C CA 1
ATOM 5233 C C . ASN C 1 172 ? 149.328 129.430 93.218 1.00 45.27 171 ASN C C 1
ATOM 5234 O O . ASN C 1 172 ? 148.154 129.057 93.241 1.00 45.27 171 ASN C O 1
ATOM 5239 N N . GLY C 1 173 ? 149.715 130.635 93.621 1.00 42.74 172 GLY C N 1
ATOM 5240 C CA . GLY C 1 173 ? 148.773 131.599 94.140 1.00 42.74 172 GLY C CA 1
ATOM 5241 C C . GLY C 1 173 ? 148.406 131.411 95.590 1.00 42.74 172 GLY C C 1
ATOM 5242 O O . GLY C 1 173 ? 147.611 132.192 96.117 1.00 42.74 172 GLY C O 1
ATOM 5243 N N . THR C 1 174 ? 148.957 130.412 96.249 1.00 42.97 173 THR C N 1
ATOM 5244 C CA . THR C 1 174 ? 148.599 130.153 97.630 1.00 42.97 173 THR C CA 1
ATOM 5245 C C . THR C 1 174 ? 149.298 131.145 98.551 1.00 42.97 173 THR C C 1
ATOM 5246 O O . THR C 1 174 ? 150.533 131.212 98.555 1.00 42.97 173 THR C O 1
ATOM 5250 N N . PRO C 1 175 ? 148.562 131.915 99.344 1.00 44.39 174 PRO C N 1
ATOM 5251 C CA . PRO C 1 175 ? 149.203 132.769 100.343 1.00 44.39 174 PRO C CA 1
ATOM 5252 C C . PRO C 1 175 ? 149.965 131.939 101.357 1.00 44.39 174 PRO C C 1
ATOM 5253 O O . PRO C 1 175 ? 149.795 130.725 101.455 1.00 44.39 174 PRO C O 1
ATOM 5257 N N . LEU C 1 176 ? 150.806 132.623 102.130 1.00 43.09 175 LEU C N 1
ATOM 5258 C CA . LEU C 1 176 ? 151.697 131.936 103.058 1.00 43.09 175 LEU C CA 1
ATOM 5259 C C . LEU C 1 176 ? 150.929 131.097 104.070 1.00 43.09 175 LEU C C 1
ATOM 5260 O O . LEU C 1 176 ? 151.294 129.950 104.346 1.00 43.09 175 LEU C O 1
ATOM 5265 N N . ALA C 1 177 ? 149.858 131.653 104.633 1.00 44.28 176 ALA C N 1
ATOM 5266 C CA . ALA C 1 177 ? 149.174 130.984 105.734 1.00 44.28 176 ALA C CA 1
ATOM 5267 C C . ALA C 1 177 ? 148.570 129.643 105.332 1.00 44.28 176 ALA C C 1
ATOM 5268 O O . ALA C 1 177 ? 148.229 128.842 106.208 1.00 44.28 176 ALA C O 1
ATOM 5270 N N . GLN C 1 178 ? 148.432 129.374 104.040 1.00 43.81 177 GLN C N 1
ATOM 5271 C CA . GLN C 1 178 ? 147.898 128.109 103.569 1.00 43.81 177 GLN C CA 1
ATOM 5272 C C . GLN C 1 178 ? 148.964 127.101 103.184 1.00 43.81 177 GLN C C 1
ATOM 5273 O O . GLN C 1 178 ? 148.631 125.928 102.984 1.00 43.81 177 GLN C O 1
ATOM 5279 N N . TRP C 1 179 ? 150.230 127.518 103.102 1.00 42.51 178 TRP C N 1
ATOM 5280 C CA . TRP C 1 179 ? 151.241 126.715 102.418 1.00 42.51 178 TRP C CA 1
ATOM 5281 C C . TRP C 1 179 ? 151.253 125.271 102.899 1.00 42.51 178 TRP C C 1
ATOM 5282 O O . TRP C 1 179 ? 151.299 124.340 102.089 1.00 42.51 178 TRP C O 1
ATOM 5293 N N . LYS C 1 180 ? 151.230 125.057 104.210 1.00 42.17 179 LYS C N 1
ATOM 5294 C CA . LYS C 1 180 ? 151.351 123.692 104.702 1.00 42.17 179 LYS C CA 1
ATOM 5295 C C . LYS C 1 180 ? 150.084 122.893 104.446 1.00 42.17 179 LYS C C 1
ATOM 5296 O O . LYS C 1 180 ? 150.155 121.713 104.088 1.00 42.17 179 LYS C O 1
ATOM 5302 N N . ILE C 1 181 ? 148.914 123.509 104.609 1.00 41.25 180 ILE C N 1
ATOM 5303 C CA . ILE C 1 181 ? 147.681 122.733 104.532 1.00 41.25 180 ILE C CA 1
ATOM 5304 C C . ILE C 1 181 ? 147.200 122.586 103.096 1.00 41.25 180 ILE C C 1
ATOM 5305 O O . ILE C 1 181 ? 146.510 121.612 102.773 1.00 41.25 180 ILE C O 1
ATOM 5310 N N . SER C 1 182 ? 147.549 123.518 102.220 1.00 42.72 181 SER C N 1
ATOM 5311 C CA . SER C 1 182 ? 147.169 123.446 100.821 1.00 42.72 181 SER C CA 1
ATOM 5312 C C . SER C 1 182 ? 148.143 122.633 99.991 1.00 42.72 181 SER C C 1
ATOM 5313 O O . SER C 1 182 ? 147.829 122.295 98.847 1.00 42.72 181 SER C O 1
ATOM 5316 N N . SER C 1 183 ? 149.319 122.330 100.529 1.00 42.92 182 SER C N 1
ATOM 5317 C CA . SER C 1 183 ? 150.289 121.539 99.793 1.00 42.92 182 SER C CA 1
ATOM 5318 C C . SER C 1 183 ? 149.716 120.168 99.485 1.00 42.92 182 SER C C 1
ATOM 5319 O O . SER C 1 183 ? 148.919 119.626 100.252 1.00 42.92 182 SER C O 1
ATOM 5322 N N . ILE C 1 184 ? 150.110 119.611 98.346 1.00 43.51 183 ILE C N 1
ATOM 5323 C CA . ILE C 1 184 ? 149.630 118.293 97.962 1.00 43.51 183 ILE C CA 1
ATOM 5324 C C . ILE C 1 184 ? 150.630 117.193 98.290 1.00 43.51 183 ILE C C 1
ATOM 5325 O O . ILE C 1 184 ? 150.211 116.079 98.630 1.00 43.51 183 ILE C O 1
ATOM 5330 N N . PHE C 1 185 ? 151.928 117.473 98.220 1.00 45.63 184 PHE C N 1
ATOM 5331 C CA . PHE C 1 185 ? 152.960 116.505 98.549 1.00 45.63 184 PHE C CA 1
ATOM 5332 C C . PHE C 1 185 ? 153.939 117.129 99.516 1.00 45.63 184 PHE C C 1
ATOM 5333 O O . PHE C 1 185 ? 154.364 118.270 99.331 1.00 45.63 184 PHE C O 1
ATOM 5341 N N . ARG C 1 186 ? 154.316 116.366 100.530 1.00 41.87 185 ARG C N 1
ATOM 5342 C CA . ARG C 1 186 ? 155.341 116.800 101.460 1.00 41.87 185 ARG C CA 1
ATOM 5343 C C . ARG C 1 186 ? 156.159 115.591 101.857 1.00 41.87 185 ARG C C 1
ATOM 5344 O O . ARG C 1 186 ? 155.597 114.598 102.322 1.00 41.87 185 ARG C O 1
ATOM 5352 N N . TYR C 1 187 ? 157.471 115.673 101.676 1.00 41.20 186 TYR C N 1
ATOM 5353 C CA . TYR C 1 187 ? 158.322 114.588 102.135 1.00 41.20 186 TYR C CA 1
ATOM 5354 C C . TYR C 1 187 ? 159.661 115.159 102.557 1.00 41.20 186 TYR C C 1
ATOM 5355 O O . TYR C 1 187 ? 159.927 116.348 102.386 1.00 41.20 186 TYR C O 1
ATOM 5364 N N . HIS C 1 188 ? 160.498 114.297 103.120 1.00 44.86 187 HIS C N 1
ATOM 5365 C CA . HIS C 1 188 ? 161.837 114.703 103.501 1.00 44.86 187 HIS C CA 1
ATOM 5366 C C . HIS C 1 188 ? 162.710 113.471 103.639 1.00 44.86 187 HIS C C 1
ATOM 5367 O O . HIS C 1 188 ? 162.229 112.381 103.945 1.00 44.86 187 HIS C O 1
ATOM 5374 N N . THR C 1 189 ? 164.001 113.657 103.404 1.00 46.20 188 THR C N 1
ATOM 5375 C CA . THR C 1 189 ? 164.943 112.567 103.567 1.00 46.20 188 THR C CA 1
ATOM 5376 C C . THR C 1 189 ? 165.366 112.454 105.024 1.00 46.20 188 THR C C 1
ATOM 5377 O O . THR C 1 189 ? 165.220 113.389 105.813 1.00 46.20 188 THR C O 1
ATOM 5381 N N . ALA C 1 190 ? 165.899 111.286 105.380 1.00 49.71 189 ALA C N 1
ATOM 5382 C CA . ALA C 1 190 ? 166.345 111.042 106.747 1.00 49.71 189 ALA C CA 1
ATOM 5383 C C . ALA C 1 190 ? 167.672 110.300 106.769 1.00 49.71 189 ALA C C 1
ATOM 5384 O O . ALA C 1 190 ? 167.925 109.504 107.679 1.00 49.71 189 ALA C O 1
ATOM 5386 N N . THR C 1 191 ? 168.532 110.546 105.782 1.00 49.58 190 THR C N 1
ATOM 5387 C CA . THR C 1 191 ? 169.784 109.816 105.655 1.00 49.58 190 THR C CA 1
ATOM 5388 C C . THR C 1 191 ? 171.019 110.690 105.822 1.00 49.58 190 THR C C 1
ATOM 5389 O O . THR C 1 191 ? 172.135 110.181 105.681 1.00 49.58 190 THR C O 1
ATOM 5393 N N . GLU C 1 192 ? 170.856 111.981 106.098 1.00 49.62 191 GLU C N 1
ATOM 5394 C CA . GLU C 1 192 ? 171.988 112.859 106.392 1.00 49.62 191 GLU C CA 1
ATOM 5395 C C . GLU C 1 192 ? 173.035 112.785 105.286 1.00 49.62 191 GLU C C 1
ATOM 5396 O O . GLU C 1 192 ? 174.237 112.706 105.543 1.00 49.62 191 GLU C O 1
ATOM 5402 N N . PHE C 1 193 ? 172.568 112.787 104.040 1.00 46.82 192 PHE C N 1
ATOM 5403 C CA . PHE C 1 193 ? 173.452 112.560 102.907 1.00 46.82 192 PHE C CA 1
ATOM 5404 C C . PHE C 1 193 ? 174.133 113.830 102.433 1.00 46.82 192 PHE C C 1
ATOM 5405 O O . PHE C 1 193 ? 174.935 113.775 101.498 1.00 46.82 192 PHE C O 1
ATOM 5413 N N . LEU C 1 194 ? 173.823 114.975 103.033 1.00 45.63 193 LEU C N 1
ATOM 5414 C CA . LEU C 1 194 ? 174.377 116.219 102.521 1.00 45.63 193 LEU C CA 1
ATOM 5415 C C . LEU C 1 194 ? 175.770 116.488 103.065 1.00 45.63 193 LEU C C 1
ATOM 5416 O O . LEU C 1 194 ? 176.533 117.240 102.451 1.00 45.63 193 LEU C O 1
ATOM 5421 N N . THR C 1 195 ? 176.119 115.904 104.205 1.00 46.68 194 THR C N 1
ATOM 5422 C CA . THR C 1 195 ? 177.436 116.171 104.778 1.00 46.68 194 THR C CA 1
ATOM 5423 C C . THR C 1 195 ? 178.569 115.661 103.901 1.00 46.68 194 THR C C 1
ATOM 5424 O O . THR C 1 195 ? 179.535 116.413 103.685 1.00 46.68 194 THR C O 1
ATOM 5428 N N . PRO C 1 196 ? 178.539 114.438 103.365 1.00 46.52 195 PRO C N 1
ATOM 5429 C CA . PRO C 1 196 ? 179.611 114.032 102.447 1.00 46.52 195 PRO C CA 1
ATOM 5430 C C . PRO C 1 196 ? 179.645 114.834 101.166 1.00 46.52 195 PRO C C 1
ATOM 5431 O O . PRO C 1 196 ? 180.642 114.764 100.442 1.00 46.52 195 PRO C O 1
ATOM 5435 N N . LEU C 1 197 ? 178.593 115.586 100.855 1.00 45.54 196 LEU C N 1
ATOM 5436 C CA . LEU C 1 197 ? 178.488 116.289 99.587 1.00 45.54 196 LEU C CA 1
ATOM 5437 C C . LEU C 1 197 ? 178.753 117.780 99.720 1.00 45.54 196 LEU C C 1
ATOM 5438 O O . LEU C 1 197 ? 178.579 118.519 98.750 1.00 45.54 196 LEU C O 1
ATOM 5443 N N . GLY C 1 198 ? 179.171 118.240 100.889 1.00 44.10 197 GLY C N 1
ATOM 5444 C CA . GLY C 1 198 ? 179.477 119.638 101.071 1.00 44.10 197 GLY C CA 1
ATOM 5445 C C . GLY C 1 198 ? 178.529 120.402 101.959 1.00 44.10 197 GLY C C 1
ATOM 5446 O O . GLY C 1 198 ? 178.846 121.531 102.343 1.00 44.10 197 GLY C O 1
ATOM 5447 N N . GLY C 1 199 ? 177.383 119.830 102.304 1.00 45.78 198 GLY C N 1
ATOM 5448 C CA . GLY C 1 199 ? 176.481 120.444 103.248 1.00 45.78 198 GLY C CA 1
ATOM 5449 C C . GLY C 1 199 ? 175.252 121.083 102.646 1.00 45.78 198 GLY C C 1
ATOM 5450 O O . GLY C 1 199 ? 174.285 121.322 103.375 1.00 45.78 198 GLY C O 1
ATOM 5451 N N . ASN C 1 200 ? 175.256 121.369 101.350 1.00 42.37 199 ASN C N 1
ATOM 5452 C CA . ASN C 1 200 ? 174.097 121.978 100.716 1.00 42.37 199 ASN C CA 1
ATOM 5453 C C . ASN C 1 200 ? 174.126 121.647 99.236 1.00 42.37 199 ASN C C 1
ATOM 5454 O O . ASN C 1 200 ? 175.071 121.039 98.734 1.00 42.37 199 ASN C O 1
ATOM 5459 N N . LEU C 1 201 ? 173.077 122.071 98.536 1.00 40.60 200 LEU C N 1
ATOM 5460 C CA . LEU C 1 201 ? 172.954 121.715 97.130 1.00 40.60 200 LEU C CA 1
ATOM 5461 C C . LEU C 1 201 ? 173.971 122.457 96.277 1.00 40.60 200 LEU C C 1
ATOM 5462 O O . LEU C 1 201 ? 174.378 121.965 95.221 1.00 40.60 200 LEU C O 1
ATOM 5467 N N . TYR C 1 202 ? 174.400 123.636 96.718 1.00 39.51 201 TYR C N 1
ATOM 5468 C CA . TYR C 1 202 ? 175.422 124.369 95.983 1.00 39.51 201 TYR C CA 1
ATOM 5469 C C . TYR C 1 202 ? 176.706 123.555 95.887 1.00 39.51 201 TYR C C 1
ATOM 5470 O O . TYR C 1 202 ? 177.229 123.310 94.790 1.00 39.51 201 TYR C O 1
ATOM 5479 N N . PHE C 1 203 ? 177.202 123.078 97.022 1.00 41.51 202 PHE C N 1
ATOM 5480 C CA . PHE C 1 203 ? 178.378 122.224 96.984 1.00 41.51 202 PHE C CA 1
ATOM 5481 C C . PHE C 1 203 ? 178.050 120.865 96.392 1.00 41.51 202 PHE C C 1
ATOM 5482 O O . PHE C 1 203 ? 178.942 120.166 95.906 1.00 41.51 202 PHE C O 1
ATOM 5490 N N . LEU C 1 204 ? 176.781 120.465 96.426 1.00 41.55 203 LEU C N 1
ATOM 5491 C CA . LEU C 1 204 ? 176.413 119.205 95.796 1.00 41.55 203 LEU C CA 1
ATOM 5492 C C . LEU C 1 204 ? 176.533 119.308 94.288 1.00 41.55 203 LEU C C 1
ATOM 5493 O O . LEU C 1 204 ? 176.746 118.303 93.605 1.00 41.55 203 LEU C O 1
ATOM 5498 N N . TYR C 1 205 ? 176.398 120.512 93.750 1.00 43.15 204 TYR C N 1
ATOM 5499 C CA . TYR C 1 205 ? 176.599 120.735 92.330 1.00 43.15 204 TYR C CA 1
ATOM 5500 C C . TYR C 1 205 ? 177.973 121.307 92.022 1.00 43.15 204 TYR C C 1
ATOM 5501 O O . TYR C 1 205 ? 178.234 121.683 90.876 1.00 43.15 204 TYR C O 1
ATOM 5510 N N . LYS C 1 206 ? 178.842 121.407 93.026 1.00 44.00 205 LYS C N 1
ATOM 5511 C CA . LYS C 1 206 ? 180.279 121.472 92.769 1.00 44.00 205 LYS C CA 1
ATOM 5512 C C . LYS C 1 206 ? 180.927 120.087 92.775 1.00 44.00 205 LYS C C 1
ATOM 5513 O O . LYS C 1 206 ? 181.746 119.782 91.904 1.00 44.00 205 LYS C O 1
ATOM 5519 N N . ILE C 1 207 ? 180.579 119.247 93.753 1.00 44.96 206 ILE C N 1
ATOM 5520 C CA . ILE C 1 207 ? 180.752 117.798 93.661 1.00 44.96 206 ILE C CA 1
ATOM 5521 C C . ILE C 1 207 ? 179.784 117.277 92.607 1.00 44.96 206 ILE C C 1
ATOM 5522 O O . ILE C 1 207 ? 179.031 118.057 92.018 1.00 44.96 206 ILE C O 1
ATOM 5527 N N . PHE C 1 208 ? 179.801 115.980 92.324 1.00 52.45 207 PHE C N 1
ATOM 5528 C CA . PHE C 1 208 ? 179.127 115.486 91.131 1.00 52.45 207 PHE C CA 1
ATOM 5529 C C . PHE C 1 208 ? 177.621 115.723 91.210 1.00 52.45 207 PHE C C 1
ATOM 5530 O O . PHE C 1 208 ? 176.849 114.967 91.804 1.00 52.45 207 PHE C O 1
ATOM 5538 N N . TYR C 1 209 ? 177.210 116.837 90.642 1.00 53.97 208 TYR C N 1
ATOM 5539 C CA . TYR C 1 209 ? 177.599 117.196 89.292 1.00 53.97 208 TYR C CA 1
ATOM 5540 C C . TYR C 1 209 ? 177.617 118.702 89.172 1.00 53.97 208 TYR C C 1
ATOM 5541 O O . TYR C 1 209 ? 176.699 119.371 89.626 1.00 53.97 208 TYR C O 1
ATOM 5550 N N . PRO C 1 210 ? 178.619 119.261 88.525 1.00 52.26 209 PRO C N 1
ATOM 5551 C CA . PRO C 1 210 ? 178.361 120.425 87.680 1.00 52.26 209 PRO C CA 1
ATOM 5552 C C . PRO C 1 210 ? 177.340 120.121 86.603 1.00 52.26 209 PRO C C 1
ATOM 5553 O O . PRO C 1 210 ? 177.645 119.360 85.697 1.00 52.26 209 PRO C O 1
ATOM 5557 N N . LEU C 1 211 ? 176.180 120.766 86.635 1.00 50.87 210 LEU C N 1
ATOM 5558 C CA . LEU C 1 211 ? 175.097 120.417 85.725 1.00 50.87 210 LEU C CA 1
ATOM 5559 C C . LEU C 1 211 ? 175.433 120.853 84.308 1.00 50.87 210 LEU C C 1
ATOM 5560 O O . LEU C 1 211 ? 174.944 121.879 83.830 1.00 50.87 210 LEU C O 1
ATOM 5565 N N . VAL C 1 212 ? 176.240 120.062 83.611 1.00 55.30 211 VAL C N 1
ATOM 5566 C CA . VAL C 1 212 ? 176.743 120.418 82.291 1.00 55.30 211 VAL C CA 1
ATOM 5567 C C . VAL C 1 212 ? 176.194 119.426 81.279 1.00 55.30 211 VAL C C 1
ATOM 5568 O O . VAL C 1 212 ? 176.149 118.221 81.529 1.00 55.30 211 VAL C O 1
ATOM 5572 N N . TYR C 1 213 ? 175.773 119.934 80.128 1.00 58.79 212 TYR C N 1
ATOM 5573 C CA . TYR C 1 213 ? 175.192 119.060 79.121 1.00 58.79 212 TYR C CA 1
ATOM 5574 C C . TYR C 1 213 ? 176.274 118.225 78.460 1.00 58.79 212 TYR C C 1
ATOM 5575 O O . TYR C 1 213 ? 177.384 118.695 78.208 1.00 58.79 212 TYR C O 1
ATOM 5584 N N . GLY C 1 214 ? 175.945 116.973 78.186 1.00 57.76 213 GLY C N 1
ATOM 5585 C CA . GLY C 1 214 ? 176.800 116.118 77.400 1.00 57.76 213 GLY C CA 1
ATOM 5586 C C . GLY C 1 214 ? 177.858 115.358 78.159 1.00 57.76 213 GLY C C 1
ATOM 5587 O O . GLY C 1 214 ? 178.329 114.333 77.658 1.00 57.76 213 GLY C O 1
ATOM 5588 N N . SER C 1 215 ? 178.239 115.803 79.353 1.00 58.41 214 SER C N 1
ATOM 5589 C CA . SER C 1 215 ? 179.358 115.176 80.043 1.00 58.41 214 SER C CA 1
ATOM 5590 C C . SER C 1 215 ? 178.923 113.995 80.898 1.00 58.41 214 SER C C 1
ATOM 5591 O O . SER C 1 215 ? 179.540 113.725 81.933 1.00 58.41 214 SER C O 1
ATOM 5594 N N . GLY C 1 216 ? 177.861 113.307 80.502 1.00 60.22 215 GLY C N 1
ATOM 5595 C CA . GLY C 1 216 ? 177.449 112.098 81.182 1.00 60.22 215 GLY C CA 1
ATOM 5596 C C . GLY C 1 216 ? 176.571 111.241 80.300 1.00 60.22 215 GLY C C 1
ATOM 5597 O O . GLY C 1 216 ? 176.530 111.412 79.080 1.00 60.22 215 GLY C O 1
ATOM 5598 N N . THR C 1 217 ? 175.870 110.304 80.927 1.00 63.48 216 THR C N 1
ATOM 5599 C CA . THR C 1 217 ? 174.880 109.468 80.269 1.00 63.48 216 THR C CA 1
ATOM 5600 C C . THR C 1 217 ? 173.895 108.966 81.313 1.00 63.48 216 THR C C 1
ATOM 5601 O O . THR C 1 217 ? 174.139 109.075 82.516 1.00 63.48 216 THR C O 1
ATOM 5605 N N . CYS C 1 218 ? 172.782 108.408 80.848 1.00 63.81 217 CYS C N 1
ATOM 5606 C CA . CYS C 1 218 ? 171.752 107.899 81.747 1.00 63.81 217 CYS C CA 1
ATOM 5607 C C . CYS C 1 218 ? 172.290 106.651 82.449 1.00 63.81 217 CYS C C 1
ATOM 5608 O O . CYS C 1 218 ? 173.452 106.290 82.230 1.00 63.81 217 CYS C O 1
ATOM 5611 N N . PRO C 1 219 ? 171.487 105.925 83.240 1.00 62.62 218 PRO C N 1
ATOM 5612 C CA . PRO C 1 219 ? 171.883 105.579 84.618 1.00 62.62 218 PRO C CA 1
ATOM 5613 C C . PRO C 1 219 ? 173.360 105.347 84.901 1.00 62.62 218 PRO C C 1
ATOM 5614 O O . PRO C 1 219 ? 173.785 105.546 86.042 1.00 62.62 218 PRO C O 1
ATOM 5618 N N . ALA C 1 220 ? 174.139 104.900 83.916 1.00 63.16 219 ALA C N 1
ATOM 5619 C CA . ALA C 1 220 ? 175.564 104.668 84.143 1.00 63.16 219 ALA C CA 1
ATOM 5620 C C . ALA C 1 220 ? 176.233 105.844 84.850 1.00 63.16 219 ALA C C 1
ATOM 5621 O O . ALA C 1 220 ? 177.185 105.652 85.614 1.00 63.16 219 ALA C O 1
ATOM 5623 N N . SER C 1 221 ? 175.748 107.065 84.625 1.00 59.15 220 SER C N 1
ATOM 5624 C CA . SER C 1 221 ? 176.343 108.258 85.219 1.00 59.15 220 SER C CA 1
ATOM 5625 C C . SER C 1 221 ? 175.330 109.103 85.986 1.00 59.15 220 SER C C 1
ATOM 5626 O O . SER C 1 221 ? 175.505 110.317 86.110 1.00 59.15 220 SER C O 1
ATOM 5629 N N . ASN C 1 222 ? 174.281 108.488 86.519 1.00 57.43 221 ASN C N 1
ATOM 5630 C CA . ASN C 1 222 ? 173.270 109.244 87.242 1.00 57.43 221 ASN C CA 1
ATOM 5631 C C . ASN C 1 222 ? 173.788 109.667 88.608 1.00 57.43 221 ASN C C 1
ATOM 5632 O O . ASN C 1 222 ? 174.865 109.254 89.042 1.00 57.43 221 ASN C O 1
ATOM 5637 N N . GLY C 1 223 ? 173.013 110.505 89.286 1.00 50.97 222 GLY C N 1
ATOM 5638 C CA . GLY C 1 223 ? 173.386 110.999 90.588 1.00 50.97 222 GLY C CA 1
ATOM 5639 C C . GLY C 1 223 ? 172.871 110.125 91.710 1.00 50.97 222 GLY C C 1
ATOM 5640 O O . GLY C 1 223 ? 172.515 108.963 91.509 1.00 50.97 222 GLY C O 1
ATOM 5641 N N . PRO C 1 224 ? 172.823 110.672 92.919 1.00 50.92 223 PRO C N 1
ATOM 5642 C CA . PRO C 1 224 ? 172.366 109.885 94.066 1.00 50.92 223 PRO C CA 1
ATOM 5643 C C . PRO C 1 224 ? 170.864 109.664 94.026 1.00 50.92 223 PRO C C 1
ATOM 5644 O O . PRO C 1 224 ? 170.121 110.427 93.409 1.00 50.92 223 PRO C O 1
ATOM 5648 N N . ALA C 1 225 ? 170.424 108.598 94.686 1.00 50.41 224 ALA C N 1
ATOM 5649 C CA . ALA C 1 225 ? 169.010 108.301 94.870 1.00 50.41 224 ALA C CA 1
ATOM 5650 C C . ALA C 1 225 ? 168.770 108.059 96.350 1.00 50.41 224 ALA C C 1
ATOM 5651 O O . ALA C 1 225 ? 169.170 107.018 96.880 1.00 50.41 224 ALA C O 1
ATOM 5653 N N . ILE C 1 226 ? 168.114 109.003 97.009 1.00 49.64 225 ILE C N 1
ATOM 5654 C CA . ILE C 1 226 ? 167.952 108.998 98.456 1.00 49.64 225 ILE C CA 1
ATOM 5655 C C . ILE C 1 226 ? 166.549 108.515 98.780 1.00 49.64 225 ILE C C 1
ATOM 5656 O O . ILE C 1 226 ? 165.586 108.990 98.172 1.00 49.64 225 ILE C O 1
ATOM 5661 N N . PRO C 1 227 ? 166.376 107.580 99.707 1.00 48.10 226 PRO C N 1
ATOM 5662 C CA . PRO C 1 227 ? 165.029 107.199 100.122 1.00 48.10 226 PRO C CA 1
ATOM 5663 C C . PRO C 1 227 ? 164.413 108.292 100.974 1.00 48.10 226 PRO C C 1
ATOM 5664 O O . PRO C 1 227 ? 165.087 108.921 101.790 1.00 48.10 226 PRO C O 1
ATOM 5668 N N . ILE C 1 228 ? 163.117 108.509 100.790 1.00 46.68 227 ILE C N 1
ATOM 5669 C CA . ILE C 1 228 ? 162.413 109.580 101.473 1.00 46.68 227 ILE C CA 1
ATOM 5670 C C . ILE C 1 228 ? 161.346 108.983 102.371 1.00 46.68 227 ILE C C 1
ATOM 5671 O O . ILE C 1 228 ? 160.914 107.843 102.191 1.00 46.68 227 ILE C O 1
ATOM 5676 N N . VAL C 1 229 ? 160.922 109.768 103.348 1.00 47.84 228 VAL C N 1
ATOM 5677 C CA . VAL C 1 229 ? 159.765 109.425 104.154 1.00 47.84 228 VAL C CA 1
ATOM 5678 C C . VAL C 1 229 ? 158.661 110.410 103.816 1.00 47.84 228 VAL C C 1
ATOM 5679 O O . VAL C 1 229 ? 158.906 111.594 103.569 1.00 47.84 228 VAL C O 1
ATOM 5683 N N . TYR C 1 230 ? 157.435 109.912 103.796 1.00 50.76 229 TYR C N 1
ATOM 5684 C CA . TYR C 1 230 ? 156.288 110.685 103.351 1.00 50.76 229 TYR C CA 1
ATOM 5685 C C . TYR C 1 230 ? 155.710 111.442 104.529 1.00 50.76 229 TYR C C 1
ATOM 5686 O O . TYR C 1 230 ? 155.409 110.848 105.568 1.00 50.76 229 TYR C O 1
ATOM 5695 N N . ASP C 1 231 ? 155.563 112.746 104.362 1.00 49.50 230 ASP C N 1
ATOM 5696 C CA . ASP C 1 231 ? 154.943 113.578 105.373 1.00 49.50 230 ASP C CA 1
ATOM 5697 C C . ASP C 1 231 ? 153.489 113.853 105.064 1.00 49.50 230 ASP C C 1
ATOM 5698 O O . ASP C 1 231 ? 152.680 113.970 105.986 1.00 49.50 230 ASP C O 1
ATOM 5703 N N . PHE C 1 232 ? 153.155 113.966 103.787 1.00 47.79 231 PHE C N 1
ATOM 5704 C CA . PHE C 1 232 ? 151.785 114.099 103.329 1.00 47.79 231 PHE C CA 1
ATOM 5705 C C . PHE C 1 232 ? 151.754 113.624 101.892 1.00 47.79 231 PHE C C 1
ATOM 5706 O O . PHE C 1 232 ? 152.542 114.090 101.066 1.00 47.79 231 PHE C O 1
ATOM 5714 N N . GLY C 1 233 ? 150.837 112.723 101.601 1.00 53.55 232 GLY C N 1
ATOM 5715 C CA . GLY C 1 233 ? 150.838 112.036 100.336 1.00 53.55 232 GLY C CA 1
ATOM 5716 C C . GLY C 1 233 ? 151.358 110.622 100.508 1.00 53.55 232 GLY C C 1
ATOM 5717 O O . GLY C 1 233 ? 151.930 110.260 101.535 1.00 53.55 232 GLY C O 1
ATOM 5718 N N . ASN C 1 234 ? 151.152 109.814 99.477 1.00 56.70 233 ASN C N 1
ATOM 5719 C CA . ASN C 1 234 ? 151.559 108.419 99.526 1.00 56.70 233 ASN C CA 1
ATOM 5720 C C . ASN C 1 234 ? 151.839 107.948 98.111 1.00 56.70 233 ASN C C 1
ATOM 5721 O O . ASN C 1 234 ? 151.457 108.593 97.134 1.00 56.70 233 ASN C O 1
ATOM 5726 N N . THR C 1 235 ? 152.481 106.783 98.020 1.00 58.59 234 THR C N 1
ATOM 5727 C CA . THR C 1 235 ? 152.973 106.291 96.738 1.00 58.59 234 THR C CA 1
ATOM 5728 C C . THR C 1 235 ? 151.850 106.150 95.718 1.00 58.59 234 THR C C 1
ATOM 5729 O O . THR C 1 235 ? 152.078 106.277 94.511 1.00 58.59 234 THR C O 1
ATOM 5733 N N . ILE C 1 236 ? 150.627 105.895 96.180 1.00 58.30 235 ILE C N 1
ATOM 5734 C CA . ILE C 1 236 ? 149.497 105.883 95.258 1.00 58.30 235 ILE C CA 1
ATOM 5735 C C . ILE C 1 236 ? 149.261 107.277 94.695 1.00 58.30 235 ILE C C 1
ATOM 5736 O O . ILE C 1 236 ? 149.091 107.455 93.484 1.00 58.30 235 ILE C O 1
ATOM 5741 N N . SER C 1 237 ? 149.260 108.290 95.562 1.00 58.27 236 SER C N 1
ATOM 5742 C CA . SER C 1 237 ? 149.102 109.657 95.081 1.00 58.27 236 SER C CA 1
ATOM 5743 C C . SER C 1 237 ? 150.255 110.055 94.168 1.00 58.27 236 SER C C 1
ATOM 5744 O O . SER C 1 237 ? 150.042 110.690 93.129 1.00 58.27 236 SER C O 1
ATOM 5747 N N . VAL C 1 238 ? 151.483 109.681 94.537 1.00 57.77 237 VAL C N 1
ATOM 5748 C CA . VAL C 1 238 ? 152.629 109.920 93.664 1.00 57.77 237 VAL C CA 1
ATOM 5749 C C . VAL C 1 238 ? 152.367 109.340 92.286 1.00 57.77 237 VAL C C 1
ATOM 5750 O O . VAL C 1 238 ? 152.547 110.013 91.265 1.00 57.77 237 VAL C O 1
ATOM 5754 N N . ALA C 1 239 ? 151.922 108.084 92.236 1.00 60.50 238 ALA C N 1
ATOM 5755 C CA . ALA C 1 239 ? 151.638 107.455 90.955 1.00 60.50 238 ALA C CA 1
ATOM 5756 C C . ALA C 1 239 ? 150.459 108.120 90.264 1.00 60.50 238 ALA C C 1
ATOM 5757 O O . ALA C 1 239 ? 150.247 107.924 89.064 1.00 60.50 238 ALA C O 1
ATOM 5759 N N . SER C 1 240 ? 149.682 108.904 90.999 1.00 62.28 239 SER C N 1
ATOM 5760 C CA . SER C 1 240 ? 148.543 109.596 90.419 1.00 62.28 239 SER C CA 1
ATOM 5761 C C . SER C 1 240 ? 148.893 110.969 89.869 1.00 62.28 239 SER C C 1
ATOM 5762 O O . SER C 1 240 ? 148.122 111.510 89.072 1.00 62.28 239 SER C O 1
ATOM 5765 N N . GLN C 1 241 ? 150.026 111.548 90.267 1.00 58.48 240 GLN C N 1
ATOM 5766 C CA . GLN C 1 241 ? 150.384 112.889 89.823 1.00 58.48 240 GLN C CA 1
ATOM 5767 C C . GLN C 1 241 ? 151.304 112.913 88.613 1.00 58.48 240 GLN C C 1
ATOM 5768 O O . GLN C 1 241 ? 151.208 113.838 87.803 1.00 58.48 240 GLN C O 1
ATOM 5774 N N . VAL C 1 242 ? 152.193 111.935 88.481 1.00 62.47 241 VAL C N 1
ATOM 5775 C CA . VAL C 1 242 ? 153.143 111.852 87.378 1.00 62.47 241 VAL C CA 1
ATOM 5776 C C . VAL C 1 242 ? 152.455 111.253 86.160 1.00 62.47 241 VAL C C 1
ATOM 5777 O O . VAL C 1 242 ? 151.310 110.797 86.253 1.00 62.47 241 VAL C O 1
ATOM 5781 N N . CYS C 1 243 ? 153.129 111.268 85.005 1.00 67.98 242 CYS C N 1
ATOM 5782 C CA . CYS C 1 243 ? 152.487 110.773 83.798 1.00 67.98 242 CYS C CA 1
ATOM 5783 C C . CYS C 1 243 ? 152.141 109.292 83.941 1.00 67.98 242 CYS C C 1
ATOM 5784 O O . CYS C 1 243 ? 152.629 108.613 84.844 1.00 67.98 242 CYS C O 1
ATOM 5787 N N . PRO C 1 244 ? 151.255 108.778 83.091 1.00 68.73 243 PRO C N 1
ATOM 5788 C CA . PRO C 1 244 ? 151.063 107.322 83.051 1.00 68.73 243 PRO C CA 1
ATOM 5789 C C . PRO C 1 244 ? 152.306 106.576 82.601 1.00 68.73 243 PRO C C 1
ATOM 5790 O O . PRO C 1 244 ? 152.737 105.633 83.275 1.00 68.73 243 PRO C O 1
ATOM 5794 N N . ALA C 1 245 ? 152.909 106.981 81.483 1.00 68.08 244 ALA C N 1
ATOM 5795 C CA . ALA C 1 245 ? 154.121 106.312 81.029 1.00 68.08 244 ALA C CA 1
ATOM 5796 C C . ALA C 1 245 ? 155.308 106.640 81.923 1.00 68.08 244 ALA C C 1
ATOM 5797 O O . ALA C 1 245 ? 156.400 106.099 81.722 1.00 68.08 244 ALA C O 1
ATOM 5799 N N . CYS C 1 246 ? 155.117 107.526 82.900 1.00 69.77 245 CYS C N 1
ATOM 5800 C CA . CYS C 1 246 ? 156.153 107.780 83.895 1.00 69.77 245 CYS C CA 1
ATOM 5801 C C . CYS C 1 246 ? 156.527 106.496 84.625 1.00 69.77 245 CYS C C 1
ATOM 5802 O O . CYS C 1 246 ? 157.679 106.043 84.574 1.00 69.77 245 CYS C O 1
ATOM 5805 N N . LEU C 1 247 ? 155.543 105.879 85.281 1.00 67.65 246 LEU C N 1
ATOM 5806 C CA . LEU C 1 247 ? 155.796 104.789 86.214 1.00 67.65 246 LEU C CA 1
ATOM 5807 C C . LEU C 1 247 ? 156.451 103.597 85.539 1.00 67.65 246 LEU C C 1
ATOM 5808 O O . LEU C 1 247 ? 157.078 102.771 86.212 1.00 67.65 246 LEU C O 1
ATOM 5813 N N . GLY C 1 248 ? 156.321 103.486 84.226 1.00 69.84 247 GLY C N 1
ATOM 5814 C CA . GLY C 1 248 ? 156.954 102.396 83.526 1.00 69.84 247 GLY C CA 1
ATOM 5815 C C . GLY C 1 248 ? 158.459 102.394 83.565 1.00 69.84 247 GLY C C 1
ATOM 5816 O O . GLY C 1 248 ? 159.079 101.445 83.081 1.00 69.84 247 GLY C O 1
ATOM 5817 N N . GLY C 1 249 ? 159.078 103.425 84.130 1.00 70.05 248 GLY C N 1
ATOM 5818 C CA . GLY C 1 249 ? 160.524 103.451 84.176 1.00 70.05 248 GLY C CA 1
ATOM 5819 C C . GLY C 1 249 ? 161.096 104.062 85.434 1.00 70.05 248 GLY C C 1
ATOM 5820 O O . GLY C 1 249 ? 162.228 104.553 85.426 1.00 70.05 248 GLY C O 1
ATOM 5821 N N . THR C 1 250 ? 160.319 104.068 86.513 1.00 64.76 249 THR C N 1
ATOM 5822 C CA . THR C 1 250 ? 160.739 104.696 87.756 1.00 64.76 249 THR C CA 1
ATOM 5823 C C . THR C 1 250 ? 160.257 103.851 88.922 1.00 64.76 249 THR C C 1
ATOM 5824 O O . THR C 1 250 ? 159.583 102.837 88.733 1.00 64.76 249 THR C O 1
ATOM 5828 N N . LEU C 1 251 ? 160.608 104.283 90.128 1.00 57.68 250 LEU C N 1
ATOM 5829 C CA . LEU C 1 251 ? 160.173 103.620 91.350 1.00 57.68 250 LEU C CA 1
ATOM 5830 C C . LEU C 1 251 ? 159.898 104.676 92.409 1.00 57.68 250 LEU C C 1
ATOM 5831 O O . LEU C 1 251 ? 160.781 105.474 92.726 1.00 57.68 250 LEU C O 1
ATOM 5836 N N . GLN C 1 252 ? 158.689 104.671 92.965 1.00 55.65 251 GLN C N 1
ATOM 5837 C CA . GLN C 1 252 ? 158.304 105.714 93.907 1.00 55.65 251 GLN C CA 1
ATOM 5838 C C . GLN C 1 252 ? 159.160 105.655 95.161 1.00 55.65 251 GLN C C 1
ATOM 5839 O O . GLN C 1 252 ? 159.828 104.657 95.436 1.00 55.65 251 GLN C O 1
ATOM 5845 N N . GLY C 1 253 ? 159.137 106.733 95.925 1.00 52.51 252 GLY C N 1
ATOM 5846 C CA . GLY C 1 253 ? 159.713 106.744 97.244 1.00 52.51 252 GLY C CA 1
ATOM 5847 C C . GLY C 1 253 ? 161.152 107.189 97.349 1.00 52.51 252 GLY C C 1
ATOM 5848 O O . GLY C 1 253 ? 161.760 106.993 98.406 1.00 52.51 252 GLY C O 1
ATOM 5849 N N . TYR C 1 254 ? 161.719 107.774 96.300 1.00 52.40 253 TYR C N 1
ATOM 5850 C CA . TYR C 1 254 ? 163.073 108.291 96.359 1.00 52.40 253 TYR C CA 1
ATOM 5851 C C . TYR C 1 254 ? 163.114 109.663 95.718 1.00 52.40 253 TYR C C 1
ATOM 5852 O O . TYR C 1 254 ? 162.301 110.000 94.858 1.00 52.40 253 TYR C O 1
ATOM 5861 N N . VAL C 1 255 ? 164.088 110.453 96.143 1.00 50.37 254 VAL C N 1
ATOM 5862 C CA . VAL C 1 255 ? 164.441 111.692 95.470 1.00 50.37 254 VAL C CA 1
ATOM 5863 C C . VAL C 1 255 ? 165.755 111.458 94.744 1.00 50.37 254 VAL C C 1
ATOM 5864 O O . VAL C 1 255 ? 166.668 110.827 95.286 1.00 50.37 254 VAL C O 1
ATOM 5868 N N . HIS C 1 256 ? 165.836 111.926 93.508 1.00 51.87 255 HIS C N 1
ATOM 5869 C CA . HIS C 1 256 ? 166.993 111.687 92.664 1.00 51.87 255 HIS C CA 1
ATOM 5870 C C . HIS C 1 256 ? 167.553 113.015 92.189 1.00 51.87 255 HIS C C 1
ATOM 5871 O O . HIS C 1 256 ? 166.813 113.865 91.690 1.00 51.87 255 HIS C O 1
ATOM 5878 N N . LEU C 1 257 ? 168.859 113.186 92.340 1.00 48.58 256 LEU C N 1
ATOM 5879 C CA . LEU C 1 257 ? 169.527 114.437 92.022 1.00 48.58 256 LEU C CA 1
ATOM 5880 C C . LEU C 1 257 ? 170.494 114.222 90.870 1.00 48.58 256 LEU C C 1
ATOM 5881 O O . LEU C 1 257 ? 171.288 113.280 90.889 1.00 48.58 256 LEU C O 1
ATOM 5886 N N . ARG C 1 258 ? 170.434 115.110 89.880 1.00 50.48 257 ARG C N 1
ATOM 5887 C CA . ARG C 1 258 ? 171.280 115.027 88.695 1.00 50.48 257 ARG C CA 1
ATOM 5888 C C . ARG C 1 258 ? 171.086 113.702 87.964 1.00 50.48 257 ARG C C 1
ATOM 5889 O O . ARG C 1 258 ? 171.933 112.810 88.020 1.00 50.48 257 ARG C O 1
ATOM 5897 N N . VAL C 1 259 ? 169.938 113.549 87.345 1.00 52.40 258 VAL C N 1
ATOM 5898 C CA . VAL C 1 259 ? 169.702 112.459 86.416 1.00 52.40 258 VAL C CA 1
ATOM 5899 C C . VAL C 1 259 ? 170.146 112.940 85.043 1.00 52.40 258 VAL C C 1
ATOM 5900 O O . VAL C 1 259 ? 170.174 114.145 84.777 1.00 52.40 258 VAL C O 1
ATOM 5904 N N . PHE C 1 260 ? 170.502 112.009 84.168 1.00 55.28 259 PHE C N 1
ATOM 5905 C CA . PHE C 1 260 ? 170.766 112.311 82.771 1.00 55.28 259 PHE C CA 1
ATOM 5906 C C . PHE C 1 260 ? 169.638 111.756 81.915 1.00 55.28 259 PHE C C 1
ATOM 5907 O O . PHE C 1 260 ? 169.207 110.618 82.112 1.00 55.28 259 PHE C O 1
ATOM 5915 N N . ASN C 1 261 ? 169.157 112.552 80.966 1.00 60.58 260 ASN C N 1
ATOM 5916 C CA . ASN C 1 261 ? 168.112 112.072 80.076 1.00 60.58 260 ASN C CA 1
ATOM 5917 C C . ASN C 1 261 ? 168.741 111.233 78.971 1.00 60.58 260 ASN C C 1
ATOM 5918 O O . ASN C 1 261 ? 169.948 110.988 78.957 1.00 60.58 260 ASN C O 1
ATOM 5923 N N . ASN C 1 262 ? 167.923 110.793 78.020 1.00 63.32 261 ASN C N 1
ATOM 5924 C CA . ASN C 1 262 ? 168.444 109.961 76.943 1.00 63.32 261 ASN C CA 1
ATOM 5925 C C . ASN C 1 262 ? 169.441 110.727 76.087 1.00 63.32 261 ASN C C 1
ATOM 5926 O O . ASN C 1 262 ? 170.272 110.123 75.399 1.00 63.32 261 ASN C O 1
ATOM 5931 N N . GLU C 1 263 ? 169.367 112.056 76.107 1.00 64.29 262 GLU C N 1
ATOM 5932 C CA . GLU C 1 263 ? 170.184 112.897 75.246 1.00 64.29 262 GLU C CA 1
ATOM 5933 C C . GLU C 1 263 ? 171.436 113.404 75.936 1.00 64.29 262 GLU C C 1
ATOM 5934 O O . GLU C 1 263 ? 172.077 114.324 75.419 1.00 64.29 262 GLU C O 1
ATOM 5940 N N . ARG C 1 264 ? 171.784 112.838 77.089 1.00 61.35 263 ARG C N 1
ATOM 5941 C CA . ARG C 1 264 ? 172.873 113.303 77.938 1.00 61.35 263 ARG C CA 1
ATOM 5942 C C . ARG C 1 264 ? 172.598 114.675 78.534 1.00 61.35 263 ARG C C 1
ATOM 5943 O O . ARG C 1 264 ? 173.501 115.289 79.108 1.00 61.35 263 ARG C O 1
ATOM 5951 N N . ALA C 1 265 ? 171.379 115.170 78.415 1.00 57.69 264 ALA C N 1
ATOM 5952 C CA . ALA C 1 265 ? 171.153 116.441 79.087 1.00 57.69 264 ALA C CA 1
ATOM 5953 C C . ALA C 1 265 ? 170.842 116.204 80.558 1.00 57.69 264 ALA C C 1
ATOM 5954 O O . ALA C 1 265 ? 170.033 115.333 80.884 1.00 57.69 264 ALA C O 1
ATOM 5956 N N . PRO C 1 266 ? 171.457 116.949 81.465 1.00 52.28 265 PRO C N 1
ATOM 5957 C CA . PRO C 1 266 ? 171.265 116.673 82.889 1.00 52.28 265 PRO C CA 1
ATOM 5958 C C . PRO C 1 266 ? 170.111 117.461 83.475 1.00 52.28 265 PRO C C 1
ATOM 5959 O O . PRO C 1 266 ? 169.872 118.611 83.102 1.00 52.28 265 PRO C O 1
ATOM 5963 N N . PHE C 1 267 ? 169.391 116.835 84.398 1.00 47.98 266 PHE C N 1
ATOM 5964 C CA . PHE C 1 267 ? 168.267 117.455 85.081 1.00 47.98 266 PHE C CA 1
ATOM 5965 C C . PHE C 1 267 ? 168.524 117.431 86.576 1.00 47.98 266 PHE C C 1
ATOM 5966 O O . PHE C 1 267 ? 169.009 116.432 87.110 1.00 47.98 266 PHE C O 1
ATOM 5974 N N . ALA C 1 268 ? 168.181 118.525 87.246 1.00 46.71 267 ALA C N 1
ATOM 5975 C CA . ALA C 1 268 ? 168.606 118.707 88.626 1.00 46.71 267 ALA C CA 1
ATOM 5976 C C . ALA C 1 268 ? 167.933 117.715 89.560 1.00 46.71 267 ALA C C 1
ATOM 5977 O O . ALA C 1 268 ? 168.605 117.020 90.327 1.00 46.71 267 ALA C O 1
ATOM 5979 N N . LEU C 1 269 ? 166.608 117.636 89.518 1.00 48.97 268 LEU C N 1
ATOM 5980 C CA . LEU C 1 269 ? 165.847 117.016 90.594 1.00 48.97 268 LEU C CA 1
ATOM 5981 C C . LEU C 1 269 ? 164.689 116.219 90.020 1.00 48.97 268 LEU C C 1
ATOM 5982 O O . LEU C 1 269 ? 163.997 116.696 89.118 1.00 48.97 268 LEU C O 1
ATOM 5987 N N . CYS C 1 270 ? 164.478 115.015 90.545 1.00 53.94 269 CYS C N 1
ATOM 5988 C CA . CYS C 1 270 ? 163.268 114.237 90.283 1.00 53.94 269 CYS C CA 1
ATOM 5989 C C . CYS C 1 270 ? 162.563 114.022 91.613 1.00 53.94 269 CYS C C 1
ATOM 5990 O O . CYS C 1 270 ? 162.970 113.175 92.411 1.00 53.94 269 CYS C O 1
ATOM 5993 N N . SER C 1 271 ? 161.498 114.780 91.848 1.00 52.35 270 SER C N 1
ATOM 5994 C CA . SER C 1 271 ? 160.802 114.769 93.130 1.00 52.35 270 SER C CA 1
ATOM 5995 C C . SER C 1 271 ? 159.842 113.591 93.176 1.00 52.35 270 SER C C 1
ATOM 5996 O O . SER C 1 271 ? 158.884 113.526 92.403 1.00 52.35 270 SER C O 1
ATOM 5999 N N . GLY C 1 272 ? 160.090 112.659 94.092 1.00 52.88 271 GLY C N 1
ATOM 6000 C CA . GLY C 1 272 ? 159.140 111.614 94.416 1.00 52.88 271 GLY C CA 1
ATOM 6001 C C . GLY C 1 272 ? 159.502 110.228 93.938 1.00 52.88 271 GLY C C 1
ATOM 6002 O O . GLY C 1 272 ? 158.947 109.252 94.459 1.00 52.88 271 GLY C O 1
ATOM 6003 N N . LEU C 1 273 ? 160.417 110.093 92.986 1.00 54.00 272 LEU C N 1
ATOM 6004 C CA . LEU C 1 273 ? 160.697 108.794 92.403 1.00 54.00 272 LEU C CA 1
ATOM 6005 C C . LEU C 1 273 ? 162.146 108.696 91.955 1.00 54.00 272 LEU C C 1
ATOM 6006 O O . LEU C 1 273 ? 162.765 109.689 91.571 1.00 54.00 272 LEU C O 1
ATOM 6011 N N . ARG C 1 274 ? 162.675 107.480 92.020 1.00 58.39 273 ARG C N 1
ATOM 6012 C CA . ARG C 1 274 ? 164.023 107.153 91.584 1.00 58.39 273 ARG C CA 1
ATOM 6013 C C . ARG C 1 274 ? 163.953 106.641 90.157 1.00 58.39 273 ARG C C 1
ATOM 6014 O O . ARG C 1 274 ? 163.053 105.867 89.816 1.00 58.39 273 ARG C O 1
ATOM 6022 N N . VAL C 1 275 ? 164.909 107.069 89.334 1.00 62.36 274 VAL C N 1
ATOM 6023 C CA . VAL C 1 275 ? 164.891 106.715 87.926 1.00 62.36 274 VAL C CA 1
ATOM 6024 C C . VAL C 1 275 ? 165.428 105.305 87.729 1.00 62.36 274 VAL C C 1
ATOM 6025 O O . VAL C 1 275 ? 166.456 104.915 88.296 1.00 62.36 274 VAL C O 1
ATOM 6029 N N . LEU C 1 276 ? 164.706 104.523 86.939 1.00 67.99 275 LEU C N 1
ATOM 6030 C CA . LEU C 1 276 ? 165.144 103.206 86.515 1.00 67.99 275 LEU C CA 1
ATOM 6031 C C . LEU C 1 276 ? 165.884 103.328 85.189 1.00 67.99 275 LEU C C 1
ATOM 6032 O O . LEU C 1 276 ? 166.353 104.402 84.806 1.00 67.99 275 LEU C O 1
ATOM 6037 N N . ASP C 1 277 ? 165.994 102.211 84.474 1.00 74.72 276 ASP C N 1
ATOM 6038 C CA . ASP C 1 277 ? 166.765 102.184 83.239 1.00 74.72 276 ASP C CA 1
ATOM 6039 C C . ASP C 1 277 ? 166.074 102.966 82.130 1.00 74.72 276 ASP C C 1
ATOM 6040 O O . ASP C 1 277 ? 166.483 102.890 80.969 1.00 74.72 276 ASP C O 1
ATOM 6045 N N . ASN C 1 278 ? 165.025 103.710 82.466 1.00 69.33 277 ASN C N 1
ATOM 6046 C CA . ASN C 1 278 ? 164.324 104.527 81.488 1.00 69.33 277 ASN C CA 1
ATOM 6047 C C . ASN C 1 278 ? 164.914 105.929 81.409 1.00 69.33 277 ASN C C 1
ATOM 6048 O O . ASN C 1 278 ? 164.835 106.691 82.376 1.00 69.33 277 ASN C O 1
ATOM 6053 N N . CYS C 1 279 ? 165.485 106.288 80.261 1.00 67.34 278 CYS C N 1
ATOM 6054 C CA . CYS C 1 279 ? 166.199 107.545 80.085 1.00 67.34 278 CYS C CA 1
ATOM 6055 C C . CYS C 1 279 ? 165.309 108.631 79.491 1.00 67.34 278 CYS C C 1
ATOM 6056 O O . CYS C 1 279 ? 165.811 109.626 78.961 1.00 67.34 278 CYS C O 1
ATOM 6059 N N . ASN C 1 280 ? 163.989 108.464 79.570 1.00 61.74 279 ASN C N 1
ATOM 6060 C CA . ASN C 1 280 ? 163.038 109.496 79.163 1.00 61.74 279 ASN C CA 1
ATOM 6061 C C . ASN C 1 280 ? 162.695 110.356 80.373 1.00 61.74 279 ASN C C 1
ATOM 6062 O O . ASN C 1 280 ? 161.539 110.513 80.763 1.00 61.74 279 ASN C O 1
ATOM 6067 N N . THR C 1 281 ? 163.732 110.928 80.972 1.00 57.26 280 THR C N 1
ATOM 6068 C CA . THR C 1 281 ? 163.601 111.633 82.235 1.00 57.26 280 THR C CA 1
ATOM 6069 C C . THR C 1 281 ? 163.167 113.078 82.078 1.00 57.26 280 THR C C 1
ATOM 6070 O O . THR C 1 281 ? 162.957 113.756 83.086 1.00 57.26 280 THR C O 1
ATOM 6074 N N . GLU C 1 282 ? 163.023 113.570 80.850 1.00 57.76 281 GLU C N 1
ATOM 6075 C CA . GLU C 1 282 ? 162.604 114.951 80.674 1.00 57.76 281 GLU C CA 1
ATOM 6076 C C . GLU C 1 282 ? 161.186 115.186 81.161 1.00 57.76 281 GLU C C 1
ATOM 6077 O O . GLU C 1 282 ? 160.776 116.341 81.301 1.00 57.76 281 GLU C O 1
ATOM 6083 N N . HIS C 1 283 ? 160.431 114.125 81.428 1.00 59.21 282 HIS C N 1
ATOM 6084 C CA . HIS C 1 283 ? 159.015 114.239 81.737 1.00 59.21 282 HIS C CA 1
ATOM 6085 C C . HIS C 1 283 ? 158.705 114.172 83.221 1.00 59.21 282 HIS C C 1
ATOM 6086 O O . HIS C 1 283 ? 157.550 114.381 83.598 1.00 59.21 282 HIS C O 1
ATOM 6093 N N . TYR C 1 284 ? 159.680 113.870 84.071 1.00 56.63 283 TYR C N 1
ATOM 6094 C CA . TYR C 1 284 ? 159.385 113.840 85.498 1.00 56.63 283 TYR C CA 1
ATOM 6095 C C . TYR C 1 284 ? 160.508 114.417 86.346 1.00 56.63 283 TYR C C 1
ATOM 6096 O O . TYR C 1 284 ? 160.561 114.145 87.548 1.00 56.63 283 TYR C O 1
ATOM 6105 N N . CYS C 1 285 ? 161.404 115.203 85.763 1.00 51.21 284 CYS C N 1
ATOM 6106 C CA . CYS C 1 285 ? 162.477 115.831 86.518 1.00 51.21 284 CYS C CA 1
ATOM 6107 C C . CYS C 1 285 ? 162.575 117.292 86.116 1.00 51.21 284 CYS C C 1
ATOM 6108 O O . CYS C 1 285 ? 162.401 117.628 84.942 1.00 51.21 284 CYS C O 1
ATOM 6111 N N . ILE C 1 286 ? 162.842 118.154 87.088 1.00 47.84 285 ILE C N 1
ATOM 6112 C CA . ILE C 1 286 ? 162.782 119.592 86.892 1.00 47.84 285 ILE C CA 1
ATOM 6113 C C . ILE C 1 286 ? 164.188 120.169 86.913 1.00 47.84 285 ILE C C 1
ATOM 6114 O O . ILE C 1 286 ? 165.165 119.495 87.248 1.00 47.84 285 ILE C O 1
ATOM 6119 N N . GLY C 1 287 ? 164.287 121.446 86.555 1.00 45.38 286 GLY C N 1
ATOM 6120 C CA . GLY C 1 287 ? 165.573 122.106 86.472 1.00 45.38 286 GLY C CA 1
ATOM 6121 C C . GLY C 1 287 ? 166.362 121.613 85.283 1.00 45.38 286 GLY C C 1
ATOM 6122 O O . GLY C 1 287 ? 165.875 120.769 84.531 1.00 45.38 286 GLY C O 1
ATOM 6123 N N . GLY C 1 288 ? 167.563 122.134 85.078 1.00 46.21 287 GLY C N 1
ATOM 6124 C CA . GLY C 1 288 ? 168.405 121.598 84.028 1.00 46.21 287 GLY C CA 1
ATOM 6125 C C . GLY C 1 288 ? 169.415 122.618 83.559 1.00 46.21 287 GLY C C 1
ATOM 6126 O O . GLY C 1 288 ? 169.585 123.678 84.161 1.00 46.21 287 GLY C O 1
ATOM 6127 N N . ALA C 1 289 ? 170.091 122.269 82.473 1.00 51.92 288 ALA C N 1
ATOM 6128 C CA . ALA C 1 289 ? 171.027 123.169 81.829 1.00 51.92 288 ALA C CA 1
ATOM 6129 C C . ALA C 1 289 ? 170.311 123.960 80.743 1.00 51.92 288 ALA C C 1
ATOM 6130 O O . ALA C 1 289 ? 169.084 123.958 80.638 1.00 51.92 288 ALA C O 1
ATOM 6132 N N . GLY C 1 290 ? 171.089 124.640 79.917 1.00 57.17 289 GLY C N 1
ATOM 6133 C CA . GLY C 1 290 ? 170.526 125.485 78.892 1.00 57.17 289 GLY C CA 1
ATOM 6134 C C . GLY C 1 290 ? 170.337 124.856 77.537 1.00 57.17 289 GLY C C 1
ATOM 6135 O O . GLY C 1 290 ? 170.141 125.587 76.565 1.00 57.17 289 GLY C O 1
ATOM 6136 N N . TYR C 1 291 ? 170.401 123.533 77.417 1.00 58.23 290 TYR C N 1
ATOM 6137 C CA . TYR C 1 291 ? 170.268 122.905 76.111 1.00 58.23 290 TYR C CA 1
ATOM 6138 C C . TYR C 1 291 ? 169.713 121.499 76.248 1.00 58.23 290 TYR C C 1
ATOM 6139 O O . TYR C 1 291 ? 170.246 120.693 77.014 1.00 58.23 290 TYR C O 1
ATOM 6148 N N . VAL C 1 292 ? 168.647 121.212 75.506 1.00 61.47 291 VAL C N 1
ATOM 6149 C CA . VAL C 1 292 ? 168.147 119.852 75.326 1.00 61.47 291 VAL C CA 1
ATOM 6150 C C . VAL C 1 292 ? 167.846 119.657 73.845 1.00 61.47 291 VAL C C 1
ATOM 6151 O O . VAL C 1 292 ? 167.106 120.451 73.248 1.00 61.47 291 VAL C O 1
ATOM 6155 N N . PRO C 1 293 ? 168.403 118.642 73.212 1.00 62.34 292 PRO C N 1
ATOM 6156 C CA . PRO C 1 293 ? 168.364 118.583 71.748 1.00 62.34 292 PRO C CA 1
ATOM 6157 C C . PRO C 1 293 ? 167.164 117.864 71.156 1.00 62.34 292 PRO C C 1
ATOM 6158 O O . PRO C 1 293 ? 166.870 118.049 69.972 1.00 62.34 292 PRO C O 1
ATOM 6162 N N . GLU C 1 294 ? 166.470 117.040 71.929 1.00 63.99 293 GLU C N 1
ATOM 6163 C CA . GLU C 1 294 ? 165.344 116.304 71.368 1.00 63.99 293 GLU C CA 1
ATOM 6164 C C . GLU C 1 294 ? 164.169 117.244 71.153 1.00 63.99 293 GLU C C 1
ATOM 6165 O O . GLU C 1 294 ? 163.598 117.761 72.118 1.00 63.99 293 GLU C O 1
ATOM 6171 N N . GLN C 1 295 ? 163.803 117.455 69.889 1.00 64.90 294 GLN C N 1
ATOM 6172 C CA . GLN C 1 295 ? 162.680 118.321 69.537 1.00 64.90 294 GLN C CA 1
ATOM 6173 C C . GLN C 1 295 ? 162.849 119.711 70.138 1.00 64.90 294 GLN C C 1
ATOM 6174 O O . GLN C 1 295 ? 161.903 120.294 70.668 1.00 64.90 294 GLN C O 1
ATOM 6180 N N . THR C 1 296 ? 164.067 120.232 70.073 1.00 63.47 295 THR C N 1
ATOM 6181 C CA . THR C 1 296 ? 164.378 121.540 70.629 1.00 63.47 295 THR C CA 1
ATOM 6182 C C . THR C 1 296 ? 163.466 122.601 70.033 1.00 63.47 295 THR C C 1
ATOM 6183 O O . THR C 1 296 ? 163.240 122.616 68.818 1.00 63.47 295 THR C O 1
ATOM 6187 N N . PRO C 1 297 ? 162.922 123.507 70.852 1.00 61.70 296 PRO C N 1
ATOM 6188 C CA . PRO C 1 297 ? 163.141 123.536 72.295 1.00 61.70 296 PRO C CA 1
ATOM 6189 C C . PRO C 1 297 ? 161.936 123.063 73.090 1.00 61.70 296 PRO C C 1
ATOM 6190 O O . PRO C 1 297 ? 161.647 123.635 74.134 1.00 61.70 296 PRO C O 1
ATOM 6194 N N . ARG C 1 298 ? 161.245 122.028 72.614 1.00 61.68 297 ARG C N 1
ATOM 6195 C CA . ARG C 1 298 ? 160.016 121.614 73.277 1.00 61.68 297 ARG C CA 1
ATOM 6196 C C . ARG C 1 298 ? 160.267 121.020 74.655 1.00 61.68 297 ARG C C 1
ATOM 6197 O O . ARG C 1 298 ? 159.308 120.688 75.357 1.00 61.68 297 ARG C O 1
ATOM 6205 N N . GLN C 1 299 ? 161.525 120.876 75.060 1.00 60.09 298 GLN C N 1
ATOM 6206 C CA . GLN C 1 299 ? 161.860 120.311 76.358 1.00 60.09 298 GLN C CA 1
ATOM 6207 C C . GLN C 1 299 ? 162.669 121.263 77.224 1.00 60.09 298 GLN C C 1
ATOM 6208 O O . GLN C 1 299 ? 163.414 120.810 78.092 1.00 60.09 298 GLN C O 1
ATOM 6214 N N . CYS C 1 300 ? 162.538 122.563 77.004 1.00 57.32 299 CYS C N 1
ATOM 6215 C CA . CYS C 1 300 ? 163.210 123.586 77.791 1.00 57.32 299 CYS C CA 1
ATOM 6216 C C . CYS C 1 300 ? 162.260 124.155 78.833 1.00 57.32 299 CYS C C 1
ATOM 6217 O O . CYS C 1 300 ? 161.049 124.232 78.605 1.00 57.32 299 CYS C O 1
ATOM 6220 N N . GLY C 1 301 ? 162.805 124.547 79.970 1.00 50.13 300 GLY C N 1
ATOM 6221 C CA . GLY C 1 301 ? 162.052 125.274 80.975 1.00 50.13 300 GLY C CA 1
ATOM 6222 C C . GLY C 1 301 ? 162.297 124.730 82.366 1.00 50.13 300 GLY C C 1
ATOM 6223 O O . GLY C 1 301 ? 162.926 123.691 82.557 1.00 50.13 300 GLY C O 1
ATOM 6224 N N . ASP C 1 302 ? 161.794 125.462 83.363 1.00 46.39 301 ASP C N 1
ATOM 6225 C CA . ASP C 1 302 ? 161.872 124.992 84.740 1.00 46.39 301 ASP C CA 1
ATOM 6226 C C . ASP C 1 302 ? 161.235 123.619 84.883 1.00 46.39 301 ASP C C 1
ATOM 6227 O O . ASP C 1 302 ? 161.831 122.708 85.466 1.00 46.39 301 ASP C O 1
ATOM 6232 N N . PHE C 1 303 ? 160.022 123.455 84.364 1.00 47.70 302 PHE C N 1
ATOM 6233 C CA . PHE C 1 303 ? 159.373 122.156 84.268 1.00 47.70 302 PHE C CA 1
ATOM 6234 C C . PHE C 1 303 ? 159.528 121.564 82.876 1.00 47.70 302 PHE C C 1
ATOM 6235 O O . PHE C 1 303 ? 158.644 121.733 82.034 1.00 47.70 302 PHE C O 1
ATOM 6243 N N . SER C 1 304 ? 160.641 120.877 82.628 1.00 54.62 303 SER C N 1
ATOM 6244 C CA . SER C 1 304 ? 161.194 120.639 81.294 1.00 54.62 303 SER C CA 1
ATOM 6245 C C . SER C 1 304 ? 160.124 120.214 80.297 1.00 54.62 303 SER C C 1
ATOM 6246 O O . SER C 1 304 ? 159.841 120.978 79.362 1.00 54.62 303 SER C O 1
ATOM 6249 N N . ALA C 1 305 ? 159.496 119.052 80.449 1.00 54.98 304 ALA C N 1
ATOM 6250 C CA . ALA C 1 305 ? 158.612 118.540 79.412 1.00 54.98 304 ALA C CA 1
ATOM 6251 C C . ALA C 1 305 ? 157.291 118.032 79.965 1.00 54.98 304 ALA C C 1
ATOM 6252 O O . ALA C 1 305 ? 156.713 117.094 79.412 1.00 54.98 304 ALA C O 1
ATOM 6254 N N . PHE C 1 306 ? 156.788 118.644 81.033 1.00 55.36 305 PHE C N 1
ATOM 6255 C CA . PHE C 1 306 ? 155.559 118.170 81.653 1.00 55.36 305 PHE C CA 1
ATOM 6256 C C . PHE C 1 306 ? 154.331 118.402 80.785 1.00 55.36 305 PHE C C 1
ATOM 6257 O O . PHE C 1 306 ? 153.221 118.078 81.216 1.00 55.36 305 PHE C O 1
ATOM 6265 N N . ASP C 1 307 ? 154.499 118.958 79.591 1.00 58.75 306 ASP C N 1
ATOM 6266 C CA . ASP C 1 307 ? 153.398 119.224 78.682 1.00 58.75 306 ASP C CA 1
ATOM 6267 C C . ASP C 1 307 ? 153.583 118.549 77.334 1.00 58.75 306 ASP C C 1
ATOM 6268 O O . ASP C 1 307 ? 153.058 119.042 76.332 1.00 58.75 306 ASP C O 1
ATOM 6273 N N . TRP C 1 308 ? 154.330 117.446 77.288 1.00 58.72 307 TRP C N 1
ATOM 6274 C CA . TRP C 1 308 ? 154.673 116.827 76.014 1.00 58.72 307 TRP C CA 1
ATOM 6275 C C . TRP C 1 308 ? 153.431 116.505 75.196 1.00 58.72 307 TRP C C 1
ATOM 6276 O O . TRP C 1 308 ? 153.394 116.741 73.985 1.00 58.72 307 TRP C O 1
ATOM 6287 N N . SER C 1 309 ? 152.395 115.975 75.844 1.00 62.19 308 SER C N 1
ATOM 6288 C CA . SER C 1 309 ? 151.169 115.584 75.162 1.00 62.19 308 SER C CA 1
ATOM 6289 C C . SER C 1 309 ? 149.968 116.418 75.592 1.00 62.19 308 SER C C 1
ATOM 6290 O O . SER C 1 309 ? 148.855 115.895 75.681 1.00 62.19 308 SER C O 1
ATOM 6293 N N . GLY C 1 310 ? 150.165 117.697 75.861 1.00 61.57 309 GLY C N 1
ATOM 6294 C CA . GLY C 1 310 ? 149.051 118.531 76.258 1.00 61.57 309 GLY C CA 1
ATOM 6295 C C . GLY C 1 310 ? 149.116 118.877 77.732 1.00 61.57 309 GLY C C 1
ATOM 6296 O O . GLY C 1 310 ? 149.548 118.074 78.566 1.00 61.57 309 GLY C O 1
ATOM 6297 N N . ILE C 1 311 ? 148.673 120.087 78.064 1.00 60.30 310 ILE C N 1
ATOM 6298 C CA . ILE C 1 311 ? 148.827 120.605 79.419 1.00 60.30 310 ILE C CA 1
ATOM 6299 C C . ILE C 1 311 ? 147.792 119.998 80.357 1.00 60.30 310 ILE C C 1
ATOM 6300 O O . ILE C 1 311 ? 146.592 119.984 80.062 1.00 60.30 310 ILE C O 1
ATOM 6305 N N . GLY C 1 312 ? 148.259 119.455 81.479 1.00 59.91 311 GLY C N 1
ATOM 6306 C CA . GLY C 1 312 ? 147.384 118.938 82.509 1.00 59.91 311 GLY C CA 1
ATOM 6307 C C . GLY C 1 312 ? 146.433 117.849 82.075 1.00 59.91 311 GLY C C 1
ATOM 6308 O O . GLY C 1 312 ? 145.631 117.390 82.892 1.00 59.91 311 GLY C O 1
ATOM 6309 N N . THR C 1 313 ? 146.499 117.413 80.818 1.00 63.06 312 THR C N 1
ATOM 6310 C CA . THR C 1 313 ? 145.551 116.423 80.325 1.00 63.06 312 THR C CA 1
ATOM 6311 C C . THR C 1 313 ? 145.814 115.039 80.895 1.00 63.06 312 THR C C 1
ATOM 6312 O O . THR C 1 313 ? 145.001 114.130 80.694 1.00 63.06 312 THR C O 1
ATOM 6316 N N . HIS C 1 314 ? 146.937 114.855 81.585 1.00 65.16 313 HIS C N 1
ATOM 6317 C CA . HIS C 1 314 ? 147.243 113.616 82.294 1.00 65.16 313 HIS C CA 1
ATOM 6318 C C . HIS C 1 314 ? 147.152 112.400 81.380 1.00 65.16 313 HIS C C 1
ATOM 6319 O O . HIS C 1 314 ? 146.426 111.447 81.664 1.00 65.16 313 HIS C O 1
ATOM 6326 N N . VAL C 1 315 ? 147.888 112.431 80.273 1.00 65.01 314 VAL C N 1
ATOM 6327 C CA . VAL C 1 315 ? 147.960 111.315 79.344 1.00 65.01 314 VAL C CA 1
ATOM 6328 C C . VAL C 1 315 ? 149.413 110.883 79.272 1.00 65.01 314 VAL C C 1
ATOM 6329 O O . VAL C 1 315 ? 150.277 111.435 79.955 1.00 65.01 314 VAL C O 1
ATOM 6333 N N . GLU C 1 316 ? 149.677 109.910 78.399 1.00 66.95 315 GLU C N 1
ATOM 6334 C CA . GLU C 1 316 ? 150.888 109.095 78.428 1.00 66.95 315 GLU C CA 1
ATOM 6335 C C . GLU C 1 316 ? 152.138 109.858 78.853 1.00 66.95 315 GLU C C 1
ATOM 6336 O O . GLU C 1 316 ? 152.913 109.362 79.673 1.00 66.95 315 GLU C O 1
ATOM 6342 N N . TRP C 1 317 ? 152.334 111.068 78.343 1.00 64.24 316 TRP C N 1
ATOM 6343 C CA . TRP C 1 317 ? 153.521 111.840 78.665 1.00 64.24 316 TRP C CA 1
ATOM 6344 C C . TRP C 1 317 ? 153.207 113.164 79.339 1.00 64.24 316 TRP C C 1
ATOM 6345 O O . TRP C 1 317 ? 154.093 114.015 79.438 1.00 64.24 316 TRP C O 1
ATOM 6356 N N . SER C 1 318 ? 151.981 113.360 79.805 1.00 63.14 317 SER C N 1
ATOM 6357 C CA . SER C 1 318 ? 151.576 114.633 80.380 1.00 63.14 317 SER C CA 1
ATOM 6358 C C . SER C 1 318 ? 151.303 114.503 81.869 1.00 63.14 317 SER C C 1
ATOM 6359 O O . SER C 1 318 ? 150.558 113.621 82.303 1.00 63.14 317 SER C O 1
ATOM 6362 N N . ALA C 1 319 ? 151.899 115.401 82.647 1.00 58.58 318 ALA C N 1
ATOM 6363 C CA . ALA C 1 319 ? 151.668 115.416 84.078 1.00 58.58 318 ALA C CA 1
ATOM 6364 C C . ALA C 1 319 ? 150.242 115.860 84.381 1.00 58.58 318 ALA C C 1
ATOM 6365 O O . ALA C 1 319 ? 149.578 116.514 83.577 1.00 58.58 318 ALA C O 1
ATOM 6367 N N . SER C 1 320 ? 149.774 115.503 85.570 1.00 57.66 319 SER C N 1
ATOM 6368 C CA . SER C 1 320 ? 148.465 115.958 86.008 1.00 57.66 319 SER C CA 1
ATOM 6369 C C . SER C 1 320 ? 148.472 117.466 86.205 1.00 57.66 319 SER C C 1
ATOM 6370 O O . SER C 1 320 ? 149.493 118.065 86.546 1.00 57.66 319 SER C O 1
ATOM 6373 N N . LYS C 1 321 ? 147.312 118.082 85.978 1.00 52.99 320 LYS C N 1
ATOM 6374 C CA . LYS C 1 321 ? 147.200 119.527 86.136 1.00 52.99 320 LYS C CA 1
ATOM 6375 C C . LYS C 1 321 ? 147.575 119.961 87.542 1.00 52.99 320 LYS C C 1
ATOM 6376 O O . LYS C 1 321 ? 148.100 121.061 87.740 1.00 52.99 320 LYS C O 1
ATOM 6382 N N . SER C 1 322 ? 147.312 119.111 88.533 1.00 53.27 321 SER C N 1
ATOM 6383 C CA . SER C 1 322 ? 147.637 119.459 89.911 1.00 53.27 321 SER C CA 1
ATOM 6384 C C . SER C 1 322 ? 149.131 119.667 90.094 1.00 53.27 321 SER C C 1
ATOM 6385 O O . SER C 1 322 ? 149.563 120.344 91.034 1.00 53.27 321 SER C O 1
ATOM 6388 N N . LEU C 1 323 ? 149.939 119.066 89.225 1.00 49.72 322 LEU C N 1
ATOM 6389 C CA . LEU C 1 323 ? 151.379 119.199 89.370 1.00 49.72 322 LEU C CA 1
ATOM 6390 C C . LEU C 1 323 ? 151.921 120.306 88.478 1.00 49.72 322 LEU C C 1
ATOM 6391 O O . LEU C 1 323 ? 152.952 120.913 88.785 1.00 49.72 322 LEU C O 1
ATOM 6396 N N . LEU C 1 324 ? 151.245 120.585 87.367 1.00 51.04 323 LEU C N 1
ATOM 6397 C CA . LEU C 1 324 ? 151.649 121.704 86.530 1.00 51.04 323 LEU C CA 1
ATOM 6398 C C . LEU C 1 324 ? 151.520 123.033 87.256 1.00 51.04 323 LEU C C 1
ATOM 6399 O O . LEU C 1 324 ? 152.266 123.961 86.948 1.00 51.04 323 LEU C O 1
ATOM 6404 N N . GLU C 1 325 ? 150.623 123.158 88.229 1.00 51.26 324 GLU C N 1
ATOM 6405 C CA . GLU C 1 325 ? 150.527 124.422 88.941 1.00 51.26 324 GLU C CA 1
ATOM 6406 C C . GLU C 1 325 ? 151.185 124.362 90.320 1.00 51.26 324 GLU C C 1
ATOM 6407 O O . GLU C 1 325 ? 150.742 125.051 91.244 1.00 51.26 324 GLU C O 1
ATOM 6413 N N . ALA C 1 326 ? 152.245 123.581 90.483 1.00 46.03 325 ALA C N 1
ATOM 6414 C CA . ALA C 1 326 ? 152.796 123.337 91.806 1.00 46.03 325 ALA C CA 1
ATOM 6415 C C . ALA C 1 326 ? 154.224 123.844 91.926 1.00 46.03 325 ALA C C 1
ATOM 6416 O O . ALA C 1 326 ? 155.152 123.263 91.358 1.00 46.03 325 ALA C O 1
ATOM 6418 N N . ALA C 1 327 ? 154.404 124.881 92.730 1.00 40.63 326 ALA C N 1
ATOM 6419 C CA . ALA C 1 327 ? 155.737 125.326 93.076 1.00 40.63 326 ALA C CA 1
ATOM 6420 C C . ALA C 1 327 ? 156.363 124.323 94.026 1.00 40.63 326 ALA C C 1
ATOM 6421 O O . ALA C 1 327 ? 155.716 123.826 94.950 1.00 40.63 326 ALA C O 1
ATOM 6423 N N . VAL C 1 328 ? 157.633 124.030 93.790 1.00 39.75 327 VAL C N 1
ATOM 6424 C CA . VAL C 1 328 ? 158.358 123.004 94.522 1.00 39.75 327 VAL C CA 1
ATOM 6425 C C . VAL C 1 328 ? 159.237 123.699 95.546 1.00 39.75 327 VAL C C 1
ATOM 6426 O O . VAL C 1 328 ? 160.285 124.255 95.203 1.00 39.75 327 VAL C O 1
ATOM 6430 N N . PHE C 1 329 ? 158.828 123.649 96.803 1.00 40.74 328 PHE C N 1
ATOM 6431 C CA . PHE C 1 329 ? 159.559 124.277 97.890 1.00 40.74 328 PHE C CA 1
ATOM 6432 C C . PHE C 1 329 ? 160.628 123.324 98.386 1.00 40.74 328 PHE C C 1
ATOM 6433 O O . PHE C 1 329 ? 160.359 122.134 98.570 1.00 40.74 328 PHE C O 1
ATOM 6441 N N . ILE C 1 330 ? 161.820 123.856 98.634 1.00 40.35 329 ILE C N 1
ATOM 6442 C CA . ILE C 1 330 ? 162.952 123.084 99.127 1.00 40.35 329 ILE C CA 1
ATOM 6443 C C . ILE C 1 330 ? 163.356 123.640 100.482 1.00 40.35 329 ILE C C 1
ATOM 6444 O O . ILE C 1 330 ? 163.543 124.854 100.635 1.00 40.35 329 ILE C O 1
ATOM 6449 N N . PHE C 1 331 ? 163.482 122.757 101.464 1.00 40.95 330 PHE C N 1
ATOM 6450 C CA . PHE C 1 331 ? 163.880 123.112 102.812 1.00 40.95 330 PHE C CA 1
ATOM 6451 C C . PHE C 1 331 ? 165.165 122.389 103.169 1.00 40.95 330 PHE C C 1
ATOM 6452 O O . PHE C 1 331 ? 165.390 121.253 102.752 1.00 40.95 330 PHE C O 1
ATOM 6460 N N . TYR C 1 332 ? 165.978 123.042 103.982 1.00 41.27 331 TYR C N 1
ATOM 6461 C CA . TYR C 1 332 ? 167.210 122.485 104.510 1.00 41.27 331 TYR C CA 1
ATOM 6462 C C . TYR C 1 332 ? 167.020 122.141 105.977 1.00 41.27 331 TYR C C 1
ATOM 6463 O O . TYR C 1 332 ? 166.212 122.766 106.669 1.00 41.27 331 TYR C O 1
ATOM 6472 N N . ARG C 1 333 ? 167.767 121.152 106.447 1.00 48.73 332 ARG C N 1
ATOM 6473 C CA . ARG C 1 333 ? 167.989 120.994 107.876 1.00 48.73 332 ARG C CA 1
ATOM 6474 C C . ARG C 1 333 ? 169.363 120.400 108.127 1.00 48.73 332 ARG C C 1
ATOM 6475 O O . ARG C 1 333 ? 169.734 119.390 107.533 1.00 48.73 332 ARG C O 1
#

Nearest PDB structures (foldseek):
  7e1e-assembly1_A  TM=1.004E+00  e=7.254E-67  Lethenteron camtschaticum
  4wmo-assembly1_F  TM=9.876E-01  e=3.403E-45  Xenopus laevis
  4wmq-assembly1_A  TM=9.877E-01  e=1.460E-43  Homo sapiens
  2j3o-assembly1_C  TM=6.160E-01  e=3.008E-04  Homo sapiens
  2d39-assembly1_C  TM=4.546E-01  e=1.287E-04  Homo sapiens

Sequence (837 aa):
RSCKEIKLKTKTKEDGVYCLQTKSGQFYQAFCDMNTNGGGWTLVASVHENNIAAKCAIGDRWSSQLGSNPAVGFVDGDRSWANLNTFGRVESATDDDYKNPGYFDVDAEDISVWHVPNGTPLAQWKISSIFRYHTATEFLTPLGGNLYFLYKIFYPLVYGSGTCPASNGPAIPIVYDFGNTISVASQVCPACLGGTLQGYVHLRVFNNERAPFALCSGLRVLDNCNTEHYCIGGAGYVPEQTPRQCGDFSAFDWSGIGTHVEWSASKSLLEAAVFIFYRRSCKEIKLKTKTKEDGVYCLQTKSGQFYQAFCDMNTNGGGWTLVASVHENNIAAKCAIGDRWSSQLGSNPAVGFVDGDRSWANLNTFGRVESATDDDYKNPGYFDVDAEDISVWHVPNGTPLAQWKISSIFRYHTATEFLTPLGGNLYFLYKIFYPLVYGSGTCPASNGPAIPIVYDFGNTISVASQVCPACLGGTLQGYVHLRVFNNERAPFALCSGLRVLDNCNTEHYCIGGAGYVPEQTPRQCGDFSAFDWSGIGTHVEWSASKSLLEAAVFIFYRRSCKEIKLKTKTKEDGVYCLQTKSGQFYQAFCDMNTNGGGWTLVASVHENNIAAKCAIGDRWSSQLGSNPAVGFVDGDRSWANLNTFGRVESATDDDYKNPGYFDVDAEDISVWHVPNGTPLAQWKISSIFRYHTATEFLTPLGGNLYFLYKIFYPLVYGSGTCPASNGPAIPIVYDFGNTISVASQVCPACLGGTLQGYVHLRVFNNERAPFALCSGLRVLDNCNTEHYCIGGAGYVPEQTPRQCGDFSAFDWSGIGTHVEWSASKSLLEAAVFIFYR

Secondary structure (DSSP, 8-state):
--HHHHHHHSTT--SEEEEEE-TT--EEEEEEE-SGGG--EEEEEEE--S-TTSTT-TT-TTT-SS----STTTTTTT-TTSSS--B--STTTTTS-EE-GGGTSS--S-EEEEEEETT--GGGHHHH-SEEEEE-S-TTGGGTSSHHHHTTSS----TTS--TGGG---EEEEEEEE--HHHHHHHS-HHHHTTEEESEEEEEEE-TTS-EEEEESSEEE-S---GGGT-B---S---TTTTTT-SSSTTTBTTSSSB--TTB-BHHHHTEEEEEEE-/--HHHHHHHSTT--SEEEEEE-TT--EEEEEEE-SGGG--EEEEEEE--S-TTSTT-TT-TTT-SS----STTTTTTT-TTSSS--B--STTTTTS-EE-GGGTSS--S-EEEEEEETT--GGGHHHH-SEEEEE-S-TTGGGTSSHHHHTTSS----TTS--TGGG---EEEEEEEE--HHHHHHHS-HHHHTTEEESEEEEEEE-TTS-EEEEESSEEE-S---GGGT-B---S---TTTTTT-SSSTTTBTTSSSB--TTB-BHHHHTEEEEEEE-/--HHHHHHHSTT--SEEEEEE-TT--EEEEEEE-SGGG--EEEEEEE--S-TTSTT-TT-TTT-SS----STTTTTTT-TTSSS--B--STTTTTS-EE-GGGTSS--S-EEEEEEETT--GGGHHHH-SEEEEE-S-TTGGGTSSHHHHTTSS----TTS--TGGG---EEEEEEEE--HHHHHHHS-HHHHTTEEESEEEEEEE-TTS-EEEEESSEEE-S---GGGT-B---S---TTTTTT-SSSTTTBTTSSSB--TTB-BHHHHTEEEEEEE-